Protein AF-0000000082321326 (afdb_homodimer)

Sequence (936 aa):
MSAFPKVSGKRVCIVFDSRVGGDGRGYEELRQTVYAQCGQLLTLSLLHSSGDGAALFTTVHIVTHTRVVSYATSFHAQAADKSSESGAVDVVAGLRPLQVAQPDHSVGACGAAAFRNRMETVMPRIQQTLADSQNRHQLILFCSSYVSHTEATQSLSGLLLDASPHQWLRCILVDWEAVSVTVGDLMSNVRVYRCSRSARQLQAAIQDILCPFLMPGVRPSRRLGLKLGGQAVPVIATLWHYGVCLNEGDAIGSVARAGCAPPAAVFEVSGVMCQCLTEASRRQTSVTAAAVAERGDRDDWSVLHLRAILEADKVDESLLYGDTWVLALDTSVATTSTSTSSSAPSRPYAASAVALWHAFCDAFFGDALVFIGEETGMEVCRLALQRHHHFVAYFMPDKTMRVREIVPPELRLVPLPAPPTREGLREQRAYGAEMQRLRQQLLSCCASASFSLDALLSSGWRGAASALMSAFPKVSGKRVCIVFDSRVGGDGRGYEELRQTVYAQCGQLLTLSLLHSSGDGAALFTTVHIVTHTRVVSYATSFHAQAADKSSESGAVDVVAGLRPLQVAQPDHSVGACGAAAFRNRMETVMPRIQQTLADSQNRHQLILFCSSYVSHTEATQSLSGLLLDASPHQWLRCILVDWEAVSVTVGDLMSNVRVYRCSRSARQLQAAIQDILCPFLMPGVRPSRRLGLKLGGQAVPVIATLWHYGVCLNEGDAIGSVARAGCAPPAAVFEVSGVMCQCLTEASRRQTSVTAAAVAERGDRDDWSVLHLRAILEADKVDESLLYGDTWVLALDTSVATTSTSTSSSAPSRPYAASAVALWHAFCDAFFGDALVFIGEETGMEVCRLALQRHHHFVAYFMPDKTMRVREIVPPELRLVPLPAPPTREGLREQRAYGAEMQRLRQQLLSCCASASFSLDALLSSGWRGAASAL

Foldseek 3Di:
DPPPPLPFAEEEEEEEEQEDDDPCLLVVLLLVLCLVLQLVLQLLLLLLCLVVQHKYKYKYWYDEPPAIDIAIAIDTSHHPPDPSLVRSVSSNVRSVCSVPPHRHHCCVVVPPNVPDLPCVRVLVVVLVVLVVALSYQYEYEYEDQHGDPVSVLVSCLPDPNVPSVRYAYEYEYEDQPDPAWDKDDSDPRYIYIYHYSDSVRSSVRSCVRSCCSSPNCQWPKFWEWEDDPPDIFIKIKTFDDNCSSNPPPDDPVVLPPDDDDDPDDFDPDDDDDDDDDDDDDDDCPCPVPPPPPDDDDPPDGWYKYWDDKDQPVPDDCVQWDDGKMKMDGDLVVQPVQPRDPDPDPSNVVSVVSVVVLVVVCVVQANIKIKIKTAPRSQDPCNVQPDRIWIKIWHADPVSMIIITTGHDPVPDDDDDPDDPDPVVVVCVVVVVVVVVVVVVVVVVVCPDPPDDPVVVVPDPDVVSVVVD/DPPPPLPFAEEEEEEEEQEDDPPCLLVVLLLVLCLVLQLVLQLLLLLLCLVVQHKYKYKYWYDEPPAIDIQTAIDTSHHPPDDSLVSSVSSNVRCVCSVPPHHHHCCVVVVPNVPDLPCVRVLVVVLVVLVVALSYQYEYEYEDQHGDPVSVLVSCLPDPNPPRVRYAYEYEYEDQPDPAWDWDDSDPRYIYIYAHSDSVRSSVRSCVRSCCSSPNCLWPKFWAWEDDPPDIFIKIKTFDDNVSSNPPPDDVVVVPPPDDDDDDDPPDDDDDDDDPPDDDDDPPPCPPPDDPPPPDPPPDGWYKYWDDKDQPVPDDPVQWDDGKMKMDGDLVVQPVQPPDPDPDPSNVSSVVSVVVLVVVCVVQANIKIKIKTAPRSQDPCNVQVDRIWIKIWHADPVSMIIITTGHDPVPDDDDDPDPPDPVCVVCVVVCVVVVVVVVVVVVVVCPDPPDDPVVVVPDPPVVSVVVD

pLDDT: mean 71.93, std 23.32, range [16.42, 97.06]

Nearest PDB structures (foldseek):
  5y58-assembly3_E  TM=5.032E-01  e=1.373E-10  Saccharomyces cerevisiae S288C
  5y58-assembly2_D  TM=2.973E-01  e=2.894E-11  Saccharomyces cerevisiae S288C
  8jtl-assembly1_B  TM=5.566E-01  e=9.368E-05  Arabidopsis thaliana
  8byq-assembly1_5  TM=4.196E-01  e=3.973E-03  Homo sapiens
  5y58-assembly3_E  TM=4.989E-01  e=3.422E-10  Saccharomyces cerevisiae S288C

Secondary structure (DSSP, 8-state):
--------SEEEEEEEE-B--TT-HHHHHHHHHHHHHHHHHHHHHHHHGGGTT-EEEEEEEEE-SS-EEEEEEEEE---TTS-HHHHHHHHHHHHHHHHTPPPB-HHHHSGGGGGS-TTTTTHHHHHHHHHHTTTSEEEEEEEESSS-HHHHHHHHHT------TTEEEEEEEE-TT-SS-EEEEEETTEEEEEE-S-HHHHHHHHHHHHHHHHSTT-S-EEEEEEEETTEEEEEEEEESBSGGGG-SSSHHHHS-------------------------------------S-S-SS---EEEEEEEEE-GGG--GGGEEEEEEEEEE-HHHHHHGGGS-SSS---HHHHHHHHHHHHHHHHHTT-EEEEEESS-S--S-TTSS-SSEEEEEEE-TTS-EEEEEEPPGGGB--PPPPP--SHHHHHHHHHHHHHHHHHHHHHHHHHSTT--HHHHH--HHHHHHHT-/--------SEEEEEEEE-B--TT-HHHHHHHHHHHHHHHHHHHHHHHHGGGTT-EEEEEEEEE-SS-EEEEEEEEE---TTS-HHHHHHHHHHHHHHHHTPPPBTHHHHSGGGGGS-TTTTTHHHHHHHHHHTTTSEEEEEEEESSS-HHHHHHHHHT------TTEEEEEEEE-TT-SS-EEEEEETTEEEEEE-S-HHHHHHHHHHHHHHHHSTT-S-EEEEEEEETTEEEEEEEEESBSGGGG-SSSTTTTS--------------------------S--------SSSSS-S----EEEEEEEEE-GGG--GGGEEEEEEEEEE-HHHHHHGGGS-SSS-SHHHHHHHHHHHHHHHHHHTT-EEEEEESS-S--S-TTSS-SSEEEEEEE-TTS-EEEEEEPPGGGB--PPPPP--HHHHHHHHHHHHHHHHHHHHHHHHHHSTT--HHHHH--HHHHHHHT-

Structure (mmCIF, N/CA/C/O backbone):
data_AF-0000000082321326-model_v1
#
loop_
_entity.id
_entity.type
_entity.pdbx_description
1 polymer 'Uncharacterized protein'
#
loop_
_atom_site.group_PDB
_atom_site.id
_atom_site.type_symbol
_atom_site.label_atom_id
_atom_site.label_alt_id
_atom_site.label_comp_id
_atom_site.label_asym_id
_atom_site.label_entity_id
_atom_site.label_seq_id
_atom_site.pdbx_PDB_ins_code
_atom_site.Cartn_x
_atom_site.Cartn_y
_atom_site.Cartn_z
_atom_site.occupancy
_atom_site.B_iso_or_equiv
_atom_site.auth_seq_id
_atom_site.auth_comp_id
_atom_site.auth_asym_id
_atom_site.auth_atom_id
_atom_site.pdbx_PDB_model_num
ATOM 1 N N . MET A 1 1 ? -1.137 22.016 50.531 1 22.47 1 MET A N 1
ATOM 2 C CA . MET A 1 1 ? -0.656 21.344 49.312 1 22.47 1 MET A CA 1
ATOM 3 C C . MET A 1 1 ? -1.812 21.016 48.375 1 22.47 1 MET A C 1
ATOM 5 O O . MET A 1 1 ? -2.555 20.062 48.625 1 22.47 1 MET A O 1
ATOM 9 N N . SER A 1 2 ? -2.617 21.969 48 1 25.97 2 SER A N 1
ATOM 10 C CA . SER A 1 2 ? -3.906 21.875 47.344 1 25.97 2 SER A CA 1
ATOM 11 C C . SER A 1 2 ? -3.77 21.203 45.969 1 25.97 2 SER A C 1
ATOM 13 O O . SER A 1 2 ? -3.006 21.656 45.125 1 25.97 2 SER A O 1
ATOM 15 N N . ALA A 1 3 ? -3.77 19.875 46 1 32.41 3 ALA A N 1
ATOM 16 C CA . ALA A 1 3 ? -3.695 18.875 44.969 1 32.41 3 ALA A CA 1
ATOM 17 C C . ALA A 1 3 ? -4.641 19.203 43.812 1 32.41 3 ALA A C 1
ATOM 19 O O . ALA A 1 3 ? -5.863 19.109 43.969 1 32.41 3 ALA A O 1
ATOM 20 N N . PHE A 1 4 ? -4.422 20.344 43.156 1 34.25 4 PHE A N 1
ATOM 21 C CA . PHE A 1 4 ? -5.312 20.641 42.062 1 34.25 4 PHE A CA 1
ATOM 22 C C . PHE A 1 4 ? -5.547 19.391 41.188 1 34.25 4 PHE A C 1
ATOM 24 O O . PHE A 1 4 ? -4.598 18.703 40.844 1 34.25 4 PHE A O 1
ATOM 31 N N . PRO A 1 5 ? -6.637 18.844 41.312 1 36.94 5 PRO A N 1
ATOM 32 C CA . PRO A 1 5 ? -6.965 17.609 40.562 1 36.94 5 PRO A CA 1
ATOM 33 C C . PRO A 1 5 ? -6.613 17.703 39.094 1 36.94 5 PRO A C 1
ATOM 35 O O . PRO A 1 5 ? -6.82 18.75 38.469 1 36.94 5 PRO A O 1
ATOM 38 N N . LYS A 1 6 ? -5.531 17.078 38.531 1 44.22 6 LYS A N 1
ATOM 39 C CA . LYS A 1 6 ? -5.18 16.906 37.125 1 44.22 6 LYS A CA 1
ATOM 40 C C . LYS A 1 6 ? -6.422 16.672 36.281 1 44.22 6 LYS A C 1
ATOM 42 O O . LYS A 1 6 ? -7.16 15.703 36.5 1 44.22 6 LYS A O 1
ATOM 47 N N . VAL A 1 7 ? -7.219 17.656 36.031 1 48.66 7 VAL A N 1
ATOM 48 C CA . VAL A 1 7 ? -8.344 17.438 35.125 1 48.66 7 VAL A CA 1
ATOM 49 C C . VAL A 1 7 ? -7.879 16.656 33.906 1 48.66 7 VAL A C 1
ATOM 51 O O . VAL A 1 7 ? -6.918 17.047 33.25 1 48.66 7 VAL A O 1
ATOM 54 N N . SER A 1 8 ? -8.211 15.453 33.75 1 62.38 8 SER A N 1
ATOM 55 C CA . SER A 1 8 ? -7.953 14.461 32.719 1 62.38 8 SER A CA 1
ATOM 56 C C . SER A 1 8 ? -8.492 14.914 31.359 1 62.38 8 SER A C 1
ATOM 58 O O . SER A 1 8 ? -9.609 15.422 31.281 1 62.38 8 SER A O 1
ATOM 60 N N . GLY A 1 9 ? -7.676 15.508 30.375 1 77 9 GLY A N 1
ATOM 61 C CA . GLY A 1 9 ? -8.102 15.789 29.016 1 77 9 GLY A CA 1
ATOM 62 C C . GLY A 1 9 ? -7.207 16.797 28.312 1 77 9 GLY A C 1
ATOM 63 O O . GLY A 1 9 ? -6.441 17.516 28.953 1 77 9 GLY A O 1
ATOM 64 N N . LYS A 1 10 ? -7.238 16.875 27.062 1 85.69 10 LYS A N 1
ATOM 65 C CA . LYS A 1 10 ? -6.508 17.797 26.203 1 85.69 10 LYS A CA 1
ATOM 66 C C . LYS A 1 10 ? -7.367 19.016 25.859 1 85.69 10 LYS A C 1
ATOM 68 O O . LYS A 1 10 ? -8.578 18.891 25.672 1 85.69 10 LYS A O 1
ATOM 73 N N . ARG A 1 11 ? -6.68 20.188 25.938 1 89.69 11 ARG A N 1
ATOM 74 C CA . ARG A 1 11 ? -7.379 21.422 25.562 1 89.69 11 ARG A CA 1
ATOM 75 C C . ARG A 1 11 ? -6.672 22.125 24.422 1 89.69 11 ARG A C 1
ATOM 77 O O . ARG A 1 11 ? -5.453 22.297 24.438 1 89.69 11 ARG A O 1
ATOM 84 N N . VAL A 1 12 ? -7.453 22.406 23.391 1 93.31 12 VAL A N 1
ATOM 85 C CA . VAL A 1 12 ? -6.945 23.203 22.266 1 93.31 12 VAL A CA 1
ATOM 86 C C . VAL A 1 12 ? -7.652 24.547 22.234 1 93.31 12 VAL A C 1
ATOM 88 O O . VAL A 1 12 ? -8.875 24.609 22.109 1 93.31 12 VAL A O 1
ATOM 91 N N . CYS A 1 13 ? -6.828 25.641 22.406 1 93.69 13 CYS A N 1
ATOM 92 C CA . CYS A 1 13 ? -7.344 27 22.328 1 93.69 13 CYS A CA 1
ATOM 93 C C . CYS A 1 13 ? -6.93 27.656 21.016 1 93.69 13 CYS A C 1
ATOM 95 O O . CYS A 1 13 ? -5.75 27.953 20.812 1 93.69 13 CYS A O 1
ATOM 97 N N . ILE A 1 14 ? -7.902 27.938 20.156 1 96 14 ILE A N 1
ATOM 98 C CA . ILE A 1 14 ? -7.625 28.578 18.875 1 96 14 ILE A CA 1
ATOM 99 C C . ILE A 1 14 ? -7.922 30.078 18.969 1 96 14 ILE A C 1
ATOM 101 O O . ILE A 1 14 ? -9.062 30.469 19.234 1 96 14 ILE A O 1
ATOM 105 N N . VAL A 1 15 ? -6.898 30.891 18.859 1 95.81 15 VAL A N 1
ATOM 106 C CA . VAL A 1 15 ? -7.043 32.344 18.812 1 95.81 15 VAL A CA 1
ATOM 107 C C . VAL A 1 15 ? -6.863 32.844 17.375 1 95.81 15 VAL A C 1
ATOM 109 O O . VAL A 1 15 ? -5.738 32.906 16.875 1 95.81 15 VAL A O 1
ATOM 112 N N . PHE A 1 16 ? -7.93 33.219 16.719 1 96.88 16 PHE A N 1
ATOM 113 C CA . PHE A 1 16 ? -7.902 33.625 15.312 1 96.88 16 PHE A CA 1
ATOM 114 C C . PHE A 1 16 ? -8.062 35.125 15.164 1 96.88 16 PHE A C 1
ATOM 116 O O . PHE A 1 16 ? -9.062 35.688 15.609 1 96.88 16 PHE A O 1
ATOM 123 N N . ASP A 1 17 ? -7.098 35.719 14.523 1 95.12 17 ASP A N 1
ATOM 124 C CA . ASP A 1 17 ? -7.086 37.188 14.305 1 95.12 17 ASP A CA 1
ATOM 125 C C . ASP A 1 17 ? -7.906 37.562 13.078 1 95.12 17 ASP A C 1
ATOM 127 O O . ASP A 1 17 ? -7.492 37.312 11.945 1 95.12 17 ASP A O 1
ATOM 131 N N . SER A 1 18 ? -8.984 38.25 13.273 1 94 18 SER A N 1
ATOM 132 C CA . SER A 1 18 ? -9.859 38.625 12.164 1 94 18 SER A CA 1
ATOM 133 C C . SER A 1 18 ? -9.484 39.969 11.594 1 94 18 SER A C 1
ATOM 135 O O . SER A 1 18 ? -10.07 40.438 10.617 1 94 18 SER A O 1
ATOM 137 N N . ARG A 1 19 ? -8.547 40.656 12.133 1 90.81 19 ARG A N 1
ATOM 138 C CA . ARG A 1 19 ? -8.133 41.969 11.641 1 90.81 19 ARG A CA 1
ATOM 139 C C . ARG A 1 19 ? -7.41 41.844 10.305 1 90.81 19 ARG A C 1
ATOM 141 O O . ARG A 1 19 ? -6.617 40.906 10.102 1 90.81 19 ARG A O 1
ATOM 148 N N . VAL A 1 20 ? -7.773 42.594 9.516 1 89 20 VAL A N 1
ATOM 149 C CA . VAL A 1 20 ? -7.188 42.531 8.18 1 89 20 VAL A CA 1
ATOM 150 C C . VAL A 1 20 ? -6.656 43.938 7.805 1 89 20 VAL A C 1
ATOM 152 O O . VAL A 1 20 ? -7.34 44.938 8 1 89 20 VAL A O 1
ATOM 155 N N . GLY A 1 21 ? -5.32 43.75 7.41 1 75.38 21 GLY A N 1
ATOM 156 C CA . GLY A 1 21 ? -4.793 44.938 6.781 1 75.38 21 GLY A CA 1
ATOM 157 C C . GLY A 1 21 ? -4.895 44.906 5.27 1 75.38 21 GLY A C 1
ATOM 158 O O . GLY A 1 21 ? -4.609 43.906 4.637 1 75.38 21 GLY A O 1
ATOM 159 N N . GLY A 1 22 ? -5.398 45.906 4.609 1 68.81 22 GLY A N 1
ATOM 160 C CA . GLY A 1 22 ? -5.41 46.031 3.162 1 68.81 22 GLY A CA 1
ATOM 161 C C . GLY A 1 22 ? -6.426 45.125 2.494 1 68.81 22 GLY A C 1
ATOM 162 O O . GLY A 1 22 ? -7.605 45.125 2.844 1 68.81 22 GLY A O 1
ATOM 163 N N . ASP A 1 23 ? -5.91 44.25 1.434 1 62.56 23 ASP A N 1
ATOM 164 C CA . ASP A 1 23 ? -6.809 43.594 0.5 1 62.56 23 ASP A CA 1
ATOM 165 C C . ASP A 1 23 ? -7.344 42.281 1.096 1 62.56 23 ASP A C 1
ATOM 167 O O . ASP A 1 23 ? -8.211 41.656 0.504 1 62.56 23 ASP A O 1
ATOM 171 N N . GLY A 1 24 ? -7.059 41.875 2.279 1 70.88 24 GLY A N 1
ATOM 172 C CA . GLY A 1 24 ? -7.676 40.812 3.031 1 70.88 24 GLY A CA 1
ATOM 173 C C . GLY A 1 24 ? -7.438 39.438 2.414 1 70.88 24 GLY A C 1
ATOM 174 O O . GLY A 1 24 ? -7.98 38.438 2.885 1 70.88 24 GLY A O 1
ATOM 175 N N . ARG A 1 25 ? -6.766 39.25 1.25 1 74.69 25 ARG A N 1
ATOM 176 C CA . ARG A 1 25 ? -6.621 37.969 0.559 1 74.69 25 ARG A CA 1
ATOM 177 C C . ARG A 1 25 ? -5.961 36.938 1.459 1 74.69 25 ARG A C 1
ATOM 179 O O . ARG A 1 25 ? -6.375 35.781 1.482 1 74.69 25 ARG A O 1
ATOM 186 N N . GLY A 1 26 ? -5.055 37.375 2.152 1 84.19 26 GLY A N 1
ATOM 187 C CA . GLY A 1 26 ? -4.383 36.438 3.051 1 84.19 26 GLY A CA 1
ATOM 188 C C . GLY A 1 26 ? -5.266 35.969 4.188 1 84.19 26 GLY A C 1
ATOM 189 O O . GLY A 1 26 ? -5.113 34.844 4.668 1 84.19 26 GLY A O 1
ATOM 190 N N . TYR A 1 27 ? -6.328 36.75 4.441 1 90.62 27 TYR A N 1
ATOM 191 C CA . TYR A 1 27 ? -7.207 36.438 5.559 1 90.62 27 TYR A CA 1
ATOM 192 C C . TYR A 1 27 ? -8.102 35.25 5.227 1 90.62 27 TYR A C 1
ATOM 194 O O . TYR A 1 27 ? -8.211 34.312 6.016 1 90.62 27 TYR A O 1
ATOM 202 N N . GLU A 1 28 ? -8.734 35.281 4.082 1 89.75 28 GLU A N 1
ATOM 203 C CA . GLU A 1 28 ? -9.695 34.219 3.73 1 89.75 28 GLU A CA 1
ATOM 204 C C . GLU A 1 28 ? -9.008 32.875 3.582 1 89.75 28 GLU A C 1
ATOM 206 O O . GLU A 1 28 ? -9.531 31.859 4.039 1 89.75 28 GLU A O 1
ATOM 211 N N . GLU A 1 29 ? -7.863 32.875 2.951 1 89.5 29 GLU A N 1
ATOM 212 C CA . GLU A 1 29 ? -7.113 31.625 2.809 1 89.5 29 GLU A CA 1
ATOM 213 C C . GLU A 1 29 ? -6.715 31.062 4.172 1 89.5 29 GLU A C 1
ATOM 215 O O . GLU A 1 29 ? -6.809 29.859 4.398 1 89.5 29 GLU A O 1
ATOM 220 N N . LEU A 1 30 ? -6.305 31.953 4.945 1 94.25 30 LEU A N 1
ATOM 221 C CA . LEU A 1 30 ? -5.922 31.547 6.293 1 94.25 30 LEU A CA 1
ATOM 222 C C . LEU A 1 30 ? -7.121 30.969 7.051 1 94.25 30 LEU A C 1
ATOM 224 O O . LEU A 1 30 ? -7.035 29.891 7.629 1 94.25 30 LEU A O 1
ATOM 228 N N . ARG A 1 31 ? -8.172 31.703 7.07 1 94.81 31 ARG A N 1
ATOM 229 C CA . ARG A 1 31 ? -9.367 31.297 7.801 1 94.81 31 ARG A CA 1
ATOM 230 C C . ARG A 1 31 ? -9.867 29.938 7.332 1 94.81 31 ARG A C 1
ATOM 232 O O . ARG A 1 31 ? -10.125 29.047 8.148 1 94.81 31 ARG A O 1
ATOM 239 N N . GLN A 1 32 ? -9.977 29.766 6.055 1 91.44 32 GLN A N 1
ATOM 240 C CA . GLN A 1 32 ? -10.492 28.531 5.488 1 91.44 32 GLN A CA 1
ATOM 241 C C . GLN A 1 32 ? -9.578 27.359 5.82 1 91.44 32 GLN A C 1
ATOM 243 O O . GLN A 1 32 ? -10.047 26.266 6.164 1 91.44 32 GLN A O 1
ATOM 248 N N . THR A 1 33 ? -8.32 27.531 5.664 1 91.69 33 THR A N 1
ATOM 249 C CA . THR A 1 33 ? -7.363 26.469 5.906 1 91.69 33 THR A CA 1
ATOM 250 C C . THR A 1 33 ? -7.359 26.062 7.379 1 91.69 33 THR A C 1
ATOM 252 O O . THR A 1 33 ? -7.359 24.875 7.707 1 91.69 33 THR A O 1
ATOM 255 N N . VAL A 1 34 ? -7.375 27.078 8.227 1 94.81 34 VAL A N 1
ATOM 256 C CA . VAL A 1 34 ? -7.379 26.797 9.664 1 94.81 34 VAL A CA 1
ATOM 257 C C . VAL A 1 34 ? -8.656 26.047 10.039 1 94.81 34 VAL A C 1
ATOM 259 O O . VAL A 1 34 ? -8.609 25.047 10.766 1 94.81 34 VAL A O 1
ATOM 262 N N . TYR A 1 35 ? -9.734 26.562 9.586 1 92.88 35 TYR A N 1
ATOM 263 C CA . TYR A 1 35 ? -11.008 25.922 9.867 1 92.88 35 TYR A CA 1
ATOM 264 C C . TYR A 1 35 ? -11 24.469 9.406 1 92.88 35 TYR A C 1
ATOM 266 O O . TYR A 1 35 ? -11.336 23.562 10.172 1 92.88 35 TYR A O 1
ATOM 274 N N . ALA A 1 36 ? -10.648 24.25 8.156 1 89.31 36 ALA A N 1
ATOM 275 C CA . ALA A 1 36 ? -10.68 22.922 7.555 1 89.31 36 ALA A CA 1
ATOM 276 C C . ALA A 1 36 ? -9.719 21.969 8.266 1 89.31 36 ALA A C 1
ATOM 278 O O . ALA A 1 36 ? -10.094 20.844 8.625 1 89.31 36 ALA A O 1
ATOM 279 N N . GLN A 1 37 ? -8.531 22.391 8.508 1 91.44 37 GLN A N 1
ATOM 280 C CA . GLN A 1 37 ? -7.5 21.516 9.062 1 91.44 37 GLN A CA 1
ATOM 281 C C . GLN A 1 37 ? -7.746 21.266 10.547 1 91.44 37 GLN A C 1
ATOM 283 O O . GLN A 1 37 ? -7.531 20.141 11.031 1 91.44 37 GLN A O 1
ATOM 288 N N . CYS A 1 38 ? -8.094 22.25 11.25 1 92.88 38 CYS A N 1
ATOM 289 C CA . CYS A 1 38 ? -8.445 22.016 12.648 1 92.88 38 CYS A CA 1
ATOM 290 C C . CYS A 1 38 ? -9.633 21.078 12.766 1 92.88 38 CYS A C 1
ATOM 292 O O . CYS A 1 38 ? -9.617 20.172 13.594 1 92.88 38 CYS A O 1
ATOM 294 N N . GLY A 1 39 ? -10.594 21.344 11.961 1 88.69 39 GLY A N 1
ATOM 295 C CA . GLY A 1 39 ? -11.75 20.453 11.961 1 88.69 39 GLY A CA 1
ATOM 296 C C . GLY A 1 39 ? -11.383 19.016 11.688 1 88.69 39 GLY A C 1
ATOM 297 O O . GLY A 1 39 ? -11.836 18.109 12.391 1 88.69 39 GLY A O 1
ATOM 298 N N . GLN A 1 40 ? -10.602 18.844 10.758 1 85.88 40 GLN A N 1
ATOM 299 C CA . GLN A 1 40 ? -10.18 17.5 10.359 1 85.88 40 GLN A CA 1
ATOM 300 C C . GLN A 1 40 ? -9.383 16.828 11.477 1 85.88 40 GLN A C 1
ATOM 302 O O . GLN A 1 40 ? -9.688 15.695 11.852 1 85.88 40 GLN A O 1
ATOM 307 N N . LEU A 1 41 ? -8.422 17.469 11.938 1 89.12 41 LEU A N 1
ATOM 308 C CA . LEU A 1 41 ? -7.516 16.859 12.914 1 89.12 41 LEU A CA 1
ATOM 309 C C . LEU A 1 41 ? -8.227 16.625 14.242 1 89.12 41 LEU A C 1
ATOM 311 O O . LEU A 1 41 ? -7.961 15.633 14.922 1 89.12 41 LEU A O 1
ATOM 315 N N . LEU A 1 42 ? -9.047 17.5 14.578 1 88 42 LEU A N 1
ATOM 316 C CA . LEU A 1 42 ? -9.836 17.297 15.789 1 88 42 LEU A CA 1
ATOM 317 C C . LEU A 1 42 ? -10.781 16.109 15.633 1 88 42 LEU A C 1
ATOM 319 O O . LEU A 1 42 ? -10.938 15.32 16.562 1 88 42 LEU A O 1
ATOM 323 N N . THR A 1 43 ? -11.391 16.031 14.508 1 83.31 43 THR A N 1
ATOM 324 C CA . THR A 1 43 ? -12.266 14.898 14.242 1 83.31 43 THR A CA 1
ATOM 325 C C . THR A 1 43 ? -11.484 13.594 14.281 1 83.31 43 THR A C 1
ATOM 327 O O . THR A 1 43 ? -11.922 12.617 14.898 1 83.31 43 THR A O 1
ATOM 330 N N . LEU A 1 44 ? -10.352 13.594 13.609 1 82.25 44 LEU A N 1
ATOM 331 C CA . LEU A 1 44 ? -9.516 12.398 13.602 1 82.25 44 LEU A CA 1
ATOM 332 C C . LEU A 1 44 ? -9.094 12.031 15.023 1 82.25 44 LEU A C 1
ATOM 334 O O . LEU A 1 44 ? -9.062 10.844 15.375 1 82.25 44 LEU A O 1
ATOM 338 N N . SER A 1 45 ? -8.719 13.023 15.727 1 83.88 45 SER A N 1
ATOM 339 C CA . SER A 1 45 ? -8.32 12.797 17.109 1 83.88 45 SER A CA 1
ATOM 340 C C . SER A 1 45 ? -9.453 12.156 17.906 1 83.88 45 SER A C 1
ATOM 342 O O . SER A 1 45 ? -9.219 11.258 18.719 1 83.88 45 SER A O 1
ATOM 344 N N . LEU A 1 46 ? -10.586 12.578 17.688 1 77.88 46 LEU A N 1
ATOM 345 C CA . LEU A 1 46 ? -11.758 12.031 18.375 1 77.88 46 LEU A CA 1
ATOM 346 C C . LEU A 1 46 ? -11.969 10.57 17.984 1 77.88 46 LEU A C 1
ATOM 348 O O . LEU A 1 46 ? -12.305 9.742 18.844 1 77.88 46 LEU A O 1
ATOM 352 N N . LEU A 1 47 ? -11.773 10.336 16.781 1 74.44 47 LEU A N 1
ATOM 353 C CA . LEU A 1 47 ? -11.961 8.977 16.297 1 74.44 47 LEU A CA 1
ATOM 354 C C . LEU A 1 47 ? -10.859 8.055 16.812 1 74.44 47 LEU A C 1
ATOM 356 O O . LEU A 1 47 ? -11.102 6.875 17.062 1 74.44 47 LEU A O 1
ATOM 360 N N . HIS A 1 48 ? -9.742 8.602 16.875 1 73.06 48 HIS A N 1
ATOM 361 C CA . HIS A 1 48 ? -8.594 7.832 17.344 1 73.06 48 HIS A CA 1
ATOM 362 C C . HIS A 1 48 ? -8.68 7.582 18.844 1 73.06 48 HIS A C 1
ATOM 364 O O . HIS A 1 48 ? -8.312 6.504 19.328 1 73.06 48 HIS A O 1
ATOM 370 N N . SER A 1 49 ? -8.992 8.578 19.594 1 65.81 49 SER A N 1
ATOM 371 C CA . SER A 1 49 ? -9.016 8.523 21.062 1 65.81 49 SER A CA 1
ATOM 372 C C . SER A 1 49 ? -10.258 7.805 21.562 1 65.81 49 SER A C 1
ATOM 374 O O . SER A 1 49 ? -10.453 7.672 22.781 1 65.81 49 SER A O 1
ATOM 376 N N . SER A 1 50 ? -11.18 7.492 20.766 1 58.06 50 SER A N 1
ATOM 377 C CA . SER A 1 50 ? -12.469 6.953 21.172 1 58.06 50 SER A CA 1
ATOM 378 C C . SER A 1 50 ? -12.297 5.785 22.141 1 58.06 50 SER A C 1
ATOM 380 O O . SER A 1 50 ? -13.172 5.523 22.969 1 58.06 50 SER A O 1
ATOM 382 N N . GLY A 1 51 ? -11.07 5.219 22.203 1 53.19 51 GLY A N 1
ATOM 383 C CA . GLY A 1 51 ? -11 4.113 23.156 1 53.19 51 GLY A CA 1
ATOM 384 C C . GLY A 1 51 ? -10.695 4.562 24.562 1 53.19 51 GLY A C 1
ATOM 385 O O . GLY A 1 51 ? -11.031 3.867 25.531 1 53.19 51 GLY A O 1
ATOM 386 N N . ASP A 1 52 ? -10.062 5.703 24.812 1 55.06 52 ASP A N 1
ATOM 387 C CA . ASP A 1 52 ? -9.555 5.969 26.156 1 55.06 52 ASP A CA 1
ATOM 388 C C . ASP A 1 52 ? -10.477 6.93 26.906 1 55.06 52 ASP A C 1
ATOM 390 O O . ASP A 1 52 ? -10.258 7.211 28.094 1 55.06 52 ASP A O 1
ATOM 394 N N . GLY A 1 53 ? -11.617 7.301 26.25 1 59.41 53 GLY A N 1
ATOM 395 C CA . GLY A 1 53 ? -12.555 8.172 26.938 1 59.41 53 GLY A CA 1
ATOM 396 C C . GLY A 1 53 ? -11.969 9.531 27.281 1 59.41 53 GLY A C 1
ATOM 397 O O . GLY A 1 53 ? -12.43 10.203 28.203 1 59.41 53 GLY A O 1
ATOM 398 N N . ALA A 1 54 ? -10.945 9.938 26.672 1 65.56 54 ALA A N 1
ATOM 399 C CA . ALA A 1 54 ? -10.305 11.203 27.031 1 65.56 54 ALA A CA 1
ATOM 400 C C . ALA A 1 54 ? -11.078 12.383 26.453 1 65.56 54 ALA A C 1
ATOM 402 O O . ALA A 1 54 ? -11.547 12.344 25.312 1 65.56 54 ALA A O 1
ATOM 403 N N . ALA A 1 55 ? -11.398 13.336 27.375 1 76.5 55 ALA A N 1
ATOM 404 C CA . ALA A 1 55 ? -12.133 14.539 26.984 1 76.5 55 ALA A CA 1
ATOM 405 C C . ALA A 1 55 ? -11.234 15.5 26.203 1 76.5 55 ALA A C 1
ATOM 407 O O . ALA A 1 55 ? -10.047 15.648 26.516 1 76.5 55 ALA A O 1
ATOM 408 N N . LEU A 1 56 ? -11.719 15.961 25.062 1 85 56 LEU A N 1
ATOM 409 C CA . LEU A 1 56 ? -11.078 17.016 24.281 1 85 56 LEU A CA 1
ATOM 410 C C . LEU A 1 56 ? -11.875 18.312 24.344 1 85 56 LEU A C 1
ATOM 412 O O . LEU A 1 56 ? -13.078 18.312 24.094 1 85 56 LEU A O 1
ATOM 416 N N . PHE A 1 57 ? -11.18 19.344 24.906 1 86.38 57 PHE A N 1
ATOM 417 C CA . PHE A 1 57 ? -11.797 20.672 24.984 1 86.38 57 PHE A CA 1
ATOM 418 C C . PHE A 1 57 ? -11.203 21.609 23.953 1 86.38 57 PHE A C 1
ATOM 420 O O . PHE A 1 57 ? -9.992 21.641 23.75 1 86.38 57 PHE A O 1
ATOM 427 N N . THR A 1 58 ? -12.141 22.219 23.234 1 90.81 58 THR A N 1
ATOM 428 C CA . THR A 1 58 ? -11.672 23.203 22.25 1 90.81 58 THR A CA 1
ATOM 429 C C . THR A 1 58 ? -12.352 24.547 22.469 1 90.81 58 THR A C 1
ATOM 431 O O . THR A 1 58 ? -13.562 24.609 22.719 1 90.81 58 THR A O 1
ATOM 434 N N . THR A 1 59 ? -11.57 25.609 22.531 1 91.44 59 THR A N 1
ATOM 435 C CA . THR A 1 59 ? -12.094 26.969 22.594 1 91.44 59 THR A CA 1
ATOM 436 C C . THR A 1 59 ? -11.633 27.781 21.375 1 91.44 59 THR A C 1
ATOM 438 O O . THR A 1 59 ? -10.492 27.625 20.922 1 91.44 59 THR A O 1
ATOM 441 N N . VAL A 1 60 ? -12.547 28.531 20.859 1 94.38 60 VAL A N 1
ATOM 442 C CA . VAL A 1 60 ? -12.227 29.406 19.734 1 94.38 60 VAL A CA 1
ATOM 443 C C . VAL A 1 60 ? -12.383 30.859 20.156 1 94.38 60 VAL A C 1
ATOM 445 O O . VAL A 1 60 ? -13.414 31.25 20.719 1 94.38 60 VAL A O 1
ATOM 448 N N . HIS A 1 61 ? -11.344 31.641 20.016 1 94.06 61 HIS A N 1
ATOM 449 C CA . HIS A 1 61 ? -11.352 33.062 20.266 1 94.06 61 HIS A CA 1
ATOM 450 C C . HIS A 1 61 ? -11.195 33.875 18.969 1 94.06 61 HIS A C 1
ATOM 452 O O . HIS A 1 61 ? -10.242 33.656 18.219 1 94.06 61 HIS A O 1
ATOM 458 N N . ILE A 1 62 ? -12.094 34.781 18.75 1 95.38 62 ILE A N 1
ATOM 459 C CA . ILE A 1 62 ? -12.008 35.656 17.578 1 95.38 62 ILE A CA 1
ATOM 460 C C . ILE A 1 62 ? -11.539 37.031 18 1 95.38 62 ILE A C 1
ATOM 462 O O . ILE A 1 62 ? -12.141 37.656 18.875 1 95.38 62 ILE A O 1
ATOM 466 N N . VAL A 1 63 ? -10.469 37.438 17.344 1 93.75 63 VAL A N 1
ATOM 467 C CA . VAL A 1 63 ? -9.875 38.75 17.672 1 93.75 63 VAL A CA 1
ATOM 468 C C . VAL A 1 63 ? -10.359 39.812 16.688 1 93.75 63 VAL A C 1
ATOM 470 O O . VAL A 1 63 ? -10.219 39.625 15.477 1 93.75 63 VAL A O 1
ATOM 473 N N . THR A 1 64 ? -10.906 40.812 17.172 1 90.88 64 THR A N 1
ATOM 474 C CA . THR A 1 64 ? -11.266 42 16.391 1 90.88 64 THR A CA 1
ATOM 475 C C . THR A 1 64 ? -10.484 43.219 16.875 1 90.88 64 THR A C 1
ATOM 477 O O . THR A 1 64 ? -9.672 43.125 17.797 1 90.88 64 THR A O 1
ATOM 480 N N . HIS A 1 65 ? -10.719 44.312 16.188 1 85.31 65 HIS A N 1
ATOM 481 C CA . HIS A 1 65 ? -9.984 45.531 16.516 1 85.31 65 HIS A CA 1
ATOM 482 C C . HIS A 1 65 ? -10.266 45.969 17.953 1 85.31 65 HIS A C 1
ATOM 484 O O . HIS A 1 65 ? -9.383 46.531 18.609 1 85.31 65 HIS A O 1
ATOM 490 N N . THR A 1 66 ? -11.461 45.688 18.469 1 80.81 66 THR A N 1
ATOM 491 C CA . THR A 1 66 ? -11.875 46.281 19.734 1 80.81 66 THR A CA 1
ATOM 492 C C . THR A 1 66 ? -11.93 45.219 20.828 1 80.81 66 THR A C 1
ATOM 494 O O . THR A 1 66 ? -11.875 45.562 22.016 1 80.81 66 THR A O 1
ATOM 497 N N . ARG A 1 67 ? -12.086 44 20.484 1 87.19 67 ARG A N 1
ATOM 498 C CA . ARG A 1 67 ? -12.305 43.031 21.547 1 87.19 67 ARG A CA 1
ATOM 499 C C . ARG A 1 67 ? -11.961 41.625 21.062 1 87.19 67 ARG A C 1
ATOM 501 O O . ARG A 1 67 ? -11.734 41.406 19.859 1 87.19 67 ARG A O 1
ATOM 508 N N . VAL A 1 68 ? -11.82 40.75 21.984 1 92.19 68 VAL A N 1
ATOM 509 C CA . VAL A 1 68 ? -11.68 39.312 21.766 1 92.19 68 VAL A CA 1
ATOM 510 C C . VAL A 1 68 ? -12.922 38.594 22.266 1 92.19 68 VAL A C 1
ATOM 512 O O . VAL A 1 68 ? -13.32 38.75 23.422 1 92.19 68 VAL A O 1
ATOM 515 N N . VAL A 1 69 ? -13.625 37.844 21.391 1 92.31 69 VAL A N 1
ATOM 516 C CA . VAL A 1 69 ? -14.82 37.094 21.734 1 92.31 69 VAL A CA 1
ATOM 517 C C . VAL A 1 69 ? -14.477 35.625 21.859 1 92.31 69 VAL A C 1
ATOM 519 O O . VAL A 1 69 ? -13.812 35.031 20.984 1 92.31 69 VAL A O 1
ATOM 522 N N . SER A 1 70 ? -14.93 35.062 22.922 1 91.81 70 SER A N 1
ATOM 523 C CA . SER A 1 70 ? -14.609 33.656 23.203 1 91.81 70 SER A CA 1
ATOM 524 C C . SER A 1 70 ? -15.82 32.75 22.984 1 91.81 70 SER A C 1
ATOM 526 O O . SER A 1 70 ? -16.938 33.094 23.375 1 91.81 70 SER A O 1
ATOM 528 N N . TYR A 1 71 ? -15.477 31.625 22.281 1 89.81 71 TYR A N 1
ATOM 529 C CA . TYR A 1 71 ? -16.453 30.562 22.062 1 89.81 71 TYR A CA 1
ATOM 530 C C . TYR A 1 71 ? -15.914 29.219 22.547 1 89.81 71 TYR A C 1
ATOM 532 O O . TYR A 1 71 ? -14.805 28.828 22.188 1 89.81 71 TYR A O 1
ATOM 540 N N . ALA A 1 72 ? -16.562 28.516 23.469 1 83.12 72 ALA A N 1
ATOM 541 C CA . ALA A 1 72 ? -16.062 27.25 24.031 1 83.12 72 ALA A CA 1
ATOM 542 C C . ALA A 1 72 ? -16.938 26.078 23.594 1 83.12 72 ALA A C 1
ATOM 544 O O . ALA A 1 72 ? -18.172 26.219 23.484 1 83.12 72 ALA A O 1
ATOM 545 N N . THR A 1 73 ? -16.141 25.016 23.219 1 79.88 73 THR A N 1
ATOM 546 C CA . THR A 1 73 ? -16.797 23.75 22.922 1 79.88 73 THR A CA 1
ATOM 547 C C . THR A 1 73 ? -16.062 22.594 23.578 1 79.88 73 THR A C 1
ATOM 549 O O . THR A 1 73 ? -14.844 22.672 23.781 1 79.88 73 THR A O 1
ATOM 552 N N . SER A 1 74 ? -16.75 21.625 24.094 1 77.56 74 SER A N 1
ATOM 553 C CA . SER A 1 74 ? -16.156 20.406 24.641 1 77.56 74 SER A CA 1
ATOM 554 C C . SER A 1 74 ? -16.703 19.156 23.953 1 77.56 74 SER A C 1
ATOM 556 O O . SER A 1 74 ? -17.891 19.109 23.594 1 77.56 74 SER A O 1
ATOM 558 N N . PHE A 1 75 ? -15.641 18.406 23.578 1 73.25 75 PHE A N 1
ATOM 559 C CA . PHE A 1 75 ? -15.992 17.141 22.953 1 73.25 75 PHE A CA 1
ATOM 560 C C . PHE A 1 75 ? -15.617 15.969 23.844 1 73.25 75 PHE A C 1
ATOM 562 O O . PHE A 1 75 ? -14.602 16.016 24.547 1 73.25 75 PHE A O 1
ATOM 569 N N . HIS A 1 76 ? -16.547 14.977 24.016 1 63.22 76 HIS A N 1
ATOM 570 C CA . HIS A 1 76 ? -16.219 13.727 24.688 1 63.22 76 HIS A CA 1
ATOM 571 C C . HIS A 1 76 ? -16.109 12.578 23.703 1 63.22 76 HIS A C 1
ATOM 573 O O . HIS A 1 76 ? -16.922 12.461 22.781 1 63.22 76 HIS A O 1
ATOM 579 N N . ALA A 1 77 ? -14.867 12.07 23.688 1 58.31 77 ALA A N 1
ATOM 580 C CA . ALA A 1 77 ? -14.719 10.859 22.891 1 58.31 77 ALA A CA 1
ATOM 581 C C . ALA A 1 77 ? -15.641 9.75 23.375 1 58.31 77 ALA A C 1
ATOM 583 O O . ALA A 1 77 ? -15.594 9.375 24.547 1 58.31 77 ALA A O 1
ATOM 584 N N . GLN A 1 78 ? -16.844 9.781 23.25 1 50.28 78 GLN A N 1
ATOM 585 C CA . GLN A 1 78 ? -17.703 8.711 23.766 1 50.28 78 GLN A CA 1
ATOM 586 C C . GLN A 1 78 ? -17.297 7.367 23.172 1 50.28 78 GLN A C 1
ATOM 588 O O . GLN A 1 78 ? -16.828 7.305 22.031 1 50.28 78 GLN A O 1
ATOM 593 N N . ALA A 1 79 ? -17.375 6.266 23.984 1 45.31 79 ALA A N 1
ATOM 594 C CA . ALA A 1 79 ? -17.234 4.852 23.641 1 45.31 79 ALA A CA 1
ATOM 595 C C . ALA A 1 79 ? -17.859 4.547 22.297 1 45.31 79 ALA A C 1
ATOM 597 O O . ALA A 1 79 ? -18.734 5.273 21.828 1 45.31 79 ALA A O 1
ATOM 598 N N . ALA A 1 80 ? -17.344 3.451 21.672 1 47.66 80 ALA A N 1
ATOM 599 C CA . ALA A 1 80 ? -17.609 2.766 20.406 1 47.66 80 ALA A CA 1
ATOM 600 C C . ALA A 1 80 ? -19.078 2.885 20.016 1 47.66 80 ALA A C 1
ATOM 602 O O . ALA A 1 80 ? -19.438 2.607 18.859 1 47.66 80 ALA A O 1
ATOM 603 N N . ASP A 1 81 ? -19.953 3.094 20.922 1 45.66 81 ASP A N 1
ATOM 604 C CA . ASP A 1 81 ? -21.344 2.967 20.5 1 45.66 81 ASP A CA 1
ATOM 605 C C . ASP A 1 81 ? -21.781 4.18 19.688 1 45.66 81 ASP A C 1
ATOM 607 O O . ASP A 1 81 ? -22.875 4.184 19.109 1 45.66 81 ASP A O 1
ATOM 611 N N . LYS A 1 82 ? -21.109 5.188 19.859 1 49.72 82 LYS A N 1
ATOM 612 C CA . LYS A 1 82 ? -21.656 6.316 19.109 1 49.72 82 LYS A CA 1
ATOM 613 C C . LYS A 1 82 ? -21 6.453 17.75 1 49.72 82 LYS A C 1
ATOM 615 O O . LYS A 1 82 ? -19.781 6.316 17.625 1 49.72 82 LYS A O 1
ATOM 620 N N . SER A 1 83 ? -21.734 6.484 16.656 1 53.16 83 SER A N 1
ATOM 621 C CA . SER A 1 83 ? -21.406 6.562 15.234 1 53.16 83 SER A CA 1
ATOM 622 C C . SER A 1 83 ? -20.359 7.645 14.969 1 53.16 83 SER A C 1
ATOM 624 O O . SER A 1 83 ? -20.406 8.711 15.586 1 53.16 83 SER A O 1
ATOM 626 N N . SER A 1 84 ? -19.219 7.387 14.477 1 55.81 84 SER A N 1
ATOM 627 C CA . SER A 1 84 ? -18.172 8.258 13.977 1 55.81 84 SER A CA 1
ATOM 628 C C . SER A 1 84 ? -18.734 9.594 13.492 1 55.81 84 SER A C 1
ATOM 630 O O . SER A 1 84 ? -18.094 10.633 13.633 1 55.81 84 SER A O 1
ATOM 632 N N . GLU A 1 85 ? -19.984 9.641 13.219 1 59.97 85 GLU A N 1
ATOM 633 C CA . GLU A 1 85 ? -20.625 10.82 12.641 1 59.97 85 GLU A CA 1
ATOM 634 C C . GLU A 1 85 ? -20.938 11.859 13.703 1 59.97 85 GLU A C 1
ATOM 636 O O . GLU A 1 85 ? -20.781 13.062 13.477 1 59.97 85 GLU A O 1
ATOM 641 N N . SER A 1 86 ? -21.156 11.422 14.844 1 61.88 86 SER A N 1
ATOM 642 C CA . SER A 1 86 ? -21.547 12.359 15.891 1 61.88 86 SER A CA 1
ATOM 643 C C . SER A 1 86 ? -20.344 13.172 16.375 1 61.88 86 SER A C 1
ATOM 645 O O . SER A 1 86 ? -20.453 14.383 16.609 1 61.88 86 SER A O 1
ATOM 647 N N . GLY A 1 87 ? -19.25 12.547 16.359 1 68.88 87 GLY A N 1
ATOM 648 C CA . GLY A 1 87 ? -18.062 13.258 16.797 1 68.88 87 GLY A CA 1
ATOM 649 C C . GLY A 1 87 ? -17.641 14.344 15.828 1 68.88 87 GLY A C 1
ATOM 650 O O . GLY A 1 87 ? -17.297 15.453 16.25 1 68.88 87 GLY A O 1
ATOM 651 N N . ALA A 1 88 ? -17.828 14.062 14.664 1 71.75 88 ALA A N 1
ATOM 652 C CA . ALA A 1 88 ? -17.469 15.031 13.641 1 71.75 88 ALA A CA 1
ATOM 653 C C . ALA A 1 88 ? -18.422 16.234 13.656 1 71.75 88 ALA A C 1
ATOM 655 O O . ALA A 1 88 ? -18 17.375 13.484 1 71.75 88 ALA A O 1
ATOM 656 N N . VAL A 1 89 ? -19.625 15.945 13.938 1 73.06 89 VAL A N 1
ATOM 657 C CA . VAL A 1 89 ? -20.641 17 13.961 1 73.06 89 VAL A CA 1
ATOM 658 C C . VAL A 1 89 ? -20.359 17.953 15.117 1 73.06 89 VAL A C 1
ATOM 660 O O . VAL A 1 89 ? -20.484 19.172 14.969 1 73.06 89 VAL A O 1
ATOM 663 N N . ASP A 1 90 ? -19.969 17.469 16.219 1 76.06 90 ASP A N 1
ATOM 664 C CA . ASP A 1 90 ? -19.656 18.312 17.375 1 76.06 90 ASP A CA 1
ATOM 665 C C . ASP A 1 90 ? -18.438 19.203 17.094 1 76.06 90 ASP A C 1
ATOM 667 O O . ASP A 1 90 ? -18.422 20.359 17.5 1 76.06 90 ASP A O 1
ATOM 671 N N . VAL A 1 91 ? -17.547 18.609 16.422 1 81.94 91 VAL A N 1
ATOM 672 C CA . VAL A 1 91 ? -16.359 19.375 16.094 1 81.94 91 VAL A CA 1
ATOM 673 C C . VAL A 1 91 ? -16.719 20.531 15.148 1 81.94 91 VAL A C 1
ATOM 675 O O . VAL A 1 91 ? -16.312 21.672 15.367 1 81.94 91 VAL A O 1
ATOM 678 N N . VAL A 1 92 ? -17.547 20.219 14.227 1 80.38 92 VAL A N 1
ATOM 679 C CA . VAL A 1 92 ? -17.969 21.234 13.258 1 80.38 92 VAL A CA 1
ATOM 680 C C . VAL A 1 92 ? -18.75 22.328 13.961 1 80.38 92 VAL A C 1
ATOM 682 O O . VAL A 1 92 ? -18.516 23.516 13.719 1 80.38 92 VAL A O 1
ATOM 685 N N . ALA A 1 93 ? -19.562 21.922 14.82 1 82.44 93 ALA A N 1
ATOM 686 C CA . ALA A 1 93 ? -20.359 22.891 15.562 1 82.44 93 ALA A CA 1
ATOM 687 C C . ALA A 1 93 ? -19.469 23.766 16.438 1 82.44 93 ALA A C 1
ATOM 689 O O . ALA A 1 93 ? -19.703 24.984 16.562 1 82.44 93 ALA A O 1
ATOM 690 N N . GLY A 1 94 ? -18.531 23.203 16.953 1 86.31 94 GLY A N 1
ATOM 691 C CA . GLY A 1 94 ? -17.625 23.938 17.828 1 86.31 94 GLY A CA 1
ATOM 692 C C . GLY A 1 94 ? -16.75 24.922 17.094 1 86.31 94 GLY A C 1
ATOM 693 O O . GLY A 1 94 ? -16.344 25.938 17.641 1 86.31 94 GLY A O 1
ATOM 694 N N . LEU A 1 95 ? -16.5 24.594 15.852 1 91.25 95 LEU A N 1
ATOM 695 C CA . LEU A 1 95 ? -15.594 25.438 15.078 1 91.25 95 LEU A CA 1
ATOM 696 C C . LEU A 1 95 ? -16.375 26.406 14.195 1 91.25 95 LEU A C 1
ATOM 698 O O . LEU A 1 95 ? -15.781 27.172 13.43 1 91.25 95 LEU A O 1
ATOM 702 N N . ARG A 1 96 ? -17.641 26.469 14.336 1 90.5 96 ARG A N 1
ATOM 703 C CA . ARG A 1 96 ? -18.5 27.312 13.516 1 90.5 96 ARG A CA 1
ATOM 704 C C . ARG A 1 96 ? -18.094 28.766 13.617 1 90.5 96 ARG A C 1
ATOM 706 O O . ARG A 1 96 ? -18.078 29.484 12.609 1 90.5 96 ARG A O 1
ATOM 713 N N . PRO A 1 97 ? -17.797 29.281 14.812 1 92.38 97 PRO A N 1
ATOM 714 C CA . PRO A 1 97 ? -17.375 30.688 14.898 1 92.38 97 PRO A CA 1
ATOM 715 C C . PRO A 1 97 ? -16.203 31.016 13.969 1 92.38 97 PRO A C 1
ATOM 717 O O . PRO A 1 97 ? -16.125 32.125 13.438 1 92.38 97 PRO A O 1
ATOM 720 N N . LEU A 1 98 ? -15.336 30.062 13.852 1 93.44 98 LEU A N 1
ATOM 721 C CA . LEU A 1 98 ? -14.203 30.25 12.953 1 93.44 98 LEU A CA 1
ATOM 722 C C . LEU A 1 98 ? -14.648 30.219 11.5 1 93.44 98 LEU A C 1
ATOM 724 O O . LEU A 1 98 ? -14.141 30.984 10.672 1 93.44 98 LEU A O 1
ATOM 728 N N . GLN A 1 99 ? -15.539 29.422 11.203 1 91.5 99 GLN A N 1
ATOM 729 C CA . GLN A 1 99 ? -16.047 29.266 9.844 1 91.5 99 GLN A CA 1
ATOM 730 C C . GLN A 1 99 ? -16.688 30.562 9.359 1 91.5 99 GLN A C 1
ATOM 732 O O . GLN A 1 99 ? -16.547 30.938 8.188 1 91.5 99 GLN A O 1
ATOM 737 N N . VAL A 1 100 ? -17.359 31.266 10.234 1 92.44 100 VAL A N 1
ATOM 738 C CA . VAL A 1 100 ? -18.156 32.406 9.805 1 92.44 100 VAL A CA 1
ATOM 739 C C . VAL A 1 100 ? -17.469 33.688 10.219 1 92.44 100 VAL A C 1
ATOM 741 O O . VAL A 1 100 ? -18.047 34.781 10.109 1 92.44 100 VAL A O 1
ATOM 744 N N . ALA A 1 101 ? -16.281 33.625 10.797 1 93.06 101 ALA A N 1
ATOM 745 C CA . ALA A 1 101 ? -15.578 34.812 11.25 1 93.06 101 ALA A CA 1
ATOM 746 C C . ALA A 1 101 ? -15.383 35.812 10.102 1 93.06 101 ALA A C 1
ATOM 748 O O . ALA A 1 101 ? -14.789 35.469 9.078 1 93.06 101 ALA A O 1
ATOM 749 N N . GLN A 1 102 ? -15.859 37.062 10.273 1 90.38 102 GLN A N 1
ATOM 750 C CA . GLN A 1 102 ? -15.734 38.094 9.258 1 90.38 102 GLN A CA 1
ATOM 751 C C . GLN A 1 102 ? -14.453 38.906 9.445 1 90.38 102 GLN A C 1
ATOM 753 O O . GLN A 1 102 ? -14.039 39.156 10.578 1 90.38 102 GLN A O 1
ATOM 758 N N . PRO A 1 103 ? -13.891 39.25 8.25 1 91.94 103 PRO A N 1
ATOM 759 C CA . PRO A 1 103 ? -12.719 40.094 8.375 1 91.94 103 PRO A CA 1
ATOM 760 C C . PRO A 1 103 ? -13.055 41.469 8.992 1 91.94 103 PRO A C 1
ATOM 762 O O . PRO A 1 103 ? -14.109 42.031 8.711 1 91.94 103 PRO A O 1
ATOM 765 N N . ASP A 1 104 ? -12.25 41.906 9.867 1 89.88 104 ASP A N 1
ATOM 766 C CA . ASP A 1 104 ? -12.398 43.219 10.5 1 89.88 104 ASP A CA 1
ATOM 767 C C . ASP A 1 104 ? -11.477 44.25 9.844 1 89.88 104 ASP A C 1
ATOM 769 O O . ASP A 1 104 ? -10.273 44.281 10.109 1 89.88 104 ASP A O 1
ATOM 773 N N . HIS A 1 105 ? -12.016 45.125 9.039 1 85.94 105 HIS A N 1
ATOM 774 C CA . HIS A 1 105 ? -11.25 46.156 8.32 1 85.94 105 HIS A CA 1
ATOM 775 C C . HIS A 1 105 ? -11.164 47.438 9.109 1 85.94 105 HIS A C 1
ATOM 777 O O . HIS A 1 105 ? -10.711 48.469 8.586 1 85.94 105 HIS A O 1
ATOM 783 N N . SER A 1 106 ? -11.695 47.406 10.211 1 75.12 106 SER A N 1
ATOM 784 C CA . SER A 1 106 ? -11.781 48.656 10.984 1 75.12 106 SER A CA 1
ATOM 785 C C . SER A 1 106 ? -10.398 49.125 11.414 1 75.12 106 SER A C 1
ATOM 787 O O . SER A 1 106 ? -10.25 50.219 11.953 1 75.12 106 SER A O 1
ATOM 789 N N . VAL A 1 107 ? -9.352 48.375 11.227 1 65.44 107 VAL A N 1
ATOM 790 C CA . VAL A 1 107 ? -8.008 48.719 11.664 1 65.44 107 VAL A CA 1
ATOM 791 C C . VAL A 1 107 ? -7.512 49.938 10.867 1 65.44 107 VAL A C 1
ATOM 793 O O . VAL A 1 107 ? -6.777 50.781 11.391 1 65.44 107 VAL A O 1
ATOM 796 N N . GLY A 1 108 ? -7.684 50.094 9.547 1 58 108 GLY A N 1
ATOM 797 C CA . GLY A 1 108 ? -7.289 51.219 8.727 1 58 108 GLY A CA 1
ATOM 798 C C . GLY A 1 108 ? -7.949 52.531 9.156 1 58 108 GLY A C 1
ATOM 799 O O . GLY A 1 108 ? -7.371 53.594 9 1 58 108 GLY A O 1
ATOM 800 N N . ALA A 1 109 ? -9.148 52.406 9.375 1 50.28 109 ALA A N 1
ATOM 801 C CA . ALA A 1 109 ? -9.883 53.656 9.648 1 50.28 109 ALA A CA 1
ATOM 802 C C . ALA A 1 109 ? -9.336 54.344 10.883 1 50.28 109 ALA A C 1
ATOM 804 O O . ALA A 1 109 ? -9.578 55.531 11.086 1 50.28 109 ALA A O 1
ATOM 805 N N . CYS A 1 110 ? -8.953 53.562 11.883 1 45.31 110 CYS A N 1
ATOM 806 C CA . CYS A 1 110 ? -8.453 54.312 13.039 1 45.31 110 CYS A CA 1
ATOM 807 C C . CYS A 1 110 ? -6.988 54.688 12.852 1 45.31 110 CYS A C 1
ATOM 809 O O . CYS A 1 110 ? -6.137 53.812 12.625 1 45.31 110 CYS A O 1
ATOM 811 N N . GLY A 1 111 ? -6.684 55.625 12.094 1 43.56 111 GLY A N 1
ATOM 812 C CA . GLY A 1 111 ? -5.438 56.312 11.828 1 43.56 111 GLY A CA 1
ATOM 813 C C . GLY A 1 111 ? -4.285 55.812 12.68 1 43.56 111 GLY A C 1
ATOM 814 O O . GLY A 1 111 ? -3.123 55.906 12.281 1 43.56 111 GLY A O 1
ATOM 815 N N . ALA A 1 112 ? -4.305 56.062 13.969 1 42.38 112 ALA A N 1
ATOM 816 C CA . ALA A 1 112 ? -3.359 56.031 15.078 1 42.38 112 ALA A CA 1
ATOM 817 C C . ALA A 1 112 ? -2.857 54.625 15.344 1 42.38 112 ALA A C 1
ATOM 819 O O . ALA A 1 112 ? -1.991 54.406 16.188 1 42.38 112 ALA A O 1
ATOM 820 N N . ALA A 1 113 ? -3.479 53.594 14.938 1 46 113 ALA A N 1
ATOM 821 C CA . ALA A 1 113 ? -3.225 52.219 15.328 1 46 113 ALA A CA 1
ATOM 822 C C . ALA A 1 113 ? -2.021 51.625 14.578 1 46 113 ALA A C 1
ATOM 824 O O . ALA A 1 113 ? -1.668 50.469 14.758 1 46 113 ALA A O 1
ATOM 825 N N . ALA A 1 114 ? -1.579 52.406 13.656 1 47.25 114 ALA A N 1
ATOM 826 C CA . ALA A 1 114 ? -0.406 52.094 12.844 1 47.25 114 ALA A CA 1
ATOM 827 C C . ALA A 1 114 ? 0.816 51.844 13.719 1 47.25 114 ALA A C 1
ATOM 829 O O . ALA A 1 114 ? 1.722 51.094 13.328 1 47.25 114 ALA A O 1
ATOM 830 N N . PHE A 1 115 ? 0.914 52.562 14.867 1 53.56 115 PHE A N 1
ATOM 831 C CA . PHE A 1 115 ? 2.188 52.5 15.57 1 53.56 115 PHE A CA 1
ATOM 832 C C . PHE A 1 115 ? 2.098 51.531 16.75 1 53.56 115 PHE A C 1
ATOM 834 O O . PHE A 1 115 ? 3.051 51.406 17.531 1 53.56 115 PHE A O 1
ATOM 841 N N . ARG A 1 116 ? 0.872 50.969 16.922 1 65.44 116 ARG A N 1
ATOM 842 C CA . ARG A 1 116 ? 0.801 50.156 18.109 1 65.44 116 ARG A CA 1
ATOM 843 C C . ARG A 1 116 ? 1.062 48.688 17.766 1 65.44 116 ARG A C 1
ATOM 845 O O . ARG A 1 116 ? 0.809 48.25 16.641 1 65.44 116 ARG A O 1
ATOM 852 N N . ASN A 1 117 ? 1.793 48.094 18.734 1 81.69 117 ASN A N 1
ATOM 853 C CA . ASN A 1 117 ? 2.021 46.656 18.609 1 81.69 117 ASN A CA 1
ATOM 854 C C . ASN A 1 117 ? 0.71 45.906 18.453 1 81.69 117 ASN A C 1
ATOM 856 O O . ASN A 1 117 ? -0.151 45.969 19.328 1 81.69 117 ASN A O 1
ATOM 860 N N . ARG A 1 118 ? 0.495 45.375 17.344 1 86.69 118 ARG A N 1
ATOM 861 C CA . ARG A 1 118 ? -0.749 44.719 16.953 1 86.69 118 ARG A CA 1
ATOM 862 C C . ARG A 1 118 ? -1.059 43.531 17.875 1 86.69 118 ARG A C 1
ATOM 864 O O . ARG A 1 118 ? -2.186 43.031 17.891 1 86.69 118 ARG A O 1
ATOM 871 N N . MET A 1 119 ? -0.069 43.125 18.609 1 90.81 119 MET A N 1
ATOM 872 C CA . MET A 1 119 ? -0.263 42 19.547 1 90.81 119 MET A CA 1
ATOM 873 C C . MET A 1 119 ? -0.913 42.5 20.844 1 90.81 119 MET A C 1
ATOM 875 O O . MET A 1 119 ? -1.368 41.688 21.656 1 90.81 119 MET A O 1
ATOM 879 N N . GLU A 1 120 ? -1.055 43.719 21.094 1 86.12 120 GLU A N 1
ATOM 880 C CA . GLU A 1 120 ? -1.514 44.281 22.359 1 86.12 120 GLU A CA 1
ATOM 881 C C . GLU A 1 120 ? -2.92 43.812 22.703 1 86.12 120 GLU A C 1
ATOM 883 O O . GLU A 1 120 ? -3.238 43.594 23.875 1 86.12 120 GLU A O 1
ATOM 888 N N . THR A 1 121 ? -3.709 43.688 21.75 1 85.38 121 THR A N 1
ATOM 889 C CA . THR A 1 121 ? -5.09 43.281 21.953 1 85.38 121 THR A CA 1
ATOM 890 C C . THR A 1 121 ? -5.168 41.812 22.281 1 85.38 121 THR A C 1
ATOM 892 O O . THR A 1 121 ? -6.074 41.344 22.984 1 85.38 121 THR A O 1
ATOM 895 N N . VAL A 1 122 ? -4.242 41.094 21.797 1 90.75 122 VAL A N 1
ATOM 896 C CA . VAL A 1 122 ? -4.324 39.625 21.844 1 90.75 122 VAL A CA 1
ATOM 897 C C . VAL A 1 122 ? -3.6 39.094 23.078 1 90.75 122 VAL A C 1
ATOM 899 O O . VAL A 1 122 ? -4.016 38.125 23.688 1 90.75 122 VAL A O 1
ATOM 902 N N . MET A 1 123 ? -2.605 39.719 23.594 1 91.12 123 MET A N 1
ATOM 903 C CA . MET A 1 123 ? -1.691 39.219 24.625 1 91.12 123 MET A CA 1
ATOM 904 C C . MET A 1 123 ? -2.424 39 25.938 1 91.12 123 MET A C 1
ATOM 906 O O . MET A 1 123 ? -2.209 37.969 26.609 1 91.12 123 MET A O 1
ATOM 910 N N . PRO A 1 124 ? -3.295 39.875 26.391 1 88.19 124 PRO A N 1
ATOM 911 C CA . PRO A 1 124 ? -4.012 39.625 27.641 1 88.19 124 PRO A CA 1
ATOM 912 C C . PRO A 1 124 ? -4.82 38.344 27.609 1 88.19 124 PRO A C 1
ATOM 914 O O . PRO A 1 124 ? -4.891 37.625 28.609 1 88.19 124 PRO A O 1
ATOM 917 N N . ARG A 1 125 ? -5.383 38.094 26.531 1 88.81 125 ARG A N 1
ATOM 918 C CA . ARG A 1 125 ? -6.168 36.875 26.406 1 88.81 125 ARG A CA 1
ATOM 919 C C . ARG A 1 125 ? -5.273 35.625 26.453 1 88.81 125 ARG A C 1
ATOM 921 O O . ARG A 1 125 ? -5.625 34.625 27.094 1 88.81 125 ARG A O 1
ATOM 928 N N . ILE A 1 126 ? -4.203 35.656 25.719 1 89.44 126 ILE A N 1
ATOM 929 C CA . ILE A 1 126 ? -3.25 34.562 25.75 1 89.44 126 ILE A CA 1
ATOM 930 C C . ILE A 1 126 ? -2.777 34.312 27.188 1 89.44 126 ILE A C 1
ATOM 932 O O . ILE A 1 126 ? -2.758 33.188 27.656 1 89.44 126 ILE A O 1
ATOM 936 N N . GLN A 1 127 ? -2.523 35.344 27.891 1 87.5 127 GLN A N 1
ATOM 937 C CA . GLN A 1 127 ? -2.053 35.25 29.266 1 87.5 127 GLN A CA 1
ATOM 938 C C . GLN A 1 127 ? -3.135 34.688 30.188 1 87.5 127 GLN A C 1
ATOM 940 O O . GLN A 1 127 ? -2.85 33.844 31.047 1 87.5 127 GLN A O 1
ATOM 945 N N . GLN A 1 128 ? -4.312 35.125 30 1 87.12 128 GLN A N 1
ATOM 946 C CA . GLN A 1 128 ? -5.438 34.625 30.781 1 87.12 128 GLN A CA 1
ATOM 947 C C . GLN A 1 128 ? -5.641 33.125 30.547 1 87.12 128 GLN A C 1
ATOM 949 O O . GLN A 1 128 ? -5.887 32.375 31.5 1 87.12 128 GLN A O 1
ATOM 954 N N . THR A 1 129 ? -5.613 32.812 29.25 1 85.81 129 THR A N 1
ATOM 955 C CA . THR A 1 129 ? -5.793 31.406 28.891 1 85.81 129 THR A CA 1
ATOM 956 C C . THR A 1 129 ? -4.711 30.547 29.531 1 85.81 129 THR A C 1
ATOM 958 O O . THR A 1 129 ? -4.98 29.422 29.969 1 85.81 129 THR A O 1
ATOM 961 N N . LEU A 1 130 ? -3.545 30.938 29.547 1 84.31 130 LEU A N 1
ATOM 962 C CA . LEU A 1 130 ? -2.43 30.219 30.156 1 84.31 130 LEU A CA 1
ATOM 963 C C . LEU A 1 130 ? -2.625 30.094 31.656 1 84.31 130 LEU A C 1
ATOM 965 O O . LEU A 1 130 ? -2.363 29.047 32.25 1 84.31 130 LEU A O 1
ATOM 969 N N . ALA A 1 131 ? -3.129 31.078 32.219 1 80.5 131 ALA A N 1
ATOM 970 C CA . ALA A 1 131 ? -3.332 31.109 33.688 1 80.5 131 ALA A CA 1
ATOM 971 C C . ALA A 1 131 ? -4.469 30.172 34.094 1 80.5 131 ALA A C 1
ATOM 973 O O . ALA A 1 131 ? -4.398 29.531 35.125 1 80.5 131 ALA A O 1
ATOM 974 N N . ASP A 1 132 ? -5.453 30.062 33.312 1 76.69 132 ASP A N 1
ATOM 975 C CA . ASP A 1 132 ? -6.645 29.281 33.625 1 76.69 132 ASP A CA 1
ATOM 976 C C . ASP A 1 132 ? -6.359 27.781 33.531 1 76.69 132 ASP A C 1
ATOM 978 O O . ASP A 1 132 ? -7.109 26.969 34.062 1 76.69 132 ASP A O 1
ATOM 982 N N . SER A 1 133 ? -5.277 27.453 32.875 1 76.38 133 SER A N 1
ATOM 983 C CA . SER A 1 133 ? -5.098 26.047 32.531 1 76.38 133 SER A CA 1
ATOM 984 C C . SER A 1 133 ? -3.723 25.547 32.969 1 76.38 133 SER A C 1
ATOM 986 O O . SER A 1 133 ? -3.098 24.75 32.281 1 76.38 133 SER A O 1
ATOM 988 N N . GLN A 1 134 ? -3.291 25.906 34.094 1 71.62 134 GLN A N 1
ATOM 989 C CA . GLN A 1 134 ? -1.944 25.562 34.531 1 71.62 134 GLN A CA 1
ATOM 990 C C . GLN A 1 134 ? -1.801 24.062 34.781 1 71.62 134 GLN A C 1
ATOM 992 O O . GLN A 1 134 ? -0.714 23.516 34.594 1 71.62 134 GLN A O 1
ATOM 997 N N . ASN A 1 135 ? -2.891 23.391 34.938 1 71.69 135 ASN A N 1
ATOM 998 C CA . ASN A 1 135 ? -2.789 21.969 35.25 1 71.69 135 ASN A CA 1
ATOM 999 C C . ASN A 1 135 ? -3.33 21.094 34.125 1 71.69 135 ASN A C 1
ATOM 1001 O O . ASN A 1 135 ? -3.574 19.906 34.344 1 71.69 135 ASN A O 1
ATOM 1005 N N . ARG A 1 136 ? -3.455 21.734 33 1 77.25 136 ARG A N 1
ATOM 1006 C CA . ARG A 1 136 ? -4.016 20.969 31.891 1 77.25 136 ARG A CA 1
ATOM 1007 C C . ARG A 1 136 ? -3.053 20.922 30.719 1 77.25 136 ARG A C 1
ATOM 1009 O O . ARG A 1 136 ? -2.209 21.812 30.562 1 77.25 136 ARG A O 1
ATOM 1016 N N . HIS A 1 137 ? -3.119 19.781 30.016 1 87.56 137 HIS A N 1
ATOM 1017 C CA . HIS A 1 137 ? -2.457 19.734 28.703 1 87.56 137 HIS A CA 1
ATOM 1018 C C . HIS A 1 137 ? -3.15 20.656 27.703 1 87.56 137 HIS A C 1
ATOM 1020 O O . HIS A 1 137 ? -4.27 20.375 27.281 1 87.56 137 HIS A O 1
ATOM 1026 N N . GLN A 1 138 ? -2.414 21.781 27.453 1 90.88 138 GLN A N 1
ATOM 1027 C CA . GLN A 1 138 ? -3.09 22.781 26.641 1 90.88 138 GLN A CA 1
ATOM 1028 C C . GLN A 1 138 ? -2.193 23.266 25.5 1 90.88 138 GLN A C 1
ATOM 1030 O O . GLN A 1 138 ? -0.989 23.453 25.703 1 90.88 138 GLN A O 1
ATOM 1035 N N . LEU A 1 139 ? -2.855 23.375 24.328 1 94.19 139 LEU A N 1
ATOM 1036 C CA . LEU A 1 139 ? -2.225 24 23.172 1 94.19 139 LEU A CA 1
ATOM 1037 C C . LEU A 1 139 ? -2.963 25.266 22.766 1 94.19 139 LEU A C 1
ATOM 1039 O O . LEU A 1 139 ? -4.172 25.234 22.531 1 94.19 139 LEU A O 1
ATOM 1043 N N . ILE A 1 140 ? -2.234 26.375 22.781 1 94.19 140 ILE A N 1
ATOM 1044 C CA . ILE A 1 140 ? -2.785 27.625 22.281 1 94.19 140 ILE A CA 1
ATOM 1045 C C . ILE A 1 140 ? -2.277 27.875 20.859 1 94.19 140 ILE A C 1
ATOM 1047 O O . ILE A 1 140 ? -1.068 27.938 20.625 1 94.19 140 ILE A O 1
ATOM 1051 N N . LEU A 1 141 ? -3.154 27.969 19.906 1 97.06 141 LEU A N 1
ATOM 1052 C CA . LEU A 1 141 ? -2.844 28.234 18.516 1 97.06 141 LEU A CA 1
ATOM 1053 C C . LEU A 1 141 ? -3.303 29.641 18.125 1 97.06 141 LEU A C 1
ATOM 1055 O O . LEU A 1 141 ? -4.504 29.922 18.078 1 97.06 141 LEU A O 1
ATOM 1059 N N . PHE A 1 142 ? -2.322 30.547 17.938 1 97.06 142 PHE A N 1
ATOM 1060 C CA . PHE A 1 142 ? -2.627 31.891 17.469 1 97.06 142 PHE A CA 1
ATOM 1061 C C . PHE A 1 142 ? -2.369 32 15.969 1 97.06 142 PHE A C 1
ATOM 1063 O O . PHE A 1 142 ? -1.271 31.719 15.492 1 97.06 142 PHE A O 1
ATOM 1070 N N . CYS A 1 143 ? -3.365 32.406 15.18 1 96.75 143 CYS A N 1
ATOM 1071 C CA . CYS A 1 143 ? -3.26 32.562 13.734 1 96.75 143 CYS A CA 1
ATOM 1072 C C . CYS A 1 143 ? -3.588 34 13.312 1 96.75 143 CYS A C 1
ATOM 1074 O O . CYS A 1 143 ? -4.652 34.5 13.648 1 96.75 143 CYS A O 1
ATOM 1076 N N . SER A 1 144 ? -2.662 34.625 12.508 1 94.44 144 SER A N 1
ATOM 1077 C CA . SER A 1 144 ? -2.93 36 12.094 1 94.44 144 SER A CA 1
ATOM 1078 C C . SER A 1 144 ? -2.305 36.281 10.734 1 94.44 144 SER A C 1
ATOM 1080 O O . SER A 1 144 ? -1.196 35.844 10.445 1 94.44 144 SER A O 1
ATOM 1082 N N . SER A 1 145 ? -3.041 37 9.883 1 92.88 145 SER A N 1
ATOM 1083 C CA . SER A 1 145 ? -2.492 37.594 8.656 1 92.88 145 SER A CA 1
ATOM 1084 C C . SER A 1 145 ? -2.223 39.062 8.828 1 92.88 145 SER A C 1
ATOM 1086 O O . SER A 1 145 ? -1.869 39.75 7.867 1 92.88 145 SER A O 1
ATOM 1088 N N . TYR A 1 146 ? -2.432 39.562 10.016 1 91.19 146 TYR A N 1
ATOM 1089 C CA . TYR A 1 146 ? -2.354 41 10.305 1 91.19 146 TYR A CA 1
ATOM 1090 C C . TYR A 1 146 ? -1.09 41.312 11.094 1 91.19 146 TYR A C 1
ATOM 1092 O O . TYR A 1 146 ? -0.423 42.312 10.812 1 91.19 146 TYR A O 1
ATOM 1100 N N . VAL A 1 147 ? -0.746 40.531 12.062 1 90.62 147 VAL A N 1
ATOM 1101 C CA . VAL A 1 147 ? 0.408 40.75 12.93 1 90.62 147 VAL A CA 1
ATOM 1102 C C . VAL A 1 147 ? 1.69 40.406 12.18 1 90.62 147 VAL A C 1
ATOM 1104 O O . VAL A 1 147 ? 1.746 39.375 11.484 1 90.62 147 VAL A O 1
ATOM 1107 N N . SER A 1 148 ? 2.65 41.219 12.25 1 89.19 148 SER A N 1
ATOM 1108 C CA . SER A 1 148 ? 3.936 40.938 11.617 1 89.19 148 SER A CA 1
ATOM 1109 C C . SER A 1 148 ? 4.77 39.969 12.453 1 89.19 148 SER A C 1
ATOM 1111 O O . SER A 1 148 ? 4.527 39.812 13.656 1 89.19 148 SER A O 1
ATOM 1113 N N . HIS A 1 149 ? 5.719 39.375 11.828 1 90.12 149 HIS A N 1
ATOM 1114 C CA . HIS A 1 149 ? 6.609 38.438 12.508 1 90.12 149 HIS A CA 1
ATOM 1115 C C . HIS A 1 149 ? 7.383 39.125 13.625 1 90.12 149 HIS A C 1
ATOM 1117 O O . HIS A 1 149 ? 7.551 38.562 14.711 1 90.12 149 HIS A O 1
ATOM 1123 N N . THR A 1 150 ? 7.832 40.312 13.359 1 87.06 150 THR A N 1
ATOM 1124 C CA . THR A 1 150 ? 8.617 41.031 14.336 1 87.06 150 THR A CA 1
ATOM 1125 C C . THR A 1 150 ? 7.785 41.375 15.57 1 87.06 150 THR A C 1
ATOM 1127 O O . THR A 1 150 ? 8.25 41.188 16.703 1 87.06 150 THR A O 1
ATOM 1130 N N . GLU A 1 151 ? 6.625 41.812 15.391 1 90.69 151 GLU A N 1
ATOM 1131 C CA . GLU A 1 151 ? 5.734 42.156 16.484 1 90.69 151 GLU A CA 1
ATOM 1132 C C . GLU A 1 151 ? 5.395 40.938 17.344 1 90.69 151 GLU A C 1
ATOM 1134 O O . GLU A 1 151 ? 5.391 41 18.562 1 90.69 151 GLU A O 1
ATOM 1139 N N . ALA A 1 152 ? 5.102 39.875 16.641 1 92.31 152 ALA A N 1
ATOM 1140 C CA . ALA A 1 152 ? 4.766 38.656 17.359 1 92.31 152 ALA A CA 1
ATOM 1141 C C . ALA A 1 152 ? 5.949 38.156 18.188 1 92.31 152 ALA A C 1
ATOM 1143 O O . ALA A 1 152 ? 5.789 37.812 19.359 1 92.31 152 ALA A O 1
ATOM 1144 N N . THR A 1 153 ? 7.094 38.062 17.609 1 90 153 THR A N 1
ATOM 1145 C CA . THR A 1 153 ? 8.281 37.562 18.297 1 90 153 THR A CA 1
ATOM 1146 C C . THR A 1 153 ? 8.609 38.406 19.5 1 90 153 THR A C 1
ATOM 1148 O O . THR A 1 153 ? 8.93 37.906 20.578 1 90 153 THR A O 1
ATOM 1151 N N . GLN A 1 154 ? 8.492 39.688 19.375 1 87.94 154 GLN A N 1
ATOM 1152 C CA . GLN A 1 154 ? 8.781 40.625 20.469 1 87.94 154 GLN A CA 1
ATOM 1153 C C . GLN A 1 154 ? 7.781 40.469 21.609 1 87.94 154 GLN A C 1
ATOM 1155 O O . GLN A 1 154 ? 8.172 40.438 22.781 1 87.94 154 GLN A O 1
ATOM 1160 N N . SER A 1 155 ? 6.578 40.375 21.297 1 90.69 155 SER A N 1
ATOM 1161 C CA . SER A 1 155 ? 5.523 40.281 22.297 1 90.69 155 SER A CA 1
ATOM 1162 C C . SER A 1 155 ? 5.547 38.938 23 1 90.69 155 SER A C 1
ATOM 1164 O O . SER A 1 155 ? 5.34 38.875 24.219 1 90.69 155 SER A O 1
ATOM 1166 N N . LEU A 1 156 ? 5.801 37.906 22.266 1 89.62 156 LEU A N 1
ATOM 1167 C CA . LEU A 1 156 ? 5.742 36.562 22.812 1 89.62 156 LEU A CA 1
ATOM 1168 C C . LEU A 1 156 ? 7 36.25 23.625 1 89.62 156 LEU A C 1
ATOM 1170 O O . LEU A 1 156 ? 6.984 35.375 24.5 1 89.62 156 LEU A O 1
ATOM 1174 N N . SER A 1 157 ? 8.078 36.812 23.203 1 83.94 157 SER A N 1
ATOM 1175 C CA . SER A 1 157 ? 9.305 36.625 23.969 1 83.94 157 SER A CA 1
ATOM 1176 C C . SER A 1 157 ? 9.141 37.094 25.406 1 83.94 157 SER A C 1
ATOM 1178 O O . SER A 1 157 ? 9.844 36.594 26.297 1 83.94 157 SER A O 1
ATOM 1180 N N . GLY A 1 158 ? 8.211 38 25.703 1 74.19 158 GLY A N 1
ATOM 1181 C CA . GLY A 1 158 ? 7.949 38.531 27.047 1 74.19 158 GLY A CA 1
ATOM 1182 C C . GLY A 1 158 ? 6.965 37.656 27.828 1 74.19 158 GLY A C 1
ATOM 1183 O O . GLY A 1 158 ? 6.676 37.969 28.984 1 74.19 158 GLY A O 1
ATOM 1184 N N . LEU A 1 159 ? 6.461 36.625 27.125 1 75.75 159 LEU A N 1
ATOM 1185 C CA . LEU A 1 159 ? 5.469 35.781 27.766 1 75.75 159 LEU A CA 1
ATOM 1186 C C . LEU A 1 159 ? 6.125 34.875 28.812 1 75.75 159 LEU A C 1
ATOM 1188 O O . LEU A 1 159 ? 7.176 34.281 28.562 1 75.75 159 LEU A O 1
ATOM 1192 N N . LEU A 1 160 ? 5.938 35.156 30.156 1 60.88 160 LEU A N 1
ATOM 1193 C CA . LEU A 1 160 ? 6.359 34.25 31.219 1 60.88 160 LEU A CA 1
ATOM 1194 C C . LEU A 1 160 ? 5.574 32.938 31.156 1 60.88 160 LEU A C 1
ATOM 1196 O O . LEU A 1 160 ? 4.449 32.875 31.656 1 60.88 160 LEU A O 1
ATOM 1200 N N . LEU A 1 161 ? 5.668 32.188 30.125 1 58.66 161 LEU A N 1
ATOM 1201 C CA . LEU A 1 161 ? 4.996 30.891 30.188 1 58.66 161 LEU A CA 1
ATOM 1202 C C . LEU A 1 161 ? 5.457 30.109 31.422 1 58.66 161 LEU A C 1
ATOM 1204 O O . LEU A 1 161 ? 6.66 29.906 31.609 1 58.66 161 LEU A O 1
ATOM 1208 N N . ASP A 1 162 ? 4.848 30.328 32.5 1 52.78 162 ASP A N 1
ATOM 1209 C CA . ASP A 1 162 ? 5.207 29.375 33.562 1 52.78 162 ASP A CA 1
ATOM 1210 C C . ASP A 1 162 ? 5.535 28 32.969 1 52.78 162 ASP A C 1
ATOM 1212 O O . ASP A 1 162 ? 4.871 27.547 32.031 1 52.78 162 ASP A O 1
ATOM 1216 N N . ALA A 1 163 ? 6.789 27.656 33 1 52.06 163 ALA A N 1
ATOM 1217 C CA . ALA A 1 163 ? 7.41 26.406 32.562 1 52.06 163 ALA A CA 1
ATOM 1218 C C . ALA A 1 163 ? 6.449 25.234 32.688 1 52.06 163 ALA A C 1
ATOM 1220 O O . ALA A 1 163 ? 6.676 24.328 33.5 1 52.06 163 ALA A O 1
ATOM 1221 N N . SER A 1 164 ? 5.133 25.5 32.656 1 62.78 164 SER A N 1
ATOM 1222 C CA . SER A 1 164 ? 4.414 24.234 32.812 1 62.78 164 SER A CA 1
ATOM 1223 C C . SER A 1 164 ? 4.664 23.312 31.609 1 62.78 164 SER A C 1
ATOM 1225 O O . SER A 1 164 ? 4.465 23.719 30.453 1 62.78 164 SER A O 1
ATOM 1227 N N . PRO A 1 165 ? 5.258 22.219 31.891 1 70.56 165 PRO A N 1
ATOM 1228 C CA . PRO A 1 165 ? 5.641 21.234 30.859 1 70.56 165 PRO A CA 1
ATOM 1229 C C . PRO A 1 165 ? 4.449 20.75 30.047 1 70.56 165 PRO A C 1
ATOM 1231 O O . PRO A 1 165 ? 4.633 20.062 29.031 1 70.56 165 PRO A O 1
ATOM 1234 N N . HIS A 1 166 ? 3.266 21.406 30.344 1 81.62 166 HIS A N 1
ATOM 1235 C CA . HIS A 1 166 ? 2.117 20.812 29.672 1 81.62 166 HIS A CA 1
ATOM 1236 C C . HIS A 1 166 ? 1.402 21.828 28.797 1 81.62 166 HIS A C 1
ATOM 1238 O O . HIS A 1 166 ? 0.342 21.547 28.234 1 81.62 166 HIS A O 1
ATOM 1244 N N . GLN A 1 167 ? 1.98 23.062 28.656 1 87.81 167 GLN A N 1
ATOM 1245 C CA . GLN A 1 167 ? 1.333 24.094 27.844 1 87.81 167 GLN A CA 1
ATOM 1246 C C . GLN A 1 167 ? 2.209 24.469 26.656 1 87.81 167 GLN A C 1
ATOM 1248 O O . GLN A 1 167 ? 3.424 24.625 26.797 1 87.81 167 GLN A O 1
ATOM 1253 N N . TRP A 1 168 ? 1.563 24.594 25.5 1 91 168 TRP A N 1
ATOM 1254 C CA . TRP A 1 168 ? 2.266 24.969 24.266 1 91 168 TRP A CA 1
ATOM 1255 C C . TRP A 1 168 ? 1.578 26.141 23.578 1 91 168 TRP A C 1
ATOM 1257 O O . TRP A 1 168 ? 0.348 26.219 23.562 1 91 168 TRP A O 1
ATOM 1267 N N . LEU A 1 169 ? 2.426 27.016 23.141 1 93.19 169 LEU A N 1
ATOM 1268 C CA . LEU A 1 169 ? 1.929 28.125 22.328 1 93.19 169 LEU A CA 1
ATOM 1269 C C . LEU A 1 169 ? 2.529 28.078 20.922 1 93.19 169 LEU A C 1
ATOM 1271 O O . LEU A 1 169 ? 3.748 27.984 20.766 1 93.19 169 LEU A O 1
ATOM 1275 N N . ARG A 1 170 ? 1.664 28.031 19.938 1 95.5 170 ARG A N 1
ATOM 1276 C CA . ARG A 1 170 ? 2.066 28.047 18.531 1 95.5 170 ARG A CA 1
ATOM 1277 C C . ARG A 1 170 ? 1.43 29.219 17.797 1 95.5 170 ARG A C 1
ATOM 1279 O O . ARG A 1 170 ? 0.235 29.484 17.953 1 95.5 170 ARG A O 1
ATOM 1286 N N . CYS A 1 171 ? 2.293 29.891 17.062 1 95.75 171 CYS A N 1
ATOM 1287 C CA . CYS A 1 171 ? 1.838 31.078 16.328 1 95.75 171 CYS A CA 1
ATOM 1288 C C . CYS A 1 171 ? 2.055 30.906 14.836 1 95.75 171 CYS A C 1
ATOM 1290 O O . CYS A 1 171 ? 3.172 30.641 14.391 1 95.75 171 CYS A O 1
ATOM 1292 N N . ILE A 1 172 ? 0.979 31.016 14.055 1 95.88 172 ILE A N 1
ATOM 1293 C CA . ILE A 1 172 ? 1.067 31 12.602 1 95.88 172 ILE A CA 1
ATOM 1294 C C . ILE A 1 172 ? 0.833 32.406 12.055 1 95.88 172 ILE A C 1
ATOM 1296 O O . ILE A 1 172 ? -0.236 33 12.25 1 95.88 172 ILE A O 1
ATOM 1300 N N . LEU A 1 173 ? 1.822 32.906 11.383 1 93.94 173 LEU A N 1
ATOM 1301 C CA . LEU A 1 173 ? 1.75 34.25 10.781 1 93.94 173 LEU A CA 1
ATOM 1302 C C . LEU A 1 173 ? 1.833 34.156 9.266 1 93.94 173 LEU A C 1
ATOM 1304 O O . LEU A 1 173 ? 2.785 33.594 8.719 1 93.94 173 LEU A O 1
ATOM 1308 N N . VAL A 1 174 ? 0.854 34.75 8.609 1 92.94 174 VAL A N 1
ATOM 1309 C CA . VAL A 1 174 ? 0.853 34.781 7.148 1 92.94 174 VAL A CA 1
ATOM 1310 C C . VAL A 1 174 ? 1.61 36 6.656 1 92.94 174 VAL A C 1
ATOM 1312 O O . VAL A 1 174 ? 1.302 37.125 7.055 1 92.94 174 VAL A O 1
ATOM 1315 N N . ASP A 1 175 ? 2.633 35.688 5.926 1 85.69 175 ASP A N 1
ATOM 1316 C CA . ASP A 1 175 ? 3.471 36.719 5.34 1 85.69 175 ASP A CA 1
ATOM 1317 C C . ASP A 1 175 ? 3.533 36.594 3.82 1 85.69 175 ASP A C 1
ATOM 1319 O O . ASP A 1 175 ? 3.984 35.562 3.303 1 85.69 175 ASP A O 1
ATOM 1323 N N . TRP A 1 176 ? 3.18 37.594 3.131 1 79.19 176 TRP A N 1
ATOM 1324 C CA . TRP A 1 176 ? 3.139 37.562 1.673 1 79.19 176 TRP A CA 1
ATOM 1325 C C . TRP A 1 176 ? 4.543 37.469 1.09 1 79.19 176 TRP A C 1
ATOM 1327 O O . TRP A 1 176 ? 4.715 37 -0.046 1 79.19 176 TRP A O 1
ATOM 1337 N N . GLU A 1 177 ? 5.512 37.844 1.856 1 78.12 177 GLU A N 1
ATOM 1338 C CA . GLU A 1 177 ? 6.887 37.812 1.37 1 78.12 177 GLU A CA 1
ATOM 1339 C C . GLU A 1 177 ? 7.523 36.438 1.618 1 78.12 177 GLU A C 1
ATOM 1341 O O . GLU A 1 177 ? 8.609 36.156 1.106 1 78.12 177 GLU A O 1
ATOM 1346 N N . ALA A 1 178 ? 6.793 35.688 2.348 1 79.69 178 ALA A N 1
ATOM 1347 C CA . ALA A 1 178 ? 7.363 34.375 2.672 1 79.69 178 ALA A CA 1
ATOM 1348 C C . ALA A 1 178 ? 7.281 33.438 1.479 1 79.69 178 ALA A C 1
ATOM 1350 O O . ALA A 1 178 ? 6.227 33.312 0.849 1 79.69 178 ALA A O 1
ATOM 1351 N N . VAL A 1 179 ? 8.32 32.812 1.078 1 71.38 179 VAL A N 1
ATOM 1352 C CA . VAL A 1 179 ? 8.367 31.859 -0.029 1 71.38 179 VAL A CA 1
ATOM 1353 C C . VAL A 1 179 ? 8.219 30.438 0.505 1 71.38 179 VAL A C 1
ATOM 1355 O O . VAL A 1 179 ? 7.66 29.562 -0.17 1 71.38 179 VAL A O 1
ATOM 1358 N N . SER A 1 180 ? 8.672 30.312 1.68 1 76.38 180 SER A N 1
ATOM 1359 C CA . SER A 1 180 ? 8.578 29.016 2.34 1 76.38 180 SER A CA 1
ATOM 1360 C C . SER A 1 180 ? 8.188 29.172 3.807 1 76.38 180 SER A C 1
ATOM 1362 O O . SER A 1 180 ? 8.211 30.281 4.348 1 76.38 180 SER A O 1
ATOM 1364 N N . VAL A 1 181 ? 7.723 28.062 4.324 1 83 181 VAL A N 1
ATOM 1365 C CA . VAL A 1 181 ? 7.383 28.078 5.742 1 83 181 VAL A CA 1
ATOM 1366 C C . VAL A 1 181 ? 8.656 28.109 6.578 1 83 181 VAL A C 1
ATOM 1368 O O . VAL A 1 181 ? 9.578 27.328 6.359 1 83 181 VAL A O 1
ATOM 1371 N N . THR A 1 182 ? 8.781 29.078 7.438 1 82.38 182 THR A N 1
ATOM 1372 C CA . THR A 1 182 ? 9.867 29.141 8.414 1 82.38 182 THR A CA 1
ATOM 1373 C C . THR A 1 182 ? 9.328 28.969 9.828 1 82.38 182 THR A C 1
ATOM 1375 O O . THR A 1 182 ? 8.281 29.516 10.18 1 82.38 182 THR A O 1
ATOM 1378 N N . VAL A 1 183 ? 10.078 28.125 10.523 1 85.94 183 VAL A N 1
ATOM 1379 C CA . VAL A 1 183 ? 9.68 27.859 11.898 1 85.94 183 VAL A CA 1
ATOM 1380 C C . VAL A 1 183 ? 10.758 28.359 12.859 1 85.94 183 VAL A C 1
ATOM 1382 O O . VAL A 1 183 ? 11.945 28.094 12.664 1 85.94 183 VAL A O 1
ATOM 1385 N N . GLY A 1 184 ? 10.312 29.219 13.891 1 82.62 184 GLY A N 1
ATOM 1386 C CA . GLY A 1 184 ? 11.211 29.703 14.922 1 82.62 184 GLY A CA 1
ATOM 1387 C C . GLY A 1 184 ? 10.781 29.312 16.328 1 82.62 184 GLY A C 1
ATOM 1388 O O . GLY A 1 184 ? 9.609 29.453 16.672 1 82.62 184 GLY A O 1
ATOM 1389 N N . ASP A 1 185 ? 11.812 28.812 17.062 1 84.06 185 ASP A N 1
ATOM 1390 C CA . ASP A 1 185 ? 11.57 28.516 18.469 1 84.06 185 ASP A CA 1
ATOM 1391 C C . ASP A 1 185 ? 11.969 29.688 19.359 1 84.06 185 ASP A C 1
ATOM 1393 O O . ASP A 1 185 ? 13.133 30.078 19.391 1 84.06 185 ASP A O 1
ATOM 1397 N N . LEU A 1 186 ? 10.977 30.266 19.984 1 82.75 186 LEU A N 1
ATOM 1398 C CA . LEU A 1 186 ? 11.258 31.359 20.922 1 82.75 186 LEU A CA 1
ATOM 1399 C C . LEU A 1 186 ? 11.602 30.812 22.297 1 82.75 186 LEU A C 1
ATOM 1401 O O . LEU A 1 186 ? 12.516 31.297 22.969 1 82.75 186 LEU A O 1
ATOM 1405 N N . MET A 1 187 ? 10.805 29.828 22.734 1 82.06 187 MET A N 1
ATOM 1406 C CA . MET A 1 187 ? 11.008 29.062 23.953 1 82.06 187 MET A CA 1
ATOM 1407 C C . MET A 1 187 ? 10.719 27.578 23.719 1 82.06 187 MET A C 1
ATOM 1409 O O . MET A 1 187 ? 10.352 27.188 22.609 1 82.06 187 MET A O 1
ATOM 1413 N N . SER A 1 188 ? 11.031 26.734 24.75 1 77.75 188 SER A N 1
ATOM 1414 C CA . SER A 1 188 ? 10.82 25.297 24.609 1 77.75 188 SER A CA 1
ATOM 1415 C C . SER A 1 188 ? 9.367 24.984 24.25 1 77.75 188 SER A C 1
ATOM 1417 O O . SER A 1 188 ? 9.094 23.984 23.578 1 77.75 188 SER A O 1
ATOM 1419 N N . ASN A 1 189 ? 8.5 25.844 24.594 1 86.5 189 ASN A N 1
ATOM 1420 C CA . ASN A 1 189 ? 7.086 25.531 24.391 1 86.5 189 ASN A CA 1
ATOM 1421 C C . ASN A 1 189 ? 6.406 26.594 23.531 1 86.5 189 ASN A C 1
ATOM 1423 O O . ASN A 1 189 ? 5.18 26.625 23.438 1 86.5 189 ASN A O 1
ATOM 1427 N N . VAL A 1 190 ? 7.207 27.516 22.938 1 89.38 190 VAL A N 1
ATOM 1428 C CA . VAL A 1 190 ? 6.648 28.562 22.094 1 89.38 190 VAL A CA 1
ATOM 1429 C C . VAL A 1 190 ? 7.324 28.516 20.719 1 89.38 190 VAL A C 1
ATOM 1431 O O . VAL A 1 190 ? 8.547 28.625 20.625 1 89.38 190 VAL A O 1
ATOM 1434 N N . ARG A 1 191 ? 6.52 28.391 19.688 1 89.81 191 ARG A N 1
ATOM 1435 C CA . ARG A 1 191 ? 7.027 28.359 18.312 1 89.81 191 ARG A CA 1
ATOM 1436 C C . ARG A 1 191 ? 6.242 29.297 17.406 1 89.81 191 ARG A C 1
ATOM 1438 O O . ARG A 1 191 ? 5.027 29.453 17.562 1 89.81 191 ARG A O 1
ATOM 1445 N N . VAL A 1 192 ? 6.98 29.875 16.531 1 91.94 192 VAL A N 1
ATOM 1446 C CA . VAL A 1 192 ? 6.363 30.781 15.578 1 91.94 192 VAL A CA 1
ATOM 1447 C C . VAL A 1 192 ? 6.59 30.281 14.156 1 91.94 192 VAL A C 1
ATOM 1449 O O . VAL A 1 192 ? 7.711 29.938 13.781 1 91.94 192 VAL A O 1
ATOM 1452 N N . TYR A 1 193 ? 5.461 30.172 13.414 1 92.44 193 TYR A N 1
ATOM 1453 C 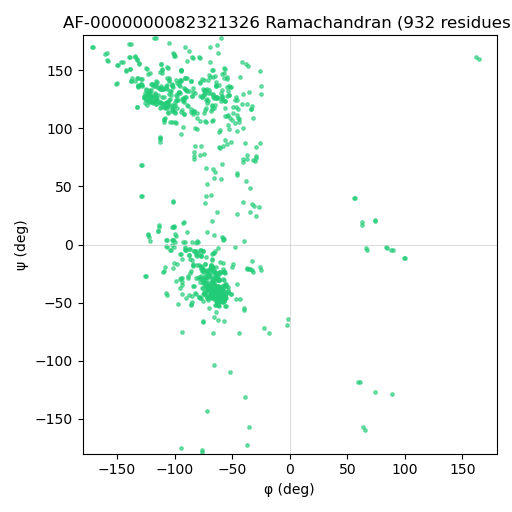CA . TYR A 1 193 ? 5.48 29.766 12.016 1 92.44 193 TYR A CA 1
ATOM 1454 C C . TYR A 1 193 ? 5.23 30.953 11.094 1 92.44 193 TYR A C 1
ATOM 1456 O O . TYR A 1 193 ? 4.246 31.672 11.25 1 92.44 193 TYR A O 1
ATOM 1464 N N . ARG A 1 194 ? 6.141 31.203 10.227 1 91.06 194 ARG A N 1
ATOM 1465 C CA . ARG A 1 194 ? 5.953 32.188 9.156 1 91.06 194 ARG A CA 1
ATOM 1466 C C . ARG A 1 194 ? 5.621 31.484 7.84 1 91.06 194 ARG A C 1
ATOM 1468 O O . ARG A 1 194 ? 6.434 30.734 7.305 1 91.06 194 ARG A O 1
ATOM 1475 N N . CYS A 1 195 ? 4.395 31.75 7.398 1 90.25 195 CYS A N 1
ATOM 1476 C CA . CYS A 1 195 ? 3.889 31.016 6.234 1 90.25 195 CYS A CA 1
ATOM 1477 C C . CYS A 1 195 ? 3.457 31.984 5.137 1 90.25 195 CYS A C 1
ATOM 1479 O O . CYS A 1 195 ? 3.094 33.125 5.422 1 90.25 195 CYS A O 1
ATOM 1481 N N . SER A 1 196 ? 3.57 31.5 3.863 1 87.25 196 SER A N 1
ATOM 1482 C CA . SER A 1 196 ? 2.943 32.25 2.773 1 87.25 196 SER A CA 1
ATOM 1483 C C . SER A 1 196 ? 1.433 32.031 2.764 1 87.25 196 SER A C 1
ATOM 1485 O O . SER A 1 196 ? 0.889 31.344 3.627 1 87.25 196 SER A O 1
ATOM 1487 N N . ARG A 1 197 ? 0.777 32.594 1.812 1 86.31 197 ARG A N 1
ATOM 1488 C CA . ARG A 1 197 ? -0.672 32.5 1.679 1 86.31 197 ARG A CA 1
ATOM 1489 C C . ARG A 1 197 ? -1.073 31.141 1.096 1 86.31 197 ARG A C 1
ATOM 1491 O O . ARG A 1 197 ? -2.262 30.812 1.016 1 86.31 197 ARG A O 1
ATOM 1498 N N . SER A 1 198 ? -0.112 30.391 0.741 1 84.75 198 SER A N 1
ATOM 1499 C CA . SER A 1 198 ? -0.399 29.094 0.135 1 84.75 198 SER A CA 1
ATOM 1500 C C . SER A 1 198 ? -1.108 28.172 1.119 1 84.75 198 SER A C 1
ATOM 1502 O O . SER A 1 198 ? -0.625 27.953 2.232 1 84.75 198 SER A O 1
ATOM 1504 N N . ALA A 1 199 ? -2.252 27.641 0.664 1 85.88 199 ALA A N 1
ATOM 1505 C CA . ALA A 1 199 ? -3.021 26.719 1.494 1 85.88 199 ALA A CA 1
ATOM 1506 C C . ALA A 1 199 ? -2.174 25.531 1.912 1 85.88 199 ALA A C 1
ATOM 1508 O O . ALA A 1 199 ? -2.293 25.031 3.039 1 85.88 199 ALA A O 1
ATOM 1509 N N . ARG A 1 200 ? -1.325 25.094 1.055 1 83.31 200 ARG A N 1
ATOM 1510 C CA . ARG A 1 200 ? -0.49 23.938 1.328 1 83.31 200 ARG A CA 1
ATOM 1511 C C . ARG A 1 200 ? 0.484 24.219 2.467 1 83.31 200 ARG A C 1
ATOM 1513 O O . ARG A 1 200 ? 0.691 23.359 3.336 1 83.31 200 ARG A O 1
ATOM 1520 N N . GLN A 1 201 ? 1.04 25.375 2.441 1 84.94 201 GLN A N 1
ATOM 1521 C CA . GLN A 1 201 ? 1.979 25.734 3.496 1 84.94 201 GLN A CA 1
ATOM 1522 C C . GLN A 1 201 ? 1.268 25.891 4.84 1 84.94 201 GLN A C 1
ATOM 1524 O O . GLN A 1 201 ? 1.778 25.438 5.871 1 84.94 201 GLN A O 1
ATOM 1529 N N . LEU A 1 202 ? 0.178 26.516 4.754 1 91.56 202 LEU A N 1
ATOM 1530 C CA . LEU A 1 202 ? -0.612 26.672 5.973 1 91.56 202 LEU A CA 1
ATOM 1531 C C . LEU A 1 202 ? -1.025 25.312 6.531 1 91.56 202 LEU A C 1
ATOM 1533 O O . LEU A 1 202 ? -0.958 25.094 7.742 1 91.56 202 LEU A O 1
ATOM 1537 N N . GLN A 1 203 ? -1.398 24.453 5.625 1 91.38 203 GLN A N 1
ATOM 1538 C CA . GLN A 1 203 ? -1.762 23.109 6.023 1 91.38 203 GLN A CA 1
ATOM 1539 C C . GLN A 1 203 ? -0.593 22.406 6.703 1 91.38 203 GLN A C 1
ATOM 1541 O O . GLN A 1 203 ? -0.765 21.766 7.75 1 91.38 203 GLN A O 1
ATOM 1546 N N . ALA A 1 204 ? 0.474 22.5 6.078 1 88.25 204 ALA A N 1
ATOM 1547 C CA . ALA A 1 204 ? 1.672 21.875 6.637 1 88.25 204 ALA A CA 1
ATOM 1548 C C . ALA A 1 204 ? 1.943 22.375 8.047 1 88.25 204 ALA A C 1
ATOM 1550 O O . ALA A 1 204 ? 2.232 21.594 8.953 1 88.25 204 ALA A O 1
ATOM 1551 N N . ALA A 1 205 ? 1.858 23.625 8.242 1 91.38 205 ALA A N 1
ATOM 1552 C CA . ALA A 1 205 ? 2.102 24.234 9.547 1 91.38 205 ALA A CA 1
ATOM 1553 C C . ALA A 1 205 ? 1.091 23.75 10.578 1 91.38 205 ALA A C 1
ATOM 1555 O O . ALA A 1 205 ? 1.466 23.359 11.688 1 91.38 205 ALA A O 1
ATOM 1556 N N . ILE A 1 206 ? -0.129 23.734 10.219 1 94.81 206 ILE A N 1
ATOM 1557 C CA . ILE A 1 206 ? -1.188 23.344 11.141 1 94.81 206 ILE A CA 1
ATOM 1558 C C . ILE A 1 206 ? -1.025 21.875 11.523 1 94.81 206 ILE A C 1
ATOM 1560 O O . ILE A 1 206 ? -1.168 21.516 12.695 1 94.81 206 ILE A O 1
ATOM 1564 N N . GLN A 1 207 ? -0.771 21.094 10.586 1 91.25 207 GLN A N 1
ATOM 1565 C CA . GLN A 1 207 ? -0.583 19.672 10.859 1 91.25 207 GLN A CA 1
ATOM 1566 C C . GLN A 1 207 ? 0.63 19.438 11.758 1 91.25 207 GLN A C 1
ATOM 1568 O O . GLN A 1 207 ? 0.593 18.594 12.656 1 91.25 207 GLN A O 1
ATOM 1573 N N . ASP A 1 208 ? 1.662 20.172 11.531 1 87.94 208 ASP A N 1
ATOM 1574 C CA . ASP A 1 208 ? 2.867 20.062 12.344 1 87.94 208 ASP A CA 1
ATOM 1575 C C . ASP A 1 208 ? 2.588 20.453 13.797 1 87.94 208 ASP A C 1
ATOM 1577 O O . ASP A 1 208 ? 3.238 19.953 14.711 1 87.94 208 ASP A O 1
ATOM 1581 N N . ILE A 1 209 ? 1.659 21.297 13.984 1 92.25 209 ILE A N 1
ATOM 1582 C CA . ILE A 1 209 ? 1.325 21.812 15.312 1 92.25 209 ILE A CA 1
ATOM 1583 C C . ILE A 1 209 ? 0.355 20.859 16 1 92.25 209 ILE A C 1
ATOM 1585 O O . ILE A 1 209 ? 0.62 20.406 17.125 1 92.25 209 ILE A O 1
ATOM 1589 N N . LEU A 1 210 ? -0.693 20.531 15.312 1 93.5 210 LEU A N 1
ATOM 1590 C CA . LEU A 1 210 ? -1.824 19.875 15.977 1 93.5 210 LEU A CA 1
ATOM 1591 C C . LEU A 1 210 ? -1.605 18.375 16.078 1 93.5 210 LEU A C 1
ATOM 1593 O O . LEU A 1 210 ? -1.999 17.75 17.078 1 93.5 210 LEU A O 1
ATOM 1597 N N . CYS A 1 211 ? -1.029 17.844 15.141 1 88.38 211 CYS A N 1
ATOM 1598 C CA . CYS A 1 211 ? -0.947 16.375 15.078 1 88.38 211 CYS A CA 1
ATOM 1599 C C . CYS A 1 211 ? -0.183 15.828 16.281 1 88.38 211 CYS A C 1
ATOM 1601 O O . CYS A 1 211 ? -0.682 14.953 16.984 1 88.38 211 CYS A O 1
ATOM 1603 N N . PRO A 1 212 ? 0.96 16.297 16.531 1 84.81 212 PRO A N 1
ATOM 1604 C CA . PRO A 1 212 ? 1.677 15.742 17.688 1 84.81 212 PRO A CA 1
ATOM 1605 C C . PRO A 1 212 ? 0.939 15.969 19 1 84.81 212 PRO A C 1
ATOM 1607 O O . PRO A 1 212 ? 1.089 15.188 19.938 1 84.81 212 PRO A O 1
ATOM 1610 N N . PHE A 1 213 ? 0.195 17 19.141 1 89.19 213 PHE A N 1
ATOM 1611 C CA . PHE A 1 213 ? -0.534 17.297 20.375 1 89.19 213 PHE A CA 1
ATOM 1612 C C . PHE A 1 213 ? -1.779 16.438 20.484 1 89.19 213 PHE A C 1
ATOM 1614 O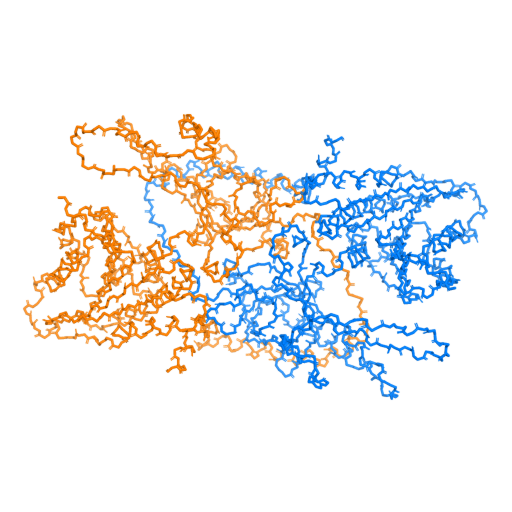 O . PHE A 1 213 ? -2.053 15.875 21.547 1 89.19 213 PHE A O 1
ATOM 1621 N N . LEU A 1 214 ? -2.512 16.359 19.375 1 88.56 214 LEU A N 1
ATOM 1622 C CA . LEU A 1 214 ? -3.807 15.68 19.406 1 88.56 214 LEU A CA 1
ATOM 1623 C C . LEU A 1 214 ? -3.633 14.164 19.281 1 88.56 214 LEU A C 1
ATOM 1625 O O . LEU A 1 214 ? -4.367 13.406 19.922 1 88.56 214 LEU A O 1
ATOM 1629 N N . MET A 1 215 ? -2.797 13.789 18.453 1 83.94 215 MET A N 1
ATOM 1630 C CA . MET A 1 215 ? -2.625 12.367 18.141 1 83.94 215 MET A CA 1
ATOM 1631 C C . MET A 1 215 ? -1.158 11.969 18.234 1 83.94 215 MET A C 1
ATOM 1633 O O . MET A 1 215 ? -0.563 11.523 17.25 1 83.94 215 MET A O 1
ATOM 1637 N N . PRO A 1 216 ? -0.764 12.016 19.469 1 77.88 216 PRO A N 1
ATOM 1638 C CA . PRO A 1 216 ? 0.635 11.617 19.625 1 77.88 216 PRO A CA 1
ATOM 1639 C C . PRO A 1 216 ? 0.877 10.156 19.25 1 77.88 216 PRO A C 1
ATOM 1641 O O . PRO A 1 216 ? 0.095 9.281 19.625 1 77.88 216 PRO A O 1
ATOM 1644 N N . GLY A 1 217 ? 1.784 9.898 18.391 1 69.12 217 GLY A N 1
ATOM 1645 C CA . GLY A 1 217 ? 2.178 8.539 18.062 1 69.12 217 GLY A CA 1
ATOM 1646 C C . GLY A 1 217 ? 1.366 7.945 16.922 1 69.12 217 GLY A C 1
ATOM 1647 O O . GLY A 1 217 ? 1.507 6.762 16.609 1 69.12 217 GLY A O 1
ATOM 1648 N N . VAL A 1 218 ? 0.383 8.656 16.453 1 72.69 218 VAL A N 1
ATOM 1649 C CA . VAL A 1 218 ? -0.5 8.133 15.406 1 72.69 218 VAL A CA 1
ATOM 1650 C C . VAL A 1 218 ? 0.317 7.773 14.172 1 72.69 218 VAL A C 1
ATOM 1652 O O . VAL A 1 218 ? 0.004 6.805 13.477 1 72.69 218 VAL A O 1
ATOM 1655 N N . ARG A 1 219 ? 1.231 8.547 13.828 1 74.31 219 ARG A N 1
ATOM 1656 C CA . ARG A 1 219 ? 2.086 8.219 12.695 1 74.31 219 ARG A CA 1
ATOM 1657 C C . ARG A 1 219 ? 3.338 7.473 13.148 1 74.31 219 ARG A C 1
ATOM 1659 O O . ARG A 1 219 ? 4.254 8.078 13.711 1 74.31 219 ARG A O 1
ATOM 1666 N N . PRO A 1 220 ? 3.199 6.137 12.922 1 71.19 220 PRO A N 1
ATOM 1667 C CA . PRO A 1 220 ? 4.387 5.383 13.336 1 71.19 220 PRO A CA 1
ATOM 1668 C C . PRO A 1 220 ? 5.672 5.91 12.703 1 71.19 220 PRO A C 1
ATOM 1670 O O . PRO A 1 220 ? 5.66 6.336 11.539 1 71.19 220 PRO A O 1
ATOM 1673 N N . SER A 1 221 ? 6.523 6.129 13.555 1 81.25 221 SER A N 1
ATOM 1674 C CA . SER A 1 221 ? 7.852 6.523 13.094 1 81.25 221 SER A CA 1
ATOM 1675 C C . SER A 1 221 ? 8.914 5.531 13.555 1 81.25 221 SER A C 1
ATOM 1677 O O . SER A 1 221 ? 8.789 4.941 14.633 1 81.25 221 SER A O 1
ATOM 1679 N N . ARG A 1 222 ? 9.773 5.277 12.609 1 85.94 222 ARG A N 1
ATOM 1680 C CA . ARG A 1 222 ? 10.898 4.391 12.898 1 85.94 222 ARG A CA 1
ATOM 1681 C C . ARG A 1 222 ? 12.227 5.078 12.609 1 85.94 222 ARG A C 1
ATOM 1683 O O . ARG A 1 222 ? 12.414 5.66 11.539 1 85.94 222 ARG A O 1
ATOM 1690 N N . ARG A 1 223 ? 13.008 5.039 13.672 1 87.12 223 ARG A N 1
ATOM 1691 C CA . ARG A 1 223 ? 14.367 5.527 13.438 1 87.12 223 ARG A CA 1
ATOM 1692 C C . ARG A 1 223 ? 15.258 4.422 12.875 1 87.12 223 ARG A C 1
ATOM 1694 O O . ARG A 1 223 ? 15.281 3.311 13.406 1 87.12 223 ARG A O 1
ATOM 1701 N N . LEU A 1 224 ? 15.875 4.812 11.766 1 92.62 224 LEU A N 1
ATOM 1702 C CA . LEU A 1 224 ? 16.703 3.842 11.07 1 92.62 224 LEU A CA 1
ATOM 1703 C C . LEU A 1 224 ? 18.047 4.457 10.664 1 92.62 224 LEU A C 1
ATOM 1705 O O . LEU A 1 224 ? 18.219 5.676 10.75 1 92.62 224 LEU A O 1
ATOM 1709 N N . GLY A 1 225 ? 18.938 3.57 10.391 1 90.75 225 GLY A N 1
ATOM 1710 C CA . GLY A 1 225 ? 20.156 3.967 9.703 1 90.75 225 GLY A CA 1
ATOM 1711 C C . GLY A 1 225 ? 20.203 3.51 8.258 1 90.75 225 GLY A C 1
ATOM 1712 O O . GLY A 1 225 ? 19.75 2.41 7.934 1 90.75 225 GLY A O 1
ATOM 1713 N N . LEU A 1 226 ? 20.641 4.414 7.418 1 93.12 226 LEU A N 1
ATOM 1714 C CA . LEU A 1 226 ? 20.906 4.051 6.031 1 93.12 226 LEU A CA 1
ATOM 1715 C C . LEU A 1 226 ? 22.391 3.852 5.789 1 93.12 226 LEU A C 1
ATOM 1717 O O . LEU A 1 226 ? 23.188 4.773 5.988 1 93.12 226 LEU A O 1
ATOM 1721 N N . LYS A 1 227 ? 22.688 2.66 5.453 1 91.06 227 LYS A N 1
ATOM 1722 C CA . LYS A 1 227 ? 24.078 2.359 5.156 1 91.06 227 LYS A CA 1
ATOM 1723 C C . LYS A 1 227 ? 24.375 2.521 3.666 1 91.06 227 LYS A C 1
ATOM 1725 O O . LYS A 1 227 ? 23.844 1.782 2.84 1 91.06 227 LYS A O 1
ATOM 1730 N N . LEU A 1 228 ? 25.172 3.508 3.402 1 90.19 228 LEU A N 1
ATOM 1731 C CA . LEU A 1 228 ? 25.578 3.838 2.045 1 90.19 228 LEU A CA 1
ATOM 1732 C C . LEU A 1 228 ? 27.078 3.564 1.852 1 90.19 228 LEU A C 1
ATOM 1734 O O . LEU A 1 228 ? 27.906 4.438 2.104 1 90.19 228 LEU A O 1
ATOM 1738 N N . GLY A 1 229 ? 27.328 2.334 1.373 1 80.94 229 GLY A N 1
ATOM 1739 C CA . GLY A 1 229 ? 28.734 1.979 1.338 1 80.94 229 GLY A CA 1
ATOM 1740 C C . GLY A 1 229 ? 29.406 2.014 2.703 1 80.94 229 GLY A C 1
ATOM 1741 O O . GLY A 1 229 ? 28.984 1.296 3.617 1 80.94 229 GLY A O 1
ATOM 1742 N N . GLY A 1 230 ? 30.359 2.859 2.801 1 79.88 230 GLY A N 1
ATOM 1743 C CA . GLY A 1 230 ? 31.062 2.992 4.066 1 79.88 230 GLY A CA 1
ATOM 1744 C C . GLY A 1 230 ? 30.453 4.031 4.984 1 79.88 230 GLY A C 1
ATOM 1745 O O . GLY A 1 230 ? 30.844 4.148 6.148 1 79.88 230 GLY A O 1
ATOM 1746 N N . GLN A 1 231 ? 29.469 4.734 4.543 1 83.19 231 GLN A N 1
ATOM 1747 C CA . GLN A 1 231 ? 28.859 5.809 5.32 1 83.19 231 GLN A CA 1
ATOM 1748 C C . GLN A 1 231 ? 27.5 5.395 5.859 1 83.19 231 GLN A C 1
ATOM 1750 O O . GLN A 1 231 ? 26.859 4.5 5.309 1 83.19 231 GLN A O 1
ATOM 1755 N N . ALA A 1 232 ? 27.188 6.004 6.965 1 85.75 232 ALA A N 1
ATOM 1756 C CA . ALA A 1 232 ? 25.859 5.789 7.555 1 85.75 232 ALA A CA 1
ATOM 1757 C C . ALA A 1 232 ? 25.172 7.113 7.852 1 85.75 232 ALA A C 1
ATOM 1759 O O . ALA A 1 232 ? 25.812 8.07 8.297 1 85.75 232 ALA A O 1
ATOM 1760 N N . VAL A 1 233 ? 23.922 7.172 7.531 1 88.25 233 VAL A N 1
ATOM 1761 C CA . VAL A 1 233 ? 23.141 8.375 7.773 1 88.25 233 VAL A CA 1
ATOM 1762 C C . VAL A 1 233 ? 21.891 8.031 8.586 1 88.25 233 VAL A C 1
ATOM 1764 O O . VAL A 1 233 ? 21.156 7.102 8.25 1 88.25 233 VAL A O 1
ATOM 1767 N N . PRO A 1 234 ? 21.703 8.742 9.664 1 88.62 234 PRO A N 1
ATOM 1768 C CA . PRO A 1 234 ? 20.484 8.523 10.43 1 88.62 234 PRO A CA 1
ATOM 1769 C C . PRO A 1 234 ? 19.234 9.047 9.719 1 88.62 234 PRO A C 1
ATOM 1771 O O . PRO A 1 234 ? 19.234 10.172 9.211 1 88.62 234 PRO A O 1
ATOM 1774 N N . VAL A 1 235 ? 18.25 8.172 9.672 1 91.06 235 VAL A N 1
ATOM 1775 C CA . VAL A 1 235 ? 17.016 8.578 9 1 91.06 235 VAL A CA 1
ATOM 1776 C C . VAL A 1 235 ? 15.812 8.219 9.875 1 91.06 235 VAL A C 1
ATOM 1778 O O . VAL A 1 235 ? 15.93 7.422 10.805 1 91.06 235 VAL A O 1
ATOM 1781 N N . ILE A 1 236 ? 14.688 8.891 9.609 1 87.88 236 ILE A N 1
ATOM 1782 C CA . ILE A 1 236 ? 13.414 8.602 10.25 1 87.88 236 ILE A CA 1
ATOM 1783 C C . ILE A 1 236 ? 12.383 8.211 9.188 1 87.88 236 ILE A C 1
ATOM 1785 O O . ILE A 1 236 ? 12.25 8.891 8.164 1 87.88 236 ILE A O 1
ATOM 1789 N N . ALA A 1 237 ? 11.805 7.004 9.391 1 91.69 237 ALA A N 1
ATOM 1790 C CA . ALA A 1 237 ? 10.734 6.531 8.523 1 91.69 237 ALA A CA 1
ATOM 1791 C C . ALA A 1 237 ? 9.367 6.832 9.125 1 91.69 237 ALA A C 1
ATOM 1793 O O . ALA A 1 237 ? 9.117 6.539 10.297 1 91.69 237 ALA A O 1
ATOM 1794 N N . THR A 1 238 ? 8.453 7.418 8.336 1 86.56 238 THR A N 1
ATOM 1795 C CA . THR A 1 238 ? 7.105 7.742 8.797 1 86.56 238 THR A CA 1
ATOM 1796 C C . THR A 1 238 ? 6.07 7.395 7.734 1 86.56 238 THR A C 1
ATOM 1798 O O . THR A 1 238 ? 6.309 7.582 6.539 1 86.56 238 THR A O 1
ATOM 1801 N N . LEU A 1 239 ? 4.953 6.879 8.203 1 86.38 239 LEU A N 1
ATOM 1802 C CA . LEU A 1 239 ? 3.844 6.695 7.273 1 86.38 239 LEU A CA 1
ATOM 1803 C C . LEU A 1 239 ? 3.312 8.039 6.789 1 86.38 239 LEU A C 1
ATOM 1805 O O . LEU A 1 239 ? 3.184 8.984 7.574 1 86.38 239 LEU A O 1
ATOM 1809 N N . TRP A 1 240 ? 2.91 8.055 5.527 1 78.75 240 TRP A N 1
ATOM 1810 C CA . TRP A 1 240 ? 2.652 9.336 4.887 1 78.75 240 TRP A CA 1
ATOM 1811 C C . TRP A 1 240 ? 1.156 9.625 4.828 1 78.75 240 TRP A C 1
ATOM 1813 O O . TRP A 1 240 ? 0.645 10.062 3.793 1 78.75 240 TRP A O 1
ATOM 1823 N N . HIS A 1 241 ? 0.435 9.328 5.719 1 83.75 241 HIS A N 1
ATOM 1824 C CA . HIS A 1 241 ? -0.983 9.664 5.816 1 83.75 241 HIS A CA 1
ATOM 1825 C C . HIS A 1 241 ? -1.539 9.305 7.191 1 83.75 241 HIS A C 1
ATOM 1827 O O . HIS A 1 241 ? -0.867 8.648 7.984 1 83.75 241 HIS A O 1
ATOM 1833 N N . TYR A 1 242 ? -2.758 9.719 7.52 1 81.94 242 TYR A N 1
ATOM 1834 C CA . TYR A 1 242 ? -3.379 9.516 8.82 1 81.94 242 TYR A CA 1
ATOM 1835 C C . TYR A 1 242 ? -4.387 8.375 8.773 1 81.94 242 TYR A C 1
ATOM 1837 O O . TYR A 1 242 ? -5.227 8.242 9.672 1 81.94 242 TYR A O 1
ATOM 1845 N N . GLY A 1 243 ? -4.309 7.617 7.742 1 76.56 243 GLY A N 1
ATOM 1846 C CA . GLY A 1 243 ? -5.281 6.551 7.582 1 76.56 243 GLY A CA 1
ATOM 1847 C C . GLY A 1 243 ? -5.215 5.512 8.688 1 76.56 243 GLY A C 1
ATOM 1848 O O . GLY A 1 243 ? -6.219 4.875 9.008 1 76.56 243 GLY A O 1
ATOM 1849 N N . VAL A 1 244 ? -4.145 5.34 9.25 1 72.06 244 VAL A N 1
ATOM 1850 C CA . VAL A 1 244 ? -3.947 4.348 10.297 1 72.06 244 VAL A CA 1
ATOM 1851 C C . VAL A 1 244 ? -4.859 4.66 11.484 1 72.06 244 VAL A C 1
ATOM 1853 O O . VAL A 1 244 ? -5.277 3.752 12.203 1 72.06 244 VAL A O 1
ATOM 1856 N N . CYS A 1 245 ? -5.215 5.914 11.602 1 72.94 245 CYS A N 1
ATOM 1857 C CA . CYS A 1 245 ? -6.078 6.34 12.695 1 72.94 245 CYS A CA 1
ATOM 1858 C C . CYS A 1 245 ? -7.492 5.793 12.523 1 72.94 245 CYS A C 1
ATOM 1860 O O . CYS A 1 245 ? -8.258 5.723 13.492 1 72.94 245 CYS A O 1
ATOM 1862 N N . LEU A 1 246 ? -7.758 5.473 11.391 1 71.12 246 LEU A N 1
ATOM 1863 C CA . LEU A 1 246 ? -9.133 5.09 11.094 1 71.12 246 LEU A CA 1
ATOM 1864 C C . LEU A 1 246 ? -9.273 3.572 11.031 1 71.12 246 LEU A C 1
ATOM 1866 O O . LEU A 1 246 ? -10.383 3.051 10.914 1 71.12 246 LEU A O 1
ATOM 1870 N N . ASN A 1 247 ? -8.219 2.863 10.922 1 60.78 247 ASN A N 1
ATOM 1871 C CA . ASN A 1 247 ? -8.297 1.409 10.82 1 60.78 247 ASN A CA 1
ATOM 1872 C C . ASN A 1 247 ? -8.562 0.762 12.18 1 60.78 247 ASN A C 1
ATOM 1874 O O . ASN A 1 247 ? -7.922 1.108 13.172 1 60.78 247 ASN A O 1
ATOM 1878 N N . GLU A 1 248 ? -9.805 0.643 12.633 1 56.09 248 GLU A N 1
ATOM 1879 C CA . GLU A 1 248 ? -10.234 0.144 13.938 1 56.09 248 GLU A CA 1
ATOM 1880 C C . GLU A 1 248 ? -9.172 -0.751 14.57 1 56.09 248 GLU A C 1
ATOM 1882 O O . GLU A 1 248 ? -8.961 -0.711 15.781 1 56.09 248 GLU A O 1
ATOM 1887 N N . GLY A 1 249 ? -8.922 -2.105 14.016 1 42.06 249 GLY A N 1
ATOM 1888 C CA . GLY A 1 249 ? -8.273 -3.223 14.688 1 42.06 249 GLY A CA 1
ATOM 1889 C C . GLY A 1 249 ? -6.77 -3.074 14.781 1 42.06 249 GLY A C 1
ATOM 1890 O O . GLY A 1 249 ? -6.164 -3.467 15.781 1 42.06 249 GLY A O 1
ATOM 1891 N N . ASP A 1 250 ? -5.977 -3.076 13.664 1 36.69 250 ASP A N 1
ATOM 1892 C CA . ASP A 1 250 ? -4.633 -3.646 13.57 1 36.69 250 ASP A CA 1
ATOM 1893 C C . ASP A 1 250 ? -3.568 -2.586 13.836 1 36.69 250 ASP A C 1
ATOM 1895 O O . ASP A 1 250 ? -2.371 -2.887 13.836 1 36.69 250 ASP A O 1
ATOM 1899 N N . ALA A 1 251 ? -3.77 -1.438 13.461 1 33.16 251 ALA A N 1
ATOM 1900 C CA . ALA A 1 251 ? -2.475 -0.801 13.234 1 33.16 251 ALA A CA 1
ATOM 1901 C C . ALA A 1 251 ? -1.691 -0.682 14.539 1 33.16 251 ALA A C 1
ATOM 1903 O O . ALA A 1 251 ? -0.458 -0.686 14.531 1 33.16 251 ALA A O 1
ATOM 1904 N N . ILE A 1 252 ? -2.26 -0.024 15.516 1 30.97 252 ILE A N 1
ATOM 1905 C CA . ILE A 1 252 ? -1.431 0.344 16.656 1 30.97 252 ILE A CA 1
ATOM 1906 C C . ILE A 1 252 ? -0.939 -0.917 17.375 1 30.97 252 ILE A C 1
ATOM 1908 O O . ILE A 1 252 ? 0.113 -0.906 18.016 1 30.97 252 ILE A O 1
ATOM 1912 N N . GLY A 1 253 ? -1.717 -1.975 17.578 1 30.05 253 GLY A N 1
ATOM 1913 C CA . GLY A 1 253 ? -1.192 -3.084 18.359 1 30.05 253 GLY A CA 1
ATOM 1914 C C . GLY A 1 253 ? 0.071 -3.684 17.766 1 30.05 253 GLY A C 1
ATOM 1915 O O . GLY A 1 253 ? 0.83 -4.355 18.469 1 30.05 253 GLY A O 1
ATOM 1916 N N . SER A 1 254 ? 0.148 -3.852 16.422 1 29.44 254 SER A N 1
ATOM 1917 C CA . SER A 1 254 ? 1.345 -4.504 15.898 1 29.44 254 SER A CA 1
ATOM 1918 C C . SER A 1 254 ? 2.533 -3.549 15.883 1 29.44 254 SER A C 1
ATOM 1920 O O . SER A 1 254 ? 3.662 -3.961 15.609 1 29.44 254 SER A O 1
ATOM 1922 N N . VAL A 1 255 ? 2.398 -2.26 15.734 1 27.75 255 VAL A N 1
ATOM 1923 C CA . VAL A 1 255 ? 3.586 -1.477 16.062 1 27.75 255 VAL A CA 1
ATOM 1924 C C . VAL A 1 255 ? 3.787 -1.452 17.578 1 27.75 255 VAL A C 1
ATOM 1926 O O . VAL A 1 255 ? 2.988 -0.859 18.312 1 27.75 255 VAL A O 1
ATOM 1929 N N . ALA A 1 256 ? 4.059 -2.459 18.281 1 25.75 256 ALA A N 1
ATOM 1930 C CA . ALA A 1 256 ? 4.551 -2.426 19.656 1 25.75 256 ALA A CA 1
ATOM 1931 C C . ALA A 1 256 ? 5.27 -1.112 19.953 1 25.75 256 ALA A C 1
ATOM 1933 O O . ALA A 1 256 ? 5.957 -0.566 19.094 1 25.75 256 ALA A O 1
ATOM 1934 N N . ARG A 1 257 ? 5.012 -0.502 21.141 1 25.86 257 ARG A N 1
ATOM 1935 C CA . ARG A 1 257 ? 5.605 0.488 22.031 1 25.86 257 ARG A CA 1
ATOM 1936 C C . ARG A 1 257 ? 7.129 0.449 21.953 1 25.86 257 ARG A C 1
ATOM 1938 O O . ARG A 1 257 ? 7.773 -0.258 22.734 1 25.86 257 ARG A O 1
ATOM 1945 N N . ALA A 1 258 ? 7.754 0.206 21.031 1 23.12 258 ALA A N 1
ATOM 1946 C CA . ALA A 1 258 ? 9.18 0.442 21.234 1 23.12 258 ALA A CA 1
ATOM 1947 C C . ALA A 1 258 ? 9.422 1.796 21.906 1 23.12 258 ALA A C 1
ATOM 1949 O O . ALA A 1 258 ? 8.727 2.77 21.609 1 23.12 258 ALA A O 1
ATOM 1950 N N . GLY A 1 259 ? 10.117 1.826 23.031 1 23.56 259 GLY A N 1
ATOM 1951 C CA . GLY A 1 259 ? 10.664 2.775 23.984 1 23.56 259 GLY A CA 1
ATOM 1952 C C . GLY A 1 259 ? 11.227 4.023 23.328 1 23.56 259 GLY A C 1
ATOM 1953 O O . GLY A 1 259 ? 12.172 3.951 22.547 1 23.56 259 GLY A O 1
ATOM 1954 N N . CYS A 1 260 ? 10.453 4.914 23.125 1 22.11 260 CYS A N 1
ATOM 1955 C CA . CYS A 1 260 ? 11.008 6.25 22.938 1 22.11 260 CYS A CA 1
ATOM 1956 C C . CYS A 1 260 ? 12.055 6.562 24 1 22.11 260 CYS A C 1
ATOM 1958 O O . CYS A 1 260 ? 11.781 6.457 25.203 1 22.11 260 CYS A O 1
ATOM 1960 N N . ALA A 1 261 ? 13.281 6.418 23.75 1 20.59 261 ALA A N 1
ATOM 1961 C CA . ALA A 1 261 ? 14.281 7.047 24.609 1 20.59 261 ALA A CA 1
ATOM 1962 C C . ALA A 1 261 ? 13.859 8.461 25 1 20.59 261 ALA A C 1
ATOM 1964 O O . ALA A 1 261 ? 13.234 9.172 24.203 1 20.59 261 ALA A O 1
ATOM 1965 N N . PRO A 1 262 ? 13.734 8.727 26.266 1 21.8 262 PRO A N 1
ATOM 1966 C CA . PRO A 1 262 ? 13.555 10.062 26.844 1 21.8 262 PRO A CA 1
ATOM 1967 C C . PRO A 1 262 ? 14.43 11.117 26.156 1 21.8 262 PRO A C 1
ATOM 1969 O O . PRO A 1 262 ? 15.484 10.789 25.609 1 21.8 262 PRO A O 1
ATOM 1972 N N . PRO A 1 263 ? 13.82 12.148 25.797 1 20.28 263 PRO A N 1
ATOM 1973 C CA . PRO A 1 263 ? 14.695 13.273 25.453 1 20.28 263 PRO A CA 1
ATOM 1974 C C . PRO A 1 263 ? 15.742 13.555 26.516 1 20.28 263 PRO A C 1
ATOM 1976 O O . PRO A 1 263 ? 15.484 13.352 27.703 1 20.28 263 PRO A O 1
ATOM 1979 N N . ALA A 1 264 ? 16.891 13.391 26.312 1 19.47 264 ALA A N 1
ATOM 1980 C CA . ALA A 1 264 ? 17.922 14 27.141 1 19.47 264 ALA A CA 1
ATOM 1981 C C . ALA A 1 264 ? 17.516 15.383 27.625 1 19.47 264 ALA A C 1
ATOM 1983 O O . ALA A 1 264 ? 16.734 16.062 26.953 1 19.47 264 ALA A O 1
ATOM 1984 N N . ALA A 1 265 ? 17.703 15.602 29.031 1 20.09 265 ALA A N 1
ATOM 1985 C CA . ALA A 1 265 ? 18.031 16.656 29.984 1 20.09 265 ALA A CA 1
ATOM 1986 C C . ALA A 1 265 ? 18.938 17.703 29.359 1 20.09 265 ALA A C 1
ATOM 1988 O O . ALA A 1 265 ? 20.094 17.438 29.047 1 20.09 265 ALA A O 1
ATOM 1989 N N . VAL A 1 266 ? 18.547 18.531 28.5 1 21 266 VAL A N 1
ATOM 1990 C CA . VAL A 1 266 ? 19.5 19.625 28.469 1 21 266 VAL A CA 1
ATOM 1991 C C . VAL A 1 266 ? 19.719 20.156 29.891 1 21 266 VAL A C 1
ATOM 1993 O O . VAL A 1 266 ? 20.859 20.234 30.359 1 21 266 VAL A O 1
ATOM 1996 N N . PHE A 1 267 ? 19.219 21.375 30.188 1 18.02 267 PHE A N 1
ATOM 1997 C CA . PHE A 1 267 ? 19.828 22.391 31.062 1 18.02 267 PHE A CA 1
ATOM 1998 C C . PHE A 1 267 ? 19.547 22.078 32.531 1 18.02 267 PHE A C 1
ATOM 2000 O O . PHE A 1 267 ? 18.406 21.797 32.906 1 18.02 267 PHE A O 1
ATOM 2007 N N . GLU A 1 268 ? 20.469 21.656 33.344 1 19.73 268 GLU A N 1
ATOM 2008 C CA . GLU A 1 268 ? 20.953 21.844 34.688 1 19.73 268 GLU A CA 1
ATOM 2009 C C . GLU A 1 268 ? 20.625 23.25 35.219 1 19.73 268 GLU A C 1
ATOM 2011 O O . GLU A 1 268 ? 21.406 24.172 35.031 1 19.73 268 GLU A O 1
ATOM 2016 N N . VAL A 1 269 ? 19.484 24.094 34.938 1 18.77 269 VAL A N 1
ATOM 2017 C CA . VAL A 1 269 ? 19.672 25.156 35.906 1 18.77 269 VAL A CA 1
ATOM 2018 C C . VAL A 1 269 ? 19.578 24.578 37.312 1 18.77 269 VAL A C 1
ATOM 2020 O O . VAL A 1 269 ? 18.984 23.531 37.531 1 18.77 269 VAL A O 1
ATOM 2023 N N . SER A 1 270 ? 19.859 25.219 38.562 1 18.97 270 SER A N 1
ATOM 2024 C CA . SER A 1 270 ? 20.188 25.047 39.969 1 18.97 270 SER A CA 1
ATOM 2025 C C . SER A 1 270 ? 19.031 24.375 40.719 1 18.97 270 SER A C 1
ATOM 2027 O O . SER A 1 270 ? 19.219 23.312 41.312 1 18.97 270 SER A O 1
ATOM 2029 N N . GLY A 1 271 ? 18.125 25.031 41.562 1 18.31 271 GLY A N 1
ATOM 2030 C CA . GLY A 1 271 ? 17.953 24.859 43 1 18.31 271 GLY A CA 1
ATOM 2031 C C . GLY A 1 271 ? 16.875 23.859 43.375 1 18.31 271 GLY A C 1
ATOM 2032 O O . GLY A 1 271 ? 17.094 22.938 44.156 1 18.31 271 GLY A O 1
ATOM 2033 N N . VAL A 1 272 ? 15.461 24.156 43.281 1 17.73 272 VAL A N 1
ATOM 2034 C CA . VAL A 1 272 ? 14.547 23.938 44.406 1 17.73 272 VAL A CA 1
ATOM 2035 C C . VAL A 1 272 ? 13.984 22.516 44.344 1 17.73 272 VAL A C 1
ATOM 2037 O O . VAL A 1 272 ? 13.875 21.938 43.25 1 17.73 272 VAL A O 1
ATOM 2040 N N . MET A 1 273 ? 13.383 21.656 45.469 1 18.33 273 MET A N 1
ATOM 2041 C CA . MET A 1 273 ? 13.25 20.453 46.312 1 18.33 273 MET A CA 1
ATOM 2042 C C . MET A 1 273 ? 12.062 19.625 45.844 1 18.33 273 MET A C 1
ATOM 2044 O O . MET A 1 273 ? 11.898 18.484 46.281 1 18.33 273 MET A O 1
ATOM 2048 N N . CYS A 1 274 ? 10.969 20.047 45.062 1 17.31 274 CYS A N 1
ATOM 2049 C CA . CYS A 1 274 ? 9.719 19.562 45.656 1 17.31 274 CYS A CA 1
ATOM 2050 C C . CYS A 1 274 ? 9.609 18.047 45.531 1 17.31 274 CYS A C 1
ATOM 2052 O O . CYS A 1 274 ? 10.172 17.453 44.594 1 17.31 274 CYS A O 1
ATOM 2054 N N . GLN A 1 275 ? 8.57 17.281 46.219 1 16.88 275 GLN A N 1
ATOM 2055 C CA . GLN A 1 275 ? 8.273 16.109 47.031 1 16.88 275 GLN A CA 1
ATOM 2056 C C . GLN A 1 275 ? 7.906 14.914 46.156 1 16.88 275 GLN A C 1
ATOM 2058 O O . GLN A 1 275 ? 7.066 15.031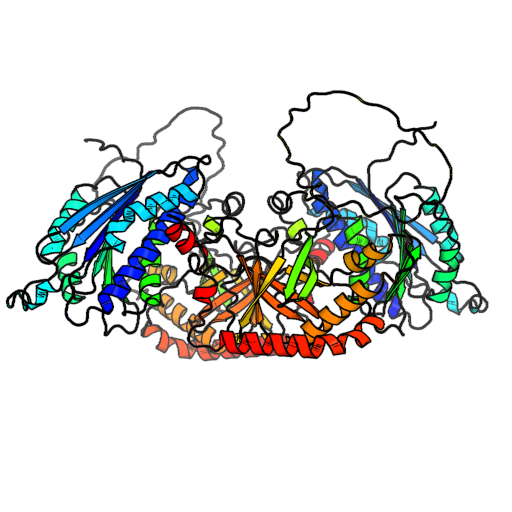 45.281 1 16.88 275 GLN A O 1
ATOM 2063 N N . CYS A 1 276 ? 8.578 13.688 46.25 1 18.12 276 CYS A N 1
ATOM 2064 C CA . CYS A 1 276 ? 9.016 12.414 45.719 1 18.12 276 CYS A CA 1
ATOM 2065 C C . CYS A 1 276 ? 7.918 11.359 45.812 1 18.12 276 CYS A C 1
ATOM 2067 O O . CYS A 1 276 ? 8.039 10.266 45.281 1 18.12 276 CYS A O 1
ATOM 2069 N N . LEU A 1 277 ? 6.688 11.602 46.5 1 16.67 277 LEU A N 1
ATOM 2070 C CA . LEU A 1 277 ? 6.473 10.469 47.406 1 16.67 277 LEU A CA 1
ATOM 2071 C C . LEU A 1 277 ? 6.105 9.219 46.594 1 16.67 277 LEU A C 1
ATOM 2073 O O . LEU A 1 277 ? 5.711 9.312 45.438 1 16.67 277 LEU A O 1
ATOM 2077 N N . THR A 1 278 ? 5.102 8.227 47.125 1 17.48 278 THR A N 1
ATOM 2078 C CA . THR A 1 278 ? 5.168 6.898 47.75 1 17.48 278 THR A CA 1
ATOM 2079 C C . THR A 1 278 ? 4.754 5.824 46.75 1 17.48 278 THR A C 1
ATOM 2081 O O . THR A 1 278 ? 4.023 6.105 45.781 1 17.48 278 THR A O 1
ATOM 2084 N N . GLU A 1 279 ? 4.852 4.246 47.062 1 17.06 279 GLU A N 1
ATOM 2085 C CA . GLU A 1 279 ? 5.316 2.887 46.812 1 17.06 279 GLU A CA 1
ATOM 2086 C C . GLU A 1 279 ? 4.191 2.008 46.281 1 17.06 279 GLU A C 1
ATOM 2088 O O . GLU A 1 279 ? 4.422 0.866 45.875 1 17.06 279 GLU A O 1
ATOM 2093 N N . ALA A 1 280 ? 2.869 2.059 46.281 1 17.77 280 ALA A N 1
ATOM 2094 C CA . ALA A 1 280 ? 2.215 0.847 46.781 1 17.77 280 ALA A CA 1
ATOM 2095 C C . ALA A 1 280 ? 2.408 -0.313 45.781 1 17.77 280 ALA A C 1
ATOM 2097 O O . ALA A 1 280 ? 2.602 -0.1 44.594 1 17.77 280 ALA A O 1
ATOM 2098 N N . SER A 1 281 ? 2.334 -1.914 46.094 1 17.7 281 SER A N 1
ATOM 2099 C CA . SER A 1 281 ? 2.889 -3.262 46.062 1 17.7 281 SER A CA 1
ATOM 2100 C C . SER A 1 281 ? 2.4 -4.02 44.812 1 17.7 281 SER A C 1
ATOM 2102 O O . SER A 1 281 ? 2.814 -5.156 44.594 1 17.7 281 SER A O 1
ATOM 2104 N N . ARG A 1 282 ? 1.16 -3.998 44.344 1 19.06 282 ARG A N 1
ATOM 2105 C CA . ARG A 1 282 ? 0.523 -5.262 43.969 1 19.06 282 ARG A CA 1
ATOM 2106 C C . ARG A 1 282 ? 1.272 -5.941 42.844 1 19.06 282 ARG A C 1
ATOM 2108 O O . ARG A 1 282 ? 1.894 -5.277 42 1 19.06 282 ARG A O 1
ATOM 2115 N N . ARG A 1 283 ? 1.064 -7.32 42.5 1 18.45 283 ARG A N 1
ATOM 2116 C CA . ARG A 1 283 ? 1.642 -8.609 42.156 1 18.45 283 ARG A CA 1
ATOM 2117 C C . ARG A 1 283 ? 2.084 -8.609 40.688 1 18.45 283 ARG A C 1
ATOM 2119 O O . ARG A 1 283 ? 1.265 -8.422 39.781 1 18.45 283 ARG A O 1
ATOM 2126 N N . GLN A 1 284 ? 3.432 -8.539 40.375 1 19.03 284 GLN A N 1
ATOM 2127 C CA . GLN A 1 284 ? 4.566 -8.141 39.531 1 19.03 284 GLN A CA 1
ATOM 2128 C C . GLN A 1 284 ? 4.879 -9.203 38.5 1 19.03 284 GLN A C 1
ATOM 2130 O O . GLN A 1 284 ? 5.926 -9.852 38.531 1 19.03 284 GLN A O 1
ATOM 2135 N N . THR A 1 285 ? 3.924 -10.25 38.344 1 18.61 285 THR A N 1
ATOM 2136 C CA . THR A 1 285 ? 4.648 -11.352 37.719 1 18.61 285 THR A CA 1
ATOM 2137 C C . THR A 1 285 ? 5.48 -10.859 36.531 1 18.61 285 THR A C 1
ATOM 2139 O O . THR A 1 285 ? 5.016 -10.031 35.75 1 18.61 285 THR A O 1
ATOM 2142 N N . SER A 1 286 ? 6.84 -11.188 36.531 1 18.92 286 SER A N 1
ATOM 2143 C CA . SER A 1 286 ? 8.148 -10.859 36 1 18.92 286 SER A CA 1
ATOM 2144 C C . SER A 1 286 ? 8.203 -11.117 34.5 1 18.92 286 SER A C 1
ATOM 2146 O O . SER A 1 286 ? 8.773 -12.117 34.031 1 18.92 286 SER A O 1
ATOM 2148 N N . VAL A 1 287 ? 7.09 -11.422 33.875 1 19.38 287 VAL A N 1
ATOM 2149 C CA . VAL A 1 287 ? 7.473 -11.867 32.531 1 19.38 287 VAL A CA 1
ATOM 2150 C C . VAL A 1 287 ? 8.594 -10.984 32 1 19.38 287 VAL A C 1
ATOM 2152 O O . VAL A 1 287 ? 8.492 -9.758 32.031 1 19.38 287 VAL A O 1
ATOM 2155 N N . THR A 1 288 ? 9.914 -11.523 32.094 1 18.95 288 THR A N 1
ATOM 2156 C CA . THR A 1 288 ? 11.242 -11.008 31.766 1 18.95 288 THR A CA 1
ATOM 2157 C C . THR A 1 288 ? 11.188 -10.172 30.484 1 18.95 288 THR A C 1
ATOM 2159 O O . THR A 1 288 ? 10.961 -10.695 29.406 1 18.95 288 THR A O 1
ATOM 2162 N N . ALA A 1 289 ? 10.406 -9.289 30.484 1 19.59 289 ALA A N 1
ATOM 2163 C CA . ALA A 1 289 ? 10.398 -8.117 29.609 1 19.59 289 ALA A CA 1
ATOM 2164 C C . ALA A 1 289 ? 11.82 -7.66 29.281 1 19.59 289 ALA A C 1
ATOM 2166 O O . ALA A 1 289 ? 12.453 -6.98 30.094 1 19.59 289 ALA A O 1
ATOM 2167 N N . ALA A 1 290 ? 12.742 -8.781 28.828 1 18.94 290 ALA A N 1
ATOM 2168 C CA . ALA A 1 290 ? 14.141 -8.422 28.609 1 18.94 290 ALA A CA 1
ATOM 2169 C C . ALA A 1 290 ? 14.266 -6.988 28.109 1 18.94 290 ALA A C 1
ATOM 2171 O O . ALA A 1 290 ? 13.422 -6.516 27.328 1 18.94 290 ALA A O 1
ATOM 2172 N N . ALA A 1 291 ? 14.938 -6.156 28.859 1 20.81 291 ALA A N 1
ATOM 2173 C CA . ALA A 1 291 ? 15.547 -4.832 28.984 1 20.81 291 ALA A CA 1
ATOM 2174 C C . ALA A 1 291 ? 16.234 -4.426 27.688 1 20.81 291 ALA A C 1
ATOM 2176 O O . ALA A 1 291 ? 17.391 -4.797 27.453 1 20.81 291 ALA A O 1
ATOM 2177 N N . VAL A 1 292 ? 15.75 -4.723 26.641 1 22.97 292 VAL A N 1
ATOM 2178 C CA . VAL A 1 292 ? 16.453 -4.414 25.406 1 22.97 292 VAL A CA 1
ATOM 2179 C C . VAL A 1 292 ? 16.938 -2.963 25.438 1 22.97 292 VAL A C 1
ATOM 2181 O O . VAL A 1 292 ? 17.406 -2.439 24.422 1 22.97 292 VAL A O 1
ATOM 2184 N N . ALA A 1 293 ? 16.688 -2.096 26.484 1 23.22 293 ALA A N 1
ATOM 2185 C CA . ALA A 1 293 ? 17.156 -0.731 26.719 1 23.22 293 ALA A CA 1
ATOM 2186 C C . ALA A 1 293 ? 18.672 -0.687 26.844 1 23.22 293 ALA A C 1
ATOM 2188 O O . ALA A 1 293 ? 19.312 0.253 26.359 1 23.22 293 ALA A O 1
ATOM 2189 N N . GLU A 1 294 ? 19.328 -1.316 27.906 1 24.92 294 GLU A N 1
ATOM 2190 C CA . GLU A 1 294 ? 20.594 -0.963 28.547 1 24.92 294 GLU A CA 1
ATOM 2191 C C . GLU A 1 294 ? 21.766 -1.283 27.625 1 24.92 294 GLU A C 1
ATOM 2193 O O . GLU A 1 294 ? 22.922 -1.238 28.062 1 24.92 294 GLU A O 1
ATOM 2198 N N . ARG A 1 295 ? 21.797 -2.18 26.719 1 27.73 295 ARG A N 1
ATOM 2199 C CA . ARG A 1 295 ? 23.188 -2.369 26.312 1 27.73 295 ARG A CA 1
ATOM 2200 C C . ARG A 1 295 ? 23.781 -1.071 25.781 1 27.73 295 ARG A C 1
ATOM 2202 O O . ARG A 1 295 ? 23.094 -0.293 25.109 1 27.73 295 ARG A O 1
ATOM 2209 N N . GLY A 1 296 ? 25.016 -0.384 26.031 1 28.75 296 GLY A N 1
ATOM 2210 C CA . GLY A 1 296 ? 25.703 0.889 25.922 1 28.75 296 GLY A CA 1
ATOM 2211 C C . GLY A 1 296 ? 25.359 1.653 24.656 1 28.75 296 GLY A C 1
ATOM 2212 O O . GLY A 1 296 ? 24.641 1.147 23.797 1 28.75 296 GLY A O 1
ATOM 2213 N N . ASP A 1 297 ? 26.156 2.984 24.297 1 33.47 297 ASP A N 1
ATOM 2214 C CA . ASP A 1 297 ? 26.125 4.16 23.438 1 33.47 297 ASP A CA 1
ATOM 2215 C C . ASP A 1 297 ? 25.797 3.779 22 1 33.47 297 ASP A C 1
ATOM 2217 O O . ASP A 1 297 ? 25.906 4.605 21.094 1 33.47 297 ASP A O 1
ATOM 2221 N N . ARG A 1 298 ? 26.234 2.645 21.547 1 36.94 298 ARG A N 1
ATOM 2222 C CA . ARG A 1 298 ? 26.188 2.281 20.125 1 36.94 298 ARG A CA 1
ATOM 2223 C C . ARG A 1 298 ? 24.734 2.131 19.656 1 36.94 298 ARG A C 1
ATOM 2225 O O . ARG A 1 298 ? 24.109 1.103 19.891 1 36.94 298 ARG A O 1
ATOM 2232 N N . ASP A 1 299 ? 23.656 3.029 19.672 1 45.75 299 ASP A N 1
ATOM 2233 C CA . ASP A 1 299 ? 22.234 3.16 19.328 1 45.75 299 ASP A CA 1
ATOM 2234 C C . ASP A 1 299 ? 21.891 2.312 18.109 1 45.75 299 ASP A C 1
ATOM 2236 O O . ASP A 1 299 ? 22.25 2.658 16.984 1 45.75 299 ASP A O 1
ATOM 2240 N N . ASP A 1 300 ? 21.828 1.06 18.188 1 59.81 300 ASP A N 1
ATOM 2241 C CA . ASP A 1 300 ? 21.703 -0.022 17.203 1 59.81 300 ASP A CA 1
ATOM 2242 C C . ASP A 1 300 ? 20.422 0.129 16.375 1 59.81 300 ASP A C 1
ATOM 2244 O O . ASP A 1 300 ? 19.391 -0.446 16.719 1 59.81 300 ASP A O 1
ATOM 2248 N N . TRP A 1 301 ? 20.188 1.117 15.766 1 74.44 301 TRP A N 1
ATOM 2249 C CA . TRP A 1 301 ? 19.094 1.254 14.805 1 74.44 301 TRP A CA 1
ATOM 2250 C C . TRP A 1 301 ? 19.172 0.168 13.734 1 74.44 301 TRP A C 1
ATOM 2252 O O . TRP A 1 301 ? 20.266 -0.288 13.383 1 74.44 301 TRP A O 1
ATOM 2262 N N . SER A 1 302 ? 17.938 -0.353 13.523 1 88.19 302 SER A N 1
ATOM 2263 C CA . SER A 1 302 ? 17.891 -1.18 12.32 1 88.19 302 SER A CA 1
ATOM 2264 C C . SER A 1 302 ? 18.438 -0.427 11.117 1 88.19 302 SER A C 1
ATOM 2266 O O . SER A 1 302 ? 18.297 0.793 11.023 1 88.19 302 SER A O 1
ATOM 2268 N N . VAL A 1 303 ? 19.188 -1.1 10.438 1 91.62 303 VAL A N 1
ATOM 2269 C CA . VAL A 1 303 ? 19.891 -0.444 9.344 1 91.62 303 VAL A CA 1
ATOM 2270 C C . VAL A 1 303 ? 19.375 -0.969 8.008 1 91.62 303 VAL A C 1
ATOM 2272 O O . VAL A 1 303 ? 19.156 -2.174 7.848 1 91.62 303 VAL A O 1
ATOM 2275 N N . LEU A 1 304 ? 19.125 -0.075 7.121 1 94.75 304 LEU A N 1
ATOM 2276 C CA . LEU A 1 304 ? 18.891 -0.402 5.715 1 94.75 304 LEU A CA 1
ATOM 2277 C C . LEU A 1 304 ? 20.188 -0.33 4.922 1 94.75 304 LEU A C 1
ATOM 2279 O O . LEU A 1 304 ? 20.891 0.686 4.953 1 94.75 304 LEU A O 1
ATOM 2283 N N . HIS A 1 305 ? 20.516 -1.402 4.254 1 92.5 305 HIS A N 1
ATOM 2284 C CA . HIS A 1 305 ? 21.719 -1.469 3.447 1 92.5 305 HIS A CA 1
ATOM 2285 C C . HIS A 1 305 ? 21.406 -1.306 1.964 1 92.5 305 HIS A C 1
ATOM 2287 O O . HIS A 1 305 ? 20.641 -2.078 1.4 1 92.5 305 HIS A O 1
ATOM 2293 N N . LEU A 1 306 ? 22 -0.274 1.412 1 93.88 306 LEU A N 1
ATOM 2294 C CA . LEU A 1 306 ? 21.844 -0.1 -0.029 1 93.88 306 LEU A CA 1
ATOM 2295 C C . LEU A 1 306 ? 22.547 -1.226 -0.787 1 93.88 306 LEU A C 1
ATOM 2297 O O . LEU A 1 306 ? 23.734 -1.477 -0.581 1 93.88 306 LEU A O 1
ATOM 2301 N N . ARG A 1 307 ? 21.75 -1.915 -1.736 1 89.19 307 ARG A N 1
ATOM 2302 C CA . ARG A 1 307 ? 22.312 -3.119 -2.354 1 89.19 307 ARG A CA 1
ATOM 2303 C C . ARG A 1 307 ? 22.281 -3.014 -3.875 1 89.19 307 ARG A C 1
ATOM 2305 O O . ARG A 1 307 ? 23.078 -3.648 -4.559 1 89.19 307 ARG A O 1
ATOM 2312 N N . ALA A 1 308 ? 21.312 -2.221 -4.363 1 90.69 308 ALA A N 1
ATOM 2313 C CA . ALA A 1 308 ? 21.172 -2.223 -5.82 1 90.69 308 ALA A CA 1
ATOM 2314 C C . ALA A 1 308 ? 20.469 -0.962 -6.309 1 90.69 308 ALA A C 1
ATOM 2316 O O . ALA A 1 308 ? 19.828 -0.255 -5.523 1 90.69 308 ALA A O 1
ATOM 2317 N N . ILE A 1 309 ? 20.703 -0.676 -7.555 1 90.88 309 ILE A N 1
ATOM 2318 C CA . ILE A 1 309 ? 20 0.388 -8.273 1 90.88 309 ILE A CA 1
ATOM 2319 C C . ILE A 1 309 ? 19.203 -0.209 -9.422 1 90.88 309 ILE A C 1
ATOM 2321 O O . ILE A 1 309 ? 19.688 -1.072 -10.156 1 90.88 309 ILE A O 1
ATOM 2325 N N . LEU A 1 310 ? 17.938 0.127 -9.438 1 86 310 LEU A N 1
ATOM 2326 C CA . LEU A 1 310 ? 17.062 -0.314 -10.516 1 86 310 LEU A CA 1
ATOM 2327 C C . LEU A 1 310 ? 16.625 0.865 -11.383 1 86 310 LEU A C 1
ATOM 2329 O O . LEU A 1 310 ? 16.641 2.012 -10.93 1 86 310 LEU A O 1
ATOM 2333 N N . GLU A 1 311 ? 16.297 0.479 -12.609 1 77.06 311 GLU A N 1
ATOM 2334 C CA . GLU A 1 311 ? 15.625 1.481 -13.43 1 77.06 311 GLU A CA 1
ATOM 2335 C C . GLU A 1 311 ? 14.188 1.686 -12.984 1 77.06 311 GLU A C 1
ATOM 2337 O O . GLU A 1 311 ? 13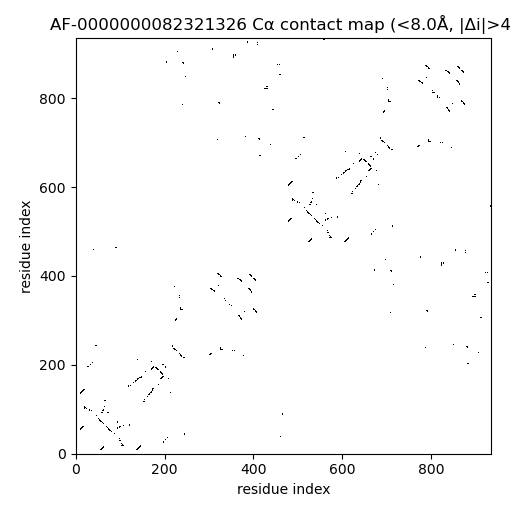.453 0.717 -12.758 1 77.06 311 GLU A O 1
ATOM 2342 N N . ALA A 1 312 ? 13.789 2.924 -12.852 1 71.06 312 ALA A N 1
ATOM 2343 C CA . ALA A 1 312 ? 12.492 3.275 -12.281 1 71.06 312 ALA A CA 1
ATOM 2344 C C . ALA A 1 312 ? 11.359 2.643 -13.086 1 71.06 312 ALA A C 1
ATOM 2346 O O . ALA A 1 312 ? 10.367 2.188 -12.508 1 71.06 312 ALA A O 1
ATOM 2347 N N . ASP A 1 313 ? 11.492 2.545 -14.367 1 67.25 313 ASP A N 1
ATOM 2348 C CA . ASP A 1 313 ? 10.438 2.057 -15.25 1 67.25 313 ASP A CA 1
ATOM 2349 C C . ASP A 1 313 ? 10.297 0.54 -15.156 1 67.25 313 ASP A C 1
ATOM 2351 O O . ASP A 1 313 ? 9.305 -0.029 -15.617 1 67.25 313 ASP A O 1
ATOM 2355 N N . LYS A 1 314 ? 11.172 -0.041 -14.422 1 68.31 314 LYS A N 1
ATOM 2356 C CA . LYS A 1 314 ? 11.148 -1.499 -14.336 1 68.31 314 LYS A CA 1
ATOM 2357 C C . LYS A 1 314 ? 10.547 -1.967 -13.016 1 68.31 314 LYS A C 1
ATOM 2359 O O . LYS A 1 314 ? 10.391 -3.168 -12.789 1 68.31 314 LYS A O 1
ATOM 2364 N N . VAL A 1 315 ? 10.289 -1.033 -12.266 1 76.25 315 VAL A N 1
ATOM 2365 C CA . VAL A 1 315 ? 9.703 -1.419 -10.984 1 76.25 315 VAL A CA 1
ATOM 2366 C C . VAL A 1 315 ? 8.195 -1.613 -11.148 1 76.25 315 VAL A C 1
ATOM 2368 O O . VAL A 1 315 ? 7.477 -0.674 -11.492 1 76.25 315 VAL A O 1
ATOM 2371 N N . ASP A 1 316 ? 7.77 -2.875 -10.953 1 76.94 316 ASP A N 1
ATOM 2372 C CA . ASP A 1 316 ? 6.348 -3.203 -10.977 1 76.94 316 ASP A CA 1
ATOM 2373 C C . ASP A 1 316 ? 5.711 -2.986 -9.609 1 76.94 316 ASP A C 1
ATOM 2375 O O . ASP A 1 316 ? 5.965 -3.748 -8.672 1 76.94 316 ASP A O 1
ATOM 2379 N N . GLU A 1 317 ? 4.859 -2.086 -9.508 1 80 317 GLU A N 1
ATOM 2380 C CA . GLU A 1 317 ? 4.246 -1.695 -8.242 1 80 317 GLU A CA 1
ATOM 2381 C C . GLU A 1 317 ? 3.412 -2.83 -7.66 1 80 317 GLU A C 1
ATOM 2383 O O . GLU A 1 317 ? 3.16 -2.867 -6.453 1 80 317 GLU A O 1
ATOM 2388 N N . SER A 1 318 ? 2.969 -3.689 -8.523 1 79.75 318 SER A N 1
ATOM 2389 C CA . SER A 1 318 ? 2.145 -4.793 -8.039 1 79.75 318 SER A CA 1
ATOM 2390 C C . SER A 1 318 ? 2.955 -5.754 -7.176 1 79.75 318 SER A C 1
ATOM 2392 O O . SER A 1 318 ? 2.391 -6.59 -6.465 1 79.75 318 SER A O 1
ATOM 2394 N N . LEU A 1 319 ? 4.215 -5.582 -7.223 1 84.31 319 LEU A N 1
ATOM 2395 C CA . LEU A 1 319 ? 5.094 -6.461 -6.457 1 84.31 319 LEU A CA 1
ATOM 2396 C C . LEU A 1 319 ? 5.551 -5.785 -5.168 1 84.31 319 LEU A C 1
ATOM 2398 O O . LEU A 1 319 ? 6.566 -6.172 -4.586 1 84.31 319 LEU A O 1
ATOM 2402 N N . LEU A 1 320 ? 4.906 -4.773 -4.82 1 88.69 320 LEU A N 1
ATOM 2403 C CA . LEU A 1 320 ? 5.27 -4.09 -3.582 1 88.69 320 LEU A CA 1
ATOM 2404 C C . LEU A 1 320 ? 4.184 -4.27 -2.525 1 88.69 320 LEU A C 1
ATOM 2406 O O . LEU A 1 320 ? 3.002 -4.383 -2.857 1 88.69 320 LEU A O 1
ATOM 2410 N N . TYR A 1 321 ? 4.699 -4.305 -1.217 1 87.75 321 TYR A N 1
ATOM 2411 C CA . TYR A 1 321 ? 3.803 -4.5 -0.082 1 87.75 321 TYR A CA 1
ATOM 2412 C C . TYR A 1 321 ? 3.385 -3.164 0.521 1 87.75 321 TYR A C 1
ATOM 2414 O O . TYR A 1 321 ? 4.195 -2.242 0.621 1 87.75 321 TYR A O 1
ATOM 2422 N N . GLY A 1 322 ? 2.098 -3.078 0.922 1 85.44 322 GLY A N 1
ATOM 2423 C CA . GLY A 1 322 ? 1.617 -2.143 1.928 1 85.44 322 GLY A CA 1
ATOM 2424 C C . GLY A 1 322 ? 1.733 -0.692 1.498 1 85.44 322 GLY A C 1
ATOM 2425 O O . GLY A 1 322 ? 1.832 -0.399 0.305 1 85.44 322 GLY A O 1
ATOM 2426 N N . ASP A 1 323 ? 1.707 0.172 2.527 1 87.06 323 ASP A N 1
ATOM 2427 C CA . ASP A 1 323 ? 1.718 1.622 2.355 1 87.06 323 ASP A CA 1
ATOM 2428 C C . ASP A 1 323 ? 3.143 2.145 2.182 1 87.06 323 ASP A C 1
ATOM 2430 O O . ASP A 1 323 ? 4.105 1.463 2.539 1 87.06 323 ASP A O 1
ATOM 2434 N N . THR A 1 324 ? 3.164 3.291 1.657 1 89.81 324 THR A N 1
ATOM 2435 C CA . THR A 1 324 ? 4.453 3.922 1.411 1 89.81 324 THR A CA 1
ATOM 2436 C C . THR A 1 324 ? 4.973 4.602 2.676 1 89.81 324 THR A C 1
ATOM 2438 O O . THR A 1 324 ? 4.238 5.336 3.338 1 89.81 324 THR A O 1
ATOM 2441 N N . TRP A 1 325 ? 6.188 4.324 2.984 1 91.19 325 TRP A N 1
ATOM 2442 C CA . TRP A 1 325 ? 6.906 5.035 4.035 1 91.19 325 TRP A CA 1
ATOM 2443 C C . TRP A 1 325 ? 7.723 6.188 3.455 1 91.19 325 TRP A C 1
ATOM 2445 O O . TRP A 1 325 ? 8.188 6.113 2.316 1 91.19 325 TRP A O 1
ATOM 2455 N N . VAL A 1 326 ? 7.879 7.176 4.262 1 89.12 326 VAL A N 1
ATOM 2456 C CA . VAL A 1 326 ? 8.727 8.297 3.881 1 89.12 326 VAL A CA 1
ATOM 2457 C C . VAL A 1 326 ? 9.969 8.344 4.773 1 89.12 326 VAL A C 1
ATOM 2459 O O . VAL A 1 326 ? 9.852 8.367 6 1 89.12 326 VAL A O 1
ATOM 2462 N N . LEU A 1 327 ? 11.078 8.281 4.09 1 91.88 327 LEU A N 1
ATOM 2463 C CA . LEU A 1 327 ? 12.336 8.414 4.805 1 91.88 327 LEU A CA 1
ATOM 2464 C C . LEU A 1 327 ? 12.867 9.844 4.707 1 91.88 327 LEU A C 1
ATOM 2466 O O . LEU A 1 327 ? 12.93 10.414 3.617 1 91.88 327 LEU A O 1
ATOM 2470 N N . ALA A 1 328 ? 13.18 10.43 5.816 1 87 328 ALA A N 1
ATOM 2471 C CA . ALA A 1 328 ? 13.797 11.75 5.898 1 87 328 ALA A CA 1
ATOM 2472 C C . ALA A 1 328 ? 15.008 11.727 6.824 1 87 328 ALA A C 1
ATOM 2474 O O . ALA A 1 328 ? 15.156 10.82 7.648 1 87 328 ALA A O 1
ATOM 2475 N N . LEU A 1 329 ? 15.875 12.695 6.539 1 85.88 329 LEU A N 1
ATOM 2476 C CA . LEU A 1 329 ? 17.016 12.836 7.434 1 85.88 329 LEU A CA 1
ATOM 2477 C C . LEU A 1 329 ? 16.562 13.094 8.867 1 85.88 329 LEU A C 1
ATOM 2479 O O . LEU A 1 329 ? 15.68 13.914 9.102 1 85.88 329 LEU A O 1
ATOM 2483 N N . ASP A 1 330 ? 17.078 12.242 9.797 1 81.38 330 ASP A N 1
ATOM 2484 C CA . ASP A 1 330 ? 16.797 12.461 11.211 1 81.38 330 ASP A CA 1
ATOM 2485 C C . ASP A 1 330 ? 17.703 13.539 11.797 1 81.38 330 ASP A C 1
ATOM 2487 O O . ASP A 1 330 ? 18.844 13.258 12.164 1 81.38 330 ASP A O 1
ATOM 2491 N N . THR A 1 331 ? 17.25 14.664 11.914 1 68.38 331 THR A N 1
ATOM 2492 C CA . THR A 1 331 ? 18.078 15.766 12.398 1 68.38 331 THR A CA 1
ATOM 2493 C C . THR A 1 331 ? 18.109 15.789 13.922 1 68.38 331 THR A C 1
ATOM 2495 O O . THR A 1 331 ? 18.906 16.516 14.523 1 68.38 331 THR A O 1
ATOM 2498 N N . SER A 1 332 ? 17.172 15.094 14.547 1 62.12 332 SER A N 1
ATOM 2499 C CA . SER A 1 332 ? 17.172 15.078 16 1 62.12 332 SER A CA 1
ATOM 2500 C C . SER A 1 332 ? 18.422 14.422 16.562 1 62.12 332 SER A C 1
ATOM 2502 O O . SER A 1 332 ? 18.922 14.805 17.625 1 62.12 332 SER A O 1
ATOM 2504 N N . VAL A 1 333 ? 18.828 13.344 15.906 1 54.16 333 VAL A N 1
ATOM 2505 C CA . VAL A 1 333 ? 20.031 12.68 16.359 1 54.16 333 VAL A CA 1
ATOM 2506 C C . VAL A 1 333 ? 21.25 13.586 16.141 1 54.16 333 VAL A C 1
ATOM 2508 O O . VAL A 1 333 ? 22.203 13.562 16.906 1 54.16 333 VAL A O 1
ATOM 2511 N N . ALA A 1 334 ? 21.141 14.375 15.18 1 48.72 334 ALA A N 1
ATOM 2512 C CA . ALA A 1 334 ? 22.266 15.266 14.867 1 48.72 334 ALA A CA 1
ATOM 2513 C C . ALA A 1 334 ? 22.438 16.328 15.945 1 48.72 334 ALA A C 1
ATOM 2515 O O . ALA A 1 334 ? 23.547 16.797 16.203 1 48.72 334 ALA A O 1
ATOM 2516 N N . THR A 1 335 ? 21.359 16.703 16.641 1 45.72 335 THR A N 1
ATOM 2517 C CA . THR A 1 335 ? 21.453 17.75 17.656 1 45.72 335 THR A CA 1
ATOM 2518 C C . THR A 1 335 ? 21.828 17.172 19 1 45.72 335 THR A C 1
ATOM 2520 O O . THR A 1 335 ? 22.328 17.875 19.875 1 45.72 335 THR A O 1
ATOM 2523 N N . THR A 1 336 ? 21.484 15.945 19.297 1 39.72 336 THR A N 1
ATOM 2524 C CA . THR A 1 336 ? 21.719 15.469 20.656 1 39.72 336 THR A CA 1
ATOM 2525 C C . THR A 1 336 ? 23.219 15.305 20.922 1 39.72 336 THR A C 1
ATOM 2527 O O . THR A 1 336 ? 23.625 15.125 22.062 1 39.72 336 THR A O 1
ATOM 2530 N N . SER A 1 337 ? 24 15.109 19.922 1 36.44 337 SER A N 1
ATOM 2531 C CA . SER A 1 337 ? 25.391 14.969 20.359 1 36.44 337 SER A CA 1
ATOM 2532 C C . SER A 1 337 ? 25.906 16.266 20.969 1 36.44 337 SER A C 1
ATOM 2534 O O . SER A 1 337 ? 27.047 16.328 21.422 1 36.44 337 SER A O 1
ATOM 2536 N N . THR A 1 338 ? 25.047 17.297 20.875 1 33.56 338 THR A N 1
ATOM 2537 C CA . THR A 1 338 ? 25.688 18.516 21.406 1 33.56 338 THR A CA 1
ATOM 2538 C C . THR A 1 338 ? 25.609 18.531 22.922 1 33.56 338 THR A C 1
ATOM 2540 O O . THR A 1 338 ? 26.156 19.453 23.562 1 33.56 338 THR A O 1
ATOM 2543 N N . SER A 1 339 ? 24.75 17.766 23.594 1 32.19 339 SER A N 1
ATOM 2544 C CA . SER A 1 339 ? 24.688 18.234 24.969 1 32.19 339 SER A CA 1
ATOM 2545 C C . SER A 1 339 ? 25.922 17.797 25.75 1 32.19 339 SER A C 1
ATOM 2547 O O . SER A 1 339 ? 25.969 17.969 26.984 1 32.19 339 SER A O 1
ATOM 2549 N N . THR A 1 340 ? 26.672 16.781 25.422 1 30.94 340 THR A N 1
ATOM 2550 C CA . THR A 1 340 ? 27.781 16.734 26.359 1 30.94 340 THR A CA 1
ATOM 2551 C C . THR A 1 340 ? 28.625 18 26.266 1 30.94 340 THR A C 1
ATOM 2553 O O . THR A 1 340 ? 28.797 18.562 25.188 1 30.94 340 THR A O 1
ATOM 2556 N N . SER A 1 341 ? 29.094 18.656 27.469 1 30.78 341 SER A N 1
ATOM 2557 C CA . SER A 1 341 ? 29.859 19.844 27.859 1 30.78 341 SER A CA 1
ATOM 2558 C C . SER A 1 341 ? 31.031 20.078 26.922 1 30.78 341 SER A C 1
ATOM 2560 O O . SER A 1 341 ? 31.75 21.062 27.062 1 30.78 341 SER A O 1
ATOM 2562 N N . SER A 1 342 ? 31.938 18.984 26.797 1 32.66 342 SER A N 1
ATOM 2563 C CA . SER A 1 342 ? 33.219 19.516 26.375 1 32.66 342 SER A CA 1
ATOM 2564 C C . SER A 1 342 ? 33.094 20.344 25.109 1 32.66 342 SER A C 1
ATOM 2566 O O . SER A 1 342 ? 32.156 20.172 24.328 1 32.66 342 SER A O 1
ATOM 2568 N N . SER A 1 343 ? 33.875 21.453 24.938 1 34.09 343 SER A N 1
ATOM 2569 C CA . SER A 1 343 ? 34.156 22.531 24 1 34.09 343 SER A CA 1
ATOM 2570 C C . SER A 1 343 ? 34.094 22.047 22.547 1 34.09 343 SER A C 1
ATOM 2572 O O . SER A 1 343 ? 34.469 22.766 21.625 1 34.09 343 SER A O 1
ATOM 2574 N N . ALA A 1 344 ? 34.25 20.703 22.391 1 34.44 344 ALA A N 1
ATOM 2575 C CA . ALA A 1 344 ? 34.5 20.375 21 1 34.44 344 ALA A CA 1
ATOM 2576 C C . ALA A 1 344 ? 33.25 20.516 20.172 1 34.44 344 ALA A C 1
ATOM 2578 O O . ALA A 1 344 ? 32.156 20.078 20.594 1 34.44 344 ALA A O 1
ATOM 2579 N N . PRO A 1 345 ? 33.125 21.438 19.109 1 36.19 345 PRO A N 1
ATOM 2580 C CA . PRO A 1 345 ? 32.031 21.859 18.25 1 36.19 345 PRO A CA 1
ATOM 2581 C C . PRO A 1 345 ? 31.141 20.688 17.797 1 36.19 345 PRO A C 1
ATOM 2583 O O . PRO A 1 345 ? 31.625 19.75 17.141 1 36.19 345 PRO A O 1
ATOM 2586 N N . SER A 1 346 ? 30.375 20.062 18.516 1 40.03 346 SER A N 1
ATOM 2587 C CA . SER A 1 346 ? 29.359 19 18.375 1 40.03 346 SER A CA 1
ATOM 2588 C C . SER A 1 346 ? 28.578 19.156 17.094 1 40.03 346 SER A C 1
ATOM 2590 O O . SER A 1 346 ? 27.641 18.391 16.828 1 40.03 346 SER A O 1
ATOM 2592 N N . ARG A 1 347 ? 28.5 20.297 16.406 1 45.34 347 ARG A N 1
ATOM 2593 C CA . ARG A 1 347 ? 27.859 20.75 15.18 1 45.34 347 ARG A CA 1
ATOM 2594 C C . ARG A 1 347 ? 28.297 19.906 13.984 1 45.34 347 ARG A C 1
ATOM 2596 O O . ARG A 1 347 ? 27.781 20.078 12.875 1 45.34 347 ARG A O 1
ATOM 2603 N N . PRO A 1 348 ? 29.453 19.25 14.047 1 48.94 348 PRO A N 1
ATOM 2604 C CA . PRO A 1 348 ? 30.047 18.688 12.836 1 48.94 348 PRO A CA 1
ATOM 2605 C C . PRO A 1 348 ? 29.312 17.453 12.336 1 48.94 348 PRO A C 1
ATOM 2607 O O . PRO A 1 348 ? 29.188 17.25 11.133 1 48.94 348 PRO A O 1
ATOM 2610 N N . TYR A 1 349 ? 28.703 16.672 13.266 1 52.66 349 TYR A N 1
ATOM 2611 C CA . TYR A 1 349 ? 28.094 15.414 12.82 1 52.66 349 TYR A CA 1
ATOM 2612 C C . TYR A 1 349 ? 26.781 15.672 12.102 1 52.66 349 TYR A C 1
ATOM 2614 O O . TYR A 1 349 ? 26.5 15.062 11.07 1 52.66 349 TYR A O 1
ATOM 2622 N N . ALA A 1 350 ? 26.078 16.688 12.664 1 58.09 350 ALA A N 1
ATOM 2623 C CA . ALA A 1 350 ? 24.797 17 12.023 1 58.09 350 ALA A CA 1
ATOM 2624 C C . ALA A 1 350 ? 25.016 17.594 10.633 1 58.09 350 ALA A C 1
ATOM 2626 O O . ALA A 1 350 ? 24.328 17.219 9.68 1 58.09 350 ALA A O 1
ATOM 2627 N N . ALA A 1 351 ? 26.062 18.469 10.609 1 62.19 351 ALA A N 1
ATOM 2628 C CA . ALA A 1 351 ? 26.359 19.094 9.32 1 62.19 351 ALA A CA 1
ATOM 2629 C C . ALA A 1 351 ? 26.844 18.047 8.312 1 62.19 351 ALA A C 1
ATOM 2631 O O . ALA A 1 351 ? 26.453 18.078 7.141 1 62.19 351 ALA A O 1
ATOM 2632 N N . SER A 1 352 ? 27.531 17.109 8.875 1 73.44 352 SER A N 1
ATOM 2633 C CA . SER A 1 352 ? 28.047 16.062 8 1 73.44 352 SER A CA 1
ATOM 2634 C C . SER A 1 352 ? 26.938 15.133 7.52 1 73.44 352 SER A C 1
ATOM 2636 O O . SER A 1 352 ? 26.891 14.758 6.348 1 73.44 352 SER A O 1
ATOM 2638 N N . ALA A 1 353 ? 26.016 14.953 8.438 1 78 353 ALA A N 1
ATOM 2639 C CA . ALA A 1 353 ? 24.906 14.094 8.062 1 78 353 ALA A CA 1
ATOM 2640 C C . ALA A 1 353 ? 24.016 14.773 7.027 1 78 353 ALA A C 1
ATOM 2642 O O . ALA A 1 353 ? 23.531 14.133 6.09 1 78 353 ALA A O 1
ATOM 2643 N N . VAL A 1 354 ? 23.859 16.062 7.199 1 80.06 354 VAL A N 1
ATOM 2644 C CA . VAL A 1 354 ? 23.062 16.828 6.258 1 80.06 354 VAL A CA 1
ATOM 2645 C C . VAL A 1 354 ? 23.75 16.859 4.895 1 80.06 354 VAL A C 1
ATOM 2647 O O . VAL A 1 354 ? 23.109 16.641 3.861 1 80.06 354 VAL A O 1
ATOM 2650 N N . ALA A 1 355 ? 25.016 17.125 4.988 1 82 355 ALA A N 1
ATOM 2651 C CA . ALA A 1 355 ? 25.797 17.172 3.75 1 82 355 ALA A CA 1
ATOM 2652 C C . ALA A 1 355 ? 25.766 15.82 3.035 1 82 355 ALA A C 1
ATOM 2654 O O . ALA A 1 355 ? 25.594 15.758 1.815 1 82 355 ALA A O 1
ATOM 2655 N N . LEU A 1 356 ? 25.906 14.82 3.779 1 84.62 356 LEU A N 1
ATOM 2656 C CA . LEU A 1 356 ? 25.875 13.469 3.219 1 84.62 356 LEU A CA 1
ATOM 2657 C C . LEU A 1 356 ? 24.516 13.164 2.615 1 84.62 356 LEU A C 1
ATOM 2659 O O . LEU A 1 356 ? 24.422 12.609 1.519 1 84.62 356 LEU A O 1
ATOM 2663 N N . TRP A 1 357 ? 23.469 13.531 3.252 1 87.44 357 TRP A N 1
ATOM 2664 C CA . TRP A 1 357 ? 22.109 13.305 2.775 1 87.44 357 TRP A CA 1
ATOM 2665 C C . TRP A 1 357 ? 21.859 14.039 1.459 1 87.44 357 TRP A C 1
ATOM 2667 O O . TRP A 1 357 ? 21.312 13.461 0.516 1 87.44 357 TRP A O 1
ATOM 2677 N N . HIS A 1 358 ? 22.281 15.188 1.365 1 84.81 358 HIS A N 1
ATOM 2678 C CA . HIS A 1 358 ? 22.094 15.961 0.144 1 84.81 358 HIS A CA 1
ATOM 2679 C C . HIS A 1 358 ? 22.922 15.398 -1.005 1 84.81 358 HIS A C 1
ATOM 2681 O O . HIS A 1 358 ? 22.453 15.336 -2.145 1 84.81 358 HIS A O 1
ATOM 2687 N N . ALA A 1 359 ? 24.109 15.055 -0.667 1 86 359 ALA A N 1
ATOM 2688 C CA . ALA A 1 359 ? 24.953 14.43 -1.689 1 86 359 ALA A CA 1
ATOM 2689 C C . ALA A 1 359 ? 24.328 13.133 -2.199 1 86 359 ALA A C 1
ATOM 2691 O O . ALA A 1 359 ? 24.359 12.852 -3.398 1 86 359 ALA A O 1
ATOM 2692 N N . PHE A 1 360 ? 23.844 12.414 -1.261 1 90.62 360 PHE A N 1
ATOM 2693 C CA . PHE A 1 360 ? 23.141 11.18 -1.595 1 90.62 360 PHE A CA 1
ATOM 2694 C C . PHE A 1 360 ? 21.938 11.461 -2.5 1 90.62 360 PHE A C 1
ATOM 2696 O O . PHE A 1 360 ? 21.781 10.812 -3.537 1 90.62 360 PHE A O 1
ATOM 2703 N N . CYS A 1 361 ? 21.141 12.359 -2.152 1 89.44 361 CYS A N 1
ATOM 2704 C CA . CYS A 1 361 ? 19.969 12.75 -2.932 1 89.44 361 CYS A CA 1
ATOM 2705 C C . CYS A 1 361 ? 20.375 13.172 -4.34 1 89.44 361 CYS A C 1
ATOM 2707 O O . CYS A 1 361 ? 19.797 12.703 -5.32 1 89.44 361 CYS A O 1
ATOM 2709 N N . ASP A 1 362 ? 21.359 13.953 -4.43 1 86.38 362 ASP A N 1
ATOM 2710 C CA . ASP A 1 362 ? 21.781 14.477 -5.727 1 86.38 362 ASP A CA 1
ATOM 2711 C C . ASP A 1 362 ? 22.312 13.367 -6.621 1 86.38 362 ASP A C 1
ATOM 2713 O O . ASP A 1 362 ? 22.016 13.32 -7.816 1 86.38 362 ASP A O 1
ATOM 2717 N N . ALA A 1 363 ? 23.031 12.5 -6.059 1 90.19 363 ALA A N 1
ATOM 2718 C CA . ALA A 1 363 ? 23.703 11.461 -6.832 1 90.19 363 ALA A CA 1
ATOM 2719 C C . ALA A 1 363 ? 22.688 10.422 -7.328 1 90.19 363 ALA A C 1
ATOM 2721 O O . ALA A 1 363 ? 22.875 9.836 -8.398 1 90.19 363 ALA A O 1
ATOM 2722 N N . PHE A 1 364 ? 21.672 10.195 -6.551 1 93 364 PHE A N 1
ATOM 2723 C CA . PHE A 1 364 ? 20.812 9.055 -6.844 1 93 364 PHE A CA 1
ATOM 2724 C C . PHE A 1 364 ? 19.422 9.523 -7.246 1 93 364 PHE A C 1
ATOM 2726 O O . PHE A 1 364 ? 18.5 8.711 -7.348 1 93 364 PHE A O 1
ATOM 2733 N N . PHE A 1 365 ? 19.234 10.82 -7.508 1 91.5 365 PHE A N 1
ATOM 2734 C CA . PHE A 1 365 ? 17.938 11.328 -7.922 1 91.5 365 PHE A CA 1
ATOM 2735 C C . PHE A 1 365 ? 17.516 10.719 -9.25 1 91.5 365 PHE A C 1
ATOM 2737 O O . PHE A 1 365 ? 18.297 10.688 -10.203 1 91.5 365 PHE A O 1
ATOM 2744 N N . GLY A 1 366 ? 16.328 10.133 -9.312 1 84.69 366 GLY A N 1
ATOM 2745 C CA . GLY A 1 366 ? 15.82 9.516 -10.523 1 84.69 366 GLY A CA 1
ATOM 2746 C C . GLY A 1 366 ? 15.984 8.008 -10.547 1 84.69 366 GLY A C 1
ATOM 2747 O O . GLY A 1 366 ? 15.406 7.328 -11.391 1 84.69 366 GLY A O 1
ATOM 2748 N N . ASP A 1 367 ? 16.75 7.492 -9.633 1 88 367 ASP A N 1
ATOM 2749 C CA . ASP A 1 367 ? 16.969 6.051 -9.562 1 88 367 ASP A CA 1
ATOM 2750 C C . ASP A 1 367 ? 16 5.395 -8.578 1 88 367 ASP A C 1
ATOM 2752 O O . ASP A 1 367 ? 15.492 6.051 -7.672 1 88 367 ASP A O 1
ATOM 2756 N N . ALA A 1 368 ? 15.68 4.152 -8.875 1 91.38 368 ALA A N 1
ATOM 2757 C CA . ALA A 1 368 ? 15.07 3.281 -7.867 1 91.38 368 ALA A CA 1
ATOM 2758 C C . ALA A 1 368 ? 16.141 2.482 -7.121 1 91.38 368 ALA A C 1
ATOM 2760 O O . ALA A 1 368 ? 16.969 1.822 -7.738 1 91.38 368 ALA A O 1
ATOM 2761 N N . LEU A 1 369 ? 16.156 2.617 -5.863 1 93.69 369 LEU A N 1
ATOM 2762 C CA . LEU A 1 369 ? 17.172 1.994 -5.027 1 93.69 369 LEU A CA 1
ATOM 2763 C C . LEU A 1 369 ? 16.609 0.788 -4.289 1 93.69 369 LEU A C 1
ATOM 2765 O O . LEU A 1 369 ? 15.453 0.808 -3.85 1 93.69 369 LEU A O 1
ATOM 2769 N N . VAL A 1 370 ? 17.406 -0.282 -4.156 1 92.5 370 VAL A N 1
ATOM 2770 C CA . VAL A 1 370 ? 17 -1.465 -3.402 1 92.5 370 VAL A CA 1
ATOM 2771 C C . VAL A 1 370 ? 17.781 -1.536 -2.096 1 92.5 370 VAL A C 1
ATOM 2773 O O . VAL A 1 370 ? 19.016 -1.49 -2.102 1 92.5 370 VAL A O 1
ATOM 2776 N N . PHE A 1 371 ? 17.078 -1.547 -1.026 1 94.19 371 PHE A N 1
ATOM 2777 C CA . PHE A 1 371 ? 17.672 -1.681 0.299 1 94.19 371 PHE A CA 1
ATOM 2778 C C . PHE A 1 371 ? 17.312 -3.031 0.913 1 94.19 371 PHE A C 1
ATOM 2780 O O . PHE A 1 371 ? 16.281 -3.619 0.591 1 94.19 371 PHE A O 1
ATOM 2787 N N . ILE A 1 372 ? 18.203 -3.525 1.755 1 90.56 372 ILE A N 1
ATOM 2788 C CA . ILE A 1 372 ? 17.953 -4.715 2.562 1 90.56 372 ILE A CA 1
ATOM 2789 C C . ILE A 1 372 ? 17.984 -4.348 4.043 1 90.56 372 ILE A C 1
ATOM 2791 O O . ILE A 1 372 ? 18.828 -3.557 4.473 1 90.56 372 ILE A O 1
ATOM 2795 N N . GLY A 1 373 ? 17.016 -4.734 4.711 1 90.12 373 GLY A N 1
ATOM 2796 C CA . GLY A 1 373 ? 16.969 -4.492 6.145 1 90.12 373 GLY A CA 1
ATOM 2797 C C . GLY A 1 373 ? 16.312 -5.617 6.922 1 90.12 373 GLY A C 1
ATOM 2798 O O . GLY A 1 373 ? 15.617 -6.453 6.34 1 90.12 373 GLY A O 1
ATOM 2799 N N . GLU A 1 374 ? 16.688 -5.645 8.172 1 85.44 374 GLU A N 1
ATOM 2800 C CA . GLU A 1 374 ? 16.094 -6.598 9.102 1 85.44 374 GLU A CA 1
ATOM 2801 C C . GLU A 1 374 ? 15.516 -5.883 10.32 1 85.44 374 GLU A C 1
ATOM 2803 O O . GLU A 1 374 ? 16.141 -4.977 10.875 1 85.44 374 GLU A O 1
ATOM 2808 N N . GLU A 1 375 ? 14.273 -6.273 10.68 1 83.94 375 GLU A N 1
ATOM 2809 C CA . GLU A 1 375 ? 13.602 -5.77 11.875 1 83.94 375 GLU A CA 1
ATOM 2810 C C . GLU A 1 375 ? 13.523 -4.246 11.859 1 83.94 375 GLU A C 1
ATOM 2812 O O . GLU A 1 375 ? 13.852 -3.598 12.859 1 83.94 375 GLU A O 1
ATOM 2817 N N . THR A 1 376 ? 13.266 -3.693 10.758 1 88.06 376 THR A N 1
ATOM 2818 C CA . THR A 1 376 ? 13.195 -2.242 10.625 1 88.06 376 THR A CA 1
ATOM 2819 C C . THR A 1 376 ? 11.883 -1.713 11.188 1 88.06 376 THR A C 1
ATOM 2821 O O . THR A 1 376 ? 11.766 -0.522 11.484 1 88.06 376 THR A O 1
ATOM 2824 N N . GLY A 1 377 ? 10.914 -2.607 11.32 1 85.38 377 GLY A N 1
ATOM 2825 C CA . GLY A 1 377 ? 9.594 -2.184 11.75 1 85.38 377 GLY A CA 1
ATOM 2826 C C . GLY A 1 377 ? 8.727 -1.683 10.602 1 85.38 377 GLY A C 1
ATOM 2827 O O . GLY A 1 377 ? 7.559 -1.351 10.805 1 85.38 377 GLY A O 1
ATOM 2828 N N . MET A 1 378 ? 9.281 -1.624 9.391 1 87.75 378 MET A N 1
ATOM 2829 C CA . MET A 1 378 ? 8.531 -1.192 8.219 1 87.75 378 MET A CA 1
ATOM 2830 C C . MET A 1 378 ? 7.945 -2.391 7.477 1 87.75 378 MET A C 1
ATOM 2832 O O . MET A 1 378 ? 7.152 -2.225 6.547 1 87.75 378 MET A O 1
ATOM 2836 N N . GLU A 1 379 ? 8.383 -3.553 7.941 1 84 379 GLU A N 1
ATOM 2837 C CA . GLU A 1 379 ? 7.953 -4.773 7.262 1 84 379 GLU A CA 1
ATOM 2838 C C . GLU A 1 379 ? 6.453 -4.996 7.426 1 84 379 GLU A C 1
ATOM 2840 O O . GLU A 1 379 ? 5.918 -4.887 8.531 1 84 379 GLU A O 1
ATOM 2845 N N . VAL A 1 380 ? 5.867 -5.223 6.301 1 76.56 380 VAL A N 1
ATOM 2846 C CA . VAL A 1 380 ? 4.441 -5.543 6.332 1 76.56 380 VAL A CA 1
ATOM 2847 C C . VAL A 1 380 ? 4.25 -7 6.738 1 76.56 380 VAL A C 1
ATOM 2849 O O . VAL A 1 380 ? 3.346 -7.324 7.512 1 76.56 380 VAL A O 1
ATOM 2852 N N . CYS A 1 381 ? 5.082 -7.867 6.102 1 70.88 381 CYS A N 1
ATOM 2853 C CA . CYS A 1 381 ? 4.988 -9.289 6.426 1 70.88 381 CYS A CA 1
ATOM 2854 C C . CYS A 1 381 ? 6.246 -9.773 7.133 1 70.88 381 CYS A C 1
ATOM 2856 O O . CYS A 1 381 ? 7.219 -10.164 6.484 1 70.88 381 CYS A O 1
ATOM 2858 N N . ARG A 1 382 ? 6.215 -9.695 8.391 1 66.44 382 ARG A N 1
ATOM 2859 C CA . ARG A 1 382 ? 7.383 -10.086 9.172 1 66.44 382 ARG A CA 1
ATOM 2860 C C . ARG A 1 382 ? 7.699 -11.562 8.984 1 66.44 382 ARG A C 1
ATOM 2862 O O . ARG A 1 382 ? 8.859 -11.977 9.07 1 66.44 382 ARG A O 1
ATOM 2869 N N . LEU A 1 383 ? 6.605 -12.344 8.727 1 63.66 383 LEU A N 1
ATOM 2870 C CA . LEU A 1 383 ? 6.777 -13.789 8.633 1 63.66 383 LEU A CA 1
ATOM 2871 C C . LEU A 1 383 ? 7.047 -14.211 7.195 1 63.66 383 LEU A C 1
ATOM 2873 O O . LEU A 1 383 ? 6.938 -15.398 6.859 1 63.66 383 LEU A O 1
ATOM 2877 N N . ALA A 1 384 ? 7.461 -13.117 6.559 1 64.06 384 ALA A N 1
ATOM 2878 C CA . ALA A 1 384 ? 7.777 -13.5 5.184 1 64.06 384 ALA A CA 1
ATOM 2879 C C . ALA A 1 384 ? 8.852 -14.594 5.152 1 64.06 384 ALA A C 1
ATOM 2881 O O . ALA A 1 384 ? 9.609 -14.75 6.109 1 64.06 384 ALA A O 1
ATOM 2882 N N . LEU A 1 385 ? 8.828 -15.461 4.246 1 64.56 385 LEU A N 1
ATOM 2883 C CA . LEU A 1 385 ? 9.727 -16.609 4.113 1 64.56 385 LEU A CA 1
ATOM 2884 C C . LEU A 1 385 ? 11.18 -16.141 4.047 1 64.56 385 LEU A C 1
ATOM 2886 O O . LEU A 1 385 ? 12.086 -16.969 3.928 1 64.56 385 LEU A O 1
ATOM 2890 N N . GLN A 1 386 ? 11.328 -14.836 4.223 1 68.38 386 GLN A N 1
ATOM 2891 C CA . GLN A 1 386 ? 12.672 -14.281 4.141 1 68.38 386 GLN A CA 1
ATOM 2892 C C . GLN A 1 386 ? 13.102 -13.68 5.477 1 68.38 386 GLN A C 1
ATOM 2894 O O . GLN A 1 386 ? 12.273 -13.148 6.219 1 68.38 386 GLN A O 1
ATOM 2899 N N . ARG A 1 387 ? 14.383 -13.914 5.793 1 70.44 387 ARG A N 1
ATOM 2900 C CA . ARG A 1 387 ? 14.945 -13.281 6.984 1 70.44 387 ARG A CA 1
ATOM 2901 C C . ARG A 1 387 ? 15.086 -11.781 6.785 1 70.44 387 ARG A C 1
ATOM 2903 O O . ARG A 1 387 ? 14.797 -11 7.691 1 70.44 387 ARG A O 1
ATOM 2910 N N . HIS A 1 388 ? 15.609 -11.555 5.551 1 81.62 388 HIS A N 1
ATOM 2911 C CA . HIS A 1 388 ? 15.82 -10.148 5.223 1 81.62 388 HIS A CA 1
ATOM 2912 C C . HIS A 1 388 ? 14.727 -9.625 4.301 1 81.62 388 HIS A C 1
ATOM 2914 O O . HIS A 1 388 ? 14.273 -10.344 3.402 1 81.62 388 HIS A O 1
ATOM 2920 N N . HIS A 1 389 ? 14.359 -8.516 4.664 1 89.38 389 HIS A N 1
ATOM 2921 C CA . HIS A 1 389 ? 13.359 -7.84 3.85 1 89.38 389 HIS A CA 1
ATOM 2922 C C . HIS A 1 389 ? 14 -6.84 2.896 1 89.38 389 HIS A C 1
ATOM 2924 O O . HIS A 1 389 ? 15.008 -6.211 3.238 1 89.38 389 HIS A O 1
ATOM 2930 N N . HIS A 1 390 ? 13.477 -6.855 1.738 1 91.19 390 HIS A N 1
ATOM 2931 C CA . HIS A 1 390 ? 13.969 -5.926 0.73 1 91.19 390 HIS A CA 1
ATOM 2932 C C . HIS A 1 390 ? 12.992 -4.781 0.503 1 91.19 390 HIS A C 1
ATOM 2934 O O . HIS A 1 390 ? 11.773 -4.98 0.552 1 91.19 390 HIS A O 1
ATOM 2940 N N . PHE A 1 391 ? 13.539 -3.621 0.271 1 93 391 PHE A N 1
ATOM 2941 C CA . PHE A 1 391 ? 12.75 -2.412 0.063 1 93 391 PHE A CA 1
ATOM 2942 C C . PHE A 1 391 ? 13.18 -1.696 -1.212 1 93 391 PHE A C 1
ATOM 2944 O O . PHE A 1 391 ? 14.352 -1.738 -1.586 1 93 391 PHE A O 1
ATOM 2951 N N . VAL A 1 392 ? 12.25 -1.179 -1.848 1 93.75 392 VAL A N 1
ATOM 2952 C CA . VAL A 1 392 ? 12.547 -0.254 -2.936 1 93.75 392 VAL A CA 1
ATOM 2953 C C . VAL A 1 392 ? 12.32 1.182 -2.471 1 93.75 392 VAL A C 1
ATOM 2955 O O . VAL A 1 392 ? 11.359 1.462 -1.748 1 93.75 392 VAL A O 1
ATOM 2958 N N . ALA A 1 393 ? 13.234 2.064 -2.84 1 93.81 393 ALA A N 1
ATOM 2959 C CA . ALA A 1 393 ? 13.148 3.465 -2.436 1 93.81 393 ALA A CA 1
ATOM 2960 C C . ALA A 1 393 ? 13.531 4.391 -3.586 1 93.81 393 ALA A C 1
ATOM 2962 O O . ALA A 1 393 ? 14.289 4.004 -4.48 1 93.81 393 ALA A O 1
ATOM 2963 N N . TYR A 1 394 ? 12.984 5.551 -3.609 1 91.62 394 TYR A N 1
ATOM 2964 C CA . TYR A 1 394 ? 13.359 6.574 -4.578 1 91.62 394 TYR A CA 1
ATOM 2965 C C . TYR A 1 394 ? 13.18 7.969 -3.988 1 91.62 394 TYR A C 1
ATOM 2967 O O . TYR A 1 394 ? 12.344 8.18 -3.107 1 91.62 394 TYR A O 1
ATOM 2975 N N . PHE A 1 395 ? 13.938 8.953 -4.504 1 90 395 PHE A N 1
ATOM 2976 C CA . PHE A 1 395 ? 13.914 10.32 -4.008 1 90 395 PHE A CA 1
ATOM 2977 C C . PHE A 1 395 ? 12.797 11.117 -4.676 1 90 395 PHE A C 1
ATOM 2979 O O . PHE A 1 395 ? 12.547 10.961 -5.875 1 90 395 PHE A O 1
ATOM 2986 N N . MET A 1 396 ? 12.188 11.922 -3.883 1 85.88 396 MET A N 1
ATOM 2987 C CA . MET A 1 396 ? 11.25 12.93 -4.371 1 85.88 396 MET A CA 1
ATOM 2988 C C . MET A 1 396 ? 11.898 14.305 -4.422 1 85.88 396 MET A C 1
ATOM 2990 O O . MET A 1 396 ? 12.953 14.523 -3.818 1 85.88 396 MET A O 1
ATOM 2994 N N . PRO A 1 397 ? 11.266 15.242 -5.137 1 78.94 397 PRO A N 1
ATOM 2995 C CA . PRO A 1 397 ? 11.852 16.578 -5.246 1 78.94 397 PRO A CA 1
ATOM 2996 C C . PRO A 1 397 ? 11.992 17.281 -3.896 1 78.94 397 PRO A C 1
ATOM 2998 O O . PRO A 1 397 ? 12.82 18.172 -3.74 1 78.94 397 PRO A O 1
ATOM 3001 N N . ASP A 1 398 ? 11.242 16.938 -2.939 1 74.81 398 ASP A N 1
ATOM 3002 C CA . ASP A 1 398 ? 11.328 17.531 -1.611 1 74.81 398 ASP A CA 1
ATOM 3003 C C . ASP A 1 398 ? 12.477 16.922 -0.81 1 74.81 398 ASP A C 1
ATOM 3005 O O . ASP A 1 398 ? 12.594 17.156 0.396 1 74.81 398 ASP A O 1
ATOM 3009 N N . LYS A 1 399 ? 13.266 15.984 -1.42 1 81.19 399 LYS A N 1
ATOM 3010 C CA . LYS A 1 399 ? 14.477 15.359 -0.898 1 81.19 399 LYS A CA 1
ATOM 3011 C C . LYS A 1 399 ? 14.148 14.336 0.183 1 81.19 399 LYS A C 1
ATOM 3013 O O . LYS A 1 399 ? 14.969 14.07 1.068 1 81.19 399 LYS A O 1
ATOM 3018 N N . THR A 1 400 ? 12.977 13.922 0.142 1 86.81 400 THR A N 1
ATOM 3019 C CA . THR A 1 400 ? 12.633 12.75 0.936 1 86.81 400 THR A CA 1
ATOM 3020 C C . THR A 1 400 ? 12.586 11.5 0.064 1 86.81 400 THR A C 1
ATOM 3022 O O . THR A 1 400 ? 12.555 11.594 -1.165 1 86.81 400 THR A O 1
ATOM 3025 N N . MET A 1 401 ? 12.656 10.414 0.754 1 91.88 401 MET A N 1
ATOM 3026 C CA . MET A 1 401 ? 12.609 9.148 0.029 1 91.88 401 MET A CA 1
ATOM 3027 C C . MET A 1 401 ? 11.297 8.422 0.294 1 91.88 401 MET A C 1
ATOM 3029 O O . MET A 1 401 ? 10.812 8.383 1.43 1 91.88 401 MET A O 1
ATOM 3033 N N . ARG A 1 402 ? 10.695 7.93 -0.807 1 91.81 402 ARG A N 1
ATOM 3034 C CA . ARG A 1 402 ? 9.578 7 -0.673 1 91.81 402 ARG A CA 1
ATOM 3035 C C . ARG A 1 402 ? 10.07 5.559 -0.645 1 91.81 402 ARG A C 1
ATOM 3037 O O . ARG A 1 402 ? 10.938 5.176 -1.428 1 91.81 402 ARG A O 1
ATOM 3044 N N . VAL A 1 403 ? 9.547 4.809 0.322 1 93.31 403 VAL A N 1
ATOM 3045 C CA . VAL A 1 403 ? 10.047 3.453 0.527 1 93.31 403 VAL A CA 1
ATOM 3046 C C . VAL A 1 403 ? 8.875 2.482 0.646 1 93.31 403 VAL A C 1
ATOM 3048 O O . VAL A 1 403 ? 7.891 2.768 1.338 1 93.31 403 VAL A O 1
ATOM 3051 N N . ARG A 1 404 ? 8.984 1.326 -0.012 1 92.75 404 ARG A N 1
ATOM 3052 C CA . ARG A 1 404 ? 8.023 0.234 0.134 1 92.75 404 ARG A CA 1
ATOM 3053 C C . ARG A 1 404 ? 8.734 -1.118 0.113 1 92.75 404 ARG A C 1
ATOM 3055 O O . ARG A 1 404 ? 9.781 -1.266 -0.515 1 92.75 404 ARG A O 1
ATOM 3062 N N . GLU A 1 405 ? 8.148 -1.997 0.789 1 91.69 405 GLU A N 1
ATOM 3063 C CA . GLU A 1 405 ? 8.703 -3.348 0.843 1 91.69 405 GLU A CA 1
ATOM 3064 C C . GLU A 1 405 ? 8.422 -4.109 -0.449 1 91.69 405 GLU A C 1
ATOM 3066 O O . GLU A 1 405 ? 7.344 -3.975 -1.035 1 91.69 405 GLU A O 1
ATOM 3071 N N . ILE A 1 406 ? 9.391 -4.906 -0.879 1 89.81 406 ILE A N 1
ATOM 3072 C CA . ILE A 1 406 ? 9.242 -5.723 -2.08 1 89.81 406 ILE A CA 1
ATOM 3073 C C . ILE A 1 406 ? 8.688 -7.094 -1.706 1 89.81 406 ILE A C 1
ATOM 3075 O O . ILE A 1 406 ? 9.148 -7.719 -0.747 1 89.81 406 ILE A O 1
ATOM 3079 N N . VAL A 1 407 ? 7.695 -7.539 -2.467 1 86.56 407 VAL A N 1
ATOM 3080 C CA . VAL A 1 407 ? 7.195 -8.898 -2.299 1 86.56 407 VAL A CA 1
ATOM 3081 C C . VAL A 1 407 ? 8.266 -9.898 -2.723 1 86.56 407 VAL A C 1
ATOM 3083 O O . VAL A 1 407 ? 8.75 -9.859 -3.855 1 86.56 407 VAL A O 1
ATOM 3086 N N . PRO A 1 408 ? 8.648 -10.703 -1.819 1 83.56 408 PRO A N 1
ATOM 3087 C CA . PRO A 1 408 ? 9.633 -11.711 -2.221 1 83.56 408 PRO A CA 1
ATOM 3088 C C . PRO A 1 408 ? 9.148 -12.57 -3.387 1 83.56 408 PRO A C 1
ATOM 3090 O O . PRO A 1 408 ? 7.941 -12.766 -3.559 1 83.56 408 PRO A O 1
ATOM 3093 N N . PRO A 1 409 ? 10.125 -13.047 -4.152 1 78.38 409 PRO A N 1
ATOM 3094 C CA . PRO A 1 409 ? 9.75 -13.836 -5.324 1 78.38 409 PRO A CA 1
ATOM 3095 C C . PRO A 1 409 ? 8.914 -15.062 -4.969 1 78.38 409 PRO A C 1
ATOM 3097 O O . PRO A 1 409 ? 8.039 -15.461 -5.742 1 78.38 409 PRO A O 1
ATOM 3100 N N . GLU A 1 410 ? 9.117 -15.602 -3.809 1 77.19 410 GLU A N 1
ATOM 3101 C CA . GLU A 1 410 ? 8.43 -16.812 -3.381 1 77.19 410 GLU A CA 1
ATOM 3102 C C . GLU A 1 410 ? 6.938 -16.562 -3.182 1 77.19 410 GLU A C 1
ATOM 3104 O O . GLU A 1 410 ? 6.133 -17.5 -3.227 1 77.19 410 GLU A O 1
ATOM 3109 N N . LEU A 1 411 ? 6.617 -15.328 -3.041 1 82.81 411 LEU A N 1
ATOM 3110 C CA . LEU A 1 411 ? 5.227 -15.008 -2.725 1 82.81 411 LEU A CA 1
ATOM 3111 C C . LEU A 1 411 ? 4.523 -14.391 -3.93 1 82.81 411 LEU A C 1
ATOM 3113 O O . LEU A 1 411 ? 3.33 -14.086 -3.869 1 82.81 411 LEU A O 1
ATOM 3117 N N . ARG A 1 412 ? 5.234 -14.25 -4.938 1 82.62 412 ARG A N 1
ATOM 3118 C CA . ARG A 1 412 ? 4.668 -13.57 -6.098 1 82.62 412 ARG A CA 1
ATOM 3119 C C . ARG A 1 412 ? 3.752 -14.5 -6.883 1 82.62 412 ARG A C 1
ATOM 3121 O O . ARG A 1 412 ? 4.055 -15.688 -7.047 1 82.62 412 ARG A O 1
ATOM 3128 N N . LEU A 1 413 ? 2.691 -13.977 -7.312 1 83.38 413 LEU A N 1
ATOM 3129 C CA . LEU A 1 413 ? 1.78 -14.688 -8.203 1 83.38 413 LEU A CA 1
ATOM 3130 C C . LEU A 1 413 ? 2.188 -14.5 -9.664 1 83.38 413 LEU A C 1
ATOM 3132 O O . LEU A 1 413 ? 2.549 -13.398 -10.07 1 83.38 413 LEU A O 1
ATOM 3136 N N . VAL A 1 414 ? 2.211 -15.609 -10.328 1 76.56 414 VAL A N 1
ATOM 3137 C CA . VAL A 1 414 ? 2.408 -15.57 -11.773 1 76.56 414 VAL A CA 1
ATOM 3138 C C . VAL A 1 414 ? 1.111 -15.953 -12.484 1 76.56 414 VAL A C 1
ATOM 3140 O O . VAL A 1 414 ? 0.723 -17.125 -12.492 1 76.56 414 VAL A O 1
ATOM 3143 N N . PRO A 1 415 ? 0.486 -14.945 -13.023 1 72.69 415 PRO A N 1
ATOM 3144 C CA . PRO A 1 415 ? -0.808 -15.258 -13.633 1 72.69 415 PRO A CA 1
ATOM 3145 C C . PRO A 1 415 ? -0.674 -16.094 -14.906 1 72.69 415 PRO A C 1
ATOM 3147 O O . PRO A 1 415 ? 0.315 -15.961 -15.633 1 72.69 415 PRO A O 1
ATOM 3150 N N . LEU A 1 416 ? -1.718 -16.984 -15.07 1 73.12 416 LEU A N 1
ATOM 3151 C CA . LEU A 1 416 ? -1.817 -17.672 -16.344 1 73.12 416 LEU A CA 1
ATOM 3152 C C . LEU A 1 416 ? -2.242 -16.734 -17.453 1 73.12 416 LEU A C 1
ATOM 3154 O O . LEU A 1 416 ? -3.148 -15.914 -17.266 1 73.12 416 LEU A O 1
ATOM 3158 N N . PRO A 1 417 ? -1.427 -16.672 -18.484 1 62.53 417 PRO A N 1
ATOM 3159 C CA . PRO A 1 417 ? -1.871 -15.82 -19.594 1 62.53 417 PRO A CA 1
ATOM 3160 C C . PRO A 1 417 ? -3.273 -16.172 -20.078 1 62.53 417 PRO A C 1
ATOM 3162 O O . PRO A 1 417 ? -3.674 -17.344 -20.031 1 62.53 417 PRO A O 1
ATOM 3165 N N . ALA A 1 418 ? -4.168 -15.125 -20.25 1 58.03 418 ALA A N 1
ATOM 3166 C CA . ALA A 1 418 ? -5.512 -15.344 -20.781 1 58.03 418 ALA A CA 1
ATOM 3167 C C . ALA A 1 418 ? -5.457 -15.961 -22.172 1 58.03 418 ALA A C 1
ATOM 3169 O O . ALA A 1 418 ? -4.594 -15.609 -22.984 1 58.03 418 ALA A O 1
ATOM 3170 N N . PRO A 1 419 ? -6.246 -17.047 -22.344 1 52.97 419 PRO A N 1
ATOM 3171 C CA . PRO A 1 419 ? -6.246 -17.594 -23.703 1 52.97 419 PRO A CA 1
ATOM 3172 C C . PRO A 1 419 ? -6.734 -16.578 -24.734 1 52.97 419 PRO A C 1
ATOM 3174 O O . PRO A 1 419 ? -7.59 -15.742 -24.422 1 52.97 419 PRO A O 1
ATOM 3177 N N . PRO A 1 420 ? -5.914 -16.266 -25.781 1 50.69 420 PRO A N 1
ATOM 3178 C CA . PRO A 1 420 ? -6.391 -15.352 -26.812 1 50.69 420 PRO A CA 1
ATOM 3179 C C . PRO A 1 420 ? -7.727 -15.781 -27.406 1 50.69 420 PRO A C 1
ATOM 3181 O O . PRO A 1 420 ? -7.914 -16.953 -27.734 1 50.69 420 PRO A O 1
ATOM 3184 N N . THR A 1 421 ? -8.859 -15.141 -27.016 1 54.5 421 THR A N 1
ATOM 3185 C CA . THR A 1 421 ? -10.055 -15.617 -27.703 1 54.5 421 THR A CA 1
ATOM 3186 C C . THR A 1 421 ? -10.172 -14.977 -29.078 1 54.5 421 THR A C 1
ATOM 3188 O O . THR A 1 421 ? -9.961 -13.773 -29.234 1 54.5 421 THR A O 1
ATOM 3191 N N . ARG A 1 422 ? -10.062 -15.609 -30.172 1 53.41 422 ARG A N 1
ATOM 3192 C CA . ARG A 1 422 ? -10.211 -15.164 -31.547 1 53.41 422 ARG A CA 1
ATOM 3193 C C . ARG A 1 422 ? -11.477 -14.328 -31.719 1 53.41 422 ARG A C 1
ATOM 3195 O O . ARG A 1 422 ? -11.484 -13.344 -32.469 1 53.41 422 ARG A O 1
ATOM 3202 N N . GLU A 1 423 ? -12.578 -14.742 -31.234 1 53.66 423 GLU A N 1
ATOM 3203 C CA . GLU A 1 423 ? -13.867 -14.094 -31.484 1 53.66 423 GLU A CA 1
ATOM 3204 C C . GLU A 1 423 ? -13.883 -12.68 -30.922 1 53.66 423 GLU A C 1
ATOM 3206 O O . GLU A 1 423 ? -14.508 -11.781 -31.484 1 53.66 423 GLU A O 1
ATOM 3211 N N . GLY A 1 424 ? -13.18 -12.336 -29.938 1 53.97 424 GLY A N 1
ATOM 3212 C CA . GLY A 1 424 ? -13.188 -11.047 -29.281 1 53.97 424 GLY A CA 1
ATOM 3213 C C . GLY A 1 424 ? -12.664 -9.922 -30.141 1 53.97 424 GLY A C 1
ATOM 3214 O O . GLY A 1 424 ? -13.078 -8.766 -29.984 1 53.97 424 GLY A O 1
ATOM 3215 N N . LEU A 1 425 ? -11.898 -10.32 -31.188 1 57.22 425 LEU A N 1
ATOM 3216 C CA . LEU A 1 425 ? -11.266 -9.297 -32.031 1 57.22 425 LEU A CA 1
ATOM 3217 C C . LEU A 1 425 ? -12.289 -8.641 -32.938 1 57.22 425 LEU A C 1
ATOM 3219 O O . LEU A 1 425 ? -12.188 -7.445 -33.219 1 57.22 425 LEU A O 1
ATOM 3223 N N . ARG A 1 426 ? -13.234 -9.391 -33.531 1 59.84 426 ARG A N 1
ATOM 3224 C CA . ARG A 1 426 ? -14.188 -8.789 -34.438 1 59.84 426 ARG A CA 1
ATOM 3225 C C . ARG A 1 426 ? -15.016 -7.711 -33.719 1 59.84 426 ARG A C 1
ATOM 3227 O O . ARG A 1 426 ? -15.234 -6.633 -34.281 1 59.84 426 ARG A O 1
ATOM 3234 N N . GLU A 1 427 ? -15.57 -7.891 -32.625 1 65.75 427 GLU A N 1
ATOM 3235 C CA . GLU A 1 427 ? -16.406 -6.953 -31.891 1 65.75 427 GLU A CA 1
ATOM 3236 C C . GLU A 1 427 ? -15.57 -5.832 -31.281 1 65.75 427 GLU A C 1
ATOM 3238 O O . GLU A 1 427 ? -16.109 -4.777 -30.922 1 65.75 427 GLU A O 1
ATOM 3243 N N . GLN A 1 428 ? -14.328 -5.973 -31.312 1 71.56 428 GLN A N 1
ATOM 3244 C CA . GLN A 1 428 ? -13.422 -5.004 -30.719 1 71.56 428 GLN A CA 1
ATOM 3245 C C . GLN A 1 428 ? -13.453 -3.68 -31.469 1 71.56 428 GLN A C 1
ATOM 3247 O O . GLN A 1 428 ? -13.336 -2.609 -30.875 1 71.56 428 GLN A O 1
ATOM 3252 N N . ARG A 1 429 ? -13.672 -3.783 -32.719 1 73 429 ARG A N 1
ATOM 3253 C CA . ARG A 1 429 ? -13.641 -2.57 -33.531 1 73 429 ARG A CA 1
ATOM 3254 C C . ARG A 1 429 ? -14.781 -1.631 -33.156 1 73 429 ARG A C 1
ATOM 3256 O O . ARG A 1 429 ? -14.602 -0.412 -33.125 1 73 429 ARG A O 1
ATOM 3263 N N . ALA A 1 430 ? -15.969 -2.244 -32.938 1 77.38 430 ALA A N 1
ATOM 3264 C CA . ALA A 1 430 ? -17.109 -1.407 -32.562 1 77.38 430 ALA A CA 1
ATOM 3265 C C . ALA A 1 430 ? -16.859 -0.705 -31.25 1 77.38 430 ALA A C 1
ATOM 3267 O O . ALA A 1 430 ? -17.188 0.475 -31.094 1 77.38 430 ALA A O 1
ATOM 3268 N N . TYR A 1 431 ? -16.234 -1.333 -30.438 1 84.31 431 TYR A N 1
ATOM 3269 C CA . TYR A 1 431 ? -16.031 -0.771 -29.109 1 84.31 431 TYR A CA 1
ATOM 3270 C C . TYR A 1 431 ? -14.836 0.167 -29.094 1 84.31 431 TYR A C 1
ATOM 3272 O O . TYR A 1 431 ? -14.719 1.021 -28.219 1 84.31 431 TYR A O 1
ATOM 3280 N N . GLY A 1 432 ? -14.016 0.048 -30.062 1 85.31 432 GLY A N 1
ATOM 3281 C CA . GLY A 1 432 ? -12.836 0.893 -30.125 1 85.31 432 GLY A CA 1
ATOM 3282 C C . GLY A 1 432 ? -13.164 2.369 -30.266 1 85.31 432 GLY A C 1
ATOM 3283 O O . GLY A 1 432 ? -12.602 3.201 -29.547 1 85.31 432 GLY A O 1
ATOM 3284 N N . ALA A 1 433 ? -14.07 2.604 -31.156 1 85.69 433 ALA A N 1
ATOM 3285 C CA . ALA A 1 433 ? -14.461 3.996 -31.359 1 85.69 433 ALA A CA 1
ATOM 3286 C C . ALA A 1 433 ? -15.133 4.57 -30.125 1 85.69 433 ALA A C 1
ATOM 3288 O O . ALA A 1 433 ? -14.883 5.723 -29.75 1 85.69 433 ALA A O 1
ATOM 3289 N N . GLU A 1 434 ? -16 3.828 -29.578 1 87.06 434 GLU A N 1
ATOM 3290 C CA . GLU A 1 434 ? -16.703 4.273 -28.391 1 87.06 434 GLU A CA 1
ATOM 3291 C C . GLU A 1 434 ? -15.727 4.559 -27.25 1 87.06 434 GLU A C 1
ATOM 3293 O O . GLU A 1 434 ? -15.859 5.559 -26.531 1 87.06 434 GLU A O 1
ATOM 3298 N N . MET A 1 435 ? -14.75 3.723 -27.047 1 90.38 435 MET A N 1
ATOM 3299 C CA . MET A 1 435 ? -13.766 3.904 -25.984 1 90.38 435 MET A CA 1
ATOM 3300 C C . MET A 1 435 ? -12.883 5.117 -26.25 1 90.38 435 MET A C 1
ATOM 3302 O O . MET A 1 435 ? -12.531 5.852 -25.328 1 90.38 435 MET A O 1
ATOM 3306 N N . GLN A 1 436 ? -12.633 5.363 -27.5 1 90.25 436 GLN A N 1
ATOM 3307 C CA . GLN A 1 436 ? -11.836 6.535 -27.844 1 90.25 436 GLN A CA 1
ATOM 3308 C C . GLN A 1 436 ? -12.609 7.824 -27.578 1 90.25 436 GLN A C 1
ATOM 3310 O O . GLN A 1 436 ? -12.031 8.82 -27.125 1 90.25 436 GLN A O 1
ATOM 3315 N N . ARG A 1 437 ? -13.883 7.793 -27.859 1 89.25 437 ARG A N 1
ATOM 3316 C CA . ARG A 1 437 ? -14.719 8.945 -27.547 1 89.25 437 ARG A CA 1
ATOM 3317 C C . ARG A 1 437 ? -14.766 9.203 -26.047 1 89.25 437 ARG A C 1
ATOM 3319 O O . ARG A 1 437 ? -14.664 10.352 -25.609 1 89.25 437 ARG A O 1
ATOM 3326 N N . LEU A 1 438 ? -14.961 8.156 -25.328 1 89.94 438 LEU A N 1
ATOM 3327 C CA . LEU A 1 438 ? -14.969 8.281 -23.875 1 89.94 438 LEU A CA 1
ATOM 3328 C C . LEU A 1 438 ? -13.656 8.883 -23.375 1 89.94 438 LEU A C 1
ATOM 3330 O O . LEU A 1 438 ? -13.664 9.773 -22.516 1 89.94 438 LEU A O 1
ATOM 3334 N N . ARG A 1 439 ? -12.547 8.375 -23.844 1 91.81 439 ARG A N 1
ATOM 3335 C CA . ARG A 1 439 ? -11.234 8.883 -23.453 1 91.81 439 ARG A CA 1
ATOM 3336 C C . ARG A 1 439 ? -11.109 10.375 -23.734 1 91.81 439 ARG A C 1
ATOM 3338 O O . ARG A 1 439 ? -10.656 11.141 -22.891 1 91.81 439 ARG A O 1
ATOM 3345 N N . GLN A 1 440 ? -11.609 10.719 -24.922 1 88.62 440 GLN A N 1
ATOM 3346 C CA . GLN A 1 440 ? -11.523 12.125 -25.312 1 88.62 440 GLN A CA 1
ATOM 3347 C C . GLN A 1 440 ? -12.406 12.992 -24.406 1 88.62 440 GLN A C 1
ATOM 3349 O O . GLN A 1 440 ? -12.016 14.109 -24.047 1 88.62 440 GLN A O 1
ATOM 3354 N N . GLN A 1 441 ? -13.516 12.492 -24.094 1 87.5 441 GLN A N 1
ATOM 3355 C CA . GLN A 1 441 ? -14.406 13.211 -23.203 1 87.5 441 GLN A CA 1
ATOM 3356 C C . GLN A 1 441 ? -13.758 13.406 -21.828 1 87.5 441 GLN A C 1
ATOM 3358 O O . GLN A 1 441 ? -13.812 14.5 -21.266 1 87.5 441 GLN A O 1
ATOM 3363 N N . LEU A 1 442 ? -13.188 12.43 -21.297 1 89.38 442 LEU A N 1
ATOM 3364 C CA . LEU A 1 442 ? -12.555 12.492 -19.984 1 89.38 442 LEU A CA 1
ATOM 3365 C C . LEU A 1 442 ? -11.344 13.414 -20 1 89.38 442 LEU A C 1
ATOM 3367 O O . LEU A 1 442 ? -11.133 14.195 -19.062 1 89.38 442 LEU A O 1
ATOM 3371 N N . LEU A 1 443 ? -10.555 13.312 -21.047 1 87.5 443 LEU A N 1
ATOM 3372 C CA . LEU A 1 443 ? -9.398 14.188 -21.188 1 87.5 443 LEU A CA 1
ATOM 3373 C C . LEU A 1 443 ? -9.828 15.656 -21.219 1 87.5 443 LEU A C 1
ATOM 3375 O O . LEU A 1 443 ? -9.203 16.5 -20.578 1 87.5 443 LEU A O 1
ATOM 3379 N N . SER A 1 444 ? -10.906 15.891 -21.922 1 84.06 444 SER A N 1
ATOM 3380 C CA . SER A 1 444 ? -11.422 17.25 -22.016 1 84.06 444 SER A CA 1
ATOM 3381 C C . SER A 1 444 ? -11.93 17.734 -20.656 1 84.06 444 SER A C 1
ATOM 3383 O O . SER A 1 444 ? -11.703 18.875 -20.281 1 84.06 444 SER A O 1
ATOM 3385 N N . CYS A 1 445 ? -12.562 16.859 -19.984 1 84.75 445 CYS A N 1
ATOM 3386 C CA . CYS A 1 445 ? -13.07 17.203 -18.656 1 84.75 445 CYS A CA 1
ATOM 3387 C C . CYS A 1 445 ? -11.93 17.469 -17.688 1 84.75 445 CYS A C 1
ATOM 3389 O O . CYS A 1 445 ? -11.984 18.422 -16.906 1 84.75 445 CYS A O 1
ATOM 3391 N N . CYS A 1 446 ? -10.891 16.656 -17.719 1 84.75 446 CYS A N 1
ATOM 3392 C CA . CYS A 1 446 ? -9.781 16.766 -16.766 1 84.75 446 CYS A CA 1
ATOM 3393 C C . CYS A 1 446 ? -8.883 17.938 -17.125 1 84.75 446 CYS A C 1
ATOM 3395 O O . CYS A 1 446 ? -8.109 18.422 -16.281 1 84.75 446 CYS A O 1
ATOM 3397 N N . ALA A 1 447 ? -8.953 18.391 -18.359 1 78.19 447 ALA A N 1
ATOM 3398 C CA . ALA A 1 447 ? -8.156 19.531 -18.797 1 78.19 447 ALA A CA 1
ATOM 3399 C C . ALA A 1 447 ? -8.867 20.859 -18.5 1 78.19 447 ALA A C 1
ATOM 3401 O O . ALA A 1 447 ? -8.273 21.922 -18.594 1 78.19 447 ALA A O 1
ATOM 3402 N N . SER A 1 448 ? -10.07 20.766 -18.172 1 79.44 448 SER A N 1
ATOM 3403 C CA . SER A 1 448 ? -10.836 21.969 -17.891 1 79.44 448 SER A CA 1
ATOM 3404 C C . SER A 1 448 ? -10.336 22.656 -16.625 1 79.44 448 SER A C 1
ATOM 3406 O O . SER A 1 448 ? -9.797 21.984 -15.727 1 79.44 448 SER A O 1
ATOM 3408 N N . ALA A 1 449 ? -10.461 23.969 -16.547 1 73.88 449 ALA A N 1
ATOM 3409 C CA . ALA A 1 449 ? -10.008 24.766 -15.406 1 73.88 449 ALA A CA 1
ATOM 3410 C C . ALA A 1 449 ? -10.812 24.422 -14.148 1 73.88 449 ALA A C 1
ATOM 3412 O O . ALA A 1 449 ? -10.352 24.656 -13.031 1 73.88 449 ALA A O 1
ATOM 3413 N N . SER A 1 450 ? -11.953 23.922 -14.453 1 71.12 450 SER A N 1
ATOM 3414 C CA . SER A 1 450 ? -12.828 23.641 -13.32 1 71.12 450 SER A CA 1
ATOM 3415 C C . SER A 1 450 ? -12.516 22.297 -12.688 1 71.12 450 SER A C 1
ATOM 3417 O O . SER A 1 450 ? -13.023 21.969 -11.609 1 71.12 450 SER A O 1
ATOM 3419 N N . PHE A 1 451 ? -11.617 21.562 -13.297 1 79.25 451 PHE A N 1
ATOM 3420 C CA . PHE A 1 451 ? -11.328 20.234 -12.758 1 79.25 451 PHE A CA 1
ATOM 3421 C C . PHE A 1 451 ? -10.195 20.281 -11.742 1 79.25 451 PHE A C 1
ATOM 3423 O O . PHE A 1 451 ? -9.18 20.953 -11.977 1 79.25 451 PHE A O 1
ATOM 3430 N N . SER A 1 452 ? -10.477 19.719 -10.547 1 75.62 452 SER A N 1
ATOM 3431 C CA . SER A 1 452 ? -9.453 19.484 -9.523 1 75.62 452 SER A CA 1
ATOM 3432 C C . SER A 1 452 ? -9.539 18.078 -8.961 1 75.62 452 SER A C 1
ATOM 3434 O O . SER A 1 452 ? -10.602 17.656 -8.508 1 75.62 452 SER A O 1
ATOM 3436 N N . LEU A 1 453 ? -8.414 17.359 -9.18 1 79.69 453 LEU A N 1
ATOM 3437 C CA . LEU A 1 453 ? -8.391 16.016 -8.625 1 79.69 453 LEU A CA 1
ATOM 3438 C C . LEU A 1 453 ? -8.766 16.031 -7.148 1 79.69 453 LEU A C 1
ATOM 3440 O O . LEU A 1 453 ? -9.531 15.18 -6.688 1 79.69 453 LEU A O 1
ATOM 3444 N N . ASP A 1 454 ? -8.25 16.969 -6.445 1 74.69 454 ASP A N 1
ATOM 3445 C CA . ASP A 1 454 ? -8.531 17.062 -5.016 1 74.69 454 ASP A CA 1
ATOM 3446 C C . ASP A 1 454 ? -10.023 17.281 -4.766 1 74.69 454 ASP A C 1
ATOM 3448 O O . ASP A 1 454 ? -10.594 16.734 -3.818 1 74.69 454 ASP A O 1
ATOM 3452 N N . ALA A 1 455 ? -10.578 18.109 -5.602 1 75.5 455 ALA A N 1
ATOM 3453 C CA . ALA A 1 455 ? -12.023 18.312 -5.484 1 75.5 455 ALA A CA 1
ATOM 3454 C C . ALA A 1 455 ? -12.789 17.031 -5.746 1 75.5 455 ALA A C 1
ATOM 3456 O O . ALA A 1 455 ? -13.773 16.734 -5.062 1 75.5 455 ALA A O 1
ATOM 3457 N N . LEU A 1 456 ? -12.32 16.344 -6.773 1 79.31 456 LEU A N 1
ATOM 3458 C CA . LEU A 1 456 ? -12.953 15.07 -7.098 1 79.31 456 LEU A CA 1
ATOM 3459 C C . LEU A 1 456 ? -12.844 14.094 -5.926 1 79.31 456 LEU A C 1
ATOM 3461 O O . LEU A 1 456 ? -13.789 13.359 -5.641 1 79.31 456 LEU A O 1
ATOM 3465 N N . LEU A 1 457 ? -11.711 14.102 -5.316 1 81.06 457 LEU A N 1
ATOM 3466 C CA . LEU A 1 457 ? -11.422 13.156 -4.25 1 81.06 457 LEU A CA 1
ATOM 3467 C C . LEU A 1 457 ? -12.125 13.555 -2.957 1 81.06 457 LEU A C 1
ATOM 3469 O O . LEU A 1 457 ? -12.32 12.727 -2.066 1 81.06 457 LEU A O 1
ATOM 3473 N N . SER A 1 458 ? -12.344 14.781 -2.789 1 67.31 458 SER A N 1
ATOM 3474 C CA . SER A 1 458 ? -12.898 15.297 -1.542 1 67.31 458 SER A CA 1
ATOM 3475 C C . SER A 1 458 ? -14.414 15.148 -1.506 1 67.31 458 SER A C 1
ATOM 3477 O O . SER A 1 458 ? -15.102 15.484 -2.473 1 67.31 458 SER A O 1
ATOM 3479 N N . SER A 1 459 ? -14.891 13.891 -1.076 1 59.75 459 SER A N 1
ATOM 3480 C CA . SER A 1 459 ? -16.344 13.812 -0.898 1 59.75 459 SER A CA 1
ATOM 3481 C C . SER A 1 459 ? -16.719 13.969 0.569 1 59.75 459 SER A C 1
ATOM 3483 O O . SER A 1 459 ? -17.891 14.156 0.891 1 59.75 459 SER A O 1
ATOM 3485 N N . GLY A 1 460 ? -15.969 13.578 1.451 1 50.97 460 GLY A N 1
ATOM 3486 C CA . GLY A 1 460 ? -16.25 13.234 2.836 1 50.97 460 GLY A CA 1
ATOM 3487 C C . GLY A 1 460 ? -16.672 14.422 3.672 1 50.97 460 GLY A C 1
ATOM 3488 O O . GLY A 1 460 ? -17.75 14.422 4.266 1 50.97 460 GLY A O 1
ATOM 3489 N N . TRP A 1 461 ? -15.633 15.25 4.027 1 48.03 461 TRP A N 1
ATOM 3490 C CA . TRP A 1 461 ? -15.961 16.078 5.18 1 48.03 461 TRP A CA 1
ATOM 3491 C C . TRP A 1 461 ? -17.172 16.969 4.891 1 48.03 461 TRP A C 1
ATOM 3493 O O . TRP A 1 461 ? -18 17.203 5.773 1 48.03 461 TRP A O 1
ATOM 3503 N N . ARG A 1 462 ? -17.109 17.438 3.801 1 46.5 462 ARG A N 1
ATOM 3504 C CA . ARG A 1 462 ? -18.094 18.469 3.498 1 46.5 462 ARG A CA 1
ATOM 3505 C C . ARG A 1 462 ? -19.484 17.875 3.311 1 46.5 462 ARG A C 1
ATOM 3507 O O . ARG A 1 462 ? -20.484 18.5 3.654 1 46.5 462 ARG A O 1
ATOM 3514 N N . GLY A 1 463 ? -19.484 16.797 2.693 1 41.62 463 GLY A N 1
ATOM 3515 C CA . GLY A 1 463 ? -20.828 16.25 2.561 1 41.62 463 GLY A CA 1
ATOM 3516 C C . GLY A 1 463 ? -21.469 15.93 3.895 1 41.62 463 GLY A C 1
ATOM 3517 O O . GLY A 1 463 ? -22.703 15.922 4.012 1 41.62 463 GLY A O 1
ATOM 3518 N N . ALA A 1 464 ? -20.766 15.305 4.73 1 36.69 464 ALA A N 1
ATOM 3519 C CA . ALA A 1 464 ? -21.359 15.172 6.062 1 36.69 464 ALA A CA 1
ATOM 3520 C C . ALA A 1 464 ? -21.766 16.531 6.617 1 36.69 464 ALA A C 1
ATOM 3522 O O . ALA A 1 464 ? -22.766 16.625 7.344 1 36.69 464 ALA A O 1
ATOM 3523 N N . ALA A 1 465 ? -21.016 17.469 6.434 1 38.06 465 ALA A N 1
ATOM 3524 C CA . ALA A 1 465 ? -21.375 18.797 6.941 1 38.06 465 ALA A CA 1
ATOM 3525 C C . ALA A 1 465 ? -22.562 19.375 6.184 1 38.06 465 ALA A C 1
ATOM 3527 O O . ALA A 1 465 ? -23.375 20.109 6.762 1 38.06 465 ALA A O 1
ATOM 3528 N N . SER A 1 466 ? -22.578 19.297 4.977 1 35.78 466 SER A N 1
ATOM 3529 C CA . SER A 1 466 ? -23.688 19.922 4.254 1 35.78 466 SER A CA 1
ATOM 3530 C C . SER A 1 466 ? -24.984 19.156 4.453 1 35.78 466 SER A C 1
ATOM 3532 O O . SER A 1 466 ? -26.047 19.609 4.039 1 35.78 466 SER A O 1
ATOM 3534 N N . ALA A 1 467 ? -24.969 18.016 4.715 1 33.12 467 ALA A N 1
ATOM 3535 C CA . ALA A 1 467 ? -26.234 17.328 4.969 1 33.12 467 ALA A CA 1
ATOM 3536 C C . ALA A 1 467 ? -26.797 17.688 6.344 1 33.12 467 ALA A C 1
ATOM 3538 O O . ALA A 1 467 ? -27.859 17.219 6.727 1 33.12 467 ALA A O 1
ATOM 3539 N N . LEU A 1 468 ? -26.062 18.062 7.133 1 31.08 468 LEU A N 1
ATOM 3540 C CA . LEU A 1 468 ? -26.672 18.656 8.32 1 31.08 468 LEU A CA 1
ATOM 3541 C C . LEU A 1 468 ? -27.047 20.109 8.07 1 31.08 468 LEU A C 1
ATOM 3543 O O . LEU A 1 468 ? -26.266 20.875 7.527 1 31.08 468 LEU A O 1
ATOM 3547 N N . MET B 1 1 ? -24.969 -49.156 3.846 1 23.47 1 MET B N 1
ATOM 3548 C CA . MET B 1 1 ? -24.641 -47.75 3.537 1 23.47 1 MET B CA 1
ATOM 3549 C C . MET B 1 1 ? -23.359 -47.312 4.258 1 23.47 1 MET B C 1
ATOM 3551 O O . MET B 1 1 ? -23.391 -47.062 5.465 1 23.47 1 MET B O 1
ATOM 3555 N N . SER B 1 2 ? -22.266 -48 4.078 1 27.5 2 SER B N 1
ATOM 3556 C CA . SER B 1 2 ? -21.016 -47.969 4.828 1 27.5 2 SER B CA 1
ATOM 3557 C C . SER B 1 2 ? -20.375 -46.594 4.785 1 27.5 2 SER B C 1
ATOM 3559 O O . SER B 1 2 ? -20.109 -46.062 3.707 1 27.5 2 SER B O 1
ATOM 3561 N N . ALA B 1 3 ? -20.859 -45.75 5.688 1 33.06 3 ALA B N 1
ATOM 3562 C CA . ALA B 1 3 ? -20.5 -44.344 5.996 1 33.06 3 ALA B CA 1
ATOM 3563 C C . ALA B 1 3 ? -18.984 -44.188 6.07 1 33.06 3 ALA B C 1
ATOM 3565 O O . ALA B 1 3 ? -18.359 -44.625 7.027 1 33.06 3 ALA B O 1
ATOM 3566 N N . PHE B 1 4 ? -18.281 -44.5 4.969 1 34.75 4 PHE B N 1
ATOM 3567 C CA . PHE B 1 4 ? -16.844 -44.312 5.062 1 34.75 4 PHE B CA 1
ATOM 3568 C C . PHE B 1 4 ? -16.5 -42.969 5.727 1 34.75 4 PHE B C 1
ATOM 3570 O O . PHE B 1 4 ? -17.094 -41.938 5.391 1 34.75 4 PHE B O 1
ATOM 3577 N N . PRO B 1 5 ? -16.031 -43.031 6.875 1 37.34 5 PRO B N 1
ATOM 3578 C CA . PRO B 1 5 ? -15.695 -41.812 7.625 1 37.34 5 PRO B CA 1
ATOM 3579 C C . PRO B 1 5 ? -14.844 -40.844 6.82 1 37.34 5 PRO B C 1
ATOM 3581 O O . PRO B 1 5 ? -13.945 -41.25 6.082 1 37.34 5 PRO B O 1
ATOM 3584 N N . LYS B 1 6 ? -15.336 -39.688 6.312 1 45.75 6 LYS B N 1
ATOM 3585 C CA . LYS B 1 6 ? -14.617 -38.562 5.695 1 45.75 6 LYS B CA 1
ATOM 3586 C C . LYS B 1 6 ? -13.289 -38.312 6.406 1 45.75 6 LYS B C 1
ATOM 3588 O O . LYS B 1 6 ? -13.258 -38.062 7.609 1 45.75 6 LYS B O 1
ATOM 3593 N N . VAL B 1 7 ? -12.281 -39.094 6.18 1 49.19 7 VAL B N 1
ATOM 3594 C CA . VAL B 1 7 ? -10.984 -38.781 6.766 1 49.19 7 VAL B CA 1
ATOM 3595 C C . VAL B 1 7 ? -10.68 -37.281 6.551 1 49.19 7 VAL B C 1
ATOM 3597 O O . VAL B 1 7 ? -10.766 -36.781 5.43 1 49.19 7 VAL B O 1
ATOM 3600 N N . SER B 1 8 ? -10.664 -36.5 7.52 1 62.31 8 SER B N 1
ATOM 3601 C CA . SER B 1 8 ? -10.422 -35.062 7.645 1 62.31 8 SER B CA 1
ATOM 3602 C C . SER B 1 8 ? -9.016 -34.719 7.176 1 62.31 8 SER B C 1
ATOM 3604 O O . SER B 1 8 ? -8.047 -35.375 7.531 1 62.31 8 SER B O 1
ATOM 3606 N N . GLY B 1 9 ? -8.727 -34.25 5.863 1 77.31 9 GLY B N 1
ATOM 3607 C CA . GLY B 1 9 ? -7.449 -33.719 5.441 1 77.31 9 GLY B CA 1
ATOM 3608 C C . GLY B 1 9 ? -7.297 -33.656 3.932 1 77.31 9 GLY B C 1
ATOM 3609 O O . GLY B 1 9 ? -8.016 -34.344 3.203 1 77.31 9 GLY B O 1
ATOM 3610 N N . LYS B 1 10 ? -6.449 -32.906 3.441 1 85.31 10 LYS B N 1
ATOM 3611 C CA . LYS B 1 10 ? -6.102 -32.75 2.031 1 85.31 10 LYS B CA 1
ATOM 3612 C C . LYS B 1 10 ? -4.898 -33.594 1.66 1 85.31 10 LYS B C 1
ATOM 3614 O O . LYS B 1 10 ? -3.996 -33.812 2.475 1 85.31 10 LYS B O 1
ATOM 3619 N N . ARG B 1 11 ? -5.051 -34.219 0.467 1 89.44 11 ARG B N 1
ATOM 3620 C CA . ARG B 1 11 ? -3.939 -35.031 -0.027 1 89.44 11 ARG B CA 1
ATOM 3621 C C . ARG B 1 11 ? -3.467 -34.531 -1.39 1 89.44 11 ARG B C 1
ATOM 3623 O O . ARG B 1 11 ? -4.277 -34.312 -2.285 1 89.44 11 ARG B O 1
ATOM 3630 N N . VAL B 1 12 ? -2.186 -34.281 -1.442 1 93 12 VAL B N 1
ATOM 3631 C CA . VAL B 1 12 ? -1.571 -33.938 -2.719 1 93 12 VAL B CA 1
ATOM 3632 C C . VAL B 1 12 ? -0.636 -35.062 -3.17 1 93 12 VAL B C 1
ATOM 3634 O O . VAL B 1 12 ? 0.315 -35.406 -2.465 1 93 12 VAL B O 1
ATOM 3637 N N . CYS B 1 13 ? -0.984 -35.656 -4.344 1 93.38 13 CYS B N 1
ATOM 3638 C CA . CYS B 1 13 ? -0.151 -36.688 -4.941 1 93.38 13 CYS B CA 1
ATOM 3639 C C . CYS B 1 13 ? 0.608 -36.156 -6.148 1 93.38 13 CYS B C 1
ATOM 3641 O O . CYS B 1 13 ? 0.005 -35.844 -7.176 1 93.38 13 CYS B O 1
ATOM 3643 N N . ILE B 1 14 ? 1.91 -36.094 -6.027 1 95.62 14 ILE B N 1
ATOM 3644 C CA . ILE B 1 14 ? 2.744 -35.625 -7.121 1 95.62 14 ILE B CA 1
ATOM 3645 C C . ILE B 1 14 ? 3.35 -36.781 -7.871 1 95.62 14 ILE B C 1
ATOM 3647 O O . ILE B 1 14 ? 4.086 -37.594 -7.289 1 95.62 14 ILE B O 1
ATOM 3651 N N . VAL B 1 15 ? 2.955 -36.969 -9.117 1 95.5 15 VAL B N 1
ATOM 3652 C CA . VAL B 1 15 ? 3.535 -37.969 -10 1 95.5 15 VAL B CA 1
ATOM 3653 C C . VAL B 1 15 ? 4.492 -37.312 -10.984 1 95.5 15 VAL B C 1
ATOM 3655 O O . VAL B 1 15 ? 4.059 -36.656 -11.945 1 95.5 15 VAL B O 1
ATOM 3658 N N . PHE B 1 16 ? 5.77 -37.469 -10.781 1 96.56 16 PHE B N 1
ATOM 3659 C CA . PHE B 1 16 ? 6.781 -36.812 -11.586 1 96.56 16 PHE B CA 1
ATOM 3660 C C . PHE B 1 16 ? 7.457 -37.781 -12.531 1 96.56 16 PHE B C 1
ATOM 3662 O O . PHE B 1 16 ? 8.031 -38.781 -12.086 1 96.56 16 PHE B O 1
ATOM 3669 N N . ASP B 1 17 ? 7.395 -37.469 -13.812 1 95 17 ASP B N 1
ATOM 3670 C CA . ASP B 1 17 ? 7.973 -38.312 -14.859 1 95 17 ASP B CA 1
ATOM 3671 C C . ASP B 1 17 ? 9.461 -38.031 -15.047 1 95 17 ASP B C 1
ATOM 3673 O O . ASP B 1 17 ? 9.828 -36.969 -15.578 1 95 17 ASP B O 1
ATOM 3677 N N . SER B 1 18 ? 10.297 -38.938 -14.727 1 93.94 18 SER B N 1
ATOM 3678 C CA . SER B 1 18 ? 11.734 -38.75 -14.828 1 93.94 18 SER B CA 1
ATOM 3679 C C . SER B 1 18 ? 12.266 -39.188 -16.188 1 93.94 18 SER B C 1
ATOM 3681 O O . SER B 1 18 ? 13.453 -39.031 -16.469 1 93.94 18 SER B O 1
ATOM 3683 N N . ARG B 1 19 ? 11.461 -39.688 -17.031 1 90.88 19 ARG B N 1
ATOM 3684 C CA . ARG B 1 19 ? 11.898 -40.125 -18.344 1 90.88 19 ARG B CA 1
ATOM 3685 C C . ARG B 1 19 ? 12.227 -38.938 -19.234 1 90.88 19 ARG B C 1
ATOM 3687 O O . ARG B 1 19 ? 11.523 -37.938 -19.219 1 90.88 19 ARG B O 1
ATOM 3694 N N . VAL B 1 20 ? 13.242 -39.062 -19.812 1 88.94 20 VAL B N 1
ATOM 3695 C CA . VAL B 1 20 ? 13.688 -37.969 -20.672 1 88.94 20 VAL B CA 1
ATOM 3696 C C . VAL B 1 20 ? 13.992 -38.5 -22.078 1 88.94 20 VAL B C 1
ATOM 3698 O O . VAL B 1 20 ? 14.664 -39.531 -22.219 1 88.94 20 VAL B O 1
ATOM 3701 N N . GLY B 1 21 ? 13.219 -37.656 -22.969 1 75.56 21 GLY B N 1
ATOM 3702 C CA . GLY B 1 21 ? 13.617 -37.906 -24.344 1 75.56 21 GLY B CA 1
ATOM 3703 C C . GLY B 1 21 ? 14.609 -36.875 -24.859 1 75.56 21 GLY B C 1
ATOM 3704 O O . GLY B 1 21 ? 14.391 -35.656 -24.734 1 75.56 21 GLY B O 1
ATOM 3705 N N . GLY B 1 22 ? 15.859 -37.156 -25.25 1 70.31 22 GLY B N 1
ATOM 3706 C CA . GLY B 1 22 ? 16.797 -36.25 -25.875 1 70.31 22 GLY B CA 1
ATOM 3707 C C . GLY B 1 22 ? 17.641 -35.469 -24.875 1 70.31 22 GLY B C 1
ATOM 3708 O O . GLY B 1 22 ? 18.25 -36.094 -23.984 1 70.31 22 GLY B O 1
ATOM 3709 N N . ASP B 1 23 ? 17.688 -34.031 -25.047 1 63.78 23 ASP B N 1
ATOM 3710 C CA . ASP B 1 23 ? 18.719 -33.219 -24.391 1 63.78 23 ASP B CA 1
ATOM 3711 C C . ASP B 1 23 ? 18.344 -32.938 -22.938 1 63.78 23 ASP B C 1
ATOM 3713 O O . ASP B 1 23 ? 19.141 -32.375 -22.188 1 63.78 23 ASP B O 1
ATOM 3717 N N . GLY B 1 24 ? 17.297 -33.375 -22.359 1 75.75 24 GLY B N 1
ATOM 3718 C CA . GLY B 1 24 ? 16.953 -33.375 -20.953 1 75.75 24 GLY B CA 1
ATOM 3719 C C . GLY B 1 24 ? 16.734 -31.984 -20.391 1 75.75 24 GLY B C 1
ATOM 3720 O O . GLY B 1 24 ? 16.438 -31.828 -19.203 1 75.75 24 GLY B O 1
ATOM 3721 N N . ARG B 1 25 ? 16.969 -30.859 -21.172 1 78.94 25 ARG B N 1
ATOM 3722 C CA . ARG B 1 25 ? 16.859 -29.484 -20.656 1 78.94 25 ARG B CA 1
ATOM 3723 C C . ARG B 1 25 ? 15.469 -29.219 -20.109 1 78.94 25 ARG B C 1
ATOM 3725 O O . ARG B 1 25 ? 15.312 -28.594 -19.062 1 78.94 25 ARG B O 1
ATOM 3732 N N . GLY B 1 26 ? 14.57 -29.703 -20.812 1 85.06 26 GLY B N 1
ATOM 3733 C CA . GLY B 1 26 ? 13.203 -29.531 -20.359 1 85.06 26 GLY B CA 1
ATOM 3734 C C . GLY B 1 26 ? 12.906 -30.234 -19.047 1 85.06 26 GLY B C 1
ATOM 3735 O O . GLY B 1 26 ? 12.172 -29.719 -18.203 1 85.06 26 GLY B O 1
ATOM 3736 N N . TYR B 1 27 ? 13.672 -31.297 -18.859 1 91 27 TYR B N 1
ATOM 3737 C CA . TYR B 1 27 ? 13.469 -32.094 -17.641 1 91 27 TYR B CA 1
ATOM 3738 C C . TYR B 1 27 ? 13.961 -31.344 -16.422 1 91 27 TYR B C 1
ATOM 3740 O O . TYR B 1 27 ? 13.242 -31.25 -15.414 1 91 27 TYR B O 1
ATOM 3748 N N . GLU B 1 28 ? 15.125 -30.812 -16.484 1 90.44 28 GLU B N 1
ATOM 3749 C CA . GLU B 1 28 ? 15.719 -30.156 -15.312 1 90.44 28 GLU B CA 1
ATOM 3750 C C . GLU B 1 28 ? 14.922 -28.922 -14.922 1 90.44 28 GLU B C 1
ATOM 3752 O O . GLU B 1 28 ? 14.672 -28.688 -13.734 1 90.44 28 GLU B O 1
ATOM 3757 N N . GLU B 1 29 ? 14.523 -28.141 -15.906 1 89.62 29 GLU B N 1
ATOM 3758 C CA . GLU B 1 29 ? 13.719 -26.953 -15.625 1 89.62 29 GLU B CA 1
ATOM 3759 C C . GLU B 1 29 ? 12.391 -27.344 -14.977 1 89.62 29 GLU B C 1
ATOM 3761 O O . GLU B 1 29 ? 11.945 -26.703 -14.023 1 89.62 29 GLU B O 1
ATOM 3766 N N . LEU B 1 30 ? 11.867 -28.328 -15.508 1 94.19 30 LEU B N 1
ATOM 3767 C CA . LEU B 1 30 ? 10.609 -28.812 -14.961 1 94.19 30 LEU B CA 1
ATOM 3768 C C . LEU B 1 30 ? 10.789 -29.297 -13.523 1 94.19 30 LEU B C 1
ATOM 3770 O O . LEU B 1 30 ? 10.031 -28.891 -12.633 1 94.19 30 LEU B O 1
ATOM 3774 N N . ARG B 1 31 ? 11.727 -30.125 -13.32 1 95.06 31 ARG B N 1
ATOM 3775 C CA . ARG B 1 31 ? 11.969 -30.688 -12 1 95.06 31 ARG B CA 1
ATOM 3776 C C . ARG B 1 31 ? 12.203 -29.594 -10.961 1 95.06 31 ARG B C 1
ATOM 3778 O O . ARG B 1 31 ? 11.594 -29.609 -9.898 1 95.06 31 ARG B O 1
ATOM 3785 N N . GLN B 1 32 ? 13.055 -28.688 -11.289 1 91.88 32 GLN B N 1
ATOM 3786 C CA . GLN B 1 32 ? 13.398 -27.609 -10.359 1 91.88 32 GLN B CA 1
ATOM 3787 C C . GLN B 1 32 ? 12.188 -26.734 -10.047 1 91.88 32 GLN B C 1
ATOM 3789 O O . GLN B 1 32 ? 11.961 -26.375 -8.891 1 91.88 32 GLN B O 1
ATOM 3794 N N . THR B 1 33 ? 11.461 -26.391 -11.031 1 91.62 33 THR B N 1
ATOM 3795 C CA . THR B 1 33 ? 10.305 -25.516 -10.852 1 91.62 33 THR B CA 1
ATOM 3796 C C . THR B 1 33 ? 9.227 -26.219 -10.031 1 91.62 33 THR B C 1
ATOM 3798 O O . THR B 1 33 ? 8.648 -25.609 -9.125 1 91.62 33 THR B O 1
ATOM 3801 N N . VAL B 1 34 ? 9.016 -27.469 -10.344 1 94.56 34 VAL B N 1
ATOM 3802 C CA . VAL B 1 34 ? 8 -28.219 -9.609 1 94.56 34 VAL B CA 1
ATOM 3803 C C . VAL B 1 34 ? 8.414 -28.359 -8.148 1 94.56 34 VAL B C 1
ATOM 3805 O O . VAL B 1 34 ? 7.609 -28.141 -7.242 1 94.56 34 VAL B O 1
ATOM 3808 N N . TYR B 1 35 ? 9.609 -28.734 -7.969 1 92.69 35 TYR B N 1
ATOM 3809 C CA . TYR B 1 35 ? 10.117 -28.875 -6.609 1 92.69 35 TYR B CA 1
ATOM 3810 C C . TYR B 1 35 ? 9.969 -27.578 -5.836 1 92.69 35 TYR B C 1
ATOM 3812 O O . TYR B 1 35 ? 9.414 -27.562 -4.734 1 92.69 35 TYR B O 1
ATOM 3820 N N . ALA B 1 36 ? 10.469 -26.5 -6.41 1 89 36 ALA B N 1
ATOM 3821 C CA . ALA B 1 36 ? 10.469 -25.203 -5.742 1 89 36 ALA B CA 1
ATOM 3822 C C . ALA B 1 36 ? 9.047 -24.719 -5.469 1 89 36 ALA B C 1
ATOM 3824 O O . ALA B 1 36 ? 8.734 -24.297 -4.352 1 89 36 ALA B O 1
ATOM 3825 N N . GLN B 1 37 ? 8.203 -24.812 -6.422 1 91.12 37 GLN B N 1
ATOM 3826 C CA . GLN B 1 37 ? 6.852 -24.266 -6.305 1 91.12 37 GLN B CA 1
ATOM 3827 C C . GLN B 1 37 ? 5.98 -25.125 -5.402 1 91.12 37 GLN B C 1
ATOM 3829 O O . GLN B 1 37 ? 5.184 -24.609 -4.617 1 91.12 37 GLN B O 1
ATOM 3834 N N . CYS B 1 38 ? 6.074 -26.359 -5.555 1 92.44 38 CYS B N 1
ATOM 3835 C CA . CYS B 1 38 ? 5.344 -27.234 -4.645 1 92.44 38 CYS B CA 1
ATOM 3836 C C . CYS B 1 38 ? 5.797 -27.031 -3.205 1 92.44 38 CYS B C 1
ATOM 3838 O O . CYS B 1 38 ? 4.973 -26.938 -2.297 1 92.44 38 CYS B O 1
ATOM 3840 N N . GLY B 1 39 ? 7.082 -27 -3.072 1 88.31 39 GLY B N 1
ATOM 3841 C CA . GLY B 1 39 ? 7.609 -26.75 -1.741 1 88.31 39 GLY B CA 1
ATOM 3842 C C . GLY B 1 39 ? 7.094 -25.453 -1.131 1 88.31 39 GLY B C 1
ATOM 3843 O O . GLY B 1 39 ? 6.68 -25.438 0.031 1 88.31 39 GLY B O 1
ATOM 3844 N N . GLN B 1 40 ? 7.102 -24.5 -1.9 1 85.69 40 GLN B N 1
ATOM 3845 C CA . GLN B 1 40 ? 6.652 -23.188 -1.441 1 85.69 40 GLN B CA 1
ATOM 3846 C C . GLN B 1 40 ? 5.172 -23.203 -1.081 1 85.69 40 GLN B C 1
ATOM 3848 O O . GLN B 1 40 ? 4.785 -22.781 0.008 1 85.69 40 GLN B O 1
ATOM 3853 N N . LEU B 1 41 ? 4.379 -23.656 -1.942 1 88.88 41 LEU B N 1
ATOM 3854 C CA . LEU B 1 41 ? 2.936 -23.609 -1.754 1 88.88 41 LEU B CA 1
ATOM 3855 C C . LEU B 1 41 ? 2.498 -24.547 -0.63 1 88.88 41 LEU B C 1
ATOM 3857 O O . LEU B 1 41 ? 1.567 -24.219 0.116 1 88.88 41 LEU B O 1
ATOM 3861 N N . LEU B 1 42 ? 3.127 -25.609 -0.544 1 87.81 42 LEU B N 1
ATOM 3862 C CA . LEU B 1 42 ? 2.832 -26.516 0.562 1 87.81 42 LEU B CA 1
ATOM 3863 C C . LEU B 1 42 ? 3.223 -25.891 1.896 1 87.81 42 LEU B C 1
ATOM 3865 O O . LEU B 1 42 ? 2.488 -26 2.881 1 87.81 42 LEU B O 1
ATOM 3869 N N . THR B 1 43 ? 4.34 -25.266 1.893 1 82.88 43 THR B N 1
ATOM 3870 C CA . THR B 1 43 ? 4.777 -24.578 3.104 1 82.88 43 THR B CA 1
ATOM 3871 C C . THR B 1 43 ? 3.799 -23.469 3.477 1 82.88 43 THR B C 1
ATOM 3873 O O . THR B 1 43 ? 3.406 -23.344 4.641 1 82.88 43 THR B O 1
ATOM 3876 N N . LEU B 1 44 ? 3.449 -22.688 2.484 1 81.94 44 LEU B N 1
ATOM 3877 C CA . LEU B 1 44 ? 2.494 -21.609 2.727 1 81.94 44 LEU B CA 1
ATOM 3878 C C . LEU B 1 44 ? 1.17 -22.172 3.242 1 81.94 44 LEU B C 1
ATOM 3880 O O . LEU B 1 44 ? 0.554 -21.578 4.137 1 81.94 44 LEU B O 1
ATOM 3884 N N . SER B 1 45 ? 0.77 -23.203 2.623 1 83.81 45 SER B N 1
ATOM 3885 C CA . SER B 1 45 ? -0.47 -23.844 3.053 1 83.81 45 SER B CA 1
ATOM 3886 C C . SER B 1 45 ? -0.391 -24.281 4.512 1 83.81 45 SER B C 1
ATOM 3888 O O . SER B 1 45 ? -1.354 -24.109 5.266 1 83.81 45 SER B O 1
ATOM 3890 N N . LEU B 1 46 ? 0.664 -24.781 4.879 1 77.88 46 LEU B N 1
ATOM 3891 C CA . LEU B 1 46 ? 0.87 -25.203 6.258 1 77.88 46 LEU B CA 1
ATOM 3892 C C . LEU B 1 46 ? 0.819 -24.031 7.215 1 77.88 46 LEU B C 1
ATOM 3894 O O . LEU B 1 46 ? 0.243 -24.125 8.305 1 77.88 46 LEU B O 1
ATOM 3898 N N . LEU B 1 47 ? 1.383 -23.016 6.777 1 74.19 47 LEU B N 1
ATOM 3899 C CA . LEU B 1 47 ? 1.408 -21.812 7.617 1 74.19 47 LEU B CA 1
ATOM 3900 C C . LEU B 1 47 ? 0.022 -21.188 7.711 1 74.19 47 LEU B C 1
ATOM 3902 O O . LEU B 1 47 ? -0.343 -20.641 8.75 1 74.19 47 LEU B O 1
ATOM 3906 N N . HIS B 1 48 ? -0.641 -21.25 6.66 1 73 48 HIS B N 1
ATOM 3907 C CA . HIS B 1 48 ? -1.983 -20.672 6.609 1 73 48 HIS B CA 1
ATOM 3908 C C . HIS B 1 48 ? -2.971 -21.531 7.402 1 73 48 HIS B C 1
ATOM 3910 O O . HIS B 1 48 ? -3.873 -21 8.055 1 73 48 HIS B O 1
ATOM 3916 N N . SER B 1 49 ? -2.912 -22.812 7.254 1 66.25 49 SER B N 1
ATOM 3917 C CA . SER B 1 49 ? -3.859 -23.734 7.855 1 66.25 49 SER B CA 1
ATOM 3918 C C . SER B 1 49 ? -3.521 -24.016 9.32 1 66.25 49 SER B C 1
ATOM 3920 O O . SER B 1 49 ? -4.184 -24.812 9.977 1 66.25 49 SER B O 1
ATOM 3922 N N . SER B 1 50 ? -2.459 -23.547 9.797 1 58.53 50 SER B N 1
ATOM 3923 C CA . SER B 1 50 ? -1.978 -23.875 11.133 1 58.53 50 SER B CA 1
ATOM 3924 C C . SER B 1 50 ? -3.074 -23.703 12.18 1 58.53 50 SER B C 1
ATOM 3926 O O . SER B 1 50 ? -3.086 -24.391 13.203 1 58.53 50 SER B O 1
ATOM 3928 N N . GLY B 1 51 ? -4.141 -22.922 11.852 1 53.81 51 GLY B N 1
ATOM 3929 C CA . GLY B 1 51 ? -5.129 -22.797 12.906 1 53.81 51 GLY B CA 1
ATOM 3930 C C . GLY B 1 51 ? -6.145 -23.922 12.922 1 53.81 51 GLY B C 1
ATOM 3931 O O . GLY B 1 51 ? -6.777 -24.188 13.945 1 53.81 51 GLY B O 1
ATOM 3932 N N . ASP B 1 52 ? -6.387 -24.641 11.812 1 55.69 52 ASP B N 1
ATOM 3933 C CA . ASP B 1 52 ? -7.539 -25.531 11.781 1 55.69 52 ASP B CA 1
ATOM 3934 C C . ASP B 1 52 ? -7.121 -26.984 12.047 1 55.69 52 ASP B C 1
ATOM 3936 O O . ASP B 1 52 ? -7.969 -27.875 12.141 1 55.69 52 ASP B O 1
ATOM 3940 N N . GLY B 1 53 ? -5.777 -27.156 12.305 1 59.41 53 GLY B N 1
ATOM 3941 C CA . GLY B 1 53 ? -5.324 -28.5 12.602 1 59.41 53 GLY B CA 1
ATOM 3942 C C . GLY B 1 53 ? -5.523 -29.469 11.445 1 59.41 53 GLY B C 1
ATOM 3943 O O . GLY B 1 53 ? -5.594 -30.672 11.648 1 59.41 53 GLY B O 1
ATOM 3944 N N . ALA B 1 54 ? -5.734 -29 10.281 1 64.69 54 ALA B N 1
ATOM 3945 C CA . ALA B 1 54 ? -6.008 -29.891 9.156 1 64.69 54 ALA B CA 1
ATOM 3946 C C . ALA B 1 54 ? -4.73 -30.562 8.672 1 64.69 54 ALA B C 1
ATOM 3948 O O . ALA B 1 54 ? -3.676 -29.938 8.578 1 64.69 54 ALA B O 1
ATOM 3949 N N . ALA B 1 55 ? -4.797 -31.906 8.594 1 75.62 55 ALA B N 1
ATOM 3950 C CA . ALA B 1 55 ? -3.66 -32.719 8.125 1 75.62 55 ALA B CA 1
ATOM 3951 C C . ALA B 1 55 ? -3.496 -32.594 6.613 1 75.62 55 ALA B C 1
ATOM 3953 O O . ALA B 1 55 ? -4.484 -32.562 5.879 1 75.62 55 ALA B O 1
ATOM 3954 N N . LEU B 1 56 ? -2.289 -32.281 6.156 1 84.62 56 LEU B N 1
ATOM 3955 C CA . LEU B 1 56 ? -1.92 -32.312 4.746 1 84.62 56 LEU B CA 1
ATOM 3956 C C . LEU B 1 56 ? -0.997 -33.469 4.441 1 84.62 56 LEU B C 1
ATOM 3958 O O . LEU B 1 56 ? 0.022 -33.656 5.109 1 84.62 56 LEU B O 1
ATOM 3962 N N . PHE B 1 57 ? -1.532 -34.375 3.555 1 85.94 57 PHE B N 1
ATOM 3963 C CA . PHE B 1 57 ? -0.75 -35.531 3.127 1 85.94 57 PHE B CA 1
ATOM 3964 C C . PHE B 1 57 ? -0.203 -35.312 1.719 1 85.94 57 PHE B C 1
ATOM 3966 O O . PHE B 1 57 ? -0.918 -34.844 0.833 1 85.94 57 PHE B O 1
ATOM 3973 N N . THR B 1 58 ? 1.107 -35.531 1.649 1 90.38 58 THR B N 1
ATOM 3974 C CA . THR B 1 58 ? 1.718 -35.406 0.329 1 90.38 58 THR B CA 1
ATOM 3975 C C . THR B 1 58 ? 2.457 -36.688 -0.033 1 90.38 58 THR B C 1
ATOM 3977 O O . THR B 1 58 ? 3.131 -37.281 0.812 1 90.38 58 THR B O 1
ATOM 3980 N N . THR B 1 59 ? 2.199 -37.219 -1.219 1 91.19 59 THR B N 1
ATOM 3981 C CA . THR B 1 59 ? 2.941 -38.344 -1.762 1 91.19 59 THR B CA 1
ATOM 3982 C C . THR B 1 59 ? 3.65 -37.969 -3.057 1 91.19 59 THR B C 1
ATOM 3984 O O . THR B 1 59 ? 3.102 -37.219 -3.871 1 91.19 59 THR B O 1
ATOM 3987 N N . VAL B 1 60 ? 4.871 -38.406 -3.125 1 93.81 60 VAL B N 1
ATOM 3988 C CA . VAL B 1 60 ? 5.645 -38.188 -4.34 1 93.81 60 VAL B CA 1
ATOM 3989 C C . VAL B 1 60 ? 5.926 -39.5 -5.043 1 93.81 60 VAL B C 1
ATOM 3991 O O . VAL B 1 60 ? 6.43 -40.438 -4.426 1 93.81 60 VAL B O 1
ATOM 3994 N N . HIS B 1 61 ? 5.5 -39.625 -6.285 1 93.56 61 HIS B N 1
ATOM 3995 C CA . HIS B 1 61 ? 5.789 -40.781 -7.137 1 93.56 61 HIS B CA 1
ATOM 3996 C C . HIS B 1 61 ? 6.77 -40.406 -8.25 1 93.56 61 HIS B C 1
ATOM 3998 O O . HIS B 1 61 ? 6.535 -39.438 -9 1 93.56 61 HIS B O 1
ATOM 4004 N N . ILE B 1 62 ? 7.832 -41.156 -8.344 1 95 62 ILE B N 1
ATOM 4005 C CA . ILE B 1 62 ? 8.805 -40.938 -9.414 1 95 62 ILE B CA 1
ATOM 4006 C C . ILE B 1 62 ? 8.641 -42.031 -10.477 1 95 62 ILE B C 1
ATOM 4008 O O . ILE B 1 62 ? 8.672 -43.219 -10.172 1 95 62 ILE B O 1
ATOM 4012 N N . VAL B 1 63 ? 8.43 -41.562 -11.672 1 93.38 63 VAL B N 1
ATOM 4013 C CA . VAL B 1 63 ? 8.211 -42.469 -12.789 1 93.38 63 VAL B CA 1
ATOM 4014 C C . VAL B 1 63 ? 9.516 -42.688 -13.555 1 93.38 63 VAL B C 1
ATOM 4016 O O . VAL B 1 63 ? 10.156 -41.719 -13.977 1 93.38 63 VAL B O 1
ATOM 4019 N N . THR B 1 64 ? 9.906 -43.844 -13.703 1 90.62 64 THR B N 1
ATOM 4020 C CA . THR B 1 64 ? 11.023 -44.25 -14.547 1 90.62 64 THR B CA 1
ATOM 4021 C C . THR B 1 64 ? 10.555 -45.188 -15.672 1 90.62 64 THR B C 1
ATOM 4023 O O . THR B 1 64 ? 9.359 -45.469 -15.789 1 90.62 64 THR B O 1
ATOM 4026 N N . HIS B 1 65 ? 11.5 -45.562 -16.5 1 85.5 65 HIS B N 1
ATOM 4027 C CA . HIS B 1 65 ? 11.156 -46.375 -17.641 1 85.5 65 HIS B CA 1
ATOM 4028 C C . HIS B 1 65 ? 10.555 -47.719 -17.203 1 85.5 65 HIS B C 1
ATOM 4030 O O . HIS B 1 65 ? 9.68 -48.25 -17.891 1 85.5 65 HIS B O 1
ATOM 4036 N N . THR B 1 66 ? 10.984 -48.219 -16.047 1 80.25 66 THR B N 1
ATOM 4037 C CA . THR B 1 66 ? 10.633 -49.594 -15.68 1 80.25 66 THR B CA 1
ATOM 4038 C C . THR B 1 66 ? 9.633 -49.625 -14.531 1 80.25 66 THR B C 1
ATOM 4040 O O . THR B 1 66 ? 8.93 -50.594 -14.328 1 80.25 66 THR B O 1
ATOM 4043 N N . ARG B 1 67 ? 9.578 -48.594 -13.766 1 86.62 67 ARG B N 1
ATOM 4044 C CA . ARG B 1 67 ? 8.742 -48.688 -12.578 1 86.62 67 ARG B CA 1
ATOM 4045 C C . ARG B 1 67 ? 8.383 -47.312 -12.055 1 86.62 67 ARG B C 1
ATOM 4047 O O . ARG B 1 67 ? 8.938 -46.312 -12.5 1 86.62 67 ARG B O 1
ATOM 4054 N N . VAL B 1 68 ? 7.422 -47.281 -11.227 1 91.81 68 VAL B N 1
ATOM 4055 C CA . VAL B 1 68 ? 7.012 -46.125 -10.453 1 91.81 68 VAL B CA 1
ATOM 4056 C C . VAL B 1 68 ? 7.336 -46.344 -8.977 1 91.81 68 VAL B C 1
ATOM 4058 O O . VAL B 1 68 ? 6.918 -47.344 -8.383 1 91.81 68 VAL B O 1
ATOM 4061 N N . VAL B 1 69 ? 8.164 -45.469 -8.375 1 92.19 69 VAL B N 1
ATOM 4062 C CA . VAL B 1 69 ? 8.531 -45.562 -6.965 1 92.19 69 VAL B CA 1
ATOM 4063 C C . VAL B 1 69 ? 7.762 -44.5 -6.168 1 92.19 69 VAL B C 1
ATOM 4065 O O . VAL B 1 69 ? 7.695 -43.344 -6.562 1 92.19 69 VAL B O 1
ATOM 4068 N N . SER B 1 70 ? 7.215 -44.969 -5.121 1 91.12 70 SER B N 1
ATOM 4069 C CA . SER B 1 70 ? 6.383 -44.094 -4.305 1 91.12 70 SER B CA 1
ATOM 4070 C C . SER B 1 70 ? 7.082 -43.719 -3.002 1 91.12 70 SER B C 1
ATOM 4072 O O . SER B 1 70 ? 7.703 -44.562 -2.361 1 91.12 70 SER B O 1
ATOM 4074 N N . TYR B 1 71 ? 6.988 -42.406 -2.764 1 88.88 71 TYR B N 1
ATOM 4075 C CA . TYR B 1 71 ? 7.469 -41.844 -1.505 1 88.88 71 TYR B CA 1
ATOM 4076 C C . TYR B 1 71 ? 6.355 -41.062 -0.787 1 88.88 71 TYR B C 1
ATOM 4078 O O . TYR B 1 71 ? 5.715 -40.188 -1.372 1 88.88 71 TYR B O 1
ATOM 4086 N N . ALA B 1 72 ? 5.984 -41.438 0.417 1 81.81 72 ALA B N 1
ATOM 4087 C CA . ALA B 1 72 ? 4.891 -40.781 1.135 1 81.81 72 ALA B CA 1
ATOM 4088 C C . ALA B 1 72 ? 5.41 -40 2.336 1 81.81 72 ALA B C 1
ATOM 4090 O O . ALA B 1 72 ? 6.363 -40.438 2.996 1 81.81 72 ALA B O 1
ATOM 4091 N N . THR B 1 73 ? 4.805 -38.75 2.371 1 78.31 73 THR B N 1
ATOM 4092 C CA . THR B 1 73 ? 5.074 -37.938 3.537 1 78.31 73 THR B CA 1
ATOM 4093 C C . THR B 1 73 ? 3.795 -37.25 4.039 1 78.31 73 THR B C 1
ATOM 4095 O O . THR B 1 73 ? 2.854 -37.062 3.27 1 78.31 73 THR B O 1
ATOM 4098 N N . SER B 1 74 ? 3.635 -37.125 5.289 1 77.06 74 SER B N 1
ATOM 4099 C CA . SER B 1 74 ? 2.512 -36.438 5.902 1 77.06 74 SER B CA 1
ATOM 4100 C C . SER B 1 74 ? 2.994 -35.312 6.816 1 77.06 74 SER B C 1
ATOM 4102 O O . SER B 1 74 ? 4.035 -35.438 7.465 1 77.06 74 SER B O 1
ATOM 4104 N N . PHE B 1 75 ? 2.326 -34.219 6.5 1 73.62 75 PHE B N 1
ATOM 4105 C CA . PHE B 1 75 ? 2.619 -33.094 7.371 1 73.62 75 PHE B CA 1
ATOM 4106 C C . PHE B 1 75 ? 1.381 -32.688 8.156 1 73.62 75 PHE B C 1
ATOM 4108 O O . PHE B 1 75 ? 0.259 -32.781 7.656 1 73.62 75 PHE B O 1
ATOM 4115 N N . HIS B 1 76 ? 1.54 -32.438 9.469 1 63.53 76 HIS B N 1
ATOM 4116 C CA . HIS B 1 76 ? 0.462 -31.938 10.305 1 63.53 76 HIS B CA 1
ATOM 4117 C C . HIS B 1 76 ? 0.703 -30.469 10.68 1 63.53 76 HIS B C 1
ATOM 4119 O O . HIS B 1 76 ? 1.83 -30.094 10.992 1 63.53 76 HIS B O 1
ATOM 4125 N N . ALA B 1 77 ? -0.308 -29.703 10.219 1 59.03 77 ALA B N 1
ATOM 4126 C CA . ALA B 1 77 ? -0.24 -28.328 10.711 1 59.03 77 ALA B CA 1
ATOM 4127 C C . ALA B 1 77 ? -0.266 -28.297 12.242 1 59.03 77 ALA B C 1
ATOM 4129 O O . ALA B 1 77 ? -1.154 -28.875 12.867 1 59.03 77 ALA B O 1
ATOM 4130 N N . GLN B 1 78 ? 0.781 -28.438 12.906 1 51.47 78 GLN B N 1
ATOM 4131 C CA . GLN B 1 78 ? 0.731 -28.391 14.359 1 51.47 78 GLN B CA 1
ATOM 4132 C C . GLN B 1 78 ? 0.299 -27.016 14.852 1 51.47 78 GLN B C 1
ATOM 4134 O O . GLN B 1 78 ? 0.59 -26 14.203 1 51.47 78 GLN B O 1
ATOM 4139 N N . ALA B 1 79 ? -0.553 -26.969 15.906 1 46.75 79 ALA B N 1
ATOM 4140 C CA . ALA B 1 79 ? -0.955 -25.781 16.656 1 46.75 79 ALA B CA 1
ATOM 4141 C C . ALA B 1 79 ? 0.203 -24.797 16.797 1 46.75 79 ALA B C 1
ATOM 4143 O O . ALA B 1 79 ? 1.37 -25.188 16.703 1 46.75 79 ALA B O 1
ATOM 4144 N N . ALA B 1 80 ? -0.173 -23.516 16.953 1 48.25 80 ALA B N 1
ATOM 4145 C CA . ALA B 1 80 ? 0.54 -22.25 17.078 1 48.25 80 ALA B CA 1
ATOM 4146 C C . ALA B 1 80 ? 1.872 -22.438 17.797 1 48.25 80 ALA B C 1
ATOM 4148 O O . ALA B 1 80 ? 2.725 -21.547 17.781 1 48.25 80 ALA B O 1
ATOM 4149 N N . ASP B 1 81 ? 2.049 -23.484 18.562 1 46.22 81 ASP B N 1
ATOM 4150 C CA . ASP B 1 81 ? 3.244 -23.484 19.406 1 46.22 81 ASP B CA 1
ATOM 4151 C C . ASP B 1 81 ? 4.488 -23.828 18.578 1 46.22 81 ASP B C 1
ATOM 4153 O O . ASP B 1 81 ? 5.613 -23.719 19.078 1 46.22 81 ASP B O 1
ATOM 4157 N N . LYS B 1 82 ? 4.309 -24.406 17.547 1 50.28 82 LYS B N 1
ATOM 4158 C CA . LYS B 1 82 ? 5.559 -24.797 16.891 1 50.28 82 LYS B CA 1
ATOM 4159 C C . LYS B 1 82 ? 5.961 -23.781 15.828 1 50.28 82 LYS B C 1
ATOM 4161 O O . LYS B 1 82 ? 5.109 -23.281 15.094 1 50.28 82 LYS B O 1
ATOM 4166 N N . SER B 1 83 ? 7.203 -23.312 15.82 1 52.44 83 SER B N 1
ATOM 4167 C CA . SER B 1 83 ? 7.883 -22.312 15 1 52.44 83 SER B CA 1
ATOM 4168 C C . SER B 1 83 ? 7.645 -22.562 13.516 1 52.44 83 SER B C 1
ATOM 4170 O O . SER B 1 83 ? 7.605 -23.719 13.078 1 52.44 83 SER B O 1
ATOM 4172 N N . SER B 1 84 ? 7.062 -21.719 12.781 1 55.38 84 SER B N 1
ATOM 4173 C CA . SER B 1 84 ? 6.898 -21.656 11.328 1 55.38 84 SER B CA 1
ATOM 4174 C C . SER B 1 84 ? 8.016 -22.422 10.617 1 55.38 84 SER B C 1
ATOM 4176 O O . SER B 1 84 ? 7.793 -23.031 9.57 1 55.38 84 SER B O 1
ATOM 4178 N N . GLU B 1 85 ? 9.109 -22.625 11.234 1 59.44 85 GLU B N 1
ATOM 4179 C CA . GLU B 1 85 ? 10.289 -23.234 10.633 1 59.44 85 GLU B CA 1
ATOM 4180 C C . GLU B 1 85 ? 10.156 -24.75 10.555 1 59.44 85 GLU B C 1
ATOM 4182 O O . GLU B 1 85 ? 10.578 -25.359 9.57 1 59.44 85 GLU B O 1
ATOM 4187 N N . SER B 1 86 ? 9.438 -25.266 11.414 1 61.34 86 SER B N 1
ATOM 4188 C CA . SER B 1 86 ? 9.336 -26.719 11.453 1 61.34 86 SER B CA 1
ATOM 4189 C C . SER B 1 86 ? 8.445 -27.234 10.328 1 61.34 86 SER B C 1
ATOM 4191 O O . SER B 1 86 ? 8.75 -28.25 9.703 1 61.34 86 SER B O 1
ATOM 4193 N N . GLY B 1 87 ? 7.512 -26.453 10.008 1 67.88 87 GLY B N 1
ATOM 4194 C CA . GLY B 1 87 ? 6.617 -26.875 8.938 1 67.88 87 GLY B CA 1
ATOM 4195 C C . GLY B 1 87 ? 7.281 -26.859 7.57 1 67.88 87 GLY B C 1
ATOM 4196 O O . GLY B 1 87 ? 7.113 -27.797 6.785 1 67.88 87 GLY B O 1
ATOM 4197 N N . ALA B 1 88 ? 8.102 -25.969 7.434 1 71.12 88 ALA B N 1
ATOM 4198 C CA . ALA B 1 88 ? 8.812 -25.859 6.16 1 71.12 88 ALA B CA 1
ATOM 4199 C C . ALA B 1 88 ? 9.836 -26.984 6 1 71.12 88 ALA B C 1
ATOM 4201 O O . ALA B 1 88 ? 9.992 -27.531 4.906 1 71.12 88 ALA B O 1
ATOM 4202 N N . VAL B 1 89 ? 10.406 -27.344 7.082 1 72.38 89 VAL B N 1
ATOM 4203 C CA . VAL B 1 89 ? 11.422 -28.391 7.055 1 72.38 89 VAL B CA 1
ATOM 4204 C C . VAL B 1 89 ? 10.773 -29.719 6.691 1 72.38 89 VAL B C 1
ATOM 4206 O O . VAL B 1 89 ? 11.328 -30.5 5.918 1 72.38 89 VAL B O 1
ATOM 4209 N N . ASP B 1 90 ? 9.641 -29.984 7.18 1 75.56 90 ASP B N 1
ATOM 4210 C CA . ASP B 1 90 ? 8.922 -31.219 6.875 1 75.56 90 ASP B CA 1
ATOM 4211 C C . ASP B 1 90 ? 8.539 -31.281 5.398 1 75.56 90 ASP B C 1
ATOM 4213 O O . ASP B 1 90 ? 8.617 -32.344 4.773 1 75.56 90 ASP B O 1
ATOM 4217 N N . VAL B 1 91 ? 8.18 -30.172 4.957 1 81.31 91 VAL B N 1
ATOM 4218 C CA . VAL B 1 91 ? 7.797 -30.109 3.553 1 81.31 91 VAL B CA 1
ATOM 4219 C C . VAL B 1 91 ? 9.008 -30.406 2.67 1 81.31 91 VAL B C 1
ATOM 4221 O O . VAL B 1 91 ? 8.93 -31.203 1.738 1 81.31 91 VAL B O 1
ATOM 4224 N N . VAL B 1 92 ? 10.086 -29.828 3.033 1 79.12 92 VAL B N 1
ATOM 4225 C CA . VAL B 1 92 ? 11.312 -30.016 2.264 1 79.12 92 VAL B CA 1
ATOM 4226 C C . VAL B 1 92 ? 11.734 -31.484 2.314 1 79.12 92 VAL B C 1
ATOM 4228 O O . VAL B 1 92 ? 12.086 -32.062 1.287 1 79.12 92 VAL B O 1
ATOM 4231 N N . ALA B 1 93 ? 11.617 -32 3.445 1 81.94 93 ALA B N 1
ATOM 4232 C CA . ALA B 1 93 ? 11.992 -33.406 3.605 1 81.94 93 ALA B CA 1
ATOM 4233 C C . ALA B 1 93 ? 11.07 -34.312 2.801 1 81.94 93 ALA B C 1
ATOM 4235 O O . ALA B 1 93 ? 11.516 -35.312 2.207 1 81.94 93 ALA B O 1
ATOM 4236 N N . GLY B 1 94 ? 9.906 -33.969 2.766 1 85.56 94 GLY B N 1
ATOM 4237 C CA . GLY B 1 94 ? 8.93 -34.781 2.051 1 85.56 94 GLY B CA 1
ATOM 4238 C C . GLY B 1 94 ? 9.086 -34.719 0.543 1 85.56 94 GLY B C 1
ATOM 4239 O O . GLY B 1 94 ? 8.742 -35.656 -0.166 1 85.56 94 GLY B O 1
ATOM 4240 N N . LEU B 1 95 ? 9.625 -33.594 0.127 1 90.88 95 LEU B N 1
ATOM 4241 C CA . LEU B 1 95 ? 9.75 -33.406 -1.313 1 90.88 95 LEU B CA 1
ATOM 4242 C C . LEU B 1 95 ? 11.164 -33.719 -1.786 1 90.88 95 LEU B C 1
ATOM 4244 O O . LEU B 1 95 ? 11.484 -33.562 -2.965 1 90.88 95 LEU B O 1
ATOM 4248 N N . ARG B 1 96 ? 11.969 -34.25 -0.959 1 89.69 96 ARG B N 1
ATOM 4249 C CA . ARG B 1 96 ? 13.359 -34.562 -1.268 1 89.69 96 ARG B CA 1
ATOM 4250 C C . ARG B 1 96 ? 13.461 -35.5 -2.463 1 89.69 96 ARG B C 1
ATOM 4252 O O . ARG B 1 96 ? 14.328 -35.312 -3.324 1 89.69 96 ARG B O 1
ATOM 4259 N N . PRO B 1 97 ? 12.625 -36.531 -2.561 1 91.56 97 PRO B N 1
ATOM 4260 C CA . PRO B 1 97 ? 12.711 -37.438 -3.725 1 91.56 97 PRO B CA 1
ATOM 4261 C C . PRO B 1 97 ? 12.594 -36.688 -5.047 1 91.56 97 PRO B C 1
ATOM 4263 O O . PRO B 1 97 ? 13.227 -37.062 -6.039 1 91.56 97 PRO B O 1
ATOM 4266 N N . LEU B 1 98 ? 11.789 -35.688 -5.008 1 92.81 98 LEU B N 1
ATOM 4267 C CA . LEU B 1 98 ? 11.641 -34.875 -6.207 1 92.81 98 LEU B CA 1
ATOM 4268 C C . LEU B 1 98 ? 12.898 -34.031 -6.453 1 92.81 98 LEU B C 1
ATOM 4270 O O . LEU B 1 98 ? 13.32 -33.875 -7.602 1 92.81 98 LEU B O 1
ATOM 4274 N N . GLN B 1 99 ? 13.469 -33.562 -5.457 1 90.94 99 GLN B N 1
ATOM 4275 C CA . GLN B 1 99 ? 14.664 -32.719 -5.543 1 90.94 99 GLN B CA 1
ATOM 4276 C C . GLN B 1 99 ? 15.828 -33.5 -6.16 1 90.94 99 GLN B C 1
ATOM 4278 O O . GLN B 1 99 ? 16.594 -32.969 -6.957 1 90.94 99 GLN B O 1
ATOM 4283 N N . VAL B 1 100 ? 15.914 -34.781 -5.859 1 92 100 VAL B N 1
ATOM 4284 C CA . VAL B 1 100 ? 17.094 -35.531 -6.258 1 92 100 VAL B CA 1
ATOM 4285 C C . VAL B 1 100 ? 16.75 -36.469 -7.406 1 92 100 VAL B C 1
ATOM 4287 O O . VAL B 1 100 ? 17.547 -37.312 -7.789 1 92 100 VAL B O 1
ATOM 4290 N N . ALA B 1 101 ? 15.531 -36.406 -7.902 1 92.94 101 ALA B N 1
ATOM 4291 C CA . ALA B 1 101 ? 15.117 -37.312 -8.977 1 92.94 101 ALA B CA 1
ATOM 4292 C C . ALA B 1 101 ? 16.031 -37.156 -10.188 1 92.94 101 ALA B C 1
ATOM 4294 O O . ALA B 1 101 ? 16.188 -36.062 -10.742 1 92.94 101 ALA B O 1
ATOM 4295 N N . GLN B 1 102 ? 16.641 -38.281 -10.633 1 90.38 102 GLN B N 1
ATOM 4296 C CA . GLN B 1 102 ? 17.531 -38.281 -11.781 1 90.38 102 GLN B CA 1
ATOM 4297 C C . GLN B 1 102 ? 16.781 -38.562 -13.07 1 90.38 102 GLN B C 1
ATOM 4299 O O . GLN B 1 102 ? 15.836 -39.375 -13.086 1 90.38 102 GLN B O 1
ATOM 4304 N N . PRO B 1 103 ? 17.266 -37.844 -14.102 1 92 103 PRO B N 1
ATOM 4305 C CA . PRO B 1 103 ? 16.641 -38.156 -15.391 1 92 103 PRO B CA 1
ATOM 4306 C C . PRO B 1 103 ? 16.906 -39.594 -15.836 1 92 103 PRO B C 1
ATOM 4308 O O . PRO B 1 103 ? 17.984 -40.125 -15.625 1 92 103 PRO B O 1
ATOM 4311 N N . ASP B 1 104 ? 15.891 -40.188 -16.312 1 90.06 104 ASP B N 1
ATOM 4312 C CA . ASP B 1 104 ? 16 -41.562 -16.844 1 90.06 104 ASP B CA 1
ATOM 4313 C C . ASP B 1 104 ? 16.109 -41.531 -18.375 1 90.06 104 ASP B C 1
ATOM 4315 O O . ASP B 1 104 ? 15.117 -41.375 -19.078 1 90.06 104 ASP B O 1
ATOM 4319 N N . HIS B 1 105 ? 17.297 -41.781 -18.891 1 85.94 105 HIS B N 1
ATOM 4320 C CA . HIS B 1 105 ? 17.562 -41.75 -20.328 1 85.94 105 HIS B CA 1
ATOM 4321 C C . HIS B 1 105 ? 17.391 -43.125 -20.953 1 85.94 105 HIS B C 1
ATOM 4323 O O . HIS B 1 105 ? 17.734 -43.344 -22.125 1 85.94 105 HIS B O 1
ATOM 4329 N N . SER B 1 106 ? 17.031 -44 -20.156 1 75.12 106 SER B N 1
ATOM 4330 C CA . SER B 1 106 ? 16.969 -45.375 -20.625 1 75.12 106 SER B CA 1
ATOM 4331 C C . SER B 1 106 ? 15.875 -45.562 -21.672 1 75.12 106 SER B C 1
ATOM 4333 O O . SER B 1 106 ? 15.758 -46.625 -22.281 1 75.12 106 SER B O 1
ATOM 4335 N N . VAL B 1 107 ? 15.047 -44.562 -21.922 1 66 107 VAL B N 1
ATOM 4336 C CA . VAL B 1 107 ? 13.938 -44.688 -22.859 1 66 107 VAL B CA 1
ATOM 4337 C C . VAL B 1 107 ? 14.484 -44.844 -24.281 1 66 107 VAL B C 1
ATOM 4339 O O . VAL B 1 107 ? 13.875 -45.5 -25.109 1 66 107 VAL B O 1
ATOM 4342 N N . GLY B 1 108 ? 15.539 -44.125 -24.766 1 57.72 108 GLY B N 1
ATOM 4343 C CA . GLY B 1 108 ? 16.141 -44.25 -26.094 1 57.72 108 GLY B CA 1
ATOM 4344 C C . GLY B 1 108 ? 16.672 -45.656 -26.359 1 57.72 108 GLY B C 1
ATOM 4345 O O . GLY B 1 108 ? 16.688 -46.094 -27.516 1 57.72 108 GLY B O 1
ATOM 4346 N N . ALA B 1 109 ? 17.297 -46.125 -25.422 1 50.53 109 ALA B N 1
ATOM 4347 C CA . ALA B 1 109 ? 17.984 -47.375 -25.672 1 50.53 109 ALA B CA 1
ATOM 4348 C C . ALA B 1 109 ? 17 -48.5 -26.031 1 50.53 109 ALA B C 1
ATOM 4350 O O . ALA B 1 109 ? 17.391 -49.5 -26.594 1 50.53 109 ALA B O 1
ATOM 4351 N N . CYS B 1 110 ? 15.844 -48.469 -25.406 1 45.62 110 CYS B N 1
ATOM 4352 C CA . CYS B 1 110 ? 14.961 -49.562 -25.781 1 45.62 110 CYS B CA 1
ATOM 4353 C C . CYS B 1 110 ? 14.195 -49.25 -27.062 1 45.62 110 CYS B C 1
ATOM 4355 O O . CYS B 1 110 ? 13.469 -48.25 -27.109 1 45.62 110 CYS B O 1
ATOM 4357 N N . GLY B 1 111 ? 14.805 -49.281 -28.141 1 43.66 111 GLY B N 1
ATOM 4358 C CA . GLY B 1 111 ? 14.32 -49.188 -29.516 1 43.66 111 GLY B CA 1
ATOM 4359 C C . GLY B 1 111 ? 12.805 -49.062 -29.609 1 43.66 111 GLY B C 1
ATOM 4360 O O . GLY B 1 111 ? 12.273 -48.469 -30.547 1 43.66 111 GLY B O 1
ATOM 4361 N N . ALA B 1 112 ? 12.078 -50.062 -29.188 1 42.78 112 ALA B N 1
ATOM 4362 C CA . ALA B 1 112 ? 10.688 -50.469 -29.312 1 42.78 112 ALA B CA 1
ATOM 4363 C C . ALA B 1 112 ? 9.758 -49.531 -28.562 1 42.78 112 ALA B C 1
ATOM 4365 O O . ALA B 1 112 ? 8.531 -49.656 -28.641 1 42.78 112 ALA B O 1
ATOM 4366 N N . ALA B 1 113 ? 10.164 -48.75 -27.672 1 46.75 113 ALA B N 1
ATOM 4367 C CA . ALA B 1 113 ? 9.352 -47.938 -26.766 1 46.75 113 ALA B CA 1
ATOM 4368 C C . ALA B 1 113 ? 8.789 -46.688 -27.484 1 46.75 113 ALA B C 1
ATOM 4370 O O . ALA B 1 113 ? 8.039 -45.906 -26.891 1 46.75 113 ALA B O 1
ATOM 4371 N N . ALA B 1 114 ? 9.312 -46.5 -28.656 1 48.16 114 ALA B N 1
ATOM 4372 C CA . ALA B 1 114 ? 8.898 -45.438 -29.562 1 48.16 114 ALA B CA 1
ATOM 4373 C C . ALA B 1 114 ? 7.402 -45.5 -29.844 1 48.16 114 ALA B C 1
ATOM 4375 O O . ALA B 1 114 ? 6.766 -44.5 -30.109 1 48.16 114 ALA B O 1
ATOM 4376 N N . PHE B 1 115 ? 6.836 -46.75 -29.891 1 53.75 115 PHE B N 1
ATOM 4377 C CA . PHE B 1 115 ? 5.48 -46.812 -30.406 1 53.75 115 PHE B CA 1
ATOM 4378 C C . PHE B 1 115 ? 4.465 -46.969 -29.281 1 53.75 115 PHE B C 1
ATOM 4380 O O . PHE B 1 115 ? 3.268 -47.094 -29.531 1 53.75 115 PHE B O 1
ATOM 4387 N N . ARG B 1 116 ? 5.004 -47.031 -28.047 1 66.12 116 ARG B N 1
ATOM 4388 C CA . ARG B 1 116 ? 3.998 -47.281 -27.016 1 66.12 116 ARG B CA 1
ATOM 4389 C C . ARG B 1 116 ? 3.596 -45.969 -26.344 1 66.12 116 ARG B C 1
ATOM 4391 O O . ARG B 1 116 ? 4.375 -45 -26.328 1 66.12 116 ARG B O 1
ATOM 4398 N N . ASN B 1 117 ? 2.289 -45.969 -26.094 1 81.88 117 ASN B N 1
ATOM 4399 C CA . ASN B 1 117 ? 1.763 -44.844 -25.344 1 81.88 117 ASN B CA 1
ATOM 4400 C C . ASN B 1 117 ? 2.545 -44.594 -24.047 1 81.88 117 ASN B C 1
ATOM 4402 O O . ASN B 1 117 ? 2.592 -45.469 -23.188 1 81.88 117 ASN B O 1
ATOM 4406 N N . ARG B 1 118 ? 3.254 -43.594 -24 1 87.06 118 ARG B N 1
ATOM 4407 C CA . ARG B 1 118 ? 4.168 -43.25 -22.922 1 87.06 118 ARG B CA 1
ATOM 4408 C C . ARG B 1 118 ? 3.428 -43.156 -21.594 1 87.06 118 ARG B C 1
ATOM 4410 O O . ARG B 1 118 ? 4.047 -43.188 -20.516 1 87.06 118 ARG B O 1
ATOM 4417 N N . MET B 1 119 ? 2.137 -43.062 -21.656 1 90.94 119 MET B N 1
ATOM 4418 C CA . MET B 1 119 ? 1.327 -43 -20.453 1 90.94 119 MET B CA 1
ATOM 4419 C C . MET B 1 119 ? 1.095 -44.375 -19.859 1 90.94 119 MET B C 1
ATOM 4421 O O . MET B 1 119 ? 0.632 -44.5 -18.719 1 90.94 119 MET B O 1
ATOM 4425 N N . GLU B 1 120 ? 1.403 -45.406 -20.453 1 86.5 120 GLU B N 1
ATOM 4426 C CA . GLU B 1 120 ? 1.082 -46.781 -20.062 1 86.5 120 GLU B CA 1
ATOM 4427 C C . GLU B 1 120 ? 1.685 -47.125 -18.703 1 86.5 120 GLU B C 1
ATOM 4429 O O . GLU B 1 120 ? 1.076 -47.844 -17.906 1 86.5 120 GLU B O 1
ATOM 4434 N N . THR B 1 121 ? 2.83 -46.656 -18.5 1 85.62 121 THR B N 1
ATOM 4435 C CA . THR B 1 121 ? 3.521 -46.938 -17.25 1 85.62 121 THR B CA 1
ATOM 4436 C C . THR B 1 121 ? 2.902 -46.125 -16.094 1 85.62 121 THR B C 1
ATOM 4438 O O . THR B 1 121 ? 2.93 -46.594 -14.945 1 85.62 121 THR B O 1
ATOM 4441 N N . VAL B 1 122 ? 2.359 -45.062 -16.406 1 90.75 122 VAL B N 1
ATOM 4442 C CA . VAL B 1 122 ? 1.934 -44.094 -15.391 1 90.75 122 VAL B CA 1
ATOM 4443 C C . VAL B 1 122 ? 0.467 -44.344 -15.039 1 90.75 122 VAL B C 1
ATOM 4445 O O . VAL B 1 122 ? 0.065 -44.188 -13.883 1 90.75 122 VAL B O 1
ATOM 4448 N N . MET B 1 123 ? -0.37 -44.781 -15.891 1 90.94 123 MET B N 1
ATOM 4449 C CA . MET B 1 123 ? -1.823 -44.844 -15.766 1 90.94 123 MET B CA 1
ATOM 4450 C C . MET B 1 123 ? -2.238 -45.781 -14.633 1 90.94 123 MET B C 1
ATOM 4452 O O . MET B 1 123 ? -3.123 -45.438 -13.844 1 90.94 123 MET B O 1
ATOM 4456 N N . PRO B 1 124 ? -1.658 -46.938 -14.484 1 88.12 124 PRO B N 1
ATOM 4457 C CA . PRO B 1 124 ? -2.045 -47.812 -13.375 1 88.12 124 PRO B CA 1
ATOM 4458 C C . PRO B 1 124 ? -1.855 -47.156 -12.008 1 88.12 124 PRO B C 1
ATOM 4460 O O . PRO B 1 124 ? -2.676 -47.344 -11.109 1 88.12 124 PRO B O 1
ATOM 4463 N N . ARG B 1 125 ? -0.839 -46.469 -11.914 1 88.62 125 ARG B N 1
ATOM 4464 C CA . ARG B 1 125 ? -0.583 -45.781 -10.648 1 88.62 125 ARG B CA 1
ATOM 4465 C C . ARG B 1 125 ? -1.62 -44.688 -10.383 1 88.62 125 ARG B C 1
ATOM 4467 O O . ARG B 1 125 ? -2.084 -44.531 -9.25 1 88.62 125 ARG B O 1
ATOM 4474 N N . ILE B 1 126 ? -1.888 -43.906 -11.375 1 89.44 126 ILE B N 1
ATOM 4475 C CA . ILE B 1 126 ? -2.908 -42.875 -11.242 1 89.44 126 ILE B CA 1
ATOM 4476 C C . ILE B 1 126 ? -4.238 -43.5 -10.844 1 89.44 126 ILE B C 1
ATOM 4478 O O . ILE B 1 126 ? -4.906 -43.031 -9.922 1 89.44 126 ILE B O 1
ATOM 4482 N N . GLN B 1 127 ? -4.547 -44.625 -11.414 1 87.56 127 GLN B N 1
ATOM 4483 C CA . GLN B 1 127 ? -5.797 -45.312 -11.125 1 87.56 127 GLN B CA 1
ATOM 4484 C C . GLN B 1 127 ? -5.805 -45.844 -9.695 1 87.56 127 GLN B C 1
ATOM 4486 O O . GLN B 1 127 ? -6.816 -45.75 -9 1 87.56 127 GLN B O 1
ATOM 4491 N N . GLN B 1 128 ? -4.723 -46.375 -9.312 1 87.31 128 GLN B N 1
ATOM 4492 C CA . GLN B 1 128 ? -4.602 -46.906 -7.953 1 87.31 128 GLN B CA 1
ATOM 4493 C C . GLN B 1 128 ? -4.762 -45.781 -6.926 1 87.31 128 GLN B C 1
ATOM 4495 O O . GLN B 1 128 ? -5.438 -45.969 -5.91 1 87.31 128 GLN B O 1
ATOM 4500 N N . THR B 1 129 ? -4.035 -44.688 -7.219 1 85.81 129 THR B N 1
ATOM 4501 C CA . THR B 1 129 ? -4.109 -43.562 -6.316 1 85.81 129 THR B CA 1
ATOM 4502 C C . THR B 1 129 ? -5.543 -43.062 -6.195 1 85.81 129 THR B C 1
ATOM 4504 O O . THR B 1 129 ? -5.984 -42.688 -5.109 1 85.81 129 THR B O 1
ATOM 4507 N N . LEU B 1 130 ? -6.246 -43 -7.195 1 84.69 130 LEU B N 1
ATOM 4508 C CA . LEU B 1 130 ? -7.641 -42.562 -7.207 1 84.69 130 LEU B CA 1
ATOM 4509 C C . LEU B 1 130 ? -8.516 -43.531 -6.418 1 84.69 130 LEU B C 1
ATOM 4511 O O . LEU B 1 130 ? -9.398 -43.125 -5.668 1 84.69 130 LEU B O 1
ATOM 4515 N N . ALA B 1 131 ? -8.227 -44.75 -6.535 1 80.81 131 ALA B N 1
ATOM 4516 C CA . ALA B 1 131 ? -9.008 -45.781 -5.863 1 80.81 131 ALA B CA 1
ATOM 4517 C C . ALA B 1 131 ? -8.766 -45.75 -4.355 1 80.81 131 ALA B C 1
ATOM 4519 O O . ALA B 1 131 ? -9.688 -45.969 -3.57 1 80.81 131 ALA B O 1
ATOM 4520 N N . ASP B 1 132 ? -7.598 -45.469 -3.953 1 76.75 132 ASP B N 1
ATOM 4521 C CA . ASP B 1 132 ? -7.207 -45.5 -2.549 1 76.75 132 ASP B CA 1
ATOM 4522 C C . ASP B 1 132 ? -7.801 -44.312 -1.787 1 76.75 132 ASP B C 1
ATOM 4524 O O . ASP B 1 132 ? -7.859 -44.344 -0.556 1 76.75 132 ASP B O 1
ATOM 4528 N N . SER B 1 133 ? -8.25 -43.312 -2.535 1 76.94 133 SER B N 1
ATOM 4529 C CA . SER B 1 133 ? -8.594 -42.062 -1.849 1 76.94 133 SER B CA 1
ATOM 4530 C C . SER B 1 133 ? -9.984 -41.594 -2.236 1 76.94 133 SER B C 1
ATOM 4532 O O . SER B 1 133 ? -10.211 -40.406 -2.395 1 76.94 133 SER B O 1
ATOM 4534 N N . GLN B 1 134 ? -10.906 -42.469 -2.318 1 72.06 134 GLN B N 1
ATOM 4535 C CA . GLN B 1 134 ? -12.234 -42.094 -2.791 1 72.06 134 GLN B CA 1
ATOM 4536 C C . GLN B 1 134 ? -12.945 -41.188 -1.799 1 72.06 134 GLN B C 1
ATOM 4538 O O . GLN B 1 134 ? -13.773 -40.375 -2.189 1 72.06 134 GLN B O 1
ATOM 4543 N N . ASN B 1 135 ? -12.492 -41.156 -0.579 1 72.06 135 ASN B N 1
ATOM 4544 C CA . ASN B 1 135 ? -13.203 -40.406 0.427 1 72.06 135 ASN B CA 1
ATOM 4545 C C . ASN B 1 135 ? -12.375 -39.219 0.913 1 72.06 135 ASN B C 1
ATOM 4547 O O . ASN B 1 135 ? -12.688 -38.594 1.938 1 72.06 135 ASN B O 1
ATOM 4551 N N . ARG B 1 136 ? -11.359 -38.938 0.111 1 77.5 136 ARG B N 1
ATOM 4552 C CA . ARG B 1 136 ? -10.5 -37.844 0.549 1 77.5 136 ARG B CA 1
ATOM 4553 C C . ARG B 1 136 ? -10.422 -36.75 -0.508 1 77.5 136 ARG B C 1
ATOM 4555 O O . ARG B 1 136 ? -10.656 -37 -1.692 1 77.5 136 ARG B O 1
ATOM 4562 N N . HIS B 1 137 ? -10.289 -35.5 0.011 1 87.75 137 HIS B N 1
ATOM 4563 C CA . HIS B 1 137 ? -9.93 -34.406 -0.895 1 87.75 137 HIS B CA 1
ATOM 4564 C C . HIS B 1 137 ? -8.516 -34.594 -1.437 1 87.75 137 HIS B C 1
ATOM 4566 O O . HIS B 1 137 ? -7.539 -34.469 -0.692 1 87.75 137 HIS B O 1
ATOM 4572 N N . GLN B 1 138 ? -8.508 -34.969 -2.748 1 91 138 GLN B N 1
ATOM 4573 C CA . GLN B 1 138 ? -7.199 -35.344 -3.285 1 91 138 GLN B CA 1
ATOM 4574 C C . GLN B 1 138 ? -6.941 -34.656 -4.621 1 91 138 GLN B C 1
ATOM 4576 O O . GLN B 1 138 ? -7.844 -34.531 -5.449 1 91 138 GLN B O 1
ATOM 4581 N N . LEU B 1 139 ? -5.703 -34.156 -4.695 1 94.12 139 LEU B N 1
ATOM 4582 C CA . LEU B 1 139 ? -5.199 -33.625 -5.957 1 94.12 139 LEU B CA 1
ATOM 4583 C C . LEU B 1 139 ? -4.027 -34.438 -6.473 1 94.12 139 LEU B C 1
ATOM 4585 O O . LEU B 1 139 ? -3.039 -34.625 -5.762 1 94.12 139 LEU B O 1
ATOM 4589 N N . ILE B 1 140 ? -4.207 -34.969 -7.664 1 93.94 140 ILE B N 1
ATOM 4590 C CA . ILE B 1 140 ? -3.111 -35.688 -8.328 1 93.94 140 ILE B CA 1
ATOM 4591 C C . ILE B 1 140 ? -2.469 -34.75 -9.367 1 93.94 140 ILE B C 1
ATOM 4593 O O . ILE B 1 140 ? -3.143 -34.281 -10.273 1 93.94 140 ILE B O 1
ATOM 4597 N N . LEU B 1 141 ? -1.228 -34.469 -9.195 1 96.88 141 LEU B N 1
ATOM 4598 C CA . LEU B 1 141 ? -0.451 -33.656 -10.109 1 96.88 141 LEU B CA 1
ATOM 4599 C C . LEU B 1 141 ? 0.553 -34.5 -10.891 1 96.88 141 LEU B C 1
ATOM 4601 O O . LEU B 1 141 ? 1.502 -35.031 -10.305 1 96.88 141 LEU B O 1
ATOM 4605 N N . PHE B 1 142 ? 0.289 -34.688 -12.188 1 96.88 142 PHE B N 1
ATOM 4606 C CA . PHE B 1 142 ? 1.219 -35.375 -13.062 1 96.88 142 PHE B CA 1
ATOM 4607 C C . PHE B 1 142 ? 2.049 -34.406 -13.883 1 96.88 142 PHE B C 1
ATOM 4609 O O . PHE B 1 142 ? 1.498 -33.531 -14.562 1 96.88 142 PHE B O 1
ATOM 4616 N N . CYS B 1 143 ? 3.346 -34.469 -13.797 1 96.69 143 CYS B N 1
ATOM 4617 C CA . CYS B 1 143 ? 4.258 -33.594 -14.516 1 96.69 143 CYS B CA 1
ATOM 4618 C C . CYS B 1 143 ? 5.199 -34.406 -15.406 1 96.69 143 CYS B C 1
ATOM 4620 O O . CYS B 1 143 ? 5.879 -35.312 -14.938 1 96.69 143 CYS B O 1
ATOM 4622 N N . SER B 1 144 ? 5.27 -34 -16.734 1 94.5 144 SER B N 1
ATOM 4623 C CA . SER B 1 144 ? 6.152 -34.75 -17.625 1 94.5 144 SER B CA 1
ATOM 4624 C C . SER B 1 144 ? 6.691 -33.875 -18.75 1 94.5 144 SER B C 1
ATOM 4626 O O . SER B 1 144 ? 5.965 -33.031 -19.281 1 94.5 144 SER B O 1
ATOM 4628 N N . SER B 1 145 ? 7.98 -34.031 -19.062 1 92.94 145 SER B N 1
ATOM 4629 C CA . SER B 1 145 ? 8.57 -33.469 -20.266 1 92.94 145 SER B CA 1
ATOM 4630 C C . SER B 1 145 ? 8.734 -34.5 -21.359 1 92.94 145 SER B C 1
ATOM 4632 O O . SER B 1 145 ? 9.32 -34.219 -22.406 1 92.94 145 SER B O 1
ATOM 4634 N N . TYR B 1 146 ? 8.25 -35.688 -21.078 1 91.38 146 TYR B N 1
ATOM 4635 C CA . TYR B 1 146 ? 8.445 -36.812 -21.969 1 91.38 146 TYR B CA 1
ATOM 4636 C C . TYR B 1 146 ? 7.152 -37.188 -22.688 1 91.38 146 TYR B C 1
ATOM 4638 O O . TYR B 1 146 ? 7.168 -37.469 -23.891 1 91.38 146 TYR B O 1
ATOM 4646 N N . VAL B 1 147 ? 6.051 -37.188 -22.031 1 91.06 147 VAL B N 1
ATOM 4647 C CA . VAL B 1 147 ? 4.75 -37.531 -22.578 1 91.06 147 VAL B CA 1
ATOM 4648 C C . VAL B 1 147 ? 4.23 -36.406 -23.453 1 91.06 147 VAL B C 1
ATOM 4650 O O . VAL B 1 147 ? 4.324 -35.219 -23.094 1 91.06 147 VAL B O 1
ATOM 4653 N N . SER B 1 148 ? 3.773 -36.719 -24.609 1 89.38 148 SER B N 1
ATOM 4654 C CA . SER B 1 148 ? 3.207 -35.719 -25.5 1 89.38 148 SER B CA 1
ATOM 4655 C C . SER B 1 148 ? 1.784 -35.344 -25.094 1 89.38 148 SER B C 1
ATOM 4657 O O . SER B 1 148 ? 1.125 -36.094 -24.375 1 89.38 148 SER B O 1
ATOM 4659 N N . HIS B 1 149 ? 1.339 -34.25 -25.531 1 90.19 149 HIS B N 1
ATOM 4660 C CA . HIS B 1 149 ? -0.009 -33.75 -25.234 1 90.19 149 HIS B CA 1
ATOM 4661 C C . HIS B 1 149 ? -1.062 -34.75 -25.766 1 90.19 149 HIS B C 1
ATOM 4663 O O . HIS B 1 149 ? -2.051 -35 -25.078 1 90.19 149 HIS B O 1
ATOM 4669 N N . THR B 1 150 ? -0.84 -35.25 -26.922 1 87.12 150 THR B N 1
ATOM 4670 C CA . THR B 1 150 ? -1.786 -36.156 -27.562 1 87.12 150 THR B CA 1
ATOM 4671 C C . THR B 1 150 ? -1.903 -37.438 -26.75 1 87.12 150 THR B C 1
ATOM 4673 O O . THR B 1 150 ? -3.01 -37.938 -26.5 1 87.12 150 THR B O 1
ATOM 4676 N N . GLU B 1 151 ? -0.84 -37.969 -26.359 1 90.69 151 GLU B N 1
ATOM 4677 C CA . GLU B 1 151 ? -0.824 -39.219 -25.594 1 90.69 151 GLU B CA 1
ATOM 4678 C C . GLU B 1 151 ? -1.515 -39.031 -24.25 1 90.69 151 GLU B C 1
ATOM 4680 O O . GLU B 1 151 ? -2.291 -39.906 -23.828 1 90.69 151 GLU B O 1
ATOM 4685 N N . ALA B 1 152 ? -1.186 -37.938 -23.609 1 92.38 152 ALA B N 1
ATOM 4686 C CA . ALA B 1 152 ? -1.794 -37.688 -22.312 1 92.38 152 ALA B CA 1
ATOM 4687 C C . ALA B 1 152 ? -3.307 -37.531 -22.438 1 92.38 152 ALA B C 1
ATOM 4689 O O . ALA B 1 152 ? -4.062 -38.125 -21.672 1 92.38 152 ALA B O 1
ATOM 4690 N N . THR B 1 153 ? -3.77 -36.719 -23.344 1 89.88 153 THR B N 1
ATOM 4691 C CA . THR B 1 153 ? -5.195 -36.469 -23.516 1 89.88 153 THR B CA 1
ATOM 4692 C C . THR B 1 153 ? -5.941 -37.75 -23.844 1 89.88 153 THR B C 1
ATOM 4694 O O . THR B 1 153 ? -7.012 -38.031 -23.297 1 89.88 153 THR B O 1
ATOM 4697 N N . GLN B 1 154 ? -5.383 -38.594 -24.641 1 87.94 154 GLN B N 1
ATOM 4698 C CA . GLN B 1 154 ? -6 -39.875 -25.031 1 87.94 154 GLN B CA 1
ATOM 4699 C C . GLN B 1 154 ? -6.102 -40.812 -23.828 1 87.94 154 GLN B C 1
ATOM 4701 O O . GLN B 1 154 ? -7.141 -41.438 -23.609 1 87.94 154 GLN B O 1
ATOM 4706 N N . SER B 1 155 ? -5.074 -40.875 -23.125 1 90.69 155 SER B N 1
ATOM 4707 C CA . SER B 1 155 ? -5.016 -41.812 -22 1 90.69 155 SER B CA 1
ATOM 4708 C C . SER B 1 155 ? -5.91 -41.344 -20.844 1 90.69 155 SER B C 1
ATOM 4710 O O . SER B 1 155 ? -6.578 -42.156 -20.203 1 90.69 155 SER B O 1
ATOM 4712 N N . LEU B 1 156 ? -5.918 -40.062 -20.625 1 89.75 156 LEU B N 1
ATOM 4713 C CA . LEU B 1 156 ? -6.652 -39.531 -19.484 1 89.75 156 LEU B CA 1
ATOM 4714 C C . LEU B 1 156 ? -8.148 -39.438 -19.797 1 89.75 156 LEU B C 1
ATOM 4716 O O . LEU B 1 156 ? -8.969 -39.438 -18.875 1 89.75 156 LEU B O 1
ATOM 4720 N N . SER B 1 157 ? -8.453 -39.25 -21.031 1 84.44 157 SER B N 1
ATOM 4721 C CA . SER B 1 157 ? -9.859 -39.25 -21.406 1 84.44 157 SER B CA 1
ATOM 4722 C C . SER B 1 157 ? -10.539 -40.562 -21.047 1 84.44 157 SER B C 1
ATOM 4724 O O . SER B 1 157 ? -11.758 -40.594 -20.844 1 84.44 157 SER B O 1
ATOM 4726 N N . GLY B 1 158 ? -9.789 -41.656 -20.922 1 74.25 158 GLY B N 1
ATOM 4727 C CA . GLY B 1 158 ? -10.32 -42.969 -20.578 1 74.25 158 GLY B CA 1
ATOM 4728 C C . GLY B 1 158 ? -10.406 -43.219 -19.094 1 74.25 158 GLY B C 1
ATOM 4729 O O . GLY B 1 158 ? -10.883 -44.25 -18.641 1 74.25 158 GLY B O 1
ATOM 4730 N N . LEU B 1 159 ? -9.898 -42.219 -18.344 1 75.69 159 LEU B N 1
ATOM 4731 C CA . LEU B 1 159 ? -9.891 -42.344 -16.891 1 75.69 159 LEU B CA 1
ATOM 4732 C C . LEU B 1 159 ? -11.297 -42.188 -16.328 1 75.69 159 LEU B C 1
ATOM 4734 O O . LEU B 1 159 ? -12.047 -41.312 -16.719 1 75.69 159 LEU B O 1
ATOM 4738 N N . LEU B 1 160 ? -11.961 -43.344 -15.883 1 61.03 160 LEU B N 1
ATOM 4739 C CA . LEU B 1 160 ? -13.227 -43.25 -15.148 1 61.03 160 LEU B CA 1
ATOM 4740 C C . LEU B 1 160 ? -13.031 -42.594 -13.797 1 61.03 160 LEU B C 1
ATOM 4742 O O . LEU B 1 160 ? -12.617 -43.219 -12.828 1 61.03 160 LEU B O 1
ATOM 4746 N N . LEU B 1 161 ? -12.656 -41.344 -13.734 1 59.44 161 LEU B N 1
ATOM 4747 C CA . LEU B 1 161 ? -12.656 -40.719 -12.414 1 59.44 161 LEU B CA 1
ATOM 4748 C C . LEU B 1 161 ? -14.031 -40.812 -11.766 1 59.44 161 LEU B C 1
ATOM 4750 O O . LEU B 1 161 ? -15.031 -40.438 -12.367 1 59.44 161 LEU B O 1
ATOM 4754 N N . ASP B 1 162 ? -14.242 -41.844 -11.062 1 53.69 162 ASP B N 1
ATOM 4755 C CA . ASP B 1 162 ? -15.5 -41.75 -10.328 1 53.69 162 ASP B CA 1
ATOM 4756 C C . ASP B 1 162 ? -15.797 -40.312 -9.906 1 53.69 162 ASP B C 1
ATOM 4758 O O . ASP B 1 162 ? -14.883 -39.562 -9.547 1 53.69 162 ASP B O 1
ATOM 4762 N N . ALA B 1 163 ? -16.859 -39.781 -10.422 1 53.12 163 ALA B N 1
ATOM 4763 C CA . ALA B 1 163 ? -17.391 -38.438 -10.18 1 53.12 163 ALA B CA 1
ATOM 4764 C C . ALA B 1 163 ? -17.141 -38 -8.742 1 53.12 163 ALA B C 1
ATOM 4766 O O . ALA B 1 163 ? -18.094 -37.812 -7.965 1 53.12 163 ALA B O 1
ATOM 4767 N N . SER B 1 164 ? -16.062 -38.531 -8.102 1 63.91 164 SER B N 1
ATOM 4768 C CA . SER B 1 164 ? -16.016 -38 -6.746 1 63.91 164 SER B CA 1
ATOM 4769 C C . SER B 1 164 ? -15.695 -36.5 -6.754 1 63.91 164 SER B C 1
ATOM 4771 O O . SER B 1 164 ? -14.695 -36.094 -7.336 1 63.91 164 SER B O 1
ATOM 4773 N N . PRO B 1 165 ? -16.625 -35.781 -6.281 1 71.38 165 PRO B N 1
ATOM 4774 C CA . PRO B 1 165 ? -16.516 -34.312 -6.266 1 71.38 165 PRO B CA 1
ATOM 4775 C C . PRO B 1 165 ? -15.305 -33.812 -5.48 1 71.38 165 PRO B C 1
ATOM 4777 O O . PRO B 1 165 ? -14.977 -32.625 -5.516 1 71.38 165 PRO B O 1
ATOM 4780 N N . HIS B 1 166 ? -14.469 -34.875 -5.062 1 82.06 166 HIS B N 1
ATOM 4781 C CA . HIS B 1 166 ? -13.422 -34.406 -4.176 1 82.06 166 HIS B CA 1
ATOM 4782 C C . HIS B 1 166 ? -12.039 -34.719 -4.73 1 82.06 166 HIS B C 1
ATOM 4784 O O . HIS B 1 166 ? -11.023 -34.469 -4.07 1 82.06 166 HIS B O 1
ATOM 4790 N N . GLN B 1 167 ? -11.969 -35.312 -5.957 1 87.75 167 GLN B N 1
ATOM 4791 C CA . GLN B 1 167 ? -10.672 -35.656 -6.527 1 87.75 167 GLN B CA 1
ATOM 4792 C C . GLN B 1 167 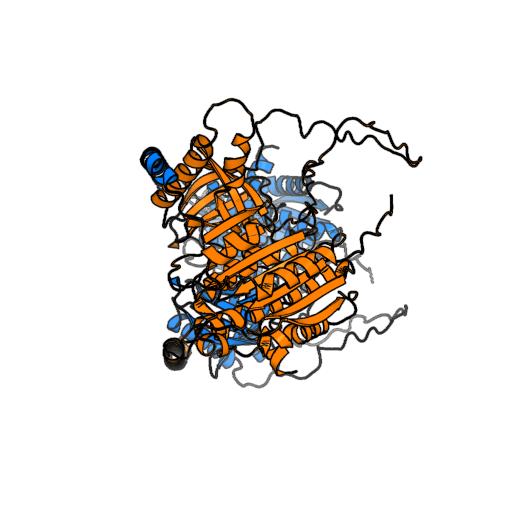? -10.398 -34.875 -7.805 1 87.75 167 GLN B C 1
ATOM 4794 O O . GLN B 1 167 ? -11.297 -34.688 -8.625 1 87.75 167 GLN B O 1
ATOM 4799 N N . TRP B 1 168 ? -9.156 -34.406 -7.926 1 91.12 168 TRP B N 1
ATOM 4800 C CA . TRP B 1 168 ? -8.742 -33.625 -9.094 1 91.12 168 TRP B CA 1
ATOM 4801 C C . TRP B 1 168 ? -7.457 -34.188 -9.688 1 91.12 168 TRP B C 1
ATOM 4803 O O . TRP B 1 168 ? -6.559 -34.594 -8.953 1 91.12 168 TRP B O 1
ATOM 4813 N N . LEU B 1 169 ? -7.48 -34.219 -10.961 1 93.12 169 LEU B N 1
ATOM 4814 C CA . LEU B 1 169 ? -6.266 -34.594 -11.68 1 93.12 169 LEU B CA 1
ATOM 4815 C C . LEU B 1 169 ? -5.793 -33.469 -12.578 1 93.12 169 LEU B C 1
ATOM 4817 O O . LEU B 1 169 ? -6.57 -32.906 -13.367 1 93.12 169 LEU B O 1
ATOM 4821 N N . ARG B 1 170 ? -4.57 -33.031 -12.359 1 95.38 170 ARG B N 1
ATOM 4822 C CA . ARG B 1 170 ? -3.936 -32 -13.164 1 95.38 170 ARG B CA 1
ATOM 4823 C C . ARG B 1 170 ? -2.652 -32.5 -13.812 1 95.38 170 ARG B C 1
ATOM 4825 O O . ARG B 1 170 ? -1.833 -33.156 -13.148 1 95.38 170 ARG B O 1
ATOM 4832 N N . CYS B 1 171 ? -2.576 -32.25 -15.086 1 95.62 171 CYS B N 1
ATOM 4833 C CA . CYS B 1 171 ? -1.423 -32.688 -15.852 1 95.62 171 CYS B CA 1
ATOM 4834 C C . CYS B 1 171 ? -0.654 -31.531 -16.453 1 95.62 171 CYS B C 1
ATOM 4836 O O . CYS B 1 171 ? -1.229 -30.703 -17.156 1 95.62 171 CYS B O 1
ATOM 4838 N N . ILE B 1 172 ? 0.629 -31.438 -16.125 1 95.94 172 ILE B N 1
ATOM 4839 C CA . ILE B 1 172 ? 1.506 -30.438 -16.734 1 95.94 172 ILE B CA 1
ATOM 4840 C C . ILE B 1 172 ? 2.461 -31.109 -17.719 1 95.94 172 ILE B C 1
ATOM 4842 O O . ILE B 1 172 ? 3.256 -31.969 -17.328 1 95.94 172 ILE B O 1
ATOM 4846 N N . LEU B 1 173 ? 2.363 -30.719 -18.938 1 94.06 173 LEU B N 1
ATOM 4847 C CA . LEU B 1 173 ? 3.211 -31.25 -20 1 94.06 173 LEU B CA 1
ATOM 4848 C C . LEU B 1 173 ? 4.109 -30.172 -20.578 1 94.06 173 LEU B C 1
ATOM 4850 O O . LEU B 1 173 ? 3.625 -29.109 -21.016 1 94.06 173 LEU B O 1
ATOM 4854 N N . VAL B 1 174 ? 5.402 -30.438 -20.578 1 93 174 VAL B N 1
ATOM 4855 C CA . VAL B 1 174 ? 6.359 -29.484 -21.156 1 93 174 VAL B CA 1
ATOM 4856 C C . VAL B 1 174 ? 6.535 -29.781 -22.641 1 93 174 VAL B C 1
ATOM 4858 O O . VAL B 1 174 ? 6.848 -30.906 -23.031 1 93 174 VAL B O 1
ATOM 4861 N N . ASP B 1 175 ? 6.191 -28.766 -23.406 1 86.25 175 ASP B N 1
ATOM 4862 C CA . ASP B 1 175 ? 6.309 -28.828 -24.859 1 86.25 175 ASP B CA 1
ATOM 4863 C C . ASP B 1 175 ? 7.199 -27.719 -25.391 1 86.25 175 ASP B C 1
ATOM 4865 O O . ASP B 1 175 ? 6.891 -26.531 -25.219 1 86.25 175 ASP B O 1
ATOM 4869 N N . TRP B 1 176 ? 8.203 -28.062 -26.078 1 78.88 176 TRP B N 1
ATOM 4870 C CA . TRP B 1 176 ? 9.164 -27.094 -26.609 1 78.88 176 TRP B CA 1
ATOM 4871 C C . TRP B 1 176 ? 8.516 -26.203 -27.656 1 78.88 176 TRP B C 1
ATOM 4873 O O . TRP B 1 176 ? 8.984 -25.094 -27.906 1 78.88 176 TRP B O 1
ATOM 4883 N N . GLU B 1 177 ? 7.453 -26.672 -28.234 1 77.81 177 GLU B N 1
ATOM 4884 C CA . GLU B 1 177 ? 6.789 -25.906 -29.281 1 77.81 177 GLU B CA 1
ATOM 4885 C C . GLU B 1 177 ? 5.766 -24.938 -28.688 1 77.81 177 GLU B C 1
ATOM 4887 O O . GLU B 1 177 ? 5.234 -24.078 -29.391 1 77.81 177 GLU B O 1
ATOM 4892 N N . ALA B 1 178 ? 5.582 -25.125 -27.438 1 78.94 178 ALA B N 1
ATOM 4893 C CA . ALA B 1 178 ? 4.57 -24.281 -26.828 1 78.94 178 ALA B CA 1
ATOM 4894 C C . ALA B 1 178 ? 5.098 -22.859 -26.609 1 78.94 178 ALA B C 1
ATOM 4896 O O . ALA B 1 178 ? 6.203 -22.672 -26.109 1 78.94 178 ALA B O 1
ATOM 4897 N N . VAL B 1 179 ? 4.445 -21.859 -27.047 1 70.62 179 VAL B N 1
ATOM 4898 C CA . VAL B 1 179 ? 4.82 -20.453 -26.891 1 70.62 179 VAL B CA 1
ATOM 4899 C C . VAL B 1 179 ? 4.141 -19.875 -25.656 1 70.62 179 VAL B C 1
ATOM 4901 O O . VAL B 1 179 ? 4.699 -19 -24.984 1 70.62 179 VAL B O 1
ATOM 4904 N N . SER B 1 180 ? 3.029 -20.438 -25.391 1 76 180 SER B N 1
ATOM 4905 C CA . SER B 1 180 ? 2.268 -20 -24.219 1 76 180 SER B CA 1
ATOM 4906 C C . SER B 1 180 ? 1.648 -21.188 -23.5 1 76 180 SER B C 1
ATOM 4908 O O . SER B 1 180 ? 1.627 -22.312 -24.031 1 76 180 SER B O 1
ATOM 4910 N N . VAL B 1 181 ? 1.305 -20.922 -22.266 1 82.31 181 VAL B N 1
ATOM 4911 C CA . VAL B 1 181 ? 0.631 -21.969 -21.516 1 82.31 181 VAL B CA 1
ATOM 4912 C C . VAL B 1 181 ? -0.792 -22.156 -22.031 1 82.31 181 VAL B C 1
ATOM 4914 O O . VAL B 1 181 ? -1.536 -21.188 -22.188 1 82.31 181 VAL B O 1
ATOM 4917 N N . THR B 1 182 ? -1.148 -23.344 -22.406 1 82.19 182 THR B N 1
ATOM 4918 C CA . THR B 1 182 ? -2.514 -23.688 -22.781 1 82.19 182 THR B CA 1
ATOM 4919 C C . THR B 1 182 ? -3.113 -24.672 -21.781 1 82.19 182 THR B C 1
ATOM 4921 O O . THR B 1 182 ? -2.436 -25.609 -21.328 1 82.19 182 THR B O 1
ATOM 4924 N N . VAL B 1 183 ? -4.344 -24.312 -21.438 1 85.75 183 VAL B N 1
ATOM 4925 C CA . VAL B 1 183 ? -5.039 -25.172 -20.484 1 85.75 183 VAL B CA 1
ATOM 4926 C C . VAL B 1 183 ? -6.246 -25.828 -21.156 1 85.75 183 VAL B C 1
ATOM 4928 O O . VAL B 1 183 ? -7.039 -25.141 -21.812 1 85.75 183 VAL B O 1
ATOM 4931 N N . GLY B 1 184 ? -6.336 -27.219 -21.016 1 82.25 184 GLY B N 1
ATOM 4932 C CA . GLY B 1 184 ? -7.473 -27.969 -21.531 1 82.25 184 GLY B CA 1
ATOM 4933 C C . GLY B 1 184 ? -8.203 -28.75 -20.453 1 82.25 184 GLY B C 1
ATOM 4934 O O . GLY B 1 184 ? -7.582 -29.422 -19.641 1 82.25 184 GLY B O 1
ATOM 4935 N N . ASP B 1 185 ? -9.555 -28.562 -20.531 1 83.69 185 ASP B N 1
ATOM 4936 C CA . ASP B 1 185 ? -10.391 -29.359 -19.641 1 83.69 185 ASP B CA 1
ATOM 4937 C C . ASP B 1 185 ? -10.875 -30.641 -20.328 1 83.69 185 ASP B C 1
ATOM 4939 O O . ASP B 1 185 ? -11.578 -30.562 -21.344 1 83.69 185 ASP B O 1
ATOM 4943 N N . LEU B 1 186 ? -10.438 -31.75 -19.797 1 82.62 186 LEU B N 1
ATOM 4944 C CA . LEU B 1 186 ? -10.898 -33.031 -20.344 1 82.62 186 LEU B CA 1
ATOM 4945 C C . LEU B 1 186 ? -12.195 -33.469 -19.672 1 82.62 186 LEU B C 1
ATOM 4947 O O . LEU B 1 186 ? -13.109 -33.938 -20.344 1 82.62 186 LEU B O 1
ATOM 4951 N N . MET B 1 187 ? -12.219 -33.312 -18.375 1 82 187 MET B N 1
ATOM 4952 C CA . MET B 1 187 ? -13.391 -33.531 -17.531 1 82 187 MET B CA 1
ATOM 4953 C C . MET B 1 187 ? -13.5 -32.469 -16.469 1 82 187 MET B C 1
ATOM 4955 O O . MET B 1 187 ? -12.648 -31.562 -16.375 1 82 187 MET B O 1
ATOM 4959 N N . SER B 1 188 ? -14.625 -32.469 -15.711 1 77.94 188 SER B N 1
ATOM 4960 C CA . SER B 1 188 ? -14.836 -31.453 -14.68 1 77.94 188 SER B CA 1
ATOM 4961 C C . SER B 1 188 ? -13.695 -31.453 -13.672 1 77.94 188 SER B C 1
ATOM 4963 O O . SER B 1 188 ? -13.391 -30.406 -13.086 1 77.94 188 SER B O 1
ATOM 4965 N N . ASN B 1 189 ? -13.039 -32.531 -13.562 1 86.62 189 ASN B N 1
ATOM 4966 C CA . ASN B 1 189 ? -12.016 -32.625 -12.531 1 86.62 189 ASN B CA 1
ATOM 4967 C C . ASN B 1 189 ? -10.656 -32.969 -13.117 1 86.62 189 ASN B C 1
ATOM 4969 O O . ASN B 1 189 ? -9.727 -33.312 -12.383 1 86.62 189 ASN B O 1
ATOM 4973 N N . VAL B 1 190 ? -10.562 -32.969 -14.461 1 89.25 190 VAL B N 1
ATOM 4974 C CA . VAL B 1 190 ? -9.297 -33.281 -15.109 1 89.25 190 VAL B CA 1
ATOM 4975 C C . VAL B 1 190 ? -8.891 -32.156 -16.047 1 89.25 190 VAL B C 1
ATOM 4977 O O . VAL B 1 190 ? -9.648 -31.781 -16.953 1 89.25 190 VAL B O 1
ATOM 4980 N N . ARG B 1 191 ? -7.695 -31.641 -15.844 1 90.12 191 ARG B N 1
ATOM 4981 C CA . ARG B 1 191 ? -7.176 -30.547 -16.656 1 90.12 191 ARG B CA 1
ATOM 4982 C C . ARG B 1 191 ? -5.754 -30.844 -17.125 1 90.12 191 ARG B C 1
ATOM 4984 O O . ARG B 1 191 ? -4.965 -31.438 -16.391 1 90.12 191 ARG B O 1
ATOM 4991 N N . VAL B 1 192 ? -5.52 -30.422 -18.297 1 91.81 192 VAL B N 1
ATOM 4992 C CA . VAL B 1 192 ? -4.188 -30.609 -18.875 1 91.81 192 VAL B CA 1
ATOM 4993 C C . VAL B 1 192 ? -3.58 -29.266 -19.234 1 91.81 192 VAL B C 1
ATOM 4995 O O . VAL B 1 192 ? -4.23 -28.422 -19.859 1 91.81 192 VAL B O 1
ATOM 4998 N N . TYR B 1 193 ? -2.344 -29.062 -18.719 1 92.25 193 TYR B N 1
ATOM 4999 C CA . TYR B 1 193 ? -1.58 -27.844 -18.984 1 92.25 193 TYR B CA 1
ATOM 5000 C C . TYR B 1 193 ? -0.444 -28.125 -19.969 1 92.25 193 TYR B C 1
ATOM 5002 O O . TYR B 1 193 ? 0.359 -29.031 -19.75 1 92.25 193 TYR B O 1
ATOM 5010 N N . ARG B 1 194 ? -0.426 -27.438 -21.047 1 91.06 194 ARG B N 1
ATOM 5011 C CA . ARG B 1 194 ? 0.698 -27.469 -21.969 1 91.06 194 ARG B CA 1
ATOM 5012 C C . ARG B 1 194 ? 1.566 -26.219 -21.812 1 91.06 194 ARG B C 1
ATOM 5014 O O . ARG B 1 194 ? 1.104 -25.094 -22.031 1 91.06 194 ARG B O 1
ATOM 5021 N N . CYS B 1 195 ? 2.785 -26.484 -21.375 1 90.19 195 CYS B N 1
ATOM 5022 C CA . CYS B 1 195 ? 3.666 -25.375 -21.031 1 90.19 195 CYS B CA 1
ATOM 5023 C C . CYS B 1 195 ? 4.977 -25.453 -21.797 1 90.19 195 CYS B C 1
ATOM 5025 O O . CYS B 1 195 ? 5.398 -26.531 -22.203 1 90.19 195 CYS B O 1
ATOM 5027 N N . SER B 1 196 ? 5.586 -24.234 -22.031 1 87.12 196 SER B N 1
ATOM 5028 C CA . SER B 1 196 ? 6.957 -24.219 -22.531 1 87.12 196 SER B CA 1
ATOM 5029 C C . SER B 1 196 ? 7.949 -24.531 -21.422 1 87.12 196 SER B C 1
ATOM 5031 O O . SER B 1 196 ? 7.555 -24.812 -20.281 1 87.12 196 SER B O 1
ATOM 5033 N N . ARG B 1 197 ? 9.195 -24.516 -21.734 1 86.31 197 ARG B N 1
ATOM 5034 C CA . ARG B 1 197 ? 10.258 -24.812 -20.766 1 86.31 197 ARG B CA 1
ATOM 5035 C C . ARG B 1 197 ? 10.492 -23.609 -19.844 1 86.31 197 ARG B C 1
ATOM 5037 O O . ARG B 1 197 ? 11.281 -23.703 -18.906 1 86.31 197 ARG B O 1
ATOM 5044 N N . SER B 1 198 ? 9.828 -22.562 -20.125 1 84.69 198 SER B N 1
ATOM 5045 C CA . SER B 1 198 ? 10.023 -21.375 -19.312 1 84.69 198 SER B CA 1
ATOM 5046 C C . SER B 1 198 ? 9.594 -21.594 -17.875 1 84.69 198 SER B C 1
ATOM 5048 O O . SER B 1 198 ? 8.477 -22.047 -17.609 1 84.69 198 SER B O 1
ATOM 5050 N N . ALA B 1 199 ? 10.523 -21.297 -16.969 1 85.81 199 ALA B N 1
ATOM 5051 C CA . ALA B 1 199 ? 10.242 -21.438 -15.547 1 85.81 199 ALA B CA 1
ATOM 5052 C C . ALA B 1 199 ? 9.008 -20.641 -15.141 1 85.81 199 ALA B C 1
ATOM 5054 O O . ALA B 1 199 ? 8.211 -21.078 -14.312 1 85.81 199 ALA B O 1
ATOM 5055 N N . ARG B 1 200 ? 8.828 -19.531 -15.742 1 83.19 200 ARG B N 1
ATOM 5056 C CA . ARG B 1 200 ? 7.711 -18.656 -15.406 1 83.19 200 ARG B CA 1
ATOM 5057 C C . ARG B 1 200 ? 6.383 -19.297 -15.789 1 83.19 200 ARG B C 1
ATOM 5059 O O . ARG B 1 200 ? 5.41 -19.219 -15.031 1 83.19 200 ARG B O 1
ATOM 5066 N N . GLN B 1 201 ? 6.371 -19.906 -16.906 1 84.62 201 GLN B N 1
ATOM 5067 C CA . GLN B 1 201 ? 5.148 -20.578 -17.359 1 84.62 201 GLN B CA 1
ATOM 5068 C C . GLN B 1 201 ? 4.82 -21.766 -16.469 1 84.62 201 GLN B C 1
ATOM 5070 O O . GLN B 1 201 ? 3.658 -21.984 -16.109 1 84.62 201 GLN B O 1
ATOM 5075 N N . LEU B 1 202 ? 5.824 -22.484 -16.219 1 91.56 202 LEU B N 1
ATOM 5076 C CA . LEU B 1 202 ? 5.637 -23.625 -15.336 1 91.56 202 LEU B CA 1
ATOM 5077 C C . LEU B 1 202 ? 5.145 -23.188 -13.961 1 91.56 202 LEU B C 1
ATOM 5079 O O . LEU B 1 202 ? 4.246 -23.812 -13.391 1 91.56 202 LEU B O 1
ATOM 5083 N N . GLN B 1 203 ? 5.727 -22.125 -13.508 1 91.25 203 GLN B N 1
ATOM 5084 C CA . GLN B 1 203 ? 5.305 -21.562 -12.227 1 91.25 203 GLN B CA 1
ATOM 5085 C C . GLN B 1 203 ? 3.83 -21.172 -12.266 1 91.25 203 GLN B C 1
ATOM 5087 O O . GLN B 1 203 ? 3.074 -21.484 -11.344 1 91.25 203 GLN B O 1
ATOM 5092 N N . ALA B 1 204 ? 3.529 -20.5 -13.273 1 87.94 204 ALA B N 1
ATOM 5093 C CA . ALA B 1 204 ? 2.141 -20.062 -13.43 1 87.94 204 ALA B CA 1
ATOM 5094 C C . ALA B 1 204 ? 1.192 -21.266 -13.391 1 87.94 204 ALA B C 1
ATOM 5096 O O . ALA B 1 204 ? 0.163 -21.219 -12.711 1 87.94 204 ALA B O 1
ATOM 5097 N N . ALA B 1 205 ? 1.517 -22.281 -14.078 1 91.31 205 ALA B N 1
ATOM 5098 C CA . ALA B 1 205 ? 0.687 -23.484 -14.133 1 91.31 205 ALA B CA 1
ATOM 5099 C C . ALA B 1 205 ? 0.571 -24.125 -12.758 1 91.31 205 ALA B C 1
ATOM 5101 O O . ALA B 1 205 ? -0.528 -24.469 -12.312 1 91.31 205 ALA B O 1
ATOM 5102 N N . ILE B 1 206 ? 1.654 -24.266 -12.102 1 94.75 206 ILE B N 1
ATOM 5103 C CA . ILE B 1 206 ? 1.675 -24.938 -10.805 1 94.75 206 ILE B 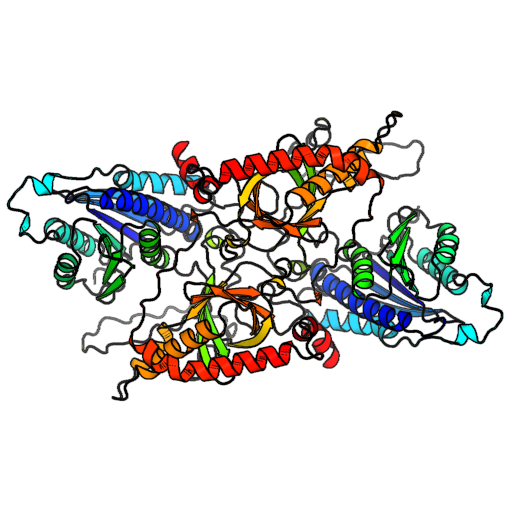CA 1
ATOM 5104 C C . ILE B 1 206 ? 0.86 -24.125 -9.797 1 94.75 206 ILE B C 1
ATOM 5106 O O . ILE B 1 206 ? 0.089 -24.688 -9.016 1 94.75 206 ILE B O 1
ATOM 5110 N N . GLN B 1 207 ? 1.053 -22.875 -9.812 1 91.12 207 GLN B N 1
ATOM 5111 C CA . GLN B 1 207 ? 0.307 -22.016 -8.898 1 91.12 207 GLN B CA 1
ATOM 5112 C C . GLN B 1 207 ? -1.19 -22.078 -9.188 1 91.12 207 GLN B C 1
ATOM 5114 O O . GLN B 1 207 ? -2.006 -22.094 -8.258 1 91.12 207 GLN B O 1
ATOM 5119 N N . ASP B 1 208 ? -1.536 -22.125 -10.422 1 88 208 ASP B N 1
ATOM 5120 C CA . ASP B 1 208 ? -2.939 -22.203 -10.812 1 88 208 ASP B CA 1
ATOM 5121 C C . ASP B 1 208 ? -3.562 -23.516 -10.336 1 88 208 ASP B C 1
ATOM 5123 O O . ASP B 1 208 ? -4.762 -23.578 -10.055 1 88 208 ASP B O 1
ATOM 5127 N N . ILE B 1 209 ? -2.775 -24.5 -10.219 1 92.25 209 ILE B N 1
ATOM 5128 C CA . ILE B 1 209 ? -3.242 -25.828 -9.836 1 92.25 209 ILE B CA 1
ATOM 5129 C C . ILE B 1 209 ? -3.309 -25.938 -8.32 1 92.25 209 ILE B C 1
ATOM 5131 O O . ILE B 1 209 ? -4.355 -26.281 -7.762 1 92.25 209 ILE B O 1
ATOM 5135 N N . LEU B 1 210 ? -2.229 -25.594 -7.688 1 93.38 210 LEU B N 1
ATOM 5136 C CA . LEU B 1 210 ? -2.064 -25.922 -6.281 1 93.38 210 LEU B CA 1
ATOM 5137 C C . LEU B 1 210 ? -2.754 -24.906 -5.387 1 93.38 210 LEU B C 1
ATOM 5139 O O . LEU B 1 210 ? -3.314 -25.25 -4.348 1 93.38 210 LEU B O 1
ATOM 5143 N N . CYS B 1 211 ? -2.729 -23.734 -5.773 1 88.31 211 CYS B N 1
ATOM 5144 C CA . CYS B 1 211 ? -3.193 -22.672 -4.887 1 88.31 211 CYS B CA 1
ATOM 5145 C C . CYS B 1 211 ? -4.668 -22.844 -4.551 1 88.31 211 CYS B C 1
ATOM 5147 O O . CYS B 1 211 ? -5.047 -22.875 -3.379 1 88.31 211 CYS B O 1
ATOM 5149 N N . PRO B 1 212 ? -5.477 -22.984 -5.488 1 84.5 212 PRO B N 1
ATOM 5150 C CA . PRO B 1 212 ? -6.891 -23.141 -5.141 1 84.5 212 PRO B CA 1
ATOM 5151 C C . PRO B 1 212 ? -7.156 -24.391 -4.305 1 84.5 212 PRO B C 1
ATOM 5153 O O . PRO B 1 212 ? -8.109 -24.422 -3.52 1 84.5 212 PRO B O 1
ATOM 5156 N N . PHE B 1 213 ? -6.41 -25.422 -4.469 1 89.19 213 PHE B N 1
ATOM 5157 C CA . PHE B 1 213 ? -6.602 -26.656 -3.729 1 89.19 213 PHE B CA 1
ATOM 5158 C C . PHE B 1 213 ? -6.074 -26.531 -2.305 1 89.19 213 PHE B C 1
ATOM 5160 O O . PHE B 1 213 ? -6.742 -26.922 -1.35 1 89.19 213 PHE B O 1
ATOM 5167 N N . LEU B 1 214 ? -4.863 -25.969 -2.201 1 88.56 214 LEU B N 1
ATOM 5168 C CA . LEU B 1 214 ? -4.184 -25.922 -0.912 1 88.56 214 LEU B CA 1
ATOM 5169 C C . LEU B 1 214 ? -4.695 -24.75 -0.07 1 88.56 214 LEU B C 1
ATOM 5171 O O . LEU B 1 214 ? -4.824 -24.875 1.15 1 88.56 214 LEU B O 1
ATOM 5175 N N . MET B 1 215 ? -4.855 -23.688 -0.701 1 84.5 215 MET B N 1
ATOM 5176 C CA . MET B 1 215 ? -5.207 -22.453 0.004 1 84.5 215 MET B CA 1
ATOM 5177 C C . MET B 1 215 ? -6.426 -21.797 -0.63 1 84.5 215 MET B C 1
ATOM 5179 O O . MET B 1 215 ? -6.344 -20.656 -1.106 1 84.5 215 MET B O 1
ATOM 5183 N N . PRO B 1 216 ? -7.48 -22.516 -0.431 1 77.69 216 PRO B N 1
ATOM 5184 C CA . PRO B 1 216 ? -8.695 -21.906 -0.996 1 77.69 216 PRO B CA 1
ATOM 5185 C C . PRO B 1 216 ? -9.055 -20.578 -0.335 1 77.69 216 PRO B C 1
ATOM 5187 O O . PRO B 1 216 ? -9 -20.469 0.892 1 77.69 216 PRO B O 1
ATOM 5190 N N . GLY B 1 217 ? -9.242 -19.562 -1.079 1 69.5 217 GLY B N 1
ATOM 5191 C CA . GLY B 1 217 ? -9.711 -18.281 -0.569 1 69.5 217 GLY B CA 1
ATOM 5192 C C . GLY B 1 217 ? -8.586 -17.375 -0.111 1 69.5 217 GLY B C 1
ATOM 5193 O O . GLY B 1 217 ? -8.836 -16.297 0.433 1 69.5 217 GLY B O 1
ATOM 5194 N N . VAL B 1 218 ? -7.352 -17.859 -0.125 1 73.38 218 VAL B N 1
ATOM 5195 C CA . VAL B 1 218 ? -6.219 -17.078 0.361 1 73.38 218 VAL B CA 1
ATOM 5196 C C . VAL B 1 218 ? -6.094 -15.797 -0.449 1 73.38 218 VAL B C 1
ATOM 5198 O O . VAL B 1 218 ? -5.676 -14.758 0.077 1 73.38 218 VAL B O 1
ATOM 5201 N N . ARG B 1 219 ? -6.301 -15.836 -1.675 1 74.75 219 ARG B N 1
ATOM 5202 C CA . ARG B 1 219 ? -6.285 -14.625 -2.488 1 74.75 219 ARG B CA 1
ATOM 5203 C C . ARG B 1 219 ? -7.691 -14.062 -2.664 1 74.75 219 ARG B C 1
ATOM 5205 O O . ARG B 1 219 ? -8.453 -14.539 -3.506 1 74.75 219 ARG B O 1
ATOM 5212 N N . PRO B 1 220 ? -7.93 -13.102 -1.741 1 71.19 220 PRO B N 1
ATOM 5213 C CA . PRO B 1 220 ? -9.266 -12.523 -1.864 1 71.19 220 PRO B CA 1
ATOM 5214 C C . PRO B 1 220 ? -9.57 -12.023 -3.277 1 71.19 220 PRO B C 1
ATOM 5216 O O . PRO B 1 220 ? -8.68 -11.516 -3.961 1 71.19 220 PRO B O 1
ATOM 5219 N N . SER B 1 221 ? -10.625 -12.469 -3.66 1 81.38 221 SER B N 1
ATOM 5220 C CA . SER B 1 221 ? -11.117 -11.992 -4.949 1 81.38 221 SER B CA 1
ATOM 5221 C C . SER B 1 221 ? -12.477 -11.312 -4.805 1 81.38 221 SER B C 1
ATOM 5223 O O . SER B 1 221 ? -13.273 -11.672 -3.939 1 81.38 221 SER B O 1
ATOM 5225 N N . ARG B 1 222 ? -12.539 -10.234 -5.535 1 86.44 222 ARG B N 1
ATOM 5226 C CA . ARG B 1 222 ? -13.781 -9.484 -5.566 1 86.44 222 ARG B CA 1
ATOM 5227 C C . ARG B 1 222 ? -14.305 -9.336 -6.992 1 86.44 222 ARG B C 1
ATOM 5229 O O . ARG B 1 222 ? -13.547 -8.961 -7.895 1 86.44 222 ARG B O 1
ATOM 5236 N N . ARG B 1 223 ? -15.547 -9.766 -7.086 1 87.44 223 ARG B N 1
ATOM 5237 C CA . ARG B 1 223 ? -16.188 -9.5 -8.375 1 87.44 223 ARG B CA 1
ATOM 5238 C C . ARG B 1 223 ? -16.797 -8.109 -8.406 1 87.44 223 ARG B C 1
ATOM 5240 O O . ARG B 1 223 ? -17.5 -7.707 -7.484 1 87.44 223 ARG B O 1
ATOM 5247 N N . LEU B 1 224 ? -16.391 -7.422 -9.461 1 92.75 224 LEU B N 1
ATOM 5248 C CA . LEU B 1 224 ? -16.828 -6.039 -9.594 1 92.75 224 LEU B CA 1
ATOM 5249 C C . LEU B 1 224 ? -17.297 -5.754 -11.016 1 92.75 224 LEU B C 1
ATOM 5251 O O . LEU B 1 224 ? -17.094 -6.57 -11.922 1 92.75 224 LEU B O 1
ATOM 5255 N N . GLY B 1 225 ? -18.031 -4.695 -11.102 1 90.88 225 GLY B N 1
ATOM 5256 C CA . GLY B 1 225 ? -18.312 -4.113 -12.406 1 90.88 225 GLY B CA 1
ATOM 5257 C C . GLY B 1 225 ? -17.562 -2.82 -12.656 1 90.88 225 GLY B C 1
ATOM 5258 O O . GLY B 1 225 ? -17.375 -2.018 -11.734 1 90.88 225 GLY B O 1
ATOM 5259 N N . LEU B 1 226 ? -17.047 -2.711 -13.859 1 93.31 226 LEU B N 1
ATOM 5260 C CA . LEU B 1 226 ? -16.453 -1.451 -14.281 1 93.31 226 LEU B CA 1
ATOM 5261 C C . LEU B 1 226 ? -17.391 -0.686 -15.203 1 93.31 226 LEU B C 1
ATOM 5263 O O . LEU B 1 226 ? -17.766 -1.184 -16.266 1 93.31 226 LEU B O 1
ATOM 5267 N N . LYS B 1 227 ? -17.781 0.427 -14.727 1 91.38 227 LYS B N 1
ATOM 5268 C CA . LYS B 1 227 ? -18.656 1.27 -15.531 1 91.38 227 LYS B CA 1
ATOM 5269 C C . LYS B 1 227 ? -17.844 2.254 -16.375 1 91.38 227 LYS B C 1
ATOM 5271 O O . LYS B 1 227 ? -17.172 3.135 -15.836 1 91.38 227 LYS B O 1
ATOM 5276 N N . LEU B 1 228 ? -17.906 2.033 -17.641 1 90.62 228 LEU B N 1
ATOM 5277 C CA . LEU B 1 228 ? -17.219 2.857 -18.625 1 90.62 228 LEU B CA 1
ATOM 5278 C C . LEU B 1 228 ? -18.219 3.635 -19.484 1 90.62 228 LEU B C 1
ATOM 5280 O O . LEU B 1 228 ? -18.672 3.141 -20.516 1 90.62 228 LEU B O 1
ATOM 5284 N N . GLY B 1 229 ? -18.484 4.844 -18.984 1 81.5 229 GLY B N 1
ATOM 5285 C CA . GLY B 1 229 ? -19.562 5.543 -19.672 1 81.5 229 GLY B CA 1
ATOM 5286 C C . GLY B 1 229 ? -20.891 4.809 -19.609 1 81.5 229 GLY B C 1
ATOM 5287 O O . GLY B 1 229 ? -21.406 4.551 -18.531 1 81.5 229 GLY B O 1
ATOM 5288 N N . GLY B 1 230 ? -21.359 4.457 -20.766 1 80.25 230 GLY B N 1
ATOM 5289 C CA . GLY B 1 230 ? -22.625 3.734 -20.844 1 80.25 230 GLY B CA 1
ATOM 5290 C C . GLY B 1 230 ? -22.453 2.227 -20.812 1 80.25 230 GLY B C 1
ATOM 5291 O O . GLY B 1 230 ? -23.438 1.487 -20.719 1 80.25 230 GLY B O 1
ATOM 5292 N N . GLN B 1 231 ? -21.266 1.761 -20.812 1 83.94 231 GLN B N 1
ATOM 5293 C CA . GLN B 1 231 ? -21 0.327 -20.859 1 83.94 231 GLN B CA 1
ATOM 5294 C C . GLN B 1 231 ? -20.516 -0.184 -19.5 1 83.94 231 GLN B C 1
ATOM 5296 O O . GLN B 1 231 ? -20 0.586 -18.688 1 83.94 231 GLN B O 1
ATOM 5301 N N . ALA B 1 232 ? -20.797 -1.427 -19.312 1 86.19 232 ALA B N 1
ATOM 5302 C CA . ALA B 1 232 ? -20.312 -2.092 -18.094 1 86.19 232 ALA B CA 1
ATOM 5303 C C . ALA B 1 232 ? -19.594 -3.393 -18.438 1 86.19 232 ALA B C 1
ATOM 5305 O O . ALA B 1 232 ? -20.031 -4.137 -19.328 1 86.19 232 ALA B O 1
ATOM 5306 N N . VAL B 1 233 ? -18.516 -3.615 -17.781 1 88.5 233 VAL B N 1
ATOM 5307 C CA . VAL B 1 233 ? -17.734 -4.832 -18 1 88.5 233 VAL B CA 1
ATOM 5308 C C . VAL B 1 233 ? -17.5 -5.543 -16.672 1 88.5 233 VAL B C 1
ATOM 5310 O O . VAL B 1 233 ? -17.078 -4.926 -15.695 1 88.5 233 VAL B O 1
ATOM 5313 N N . PRO B 1 234 ? -17.859 -6.789 -16.625 1 88.69 234 PRO B N 1
ATOM 5314 C CA . PRO B 1 234 ? -17.562 -7.551 -15.414 1 88.69 234 PRO B CA 1
ATOM 5315 C C . PRO B 1 234 ? -16.062 -7.812 -15.227 1 88.69 234 PRO B C 1
ATOM 5317 O O . PRO B 1 234 ? -15.383 -8.227 -16.172 1 88.69 234 PRO B O 1
ATOM 5320 N N . VAL B 1 235 ? -15.625 -7.508 -14.023 1 91.06 235 VAL B N 1
ATOM 5321 C CA . VAL B 1 235 ? -14.203 -7.715 -13.742 1 91.06 235 VAL B CA 1
ATOM 5322 C C . VAL B 1 235 ? -14.039 -8.445 -12.406 1 91.06 235 VAL B C 1
ATOM 5324 O O . VAL B 1 235 ? -14.977 -8.508 -11.609 1 91.06 235 VAL B O 1
ATOM 5327 N N . ILE B 1 236 ? -12.875 -9.07 -12.242 1 88 236 ILE B N 1
ATOM 5328 C CA . ILE B 1 236 ? -12.484 -9.711 -10.992 1 88 236 ILE B CA 1
ATOM 5329 C C . ILE B 1 236 ? -11.211 -9.062 -10.453 1 88 236 ILE B C 1
ATOM 5331 O O . ILE B 1 236 ? -10.25 -8.867 -11.195 1 88 236 ILE B O 1
ATOM 5335 N N . ALA B 1 237 ? -11.328 -8.578 -9.195 1 91.81 237 ALA B N 1
ATOM 5336 C CA . ALA B 1 237 ? -10.172 -8.016 -8.5 1 91.81 237 ALA B CA 1
ATOM 5337 C C . ALA B 1 237 ? -9.516 -9.055 -7.594 1 91.81 237 ALA B C 1
ATOM 5339 O O . ALA B 1 237 ? -10.203 -9.719 -6.816 1 91.81 237 ALA B O 1
ATOM 5340 N N . THR B 1 238 ? -8.195 -9.203 -7.676 1 86.81 238 THR B N 1
ATOM 5341 C CA . THR B 1 238 ? -7.453 -10.156 -6.852 1 86.81 238 THR B CA 1
ATOM 5342 C C . THR B 1 238 ? -6.16 -9.531 -6.34 1 86.81 238 THR B C 1
ATOM 5344 O O . THR B 1 238 ? -5.496 -8.781 -7.059 1 86.81 238 THR B O 1
ATOM 5347 N N . LEU B 1 239 ? -5.852 -9.844 -5.094 1 86.56 239 LEU B N 1
ATOM 5348 C CA . LEU B 1 239 ? -4.539 -9.445 -4.598 1 86.56 239 LEU B CA 1
ATOM 5349 C C . LEU B 1 239 ? -3.426 -10.172 -5.344 1 86.56 239 LEU B C 1
ATOM 5351 O O . LEU B 1 239 ? -3.537 -11.367 -5.613 1 86.56 239 LEU B O 1
ATOM 5355 N N . TRP B 1 240 ? -2.336 -9.445 -5.531 1 79.19 240 TRP B N 1
ATOM 5356 C CA . TRP B 1 240 ? -1.331 -9.938 -6.465 1 79.19 240 TRP B CA 1
ATOM 5357 C C . TRP B 1 240 ? -0.159 -10.57 -5.719 1 79.19 240 TRP B C 1
ATOM 5359 O O . TRP B 1 240 ? 1.002 -10.32 -6.051 1 79.19 240 TRP B O 1
ATOM 5369 N N . HIS B 1 241 ? -0.321 -11.203 -4.727 1 83.44 241 HIS B N 1
ATOM 5370 C CA . HIS B 1 241 ? 0.706 -11.945 -3.998 1 83.44 241 HIS B CA 1
ATOM 5371 C C . HIS B 1 241 ? 0.094 -12.789 -2.887 1 83.44 241 HIS B C 1
ATOM 5373 O O . HIS B 1 241 ? -1.095 -12.664 -2.586 1 83.44 241 HIS B O 1
ATOM 5379 N N . TYR B 1 242 ? 0.867 -13.672 -2.256 1 81.38 242 TYR B N 1
ATOM 5380 C CA . TYR B 1 242 ? 0.395 -14.594 -1.227 1 81.38 242 TYR B CA 1
ATOM 5381 C C . TYR B 1 242 ? 0.767 -14.094 0.164 1 81.38 242 TYR B C 1
ATOM 5383 O O . TYR B 1 242 ? 0.745 -14.859 1.132 1 81.38 242 TYR B O 1
ATOM 5391 N N . GLY B 1 243 ? 1.136 -12.875 0.22 1 76 243 GLY B N 1
ATOM 5392 C CA . GLY B 1 243 ? 1.589 -12.344 1.495 1 76 243 GLY B CA 1
ATOM 5393 C C . GLY B 1 243 ? 0.512 -12.352 2.564 1 76 243 GLY B C 1
ATOM 5394 O O . GLY B 1 243 ? 0.814 -12.445 3.756 1 76 243 GLY B O 1
ATOM 5395 N N . VAL B 1 244 ? -0.656 -12.289 2.227 1 71.69 244 VAL B N 1
ATOM 5396 C CA . VAL B 1 244 ? -1.774 -12.25 3.162 1 71.69 244 VAL B CA 1
ATOM 5397 C C . VAL B 1 244 ? -1.804 -13.539 3.984 1 71.69 244 VAL B C 1
ATOM 5399 O O . VAL B 1 244 ? -2.256 -13.539 5.133 1 71.69 244 VAL B O 1
ATOM 5402 N N . CYS B 1 245 ? -1.235 -14.578 3.43 1 72.75 245 CYS B N 1
ATOM 5403 C CA . CYS B 1 245 ? -1.207 -15.875 4.105 1 72.75 245 CYS B CA 1
ATOM 5404 C C . CYS B 1 245 ? -0.281 -15.836 5.316 1 72.75 245 CYS B C 1
ATOM 5406 O O . CYS B 1 245 ? -0.401 -16.656 6.223 1 72.75 245 CYS B O 1
ATOM 5408 N N . LEU B 1 246 ? 0.558 -14.969 5.266 1 70.81 246 LEU B N 1
ATOM 5409 C CA . LEU B 1 246 ? 1.591 -14.945 6.293 1 70.81 246 LEU B CA 1
ATOM 5410 C C . LEU B 1 246 ? 1.248 -13.938 7.387 1 70.81 246 LEU B C 1
ATOM 5412 O O . LEU B 1 246 ? 1.928 -13.875 8.414 1 70.81 246 LEU B O 1
ATOM 5416 N N . ASN B 1 247 ? 0.374 -13.055 7.191 1 59.81 247 ASN B N 1
ATOM 5417 C CA . ASN B 1 247 ? 0.035 -12.047 8.195 1 59.81 247 ASN B CA 1
ATOM 5418 C C . ASN B 1 247 ? -0.863 -12.617 9.281 1 59.81 247 ASN B C 1
ATOM 5420 O O . ASN B 1 247 ? -1.888 -13.234 8.992 1 59.81 247 ASN B O 1
ATOM 5424 N N . GLU B 1 248 ? -0.36 -13.406 10.281 1 55.19 248 GLU B N 1
ATOM 5425 C CA . GLU B 1 248 ? -1.052 -14.109 11.352 1 55.19 248 GLU B CA 1
ATOM 5426 C C . GLU B 1 248 ? -2.455 -13.547 11.57 1 55.19 248 GLU B C 1
ATOM 5428 O O . GLU B 1 248 ? -3.398 -14.305 11.812 1 55.19 248 GLU B O 1
ATOM 5433 N N . GLY B 1 249 ? -2.67 -12.219 12.289 1 40.94 249 GLY B N 1
ATOM 5434 C CA . GLY B 1 249 ? -3.854 -11.672 12.938 1 40.94 249 GLY B CA 1
ATOM 5435 C C . GLY B 1 249 ? -4.895 -11.18 11.953 1 40.94 249 GLY B C 1
ATOM 5436 O O . GLY B 1 249 ? -6.098 -11.273 12.211 1 40.94 249 GLY B O 1
ATOM 5437 N N . ASP B 1 250 ? -4.676 -10.094 11.141 1 35.53 250 ASP B N 1
ATOM 5438 C CA . ASP B 1 250 ? -5.668 -9.094 10.766 1 35.53 250 ASP B CA 1
ATOM 5439 C C . ASP B 1 250 ? -6.395 -9.484 9.484 1 35.53 250 ASP B C 1
ATOM 5441 O O . ASP B 1 250 ? -7.43 -8.906 9.148 1 35.53 250 ASP B O 1
ATOM 5445 N N . ALA B 1 251 ? -5.727 -9.891 8.5 1 32.53 251 ALA B N 1
ATOM 5446 C CA . ALA B 1 251 ? -6.359 -9.492 7.246 1 32.53 251 ALA B CA 1
ATOM 5447 C C . ALA B 1 251 ? -7.656 -10.266 7.02 1 32.53 251 ALA B C 1
ATOM 5449 O O . ALA B 1 251 ? -8.578 -9.766 6.371 1 32.53 251 ALA B O 1
ATOM 5450 N N . ILE B 1 252 ? -7.633 -11.609 7.047 1 30.7 252 ILE B N 1
ATOM 5451 C CA . ILE B 1 252 ? -8.836 -12.25 6.52 1 30.7 252 ILE B CA 1
ATOM 5452 C C . ILE B 1 252 ? -10.008 -12 7.461 1 30.7 252 ILE B C 1
ATOM 5454 O O . ILE B 1 252 ? -11.164 -12.234 7.098 1 30.7 252 ILE B O 1
ATOM 5458 N N . GLY B 1 253 ? -9.883 -11.875 8.773 1 30.11 253 GLY B N 1
ATOM 5459 C CA . GLY B 1 253 ? -11.094 -11.648 9.547 1 30.11 253 GLY B CA 1
ATOM 5460 C C . GLY B 1 253 ? -11.898 -10.469 9.062 1 30.11 253 GLY B C 1
ATOM 5461 O O . GLY B 1 253 ? -13.07 -10.312 9.43 1 30.11 253 GLY B O 1
ATOM 5462 N N . SER B 1 254 ? -11.25 -9.352 8.688 1 28.34 254 SER B N 1
ATOM 5463 C CA . SER B 1 254 ? -12.086 -8.258 8.203 1 28.34 254 SER B CA 1
ATOM 5464 C C . SER B 1 254 ? -12.656 -8.562 6.824 1 28.34 254 SER B C 1
ATOM 5466 O O . SER B 1 254 ? -13.383 -7.746 6.254 1 28.34 254 SER B O 1
ATOM 5468 N N . VAL B 1 255 ? -12.133 -9.414 6.035 1 27.12 255 VAL B N 1
ATOM 5469 C CA . VAL B 1 255 ? -13.008 -9.82 4.949 1 27.12 255 VAL B CA 1
ATOM 5470 C C . VAL B 1 255 ? -14.094 -10.758 5.484 1 27.12 255 VAL B C 1
ATOM 5472 O O . VAL B 1 255 ? -13.797 -11.859 5.949 1 27.12 255 VAL B O 1
ATOM 5475 N N . ALA B 1 256 ? -15.148 -10.359 6.133 1 25.2 256 ALA B N 1
ATOM 5476 C CA . ALA B 1 256 ? -16.359 -11.148 6.348 1 25.2 256 ALA B CA 1
ATOM 5477 C C . ALA B 1 256 ? -16.516 -12.211 5.266 1 25.2 256 ALA B C 1
ATOM 5479 O O . ALA B 1 256 ? -16.25 -11.953 4.09 1 25.2 256 ALA B O 1
ATOM 5480 N N . ARG B 1 257 ? -16.75 -13.461 5.688 1 25.38 257 ARG B N 1
ATOM 5481 C CA . ARG B 1 257 ? -17.406 -14.633 5.098 1 25.38 257 ARG B CA 1
ATOM 5482 C C . ARG B 1 257 ? -18.547 -14.219 4.188 1 25.38 257 ARG B C 1
ATOM 5484 O O . ARG B 1 257 ? -19.688 -14.102 4.641 1 25.38 257 ARG B O 1
ATOM 5491 N N . ALA B 1 258 ? -18.609 -13.312 3.52 1 22 258 ALA B N 1
ATOM 5492 C CA . ALA B 1 258 ? -19.766 -13.328 2.643 1 22 258 ALA B CA 1
ATOM 5493 C C . ALA B 1 258 ? -19.953 -14.703 1.999 1 22 258 ALA B C 1
ATOM 5495 O O . ALA B 1 258 ? -18.969 -15.344 1.607 1 22 258 ALA B O 1
ATOM 5496 N N . GLY B 1 259 ? -21.078 -15.383 2.285 1 23.27 259 GLY B N 1
ATOM 5497 C CA . GLY B 1 259 ? -21.766 -16.578 1.836 1 23.27 259 GLY B CA 1
ATOM 5498 C C . GLY B 1 259 ? -21.5 -16.906 0.378 1 23.27 259 GLY B C 1
ATOM 5499 O O . GLY B 1 259 ? -21.891 -16.156 -0.514 1 23.27 259 GLY B O 1
ATOM 5500 N N . CYS B 1 260 ? -20.562 -17.484 0.166 1 22.03 260 CYS B N 1
ATOM 5501 C CA . CYS B 1 260 ? -20.609 -18.188 -1.109 1 22.03 260 CYS B CA 1
ATOM 5502 C C . CYS B 1 260 ? -21.844 -19.078 -1.189 1 22.03 260 CYS B C 1
ATOM 5504 O O . CYS B 1 260 ? -22.125 -19.828 -0.256 1 22.03 260 CYS B O 1
ATOM 5506 N N . ALA B 1 261 ? -22.781 -18.812 -1.953 1 20.17 261 ALA B N 1
ATOM 5507 C CA . ALA B 1 261 ? -23.781 -19.734 -2.443 1 20.17 261 ALA B CA 1
ATOM 5508 C C . ALA B 1 261 ? -23.188 -21.109 -2.732 1 20.17 261 ALA B C 1
ATOM 5510 O O . ALA B 1 261 ? -22.016 -21.203 -3.135 1 20.17 261 ALA B O 1
ATOM 5511 N N . PRO B 1 262 ? -23.656 -22.156 -2.109 1 21.09 262 PRO B N 1
ATOM 5512 C CA . PRO B 1 262 ? -23.438 -23.578 -2.385 1 21.09 262 PRO B CA 1
ATOM 5513 C C . PRO B 1 262 ? -23.281 -23.875 -3.875 1 21.09 262 PRO B C 1
ATOM 5515 O O . PRO B 1 262 ? -23.953 -23.234 -4.703 1 21.09 262 PRO B O 1
ATOM 5518 N N . PRO B 1 263 ? -22.266 -24.297 -4.246 1 19.73 263 PRO B N 1
ATOM 5519 C CA . PRO B 1 263 ? -22.484 -24.906 -5.566 1 19.73 263 PRO B CA 1
ATOM 5520 C C . PRO B 1 263 ? -23.562 -25.984 -5.551 1 19.73 263 PRO B C 1
ATOM 5522 O O . PRO B 1 263 ? -23.688 -26.719 -4.574 1 19.73 263 PRO B O 1
ATOM 5525 N N . ALA B 1 264 ? -24.672 -25.844 -6.102 1 18.8 264 ALA B N 1
ATOM 5526 C CA . ALA B 1 264 ? -25.578 -26.922 -6.496 1 18.8 264 ALA B CA 1
ATOM 5527 C C . ALA B 1 264 ? -24.797 -28.203 -6.746 1 18.8 264 ALA B C 1
ATOM 5529 O O . ALA B 1 264 ? -23.594 -28.188 -7.012 1 18.8 264 ALA B O 1
ATOM 5530 N N . ALA B 1 265 ? -25.5 -29.422 -6.461 1 19.69 265 ALA B N 1
ATOM 5531 C CA . ALA B 1 265 ? -25.719 -30.844 -6.699 1 19.69 265 ALA B CA 1
ATOM 5532 C C . ALA B 1 265 ? -25.359 -31.219 -8.133 1 19.69 265 ALA B C 1
ATOM 5534 O O . ALA B 1 265 ? -26.047 -30.844 -9.078 1 19.69 265 ALA B O 1
ATOM 5535 N N . VAL B 1 266 ? -24.344 -31.328 -8.594 1 19.8 266 VAL B N 1
ATOM 5536 C CA . VAL B 1 266 ? -24.438 -32.281 -9.688 1 19.8 266 VAL B CA 1
ATOM 5537 C C . VAL B 1 266 ? -24.703 -33.688 -9.125 1 19.8 266 VAL B C 1
ATOM 5539 O O . VAL B 1 266 ? -23.766 -34.406 -8.734 1 19.8 266 VAL B O 1
ATOM 5542 N N . PHE B 1 267 ? -25.75 -33.844 -7.945 1 17.05 267 PHE B N 1
ATOM 5543 C CA . PHE B 1 267 ? -26.344 -35.156 -7.758 1 17.05 267 PHE B CA 1
ATOM 5544 C C . PHE B 1 267 ? -26.75 -35.781 -9.094 1 17.05 267 PHE B C 1
ATOM 5546 O O . PHE B 1 267 ? -27.031 -35.062 -10.055 1 17.05 267 PHE B O 1
ATOM 5553 N N . GLU B 1 268 ? -26.562 -37.156 -9.148 1 20.48 268 GLU B N 1
ATOM 5554 C CA . GLU B 1 268 ? -27.219 -38.062 -10.094 1 20.48 268 GLU B CA 1
ATOM 5555 C C . GLU B 1 268 ? -28.703 -37.719 -10.219 1 20.48 268 GLU B C 1
ATOM 5557 O O . GLU B 1 268 ? -29.219 -37.562 -11.328 1 20.48 268 GLU B O 1
ATOM 5562 N N . VAL B 1 269 ? -29.719 -38.156 -9.016 1 16.95 269 VAL B N 1
ATOM 5563 C CA . VAL B 1 269 ? -30.625 -39.281 -8.812 1 16.95 269 VAL B CA 1
ATOM 5564 C C . VAL B 1 269 ? -32.031 -38.938 -9.336 1 16.95 269 VAL B C 1
ATOM 5566 O O . VAL B 1 269 ? -32.344 -37.781 -9.492 1 16.95 269 VAL B O 1
ATOM 5569 N N . SER B 1 270 ? -33.094 -40.125 -9.43 1 18.47 270 SER B N 1
ATOM 5570 C CA . SER B 1 270 ? -34.531 -40.281 -9.305 1 18.47 270 SER B CA 1
ATOM 5571 C C . SER B 1 270 ? -35.062 -39.406 -8.18 1 18.47 270 SER B C 1
ATOM 5573 O O . SER B 1 270 ? -34.312 -38.844 -7.379 1 18.47 270 SER B O 1
ATOM 5575 N N . GLY B 1 271 ? -36.062 -39.938 -7.027 1 17.92 271 GLY B N 1
ATOM 5576 C CA . GLY B 1 271 ? -37.344 -39.562 -6.445 1 17.92 271 GLY B CA 1
ATOM 5577 C C . GLY B 1 271 ? -37.219 -38.75 -5.176 1 17.92 271 GLY B C 1
ATOM 5578 O O . GLY B 1 271 ? -38.125 -37.969 -4.828 1 17.92 271 GLY B O 1
ATOM 5579 N N . VAL B 1 272 ? -36.375 -39.156 -4 1 17.69 272 VAL B N 1
ATOM 5580 C CA . VAL B 1 272 ? -36.875 -39.281 -2.635 1 17.69 272 VAL B CA 1
ATOM 5581 C C . VAL B 1 272 ? -36.781 -37.938 -1.918 1 17.69 272 VAL B C 1
ATOM 5583 O O . VAL B 1 272 ? -35.938 -37.125 -2.254 1 17.69 272 VAL B O 1
ATOM 5586 N N . MET B 1 273 ? -37.469 -37.688 -0.66 1 16.42 273 MET B N 1
ATOM 5587 C CA . MET B 1 273 ? -38.188 -36.844 0.25 1 16.42 273 MET B CA 1
ATOM 5588 C C . MET B 1 273 ? -37.25 -36 1.101 1 16.42 273 MET B C 1
ATOM 5590 O O . MET B 1 273 ? -36.156 -36.469 1.468 1 16.42 273 MET B O 1
ATOM 5594 N N . CYS B 1 274 ? -37.5 -34.625 1.299 1 17.16 274 CYS B N 1
ATOM 5595 C CA . CYS B 1 274 ? -37.25 -33.25 1.727 1 17.16 274 CYS B CA 1
ATOM 5596 C C . CYS B 1 274 ? -37.094 -33.156 3.24 1 17.16 274 CYS B C 1
ATOM 5598 O O . CYS B 1 274 ? -37.344 -32.125 3.842 1 17.16 274 CYS B O 1
ATOM 5600 N N . GLN B 1 275 ? -36.594 -34.344 3.916 1 16.77 275 GLN B N 1
ATOM 5601 C CA . GLN B 1 275 ? -37.031 -34.25 5.301 1 16.77 275 GLN B CA 1
ATOM 5602 C C . GLN B 1 275 ? -36.281 -33.156 6.051 1 16.77 275 GLN B C 1
ATOM 5604 O O . GLN B 1 275 ? -35.125 -32.875 5.781 1 16.77 275 GLN B O 1
ATOM 5609 N N . CYS B 1 276 ? -37.156 -32.344 7.059 1 17.45 276 CYS B N 1
ATOM 5610 C CA . CYS B 1 276 ? -37.281 -31.125 7.863 1 17.45 276 CYS B CA 1
ATOM 5611 C C . CYS B 1 276 ? -36.344 -31.172 9.07 1 17.45 276 CYS B C 1
ATOM 5613 O O . CYS B 1 276 ? -36.812 -31.312 10.203 1 17.45 276 CYS B O 1
ATOM 5615 N N . LEU B 1 277 ? -35.188 -31.719 8.969 1 16.73 277 LEU B N 1
ATOM 5616 C CA . LEU B 1 277 ? -34.75 -32.156 10.305 1 16.73 277 LEU B CA 1
ATOM 5617 C C . LEU B 1 277 ? -34.75 -30.953 11.266 1 16.73 277 LEU B C 1
ATOM 5619 O O . LEU B 1 277 ? -34.25 -29.891 10.938 1 16.73 277 LEU B O 1
ATOM 5623 N N . THR B 1 278 ? -35.594 -30.828 12.492 1 18.97 278 THR B N 1
ATOM 5624 C CA . THR B 1 278 ? -36.188 -30.125 13.625 1 18.97 278 THR B CA 1
ATOM 5625 C C . THR B 1 278 ? -35.094 -29.625 14.562 1 18.97 278 THR B C 1
ATOM 5627 O O . THR B 1 278 ? -35.375 -28.953 15.562 1 18.97 278 THR B O 1
ATOM 5630 N N . GLU B 1 279 ? -33.781 -29.859 14.398 1 18.78 279 GLU B N 1
ATOM 5631 C CA . GLU B 1 279 ? -33.281 -30.125 15.75 1 18.78 279 GLU B CA 1
ATOM 5632 C C . GLU B 1 279 ? -33.531 -28.922 16.656 1 18.78 279 GLU B C 1
ATOM 5634 O O . GLU B 1 279 ? -33.656 -27.797 16.188 1 18.78 279 GLU B O 1
ATOM 5639 N N . ALA B 1 280 ? -33.25 -28.766 18.047 1 18.7 280 ALA B N 1
ATOM 5640 C CA . ALA B 1 280 ? -33.75 -28.484 19.391 1 18.7 280 ALA B CA 1
ATOM 5641 C C . ALA B 1 280 ? -33.594 -27.016 19.734 1 18.7 280 ALA B C 1
ATOM 5643 O O . ALA B 1 280 ? -32.812 -26.297 19.109 1 18.7 280 ALA B O 1
ATOM 5644 N N . SER B 1 281 ? -33.844 -26.297 20.953 1 17.56 281 SER B N 1
ATOM 5645 C CA . SER B 1 281 ? -34.719 -25.266 21.438 1 17.56 281 SER B CA 1
ATOM 5646 C C . SER B 1 281 ? -34.188 -23.875 21.141 1 17.56 281 SER B C 1
ATOM 5648 O O . SER B 1 281 ? -34.938 -22.906 21.047 1 17.56 281 SER B O 1
ATOM 5650 N N . ARG B 1 282 ? -32.781 -23.438 21.453 1 20.22 282 ARG B N 1
ATOM 5651 C CA . ARG B 1 282 ? -32.469 -22.344 22.359 1 20.22 282 ARG B CA 1
ATOM 5652 C C . ARG B 1 282 ? -32.406 -21.016 21.609 1 20.22 282 ARG B C 1
ATOM 5654 O O . ARG B 1 282 ? -31.781 -20.922 20.547 1 20.22 282 ARG B O 1
ATOM 5661 N N . ARG B 1 283 ? -32.781 -19.609 21.891 1 19.64 283 ARG B N 1
ATOM 5662 C CA . ARG B 1 283 ? -33.812 -18.797 21.234 1 19.64 283 ARG B CA 1
ATOM 5663 C C . ARG B 1 283 ? -33.438 -18.484 19.781 1 19.64 283 ARG B C 1
ATOM 5665 O O . ARG B 1 283 ? -32.312 -18.094 19.516 1 19.64 283 ARG B O 1
ATOM 5672 N N . GLN B 1 284 ? -34.156 -18.953 18.562 1 18.31 284 GLN B N 1
ATOM 5673 C CA . GLN B 1 284 ? -34.188 -19.203 17.125 1 18.31 284 GLN B CA 1
ATOM 5674 C C . GLN B 1 284 ? -34.25 -17.891 16.359 1 18.31 284 GLN B C 1
ATOM 5676 O O . GLN B 1 284 ? -35.188 -17.641 15.609 1 18.31 284 GLN B O 1
ATOM 5681 N N . THR B 1 285 ? -34.031 -16.734 17.094 1 18.03 285 THR B N 1
ATOM 5682 C CA . THR B 1 285 ? -34.656 -15.547 16.531 1 18.03 285 THR B CA 1
ATOM 5683 C C . THR B 1 285 ? -34.375 -15.445 15.023 1 18.03 285 THR B C 1
ATOM 5685 O O . THR B 1 285 ? -33.312 -15.797 14.562 1 18.03 285 THR B O 1
ATOM 5688 N N . SER B 1 286 ? -35.5 -15.344 14.156 1 18.3 286 SER B N 1
ATOM 5689 C CA . SER B 1 286 ? -35.938 -15.344 12.773 1 18.3 286 SER B CA 1
ATOM 5690 C C . SER B 1 286 ? -35.062 -14.461 11.891 1 18.3 286 SER B C 1
ATOM 5692 O O . SER B 1 286 ? -35.25 -13.242 11.859 1 18.3 286 SER B O 1
ATOM 5694 N N . VAL B 1 287 ? -33.906 -14.312 12.312 1 18.98 287 VAL B N 1
ATOM 5695 C CA . VAL B 1 287 ? -33.344 -13.297 11.438 1 18.98 287 VAL B CA 1
ATOM 5696 C C . VAL B 1 287 ? -33.562 -13.68 9.977 1 18.98 287 VAL B C 1
ATOM 5698 O O . VAL B 1 287 ? -33.188 -14.773 9.547 1 18.98 287 VAL B O 1
ATOM 5701 N N . THR B 1 288 ? -34.75 -13.258 9.391 1 18.11 288 THR B N 1
ATOM 5702 C CA . THR B 1 288 ? -35.25 -13.391 8.031 1 18.11 288 THR B CA 1
ATOM 5703 C C . THR B 1 288 ? -34.125 -13.43 7.023 1 18.11 288 THR B C 1
ATOM 5705 O O . THR B 1 288 ? -33.344 -12.461 6.898 1 18.11 288 THR B O 1
ATOM 5708 N N . ALA B 1 289 ? -33.531 -14.422 6.945 1 20.11 289 ALA B N 1
ATOM 5709 C CA . ALA B 1 289 ? -32.625 -15.117 6.02 1 20.11 289 ALA B CA 1
ATOM 5710 C C . ALA B 1 289 ? -33.094 -14.93 4.578 1 20.11 289 ALA B C 1
ATOM 5712 O O . ALA B 1 289 ? -32.906 -15.82 3.74 1 20.11 289 ALA B O 1
ATOM 5713 N N . ALA B 1 290 ? -34.281 -14.047 4.512 1 17.8 290 ALA B N 1
ATOM 5714 C CA . ALA B 1 290 ? -35.062 -14.055 3.264 1 17.8 290 ALA B CA 1
ATOM 5715 C C . ALA B 1 290 ? -34.125 -14.242 2.064 1 17.8 290 ALA B C 1
ATOM 5717 O O . ALA B 1 290 ? -32.906 -14.188 2.205 1 17.8 290 ALA B O 1
ATOM 5718 N N . ALA B 1 291 ? -34.719 -13.742 0.868 1 18.62 291 ALA B N 1
ATOM 5719 C CA . ALA B 1 291 ? -34.844 -13.719 -0.589 1 18.62 291 ALA B CA 1
ATOM 5720 C C . ALA B 1 291 ? -33.562 -13.148 -1.227 1 18.62 291 ALA B C 1
ATOM 5722 O O . ALA B 1 291 ? -33.531 -11.961 -1.559 1 18.62 291 ALA B O 1
ATOM 5723 N N . VAL B 1 292 ? -32.75 -13.141 -0.741 1 21.34 292 VAL B N 1
ATOM 5724 C CA . VAL B 1 292 ? -31.641 -12.367 -1.31 1 21.34 292 VAL B CA 1
ATOM 5725 C C . VAL B 1 292 ? -31.172 -13.008 -2.615 1 21.34 292 VAL B C 1
ATOM 5727 O O . VAL B 1 292 ? -30.391 -12.422 -3.361 1 21.34 292 VAL B O 1
ATOM 5730 N N . ALA B 1 293 ? -31.219 -14.305 -2.893 1 23.66 293 ALA B N 1
ATOM 5731 C CA . ALA B 1 293 ? -31.031 -15.211 -4.02 1 23.66 293 ALA B CA 1
ATOM 5732 C C . ALA B 1 293 ? -31.953 -14.852 -5.184 1 23.66 293 ALA B C 1
ATOM 5734 O O . ALA B 1 293 ? -31.547 -14.945 -6.348 1 23.66 293 ALA B O 1
ATOM 5735 N N . GLU B 1 294 ? -33.312 -14.984 -5.035 1 23.33 294 GLU B N 1
ATOM 5736 C CA . GLU B 1 294 ? -34.375 -14.828 -6.008 1 23.33 294 GLU B CA 1
ATOM 5737 C C . GLU B 1 294 ? -34.531 -13.367 -6.43 1 23.33 294 GLU B C 1
ATOM 5739 O O . GLU B 1 294 ? -35.531 -13 -7.039 1 23.33 294 GLU B O 1
ATOM 5744 N N . ARG B 1 295 ? -34.094 -12.453 -5.727 1 28.91 295 ARG B N 1
ATOM 5745 C CA . ARG B 1 295 ? -34.625 -11.195 -6.223 1 28.91 295 ARG B CA 1
ATOM 5746 C C . ARG B 1 295 ? -34.125 -10.883 -7.621 1 28.91 295 ARG B C 1
ATOM 5748 O O . ARG B 1 295 ? -32.938 -11.094 -7.91 1 28.91 295 ARG B O 1
ATOM 5755 N N . GLY B 1 296 ? -34.688 -10.68 -8.844 1 28.33 296 GLY B N 1
ATOM 5756 C CA . GLY B 1 296 ? -34.5 -10.859 -10.273 1 28.33 296 GLY B CA 1
ATOM 5757 C C . GLY B 1 296 ? -33.094 -10.562 -10.727 1 28.33 296 GLY B C 1
ATOM 5758 O O . GLY B 1 296 ? -32.312 -9.961 -9.992 1 28.33 296 GLY B O 1
ATOM 5759 N N . ASP B 1 297 ? -32.438 -11.125 -12.047 1 32.62 297 ASP B N 1
ATOM 5760 C CA . ASP B 1 297 ? -31.219 -11.281 -12.836 1 32.62 297 ASP B CA 1
ATOM 5761 C C . ASP B 1 297 ? -30.297 -10.086 -12.648 1 32.62 297 ASP B C 1
ATOM 5763 O O . ASP B 1 297 ? -29.422 -9.836 -13.484 1 32.62 297 ASP B O 1
ATOM 5767 N N . ARG B 1 298 ? -30.625 -9.008 -12.141 1 38.34 298 ARG B N 1
ATOM 5768 C CA . ARG B 1 298 ? -29.812 -7.801 -12.164 1 38.34 298 ARG B CA 1
ATOM 5769 C C . ARG B 1 298 ? -28.625 -7.926 -11.219 1 38.34 298 ARG B C 1
ATOM 5771 O O . ARG B 1 298 ? -28.75 -7.668 -10.016 1 38.34 298 ARG B O 1
ATOM 5778 N N . ASP B 1 299 ? -27.625 -8.93 -10.836 1 45.84 299 ASP B N 1
ATOM 5779 C CA . ASP B 1 299 ? -26.469 -9.273 -10.016 1 45.84 299 ASP B CA 1
ATOM 5780 C C . ASP B 1 299 ? -25.672 -8.023 -9.641 1 45.84 299 ASP B C 1
ATOM 5782 O O . ASP B 1 299 ? -25.031 -7.414 -10.492 1 45.84 299 ASP B O 1
ATOM 5786 N N . ASP B 1 300 ? -25.891 -7.289 -8.625 1 59.53 300 ASP B N 1
ATOM 5787 C CA . ASP B 1 300 ? -25.531 -5.961 -8.133 1 59.53 300 ASP B CA 1
ATOM 5788 C C . ASP B 1 300 ? -24.078 -5.906 -7.707 1 59.53 300 ASP B C 1
ATOM 5790 O O . ASP B 1 300 ? -23.766 -6.09 -6.531 1 59.53 300 ASP B O 1
ATOM 5794 N N . TRP B 1 301 ? -23.141 -6.238 -8.367 1 74.81 301 TRP B N 1
ATOM 5795 C CA . TRP B 1 301 ? -21.719 -6.02 -8.109 1 74.81 301 TRP B CA 1
ATOM 5796 C C . TRP B 1 301 ? -21.453 -4.551 -7.801 1 74.81 301 TRP B C 1
ATOM 5798 O O . TRP B 1 301 ? -22.125 -3.662 -8.328 1 74.81 301 TRP B O 1
ATOM 5808 N N . SER B 1 302 ? -20.594 -4.484 -6.695 1 88.5 302 SER B N 1
ATOM 5809 C CA . SER B 1 302 ? -20.062 -3.133 -6.551 1 88.5 302 SER B CA 1
ATOM 5810 C C . SER B 1 302 ? -19.438 -2.645 -7.852 1 88.5 302 SER B C 1
ATOM 5812 O O . SER B 1 302 ? -18.891 -3.438 -8.617 1 88.5 302 SER B O 1
ATOM 5814 N N . VAL B 1 303 ? -19.719 -1.525 -8.117 1 91.81 303 VAL B N 1
ATOM 5815 C CA . VAL B 1 303 ? -19.312 -0.99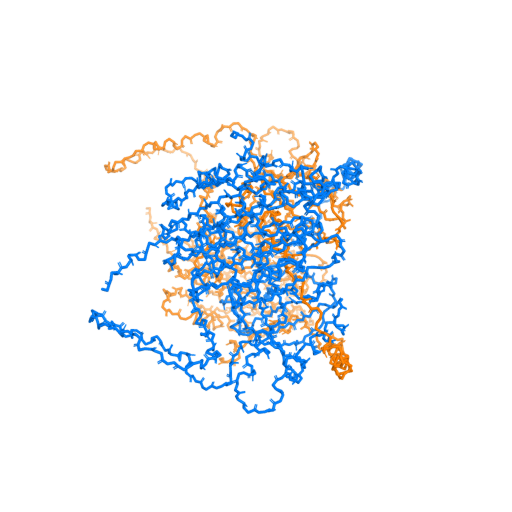9 -9.414 1 91.81 303 VAL B CA 1
ATOM 5816 C C . VAL B 1 303 ? -18.25 0.089 -9.211 1 91.81 303 VAL B C 1
ATOM 5818 O O . VAL B 1 303 ? -18.375 0.931 -8.32 1 91.81 303 VAL B O 1
ATOM 5821 N N . LEU B 1 304 ? -17.234 0.016 -9.977 1 95 304 LEU B N 1
ATOM 5822 C CA . LEU B 1 304 ? -16.266 1.104 -10.125 1 95 304 LEU B CA 1
ATOM 5823 C C . LEU B 1 304 ? -16.641 2.004 -11.297 1 95 304 LEU B C 1
ATOM 5825 O O . LEU B 1 304 ? -16.844 1.522 -12.414 1 95 304 LEU B O 1
ATOM 5829 N N . HIS B 1 305 ? -16.75 3.273 -11.016 1 92.69 305 HIS B N 1
ATOM 5830 C CA . HIS B 1 305 ? -17.109 4.246 -12.047 1 92.69 305 HIS B CA 1
ATOM 5831 C C . HIS B 1 305 ? -15.883 5.039 -12.492 1 92.69 305 HIS B C 1
ATOM 5833 O O . HIS B 1 305 ? -15.227 5.688 -11.68 1 92.69 305 HIS B O 1
ATOM 5839 N N . LEU B 1 306 ? -15.602 4.902 -13.781 1 94.19 306 LEU B N 1
ATOM 5840 C CA . LEU B 1 306 ? -14.516 5.711 -14.328 1 94.19 306 LEU B CA 1
ATOM 5841 C C . LEU B 1 306 ? -14.875 7.195 -14.297 1 94.19 306 LEU B C 1
ATOM 5843 O O . LEU B 1 306 ? -15.914 7.598 -14.82 1 94.19 306 LEU B O 1
ATOM 5847 N N . ARG B 1 307 ? -13.938 8.039 -13.656 1 89.88 307 ARG B N 1
ATOM 5848 C CA . ARG B 1 307 ? -14.305 9.438 -13.43 1 89.88 307 ARG B CA 1
ATOM 5849 C C . ARG B 1 307 ? -13.273 10.383 -14.023 1 89.88 307 ARG B C 1
ATOM 5851 O O . ARG B 1 307 ? -13.602 11.523 -14.375 1 89.88 307 ARG B O 1
ATOM 5858 N N . ALA B 1 308 ? -12.016 9.883 -14.117 1 91.19 308 ALA B N 1
ATOM 5859 C CA . ALA B 1 308 ? -10.992 10.828 -14.555 1 91.19 308 ALA B CA 1
ATOM 5860 C C . ALA B 1 308 ? -9.781 10.094 -15.125 1 91.19 308 ALA B C 1
ATOM 5862 O O . ALA B 1 308 ? -9.617 8.891 -14.906 1 91.19 308 ALA B O 1
ATOM 5863 N N . ILE B 1 309 ? -9.047 10.805 -15.906 1 91.38 309 ILE B N 1
ATOM 5864 C CA . ILE B 1 309 ? -7.766 10.359 -16.453 1 91.38 309 ILE B CA 1
ATOM 5865 C C . ILE B 1 309 ? -6.652 11.273 -15.945 1 91.38 309 ILE B C 1
ATOM 5867 O O . ILE B 1 309 ? -6.797 12.5 -15.938 1 91.38 309 ILE B O 1
ATOM 5871 N N . LEU B 1 310 ? -5.645 10.656 -15.359 1 86.56 310 LEU B N 1
ATOM 5872 C CA . LEU B 1 310 ? -4.477 11.406 -14.898 1 86.56 310 LEU B CA 1
ATOM 5873 C C . LEU B 1 310 ? -3.248 11.055 -15.727 1 86.56 310 LEU B C 1
ATOM 5875 O O . LEU B 1 310 ? -3.189 9.984 -16.344 1 86.56 310 LEU B O 1
ATOM 5879 N N . GLU B 1 311 ? -2.352 12.031 -15.711 1 78.06 311 GLU B N 1
ATOM 5880 C CA . GLU B 1 311 ? -1.037 11.688 -16.25 1 78.06 311 GLU B CA 1
ATOM 5881 C C . GLU B 1 311 ? -0.266 10.789 -15.281 1 78.06 311 GLU B C 1
ATOM 5883 O O . GLU B 1 311 ? -0.202 11.062 -14.086 1 78.06 311 GLU B O 1
ATOM 5888 N N . ALA B 1 312 ? 0.302 9.719 -15.828 1 72.31 312 ALA B N 1
ATOM 5889 C CA . ALA B 1 312 ? 0.94 8.688 -15.016 1 72.31 312 ALA B CA 1
ATOM 5890 C C . ALA B 1 312 ? 2.051 9.281 -14.156 1 72.31 312 ALA B C 1
ATOM 5892 O O . ALA B 1 312 ? 2.215 8.898 -12.992 1 72.31 312 ALA B O 1
ATOM 5893 N N . ASP B 1 313 ? 2.771 10.25 -14.633 1 67.38 313 ASP B N 1
ATOM 5894 C CA . ASP B 1 313 ? 3.928 10.828 -13.953 1 67.38 313 ASP B CA 1
ATOM 5895 C C . ASP B 1 313 ? 3.494 11.734 -12.812 1 67.38 313 ASP B C 1
ATOM 5897 O O . ASP B 1 313 ? 4.312 12.109 -11.969 1 67.38 313 ASP B O 1
ATOM 5901 N N . LYS B 1 314 ? 2.229 11.93 -12.719 1 69.88 314 LYS B N 1
ATOM 5902 C CA . LYS B 1 314 ? 1.741 12.852 -11.695 1 69.88 314 LYS B CA 1
ATOM 5903 C C . LYS B 1 314 ? 1.163 12.094 -10.5 1 69.88 314 LYS B C 1
ATOM 5905 O O . LYS B 1 314 ? 0.763 12.703 -9.508 1 69.88 314 LYS B O 1
ATOM 5910 N N . VAL B 1 315 ? 1.135 10.875 -10.664 1 77 315 VAL B N 1
ATOM 5911 C CA . VAL B 1 315 ? 0.596 10.094 -9.562 1 77 315 VAL B CA 1
ATOM 5912 C C . VAL B 1 315 ? 1.688 9.852 -8.523 1 77 315 VAL B C 1
ATOM 5914 O O . VAL B 1 315 ? 2.709 9.227 -8.82 1 77 315 VAL B O 1
ATOM 5917 N N . ASP B 1 316 ? 1.479 10.422 -7.332 1 77.94 316 ASP B N 1
ATOM 5918 C CA . ASP B 1 316 ? 2.387 10.211 -6.207 1 77.94 316 ASP B CA 1
ATOM 5919 C C . ASP B 1 316 ? 2.023 8.945 -5.434 1 77.94 316 ASP B C 1
ATOM 5921 O O . ASP B 1 316 ? 0.989 8.898 -4.766 1 77.94 316 ASP B O 1
ATOM 5925 N N . GLU B 1 317 ? 2.871 8.023 -5.422 1 80.44 317 GLU B N 1
ATOM 5926 C CA . GLU B 1 317 ? 2.617 6.727 -4.809 1 80.44 317 GLU B CA 1
ATOM 5927 C C . GLU B 1 317 ? 2.422 6.855 -3.303 1 80.44 317 GLU B C 1
ATOM 5929 O O . GLU B 1 317 ? 1.788 6.004 -2.676 1 80.44 317 GLU B O 1
ATOM 5934 N N . SER B 1 318 ? 2.996 7.871 -2.762 1 80.06 318 SER B N 1
ATOM 5935 C CA . SER B 1 318 ? 2.879 8.055 -1.318 1 80.06 318 SER B CA 1
ATOM 5936 C C . SER B 1 318 ? 1.442 8.375 -0.917 1 80.06 318 SER B C 1
ATOM 5938 O O . SER B 1 318 ? 1.091 8.297 0.262 1 80.06 318 SER B O 1
ATOM 5940 N N . LEU B 1 319 ? 0.663 8.68 -1.878 1 85.38 319 LEU B N 1
ATOM 5941 C CA . LEU B 1 319 ? -0.728 9.031 -1.609 1 85.38 319 LEU B CA 1
ATOM 5942 C C . LEU B 1 319 ? -1.651 7.855 -1.894 1 85.38 319 LEU B C 1
ATOM 5944 O O . LEU B 1 319 ? -2.854 8.039 -2.098 1 85.38 319 LEU B O 1
ATOM 5948 N N . LEU B 1 320 ? -1.104 6.727 -1.996 1 89.25 320 LEU B N 1
ATOM 5949 C CA . LEU B 1 320 ? -1.925 5.543 -2.236 1 89.25 320 LEU B CA 1
ATOM 5950 C C . LEU B 1 320 ? -1.896 4.609 -1.032 1 89.25 320 LEU B C 1
ATOM 5952 O O . LEU B 1 320 ? -0.89 4.531 -0.323 1 89.25 320 LEU B O 1
ATOM 5956 N N . TYR B 1 321 ? -3.102 3.906 -0.873 1 88.38 321 TYR B N 1
ATOM 5957 C CA . TYR B 1 321 ? -3.25 2.986 0.249 1 88.38 321 TYR B CA 1
ATOM 5958 C C . TYR B 1 321 ? -2.898 1.562 -0.163 1 88.38 321 TYR B C 1
ATOM 5960 O O . TYR B 1 321 ? -3.234 1.129 -1.268 1 88.38 321 TYR B O 1
ATOM 5968 N N . GLY B 1 322 ? -2.225 0.815 0.765 1 86.19 322 GLY B N 1
ATOM 5969 C CA . GLY B 1 322 ? -2.219 -0.638 0.825 1 86.19 322 GLY B CA 1
ATOM 5970 C C . GLY B 1 322 ? -1.587 -1.283 -0.394 1 86.19 322 GLY B C 1
ATOM 5971 O O . GLY B 1 322 ? -0.779 -0.659 -1.084 1 86.19 322 GLY B O 1
ATOM 5972 N N . ASP B 1 323 ? -1.989 -2.555 -0.592 1 87.25 323 ASP B N 1
ATOM 5973 C CA . ASP B 1 323 ? -1.443 -3.416 -1.638 1 87.25 323 ASP B CA 1
ATOM 5974 C C . ASP B 1 323 ? -2.17 -3.195 -2.963 1 87.25 323 ASP B C 1
ATOM 5976 O O . ASP B 1 323 ? -3.277 -2.658 -2.988 1 87.25 323 ASP B O 1
ATOM 5980 N N . THR B 1 324 ? -1.49 -3.629 -3.941 1 89.88 324 THR B N 1
ATOM 5981 C CA . THR B 1 324 ? -2.037 -3.475 -5.285 1 89.88 324 THR B CA 1
ATOM 5982 C C . THR B 1 324 ? -2.994 -4.613 -5.613 1 89.88 324 THR B C 1
ATOM 5984 O O . THR B 1 324 ? -2.68 -5.785 -5.383 1 89.88 324 THR B O 1
ATOM 5987 N N . TRP B 1 325 ? -4.121 -4.25 -6.102 1 91.25 325 TRP B N 1
ATOM 5988 C CA . TRP B 1 325 ? -5.074 -5.203 -6.66 1 91.25 325 TRP B CA 1
ATOM 5989 C C . TRP B 1 325 ? -4.902 -5.324 -8.172 1 91.25 325 TRP B C 1
ATOM 5991 O O . TRP B 1 325 ? -4.516 -4.359 -8.836 1 91.25 325 TRP B O 1
ATOM 6001 N N . VAL B 1 326 ? -5.219 -6.48 -8.641 1 89.38 326 VAL B N 1
ATOM 6002 C CA . VAL B 1 326 ? -5.211 -6.703 -10.078 1 89.38 326 VAL B CA 1
ATOM 6003 C C . VAL B 1 326 ? -6.633 -6.934 -10.578 1 89.38 326 VAL B C 1
ATOM 6005 O O . VAL B 1 326 ? -7.34 -7.809 -10.07 1 89.38 326 VAL B O 1
ATOM 6008 N N . LEU B 1 327 ? -6.988 -6.086 -11.508 1 91.94 327 LEU B N 1
ATOM 6009 C CA . LEU B 1 327 ? -8.289 -6.258 -12.148 1 91.94 327 LEU B CA 1
ATOM 6010 C C . LEU B 1 327 ? -8.141 -6.977 -13.484 1 91.94 327 LEU B C 1
ATOM 6012 O O . LEU B 1 327 ? -7.301 -6.609 -14.312 1 91.94 327 LEU B O 1
ATOM 6016 N N . ALA B 1 328 ? -8.883 -8 -13.672 1 87.06 328 ALA B N 1
ATOM 6017 C CA . ALA B 1 328 ? -8.953 -8.742 -14.93 1 87.06 328 ALA B CA 1
ATOM 6018 C C . ALA B 1 328 ? -10.398 -8.969 -15.359 1 87.06 328 ALA B C 1
ATOM 6020 O O . ALA B 1 328 ? -11.312 -8.875 -14.539 1 87.06 328 ALA B O 1
ATOM 6021 N N . LEU B 1 329 ? -10.516 -9.164 -16.672 1 86.06 329 LEU B N 1
ATOM 6022 C CA . LEU B 1 329 ? -11.836 -9.492 -17.188 1 86.06 329 LEU B CA 1
ATOM 6023 C C . LEU B 1 329 ? -12.367 -10.773 -16.531 1 86.06 329 LEU B C 1
ATOM 6025 O O . LEU B 1 329 ? -11.641 -11.766 -16.422 1 86.06 329 LEU B O 1
ATOM 6029 N N . ASP B 1 330 ? -13.602 -10.664 -15.984 1 81.31 330 ASP B N 1
ATOM 6030 C CA . ASP B 1 330 ? -14.25 -11.859 -15.438 1 81.31 330 ASP B CA 1
ATOM 6031 C C . ASP B 1 330 ? -14.93 -12.664 -16.547 1 81.31 330 ASP B C 1
ATOM 6033 O O . ASP B 1 330 ? -16.047 -12.344 -16.953 1 81.31 330 ASP B O 1
ATOM 6037 N N . THR B 1 331 ? -14.344 -13.633 -16.969 1 68.69 331 THR B N 1
ATOM 6038 C CA . THR B 1 331 ? -14.883 -14.422 -18.062 1 68.69 331 THR B CA 1
ATOM 6039 C C . THR B 1 331 ? -15.883 -15.453 -17.547 1 68.69 331 THR B C 1
ATOM 6041 O O . THR B 1 331 ? -16.594 -16.078 -18.344 1 68.69 331 THR B O 1
ATOM 6044 N N . SER B 1 332 ? -15.82 -15.703 -16.266 1 62.78 332 SER B N 1
ATOM 6045 C CA . SER B 1 332 ? -16.75 -16.688 -15.719 1 62.78 332 SER B CA 1
ATOM 6046 C C . SER B 1 332 ? -18.203 -16.203 -15.852 1 62.78 332 SER B C 1
ATOM 6048 O O . SER B 1 332 ? -19.109 -17.016 -16.016 1 62.78 332 SER B O 1
ATOM 6050 N N . VAL B 1 333 ? -18.375 -14.914 -15.617 1 55.03 333 VAL B N 1
ATOM 6051 C CA . VAL B 1 333 ? -19.734 -14.391 -15.75 1 55.03 333 VAL B CA 1
ATOM 6052 C C . VAL B 1 333 ? -20.188 -14.461 -17.203 1 55.03 333 VAL B C 1
ATOM 6054 O O . VAL B 1 333 ? -21.375 -14.664 -17.484 1 55.03 333 VAL B O 1
ATOM 6057 N N . ALA B 1 334 ? -19.266 -14.367 -18.062 1 49.91 334 ALA B N 1
ATOM 6058 C CA . ALA B 1 334 ? -19.594 -14.391 -19.469 1 49.91 334 ALA B CA 1
ATOM 6059 C C . ALA B 1 334 ? -20.078 -15.781 -19.906 1 49.91 334 ALA B C 1
ATOM 6061 O O . ALA B 1 334 ? -20.891 -15.906 -20.812 1 49.91 334 ALA B O 1
ATOM 6062 N N . THR B 1 335 ? -19.656 -16.812 -19.219 1 46.47 335 THR B N 1
ATOM 6063 C CA . THR B 1 335 ? -20.047 -18.156 -19.609 1 46.47 335 THR B CA 1
ATOM 6064 C C . THR B 1 335 ? -21.359 -18.562 -18.938 1 46.47 335 THR B C 1
ATOM 6066 O O . THR B 1 335 ? -22.047 -19.469 -19.422 1 46.47 335 THR B O 1
ATOM 6069 N N . THR B 1 336 ? -21.688 -18.031 -17.812 1 39.84 336 THR B N 1
ATOM 6070 C CA . THR B 1 336 ? -22.875 -18.547 -17.141 1 39.84 336 THR B CA 1
ATOM 6071 C C . THR B 1 336 ? -24.141 -18.125 -17.859 1 39.84 336 THR B C 1
ATOM 6073 O O . THR B 1 336 ? -25.219 -18.656 -17.594 1 39.84 336 THR B O 1
ATOM 6076 N N . SER B 1 337 ? -24.094 -17.062 -18.594 1 37.38 337 SER B N 1
ATOM 6077 C CA . SER B 1 337 ? -25.391 -16.781 -19.203 1 37.38 337 SER B CA 1
ATOM 6078 C C . SER B 1 337 ? -25.781 -17.875 -20.203 1 37.38 337 SER B C 1
ATOM 6080 O O . SER B 1 337 ? -26.859 -17.812 -20.797 1 37.38 337 SER B O 1
ATOM 6082 N N . THR B 1 338 ? -24.812 -18.766 -20.422 1 34.25 338 THR B N 1
ATOM 6083 C CA . THR B 1 338 ? -25.234 -19.703 -21.453 1 34.25 338 THR B CA 1
ATOM 6084 C C . THR B 1 338 ? -26.188 -20.75 -20.875 1 34.25 338 THR B C 1
ATOM 6086 O O . THR B 1 338 ? -26.703 -21.609 -21.594 1 34.25 338 THR B O 1
ATOM 6089 N N . SER B 1 339 ? -26.266 -20.953 -19.562 1 33.03 339 SER B N 1
ATOM 6090 C CA . SER B 1 339 ? -27 -22.188 -19.312 1 33.03 339 SER B CA 1
ATOM 6091 C C . SER B 1 339 ? -28.484 -22 -19.562 1 33.03 339 SER B C 1
ATOM 6093 O O . SER B 1 339 ? -29.297 -22.891 -19.281 1 33.03 339 SER B O 1
ATOM 6095 N N . THR B 1 340 ? -29.094 -20.828 -19.516 1 31.55 340 THR B N 1
ATOM 6096 C CA . THR B 1 340 ? -30.5 -21.047 -19.859 1 31.55 340 THR B CA 1
ATOM 6097 C C . THR B 1 340 ? -30.625 -21.547 -21.297 1 31.55 340 THR B C 1
ATOM 6099 O O . THR B 1 340 ? -29.844 -21.156 -22.172 1 31.55 340 THR B O 1
ATOM 6102 N N . SER B 1 341 ? -31.516 -22.625 -21.594 1 31.33 341 SER B N 1
ATOM 6103 C CA . SER B 1 341 ? -31.922 -23.453 -22.734 1 31.33 341 SER B CA 1
ATOM 6104 C C . SER B 1 341 ? -32.031 -22.625 -24 1 31.33 341 SER B C 1
ATOM 6106 O O . SER B 1 341 ? -32.375 -23.172 -25.062 1 31.33 341 SER B O 1
ATOM 6108 N N . SER B 1 342 ? -32.875 -21.484 -23.922 1 32.97 342 SER B N 1
ATOM 6109 C CA . SER B 1 342 ? -33.312 -21.172 -25.281 1 32.97 342 SER B CA 1
ATOM 6110 C C . SER B 1 342 ? -32.094 -21 -26.203 1 32.97 342 SER B C 1
ATOM 6112 O O . SER B 1 342 ? -31.016 -20.656 -25.766 1 32.97 342 SER B O 1
ATOM 6114 N N . SER B 1 343 ? -32.125 -21.438 -27.484 1 34.5 343 SER B N 1
ATOM 6115 C CA . SER B 1 343 ? -31.344 -21.5 -28.703 1 34.5 343 SER B CA 1
ATOM 6116 C C . SER B 1 343 ? -30.469 -20.25 -28.859 1 34.5 343 SER B C 1
ATOM 6118 O O . SER B 1 343 ? -29.891 -20.016 -29.938 1 34.5 343 SER B O 1
ATOM 6120 N N . ALA B 1 344 ? -30.875 -19.203 -28.156 1 35.41 344 ALA B N 1
ATOM 6121 C CA . ALA B 1 344 ? -30.203 -17.984 -28.609 1 35.41 344 ALA B CA 1
ATOM 6122 C C . ALA B 1 344 ? -28.75 -17.953 -28.156 1 35.41 344 ALA B C 1
ATOM 6124 O O . ALA B 1 344 ? -28.438 -18.281 -27.016 1 35.41 344 ALA B O 1
ATOM 6125 N N . PRO B 1 345 ? -27.672 -17.969 -29.062 1 36.62 345 PRO B N 1
ATOM 6126 C CA . PRO B 1 345 ? -26.219 -18.078 -28.922 1 36.62 345 PRO B CA 1
ATOM 6127 C C . PRO B 1 345 ? -25.672 -17.266 -27.75 1 36.62 345 PRO B C 1
ATOM 6129 O O . PRO B 1 345 ? -25.844 -16.047 -27.688 1 36.62 345 PRO B O 1
ATOM 6132 N N . SER B 1 346 ? -25.797 -17.562 -26.562 1 40.81 346 SER B N 1
ATOM 6133 C CA . SER B 1 346 ? -25.328 -17.125 -25.25 1 40.81 346 SER B CA 1
ATOM 6134 C C . SER B 1 346 ? -23.875 -16.641 -25.328 1 40.81 346 SER B C 1
ATOM 6136 O O . SER B 1 346 ? -23.328 -16.172 -24.312 1 40.81 346 SER B O 1
ATOM 6138 N N . ARG B 1 347 ? -23.047 -16.984 -26.297 1 45.5 347 ARG B N 1
ATOM 6139 C CA . ARG B 1 347 ? -21.672 -16.672 -26.656 1 45.5 347 ARG B CA 1
ATOM 6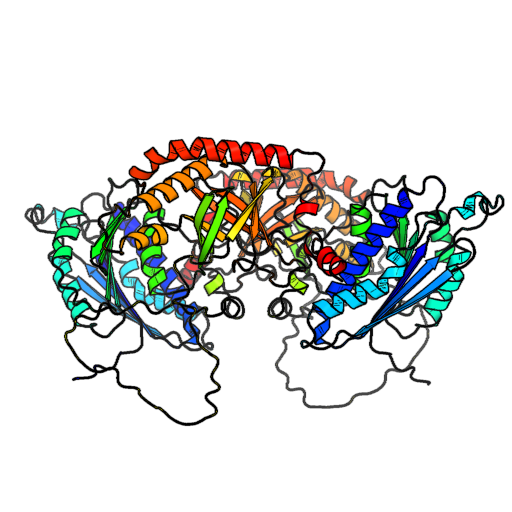140 C C . ARG B 1 347 ? -21.484 -15.164 -26.844 1 45.5 347 ARG B C 1
ATOM 6142 O O . ARG B 1 347 ? -20.359 -14.688 -27 1 45.5 347 ARG B O 1
ATOM 6149 N N . PRO B 1 348 ? -22.562 -14.414 -27.094 1 49.47 348 PRO B N 1
ATOM 6150 C CA . PRO B 1 348 ? -22.406 -13.031 -27.547 1 49.47 348 PRO B CA 1
ATOM 6151 C C . PRO B 1 348 ? -22 -12.086 -26.422 1 49.47 348 PRO B C 1
ATOM 6153 O O . PRO B 1 348 ? -21.203 -11.164 -26.641 1 49.47 348 PRO B O 1
ATOM 6156 N N . TYR B 1 349 ? -22.422 -12.375 -25.172 1 52.84 349 TYR B N 1
ATOM 6157 C CA . TYR B 1 349 ? -22.125 -11.43 -24.109 1 52.84 349 TYR B CA 1
ATOM 6158 C C . TYR B 1 349 ? -20.656 -11.516 -23.688 1 52.84 349 TYR B C 1
ATOM 6160 O O . TYR B 1 349 ? -20 -10.492 -23.484 1 52.84 349 TYR B O 1
ATOM 6168 N N . ALA B 1 350 ? -20.203 -12.797 -23.703 1 58.19 350 ALA B N 1
ATOM 6169 C CA . ALA B 1 350 ? -18.797 -12.969 -23.344 1 58.19 350 ALA B CA 1
ATOM 6170 C C . ALA B 1 350 ? -17.875 -12.344 -24.391 1 58.19 350 ALA B C 1
ATOM 6172 O O . ALA B 1 350 ? -16.906 -11.672 -24.047 1 58.19 350 ALA B O 1
ATOM 6173 N N . ALA B 1 351 ? -18.312 -12.578 -25.641 1 61.88 351 ALA B N 1
ATOM 6174 C CA . ALA B 1 351 ? -17.5 -12.016 -26.719 1 61.88 351 ALA B CA 1
ATOM 6175 C C . ALA B 1 351 ? -17.531 -10.492 -26.703 1 61.88 351 ALA B C 1
ATOM 6177 O O . ALA B 1 351 ? -16.516 -9.836 -26.891 1 61.88 351 ALA B O 1
ATOM 6178 N N . SER B 1 352 ? -18.688 -10.023 -26.281 1 74 352 SER B N 1
ATOM 6179 C CA . SER B 1 352 ? -18.828 -8.578 -26.219 1 74 352 SER B CA 1
ATOM 6180 C C . SER B 1 352 ? -18.047 -7.988 -25.062 1 74 352 SER B C 1
ATOM 6182 O O . SER B 1 352 ? -17.391 -6.953 -25.203 1 74 352 SER B O 1
ATOM 6184 N N . ALA B 1 353 ? -18.047 -8.781 -24.031 1 78.12 353 ALA B N 1
ATOM 6185 C CA . ALA B 1 353 ? -17.297 -8.305 -22.875 1 78.12 353 ALA B CA 1
ATOM 6186 C C . ALA B 1 353 ? -15.797 -8.336 -23.125 1 78.12 353 ALA B C 1
ATOM 6188 O O . ALA B 1 353 ? -15.07 -7.426 -22.734 1 78.12 353 ALA B O 1
ATOM 6189 N N . VAL B 1 354 ? -15.406 -9.344 -23.828 1 80.25 354 VAL B N 1
ATOM 6190 C CA . VAL B 1 354 ? -13.992 -9.469 -24.172 1 80.25 354 VAL B CA 1
ATOM 6191 C C . VAL B 1 354 ? -13.586 -8.359 -25.141 1 80.25 354 VAL B C 1
ATOM 6193 O O . VAL B 1 354 ? -12.547 -7.715 -24.953 1 80.25 354 VAL B O 1
ATOM 6196 N N . ALA B 1 355 ? -14.445 -8.188 -26.109 1 82.5 355 ALA B N 1
ATOM 6197 C CA . ALA B 1 355 ? -14.18 -7.141 -27.078 1 82.5 355 ALA B CA 1
ATOM 6198 C C . ALA B 1 355 ? -14.133 -5.77 -26.422 1 82.5 355 ALA B C 1
ATOM 6200 O O . ALA B 1 355 ? -13.258 -4.957 -26.719 1 82.5 355 ALA B O 1
ATOM 6201 N N . LEU B 1 356 ? -15.039 -5.551 -25.578 1 85 356 LEU B N 1
ATOM 6202 C CA . LEU B 1 356 ? -15.086 -4.285 -24.844 1 85 356 LEU B CA 1
ATOM 6203 C C . LEU B 1 356 ? -13.844 -4.105 -23.984 1 85 356 LEU B C 1
ATOM 6205 O O . LEU B 1 356 ? -13.258 -3.021 -23.953 1 85 356 LEU B O 1
ATOM 6209 N N . TRP B 1 357 ? -13.414 -5.113 -23.312 1 87.75 357 TRP B N 1
ATOM 6210 C CA . TRP B 1 357 ? -12.227 -5.074 -22.453 1 87.75 357 TRP B CA 1
ATOM 6211 C C . TRP B 1 357 ? -10.977 -4.75 -23.281 1 87.75 357 TRP B C 1
ATOM 6213 O O . TRP B 1 357 ? -10.172 -3.902 -22.875 1 87.75 357 TRP B O 1
ATOM 6223 N N . HIS B 1 358 ? -10.844 -5.316 -24.359 1 85.06 358 HIS B N 1
ATOM 6224 C CA . HIS B 1 358 ? -9.672 -5.074 -25.203 1 85.06 358 HIS B CA 1
ATOM 6225 C C . HIS B 1 358 ? -9.695 -3.666 -25.781 1 85.06 358 HIS B C 1
ATOM 6227 O O . HIS B 1 358 ? -8.656 -3.012 -25.875 1 85.06 358 HIS B O 1
ATOM 6233 N N . ALA B 1 359 ? -10.852 -3.291 -26.188 1 86.38 359 ALA B N 1
ATOM 6234 C CA . ALA B 1 359 ? -10.977 -1.922 -26.688 1 86.38 359 ALA B CA 1
ATOM 6235 C C . ALA B 1 359 ? -10.625 -0.911 -25.594 1 86.38 359 ALA B C 1
ATOM 6237 O O . ALA B 1 359 ? -9.969 0.099 -25.859 1 86.38 359 ALA B O 1
ATOM 6238 N N . PHE B 1 360 ? -11.141 -1.206 -24.453 1 90.94 360 PHE B N 1
ATOM 6239 C CA . PHE B 1 360 ? -10.828 -0.375 -23.297 1 90.94 360 PHE B CA 1
ATOM 6240 C C . PHE B 1 360 ? -9.328 -0.332 -23.047 1 90.94 360 PHE B C 1
ATOM 6242 O O . PHE B 1 360 ? -8.75 0.746 -22.891 1 90.94 360 PHE B O 1
ATOM 6249 N N . CYS B 1 361 ? -8.695 -1.434 -23.016 1 89.56 361 CYS B N 1
ATOM 6250 C CA . CYS B 1 361 ? -7.254 -1.538 -22.812 1 89.56 361 CYS B CA 1
ATOM 6251 C C . CYS B 1 361 ? -6.492 -0.747 -23.859 1 89.56 361 CYS B C 1
ATOM 6253 O O . CYS B 1 361 ? -5.602 0.041 -23.531 1 89.56 361 CYS B O 1
ATOM 6255 N N . ASP B 1 362 ? -6.867 -0.9 -25.047 1 86.75 362 ASP B N 1
ATOM 6256 C CA . ASP B 1 362 ? -6.156 -0.248 -26.156 1 86.75 362 ASP B CA 1
ATOM 6257 C C . ASP B 1 362 ? -6.305 1.271 -26.078 1 86.75 362 ASP B C 1
ATOM 6259 O O . ASP B 1 362 ? -5.336 2.006 -26.281 1 86.75 362 ASP B O 1
ATOM 6263 N N . ALA B 1 363 ? -7.449 1.697 -25.734 1 90.62 363 ALA B N 1
ATOM 6264 C CA . ALA B 1 363 ? -7.746 3.127 -25.75 1 90.62 363 ALA B CA 1
ATOM 6265 C C . ALA B 1 363 ? -7.055 3.838 -24.578 1 90.62 363 ALA B C 1
ATOM 6267 O O . ALA B 1 363 ? -6.672 5.004 -24.703 1 90.62 363 ALA B O 1
ATOM 6268 N N . PHE B 1 364 ? -6.914 3.152 -23.5 1 93.12 364 PHE B N 1
ATOM 6269 C CA . PHE B 1 364 ? -6.484 3.84 -22.281 1 93.12 364 PHE B CA 1
ATOM 6270 C C . PHE B 1 364 ? -5.109 3.354 -21.844 1 93.12 364 PHE B C 1
ATOM 6272 O O . PHE B 1 364 ? -4.652 3.676 -20.75 1 93.12 364 PHE B O 1
ATOM 6279 N N . PHE B 1 365 ? -4.41 2.6 -22.688 1 91.69 365 PHE B N 1
ATOM 6280 C CA . PHE B 1 365 ? -3.076 2.123 -22.344 1 91.69 365 PHE B CA 1
ATOM 6281 C C . PHE B 1 365 ? -2.119 3.291 -22.141 1 91.69 365 PHE B C 1
ATOM 6283 O O . PHE B 1 365 ? -2.064 4.207 -22.969 1 91.69 365 PHE B O 1
ATOM 6290 N N . GLY B 1 366 ? -1.434 3.344 -20.984 1 85.25 366 GLY B N 1
ATOM 6291 C CA . GLY B 1 366 ? -0.486 4.406 -20.688 1 85.25 366 GLY B CA 1
ATOM 6292 C C . GLY B 1 366 ? -1.063 5.48 -19.797 1 85.25 366 GLY B C 1
ATOM 6293 O O . GLY B 1 366 ? -0.327 6.32 -19.266 1 85.25 366 GLY B O 1
ATOM 6294 N N . ASP B 1 367 ? -2.344 5.461 -19.609 1 88.25 367 ASP B N 1
ATOM 6295 C CA . ASP B 1 367 ? -3.002 6.453 -18.766 1 88.25 367 ASP B CA 1
ATOM 6296 C C . ASP B 1 367 ? -3.172 5.93 -17.344 1 88.25 367 ASP B C 1
ATOM 6298 O O . ASP B 1 367 ? -3.189 4.719 -17.109 1 88.25 367 ASP B O 1
ATOM 6302 N N . ALA B 1 368 ? -3.146 6.871 -16.406 1 91.81 368 ALA B N 1
ATOM 6303 C CA . ALA B 1 368 ? -3.652 6.59 -15.07 1 91.81 368 ALA B CA 1
ATOM 6304 C C . ALA B 1 368 ? -5.129 6.953 -14.953 1 91.81 368 ALA B C 1
ATOM 6306 O O . ALA B 1 368 ? -5.527 8.078 -15.281 1 91.81 368 ALA B O 1
ATOM 6307 N N . LEU B 1 369 ? -5.922 6.016 -14.602 1 94 369 LEU B N 1
ATOM 6308 C CA . LEU B 1 369 ? -7.371 6.191 -14.539 1 94 369 LEU B CA 1
ATOM 6309 C C . LEU B 1 369 ? -7.84 6.316 -13.094 1 94 369 LEU B C 1
ATOM 6311 O O . LEU B 1 369 ? -7.316 5.645 -12.203 1 94 369 LEU B O 1
ATOM 6315 N N . VAL B 1 370 ? -8.812 7.195 -12.844 1 92.88 370 VAL B N 1
ATOM 6316 C CA . VAL B 1 370 ? -9.398 7.352 -11.516 1 92.88 370 VAL B CA 1
ATOM 6317 C C . VAL B 1 370 ? -10.805 6.766 -11.5 1 92.88 370 VAL B C 1
ATOM 6319 O O . VAL B 1 370 ? -11.641 7.125 -12.328 1 92.88 370 VAL B O 1
ATOM 6322 N N . PHE B 1 371 ? -11.016 5.836 -10.641 1 94.5 371 PHE B N 1
ATOM 6323 C CA . PHE B 1 371 ? -12.32 5.215 -10.445 1 94.5 371 PHE B CA 1
ATOM 6324 C C . PHE B 1 371 ? -12.906 5.594 -9.086 1 94.5 371 PHE B C 1
ATOM 6326 O O . PHE B 1 371 ? -12.164 5.863 -8.141 1 94.5 371 PHE B O 1
ATOM 6333 N N . ILE B 1 372 ? -14.219 5.633 -9.023 1 91.31 372 ILE B N 1
ATOM 6334 C CA . ILE B 1 372 ? -14.945 5.805 -7.77 1 91.31 372 ILE B CA 1
ATOM 6335 C C . ILE B 1 372 ? -15.797 4.57 -7.5 1 91.31 372 ILE B C 1
ATOM 6337 O O . ILE B 1 372 ? -16.406 4.016 -8.414 1 91.31 372 ILE B O 1
ATOM 6341 N N . GLY B 1 373 ? -15.68 4.086 -6.352 1 90.69 373 GLY B N 1
ATOM 6342 C CA . GLY B 1 373 ? -16.5 2.941 -5.965 1 90.69 373 GLY B CA 1
ATOM 6343 C C . GLY B 1 373 ? -16.875 2.951 -4.496 1 90.69 373 GLY B C 1
ATOM 6344 O O . GLY B 1 373 ? -16.266 3.672 -3.697 1 90.69 373 GLY B O 1
ATOM 6345 N N . GLU B 1 374 ? -17.953 2.248 -4.254 1 86.12 374 GLU B N 1
ATOM 6346 C CA . GLU B 1 374 ? -18.438 2.057 -2.887 1 86.12 374 GLU B CA 1
ATOM 6347 C C . GLU B 1 374 ? -18.578 0.575 -2.559 1 86.12 374 GLU B C 1
ATOM 6349 O O . GLU B 1 374 ? -19.078 -0.202 -3.379 1 86.12 374 GLU B O 1
ATOM 6354 N N . GLU B 1 375 ? -18.062 0.179 -1.363 1 85.44 375 GLU B N 1
ATOM 6355 C CA . GLU B 1 375 ? -18.203 -1.178 -0.843 1 85.44 375 GLU B CA 1
ATOM 6356 C C . GLU B 1 375 ? -17.656 -2.205 -1.828 1 85.44 375 GLU B C 1
ATOM 6358 O O . GLU B 1 375 ? -18.312 -3.205 -2.123 1 85.44 375 GLU B O 1
ATOM 6363 N N . THR B 1 376 ? -16.578 -1.909 -2.432 1 88.81 376 THR B N 1
ATOM 6364 C CA . THR B 1 376 ? -15.977 -2.803 -3.412 1 88.81 376 THR B CA 1
ATOM 6365 C C . THR B 1 376 ? -15.258 -3.959 -2.723 1 88.81 376 THR B C 1
ATOM 6367 O O . THR B 1 376 ? -14.977 -4.984 -3.346 1 88.81 376 THR B O 1
ATOM 6370 N N . GLY B 1 377 ? -14.969 -3.76 -1.45 1 85.88 377 GLY B N 1
ATOM 6371 C CA . GLY B 1 377 ? -14.18 -4.75 -0.731 1 85.88 377 GLY B CA 1
ATOM 6372 C C . GLY B 1 377 ? -12.688 -4.586 -0.926 1 85.88 377 GLY B C 1
ATOM 6373 O O . GLY B 1 377 ? -11.891 -5.316 -0.33 1 85.88 377 GLY B O 1
ATOM 6374 N N . MET B 1 378 ? -12.266 -3.613 -1.751 1 88.06 378 MET B N 1
ATOM 6375 C CA . MET B 1 378 ? -10.852 -3.342 -1.992 1 88.06 378 MET B CA 1
ATOM 6376 C C . MET B 1 378 ? -10.344 -2.232 -1.076 1 88.06 378 MET B C 1
ATOM 6378 O O . MET B 1 378 ? -9.141 -1.972 -1.015 1 88.06 378 MET B O 1
ATOM 6382 N N . GLU B 1 379 ? -11.305 -1.626 -0.385 1 85.25 379 GLU B N 1
ATOM 6383 C CA . GLU B 1 379 ? -10.961 -0.489 0.463 1 85.25 379 GLU B CA 1
ATOM 6384 C C . GLU B 1 379 ? -10.078 -0.919 1.631 1 85.25 379 GLU B C 1
ATOM 6386 O O . GLU B 1 379 ? -10.383 -1.894 2.32 1 85.25 379 GLU B O 1
ATOM 6391 N N . VAL B 1 380 ? -9 -0.189 1.732 1 77.75 380 VAL B N 1
ATOM 6392 C CA . VAL B 1 380 ? -8.117 -0.44 2.865 1 77.75 380 VAL B CA 1
ATOM 6393 C C . VAL B 1 380 ? -8.688 0.216 4.121 1 77.75 380 VAL B C 1
ATOM 6395 O O . VAL B 1 380 ? -8.641 -0.365 5.207 1 77.75 380 VAL B O 1
ATOM 6398 N N . CYS B 1 381 ? -9.133 1.498 3.939 1 72.94 381 CYS B N 1
ATOM 6399 C CA . CYS B 1 381 ? -9.711 2.217 5.066 1 72.94 381 CYS B CA 1
ATOM 6400 C C . CYS B 1 381 ? -11.203 2.457 4.852 1 72.94 381 CYS B C 1
ATOM 6402 O O . CYS B 1 381 ? -11.594 3.473 4.273 1 72.94 381 CYS B O 1
ATOM 6404 N N . ARG B 1 382 ? -11.953 1.533 5.266 1 68.75 382 ARG B N 1
ATOM 6405 C CA . ARG B 1 382 ? -13.398 1.612 5.062 1 68.75 382 ARG B CA 1
ATOM 6406 C C . ARG B 1 382 ? -13.984 2.83 5.77 1 68.75 382 ARG B C 1
ATOM 6408 O O . ARG B 1 382 ? -14.969 3.412 5.305 1 68.75 382 ARG B O 1
ATOM 6415 N N . LEU B 1 383 ? -13.32 3.195 6.902 1 66.12 383 LEU B N 1
ATOM 6416 C CA . LEU B 1 383 ? -13.859 4.277 7.719 1 66.12 383 LEU B CA 1
ATOM 6417 C C . LEU B 1 383 ? -13.25 5.617 7.312 1 66.12 383 LEU B C 1
ATOM 6419 O O . LEU B 1 383 ? -13.336 6.594 8.062 1 66.12 383 LEU B O 1
ATOM 6423 N N . ALA B 1 384 ? -12.734 5.438 6.082 1 66.81 384 ALA B N 1
ATOM 6424 C CA . ALA B 1 384 ? -12.195 6.719 5.641 1 66.81 384 ALA B CA 1
ATOM 6425 C C . ALA B 1 384 ? -13.273 7.805 5.664 1 66.81 384 ALA B C 1
ATOM 6427 O O . ALA B 1 384 ? -14.461 7.504 5.602 1 66.81 384 ALA B O 1
ATOM 6428 N N . LEU B 1 385 ? -12.969 8.969 5.918 1 66.62 385 LEU B N 1
ATOM 6429 C CA . LEU B 1 385 ? -13.883 10.102 6.066 1 66.62 385 LEU B CA 1
ATOM 6430 C C . LEU B 1 385 ? -14.711 10.297 4.805 1 66.62 385 LEU B C 1
ATOM 6432 O O . LEU B 1 385 ? -15.539 11.203 4.734 1 66.62 385 LEU B O 1
ATOM 6436 N N . GLN B 1 386 ? -14.523 9.383 3.869 1 69.81 386 GLN B N 1
ATOM 6437 C CA . GLN B 1 386 ? -15.25 9.492 2.611 1 69.81 386 GLN B CA 1
ATOM 6438 C C . GLN B 1 386 ? -16.219 8.328 2.43 1 69.81 386 GLN B C 1
ATOM 6440 O O . GLN B 1 386 ? -15.953 7.215 2.885 1 69.81 386 GLN B O 1
ATOM 6445 N N . ARG B 1 387 ? -17.406 8.68 1.894 1 71.5 387 ARG B N 1
ATOM 6446 C CA . ARG B 1 387 ? -18.359 7.633 1.557 1 71.5 387 ARG B CA 1
ATOM 6447 C C . ARG B 1 387 ? -17.875 6.797 0.379 1 71.5 387 ARG B C 1
ATOM 6449 O O . ARG B 1 387 ? -17.984 5.57 0.391 1 71.5 387 ARG B O 1
ATOM 6456 N N . HIS B 1 388 ? -17.391 7.633 -0.569 1 82.38 388 HIS B N 1
ATOM 6457 C CA . HIS B 1 388 ? -16.891 6.973 -1.767 1 82.38 388 HIS B CA 1
ATOM 6458 C C . HIS B 1 388 ? -15.367 6.898 -1.756 1 82.38 388 HIS B C 1
ATOM 6460 O O . HIS B 1 388 ? -14.703 7.848 -1.336 1 82.38 388 HIS B O 1
ATOM 6466 N N . HIS B 1 389 ? -14.992 5.801 -2.1 1 89.81 389 HIS B N 1
ATOM 6467 C CA . HIS B 1 389 ? -13.555 5.578 -2.211 1 89.81 389 HIS B CA 1
ATOM 6468 C C . HIS B 1 389 ? -13.078 5.762 -3.648 1 89.81 389 HIS B C 1
ATOM 6470 O O . HIS B 1 389 ? -13.805 5.441 -4.594 1 89.81 389 HIS B O 1
ATOM 6476 N N . HIS B 1 390 ? -11.961 6.371 -3.719 1 91.75 390 HIS B N 1
ATOM 6477 C CA . HIS B 1 390 ? -11.367 6.594 -5.031 1 91.75 390 HIS B CA 1
ATOM 6478 C C . HIS B 1 390 ? -10.172 5.668 -5.258 1 91.75 390 HIS B C 1
ATOM 6480 O O . HIS B 1 390 ? -9.422 5.383 -4.328 1 91.75 390 HIS B O 1
ATOM 6486 N N . PHE B 1 391 ? -10.039 5.215 -6.484 1 93.38 391 PHE B N 1
ATOM 6487 C CA . PHE B 1 391 ? -8.977 4.301 -6.867 1 93.38 391 PHE B CA 1
ATOM 6488 C C . PHE B 1 391 ? -8.234 4.816 -8.094 1 93.38 391 PHE B C 1
ATOM 6490 O O . PHE B 1 391 ? -8.82 5.469 -8.953 1 93.38 391 PHE B O 1
ATOM 6497 N N . VAL B 1 392 ? -6.992 4.605 -8.055 1 94.19 392 VAL B N 1
ATOM 6498 C CA . VAL B 1 392 ? -6.211 4.82 -9.266 1 94.19 392 VAL B CA 1
ATOM 6499 C C . VAL B 1 392 ? -5.891 3.475 -9.914 1 94.19 392 VAL B C 1
ATOM 6501 O O . VAL B 1 392 ? -5.602 2.496 -9.227 1 94.19 392 VAL B O 1
ATOM 6504 N N . ALA B 1 393 ? -6.008 3.416 -11.242 1 94.06 393 ALA B N 1
ATOM 6505 C CA . ALA B 1 393 ? -5.758 2.184 -11.984 1 94.06 393 ALA B CA 1
ATOM 6506 C C . ALA B 1 393 ? -4.98 2.463 -13.273 1 94.06 393 ALA B C 1
ATOM 6508 O O . ALA B 1 393 ? -5.051 3.566 -13.82 1 94.06 393 ALA B O 1
ATOM 6509 N N . TYR B 1 394 ? -4.238 1.542 -13.703 1 91.75 394 TYR B N 1
ATOM 6510 C CA . TYR B 1 394 ? -3.539 1.627 -14.984 1 91.75 394 TYR B CA 1
ATOM 6511 C C . TYR B 1 394 ? -3.35 0.244 -15.594 1 91.75 394 TYR B C 1
ATOM 6513 O O . TYR B 1 394 ? -3.262 -0.753 -14.875 1 91.75 394 TYR B O 1
ATOM 6521 N N . PHE B 1 395 ? -3.23 0.175 -16.938 1 90 395 PHE B N 1
ATOM 6522 C CA . PHE B 1 395 ? -3.096 -1.084 -17.656 1 90 395 PHE B CA 1
ATOM 6523 C C . PHE B 1 395 ? -1.638 -1.522 -17.719 1 90 395 PHE B C 1
ATOM 6525 O O . PHE B 1 395 ? -0.741 -0.694 -17.891 1 90 395 PHE B O 1
ATOM 6532 N N . MET B 1 396 ? -1.478 -2.781 -17.562 1 85.56 396 MET B N 1
ATOM 6533 C CA . MET B 1 396 ? -0.191 -3.428 -17.797 1 85.56 396 MET B CA 1
ATOM 6534 C C . MET B 1 396 ? -0.171 -4.105 -19.172 1 85.56 396 MET B C 1
ATOM 6536 O O . MET B 1 396 ? -1.223 -4.324 -19.766 1 85.56 396 MET B O 1
ATOM 6540 N N . PRO B 1 397 ? 1.02 -4.453 -19.672 1 78.62 397 PRO B N 1
ATOM 6541 C CA . PRO B 1 397 ? 1.11 -5.086 -20.984 1 78.62 397 PRO B CA 1
ATOM 6542 C C . PRO B 1 397 ? 0.365 -6.414 -21.062 1 78.62 397 PRO B C 1
ATOM 6544 O O . PRO B 1 397 ? -0.035 -6.848 -22.141 1 78.62 397 PRO B O 1
ATOM 6547 N N . ASP B 1 398 ? 0.151 -7.07 -20 1 74.56 398 ASP B N 1
ATOM 6548 C CA . ASP B 1 398 ? -0.579 -8.336 -19.984 1 74.56 398 ASP B CA 1
ATOM 6549 C C . ASP B 1 398 ? -2.088 -8.102 -20.016 1 74.56 398 ASP B C 1
ATOM 6551 O O . ASP B 1 398 ? -2.871 -9.031 -19.812 1 74.56 398 ASP B O 1
ATOM 6555 N N . LYS B 1 399 ? -2.539 -6.812 -20.125 1 81.19 399 LYS B N 1
ATOM 6556 C CA . LYS B 1 399 ? -3.916 -6.359 -20.297 1 81.19 399 LYS B CA 1
ATOM 6557 C C . LYS B 1 399 ? -4.707 -6.504 -19 1 81.19 399 LYS B C 1
ATOM 6559 O O . LYS B 1 399 ? -5.93 -6.66 -19.016 1 81.19 399 LYS B O 1
ATOM 6564 N N . THR B 1 400 ? -3.992 -6.582 -17.984 1 86.81 400 THR B N 1
ATOM 6565 C CA . THR B 1 400 ? -4.633 -6.445 -16.672 1 86.81 400 THR B CA 1
ATOM 6566 C C . THR B 1 400 ? -4.434 -5.035 -16.125 1 86.81 400 THR B C 1
ATOM 6568 O O . THR B 1 400 ? -3.594 -4.281 -16.625 1 86.81 400 THR B O 1
ATOM 6571 N N . MET B 1 401 ? -5.258 -4.746 -15.188 1 91.81 401 MET B N 1
ATOM 6572 C CA . MET B 1 401 ? -5.156 -3.428 -14.57 1 91.81 401 MET B CA 1
ATOM 6573 C C . MET B 1 401 ? -4.641 -3.539 -13.141 1 91.81 401 MET B C 1
ATOM 6575 O O . MET B 1 401 ? -5.047 -4.434 -12.398 1 91.81 401 MET B O 1
ATOM 6579 N N . ARG B 1 402 ? -3.676 -2.664 -12.82 1 92 402 ARG B N 1
ATOM 6580 C CA . ARG B 1 402 ? -3.281 -2.486 -11.43 1 92 402 ARG B CA 1
ATOM 6581 C C . ARG B 1 402 ? -4.102 -1.39 -10.766 1 92 402 ARG B C 1
ATOM 6583 O O . ARG B 1 402 ? -4.336 -0.333 -11.352 1 92 402 ARG B O 1
ATOM 6590 N N . VAL B 1 403 ? -4.602 -1.709 -9.57 1 93.5 403 VAL B N 1
ATOM 6591 C CA . VAL B 1 403 ? -5.52 -0.788 -8.906 1 93.5 403 VAL B CA 1
ATOM 6592 C C . VAL B 1 403 ? -5.086 -0.587 -7.457 1 93.5 403 VAL B C 1
ATOM 6594 O O . VAL B 1 403 ? -4.75 -1.551 -6.762 1 93.5 403 VAL B O 1
ATOM 6597 N N . ARG B 1 404 ? -5.105 0.67 -6.98 1 93 404 ARG B N 1
ATOM 6598 C CA . ARG B 1 404 ? -4.875 1.002 -5.578 1 93 404 ARG B CA 1
ATOM 6599 C C . ARG B 1 404 ? -5.781 2.143 -5.125 1 93 404 ARG B C 1
ATOM 6601 O O . ARG B 1 404 ? -6.16 2.996 -5.93 1 93 404 ARG B O 1
ATOM 6608 N N . GLU B 1 405 ? -6.105 2.092 -3.916 1 92.12 405 GLU B N 1
ATOM 6609 C CA . GLU B 1 405 ? -6.949 3.133 -3.338 1 92.12 405 GLU B CA 1
ATOM 6610 C C . GLU B 1 405 ? -6.164 4.422 -3.121 1 92.12 405 GLU B C 1
ATOM 6612 O O . GLU B 1 405 ? -4.992 4.387 -2.744 1 92.12 405 GLU B O 1
ATOM 6617 N N . ILE B 1 406 ? -6.812 5.547 -3.365 1 90.38 406 ILE B N 1
ATOM 6618 C CA . ILE B 1 406 ? -6.195 6.855 -3.168 1 90.38 406 ILE B CA 1
ATOM 6619 C C . ILE B 1 406 ? -6.488 7.355 -1.755 1 90.38 406 ILE B C 1
ATOM 6621 O O . ILE B 1 406 ? -7.625 7.273 -1.283 1 90.38 406 ILE B O 1
ATOM 6625 N N . VAL B 1 407 ? -5.457 7.867 -1.093 1 87.62 407 VAL B N 1
ATOM 6626 C CA . VAL B 1 407 ? -5.648 8.516 0.201 1 87.62 407 VAL B CA 1
ATOM 6627 C C . VAL B 1 407 ? -6.43 9.812 0.019 1 87.62 407 VAL B C 1
ATOM 6629 O O . VAL B 1 407 ? -6.02 10.688 -0.744 1 87.62 407 VAL B O 1
ATOM 6632 N N . PRO B 1 408 ? -7.531 9.875 0.628 1 84.75 408 PRO B N 1
ATOM 6633 C CA . PRO B 1 408 ? -8.266 11.141 0.52 1 84.75 408 PRO B CA 1
ATOM 6634 C C . PRO B 1 408 ? -7.441 12.336 0.983 1 84.75 408 PRO B C 1
ATOM 6636 O O . PRO B 1 408 ? -6.555 12.195 1.829 1 84.75 408 PRO B O 1
ATOM 6639 N N . PRO B 1 409 ? -7.762 13.484 0.388 1 79.5 409 PRO B N 1
ATOM 6640 C CA . PRO B 1 409 ? -6.988 14.68 0.729 1 79.5 409 PRO B CA 1
ATOM 6641 C C . PRO B 1 409 ? -7.012 14.992 2.225 1 79.5 409 PRO B C 1
ATOM 6643 O O . PRO B 1 409 ? -6.027 15.492 2.77 1 79.5 409 PRO B O 1
ATOM 6646 N N . GLU B 1 410 ? -8.078 14.656 2.889 1 78.12 410 GLU B N 1
ATOM 6647 C CA . GLU B 1 410 ? -8.25 14.969 4.305 1 78.12 410 GLU B CA 1
ATOM 6648 C C . GLU B 1 410 ? -7.262 14.188 5.168 1 78.12 410 GLU B C 1
ATOM 6650 O O . GLU B 1 410 ? -6.957 14.594 6.289 1 78.12 410 GLU B O 1
ATOM 6655 N N . LEU B 1 411 ? -6.75 13.148 4.586 1 83.62 411 LEU B N 1
ATOM 6656 C CA . LEU B 1 411 ? -5.887 12.273 5.375 1 83.62 411 LEU B CA 1
ATOM 6657 C C . LEU B 1 411 ? -4.426 12.445 4.969 1 83.62 411 LEU B C 1
ATOM 6659 O O . LEU B 1 411 ? -3.539 11.82 5.559 1 83.62 411 LEU B O 1
ATOM 6663 N N . ARG B 1 412 ? -4.227 13.242 4.047 1 83.38 412 ARG B N 1
ATOM 6664 C CA . ARG B 1 412 ? -2.871 13.375 3.523 1 83.38 412 ARG B CA 1
ATOM 6665 C C . ARG B 1 412 ? -2.008 14.227 4.449 1 83.38 412 ARG B C 1
ATOM 6667 O O . ARG B 1 412 ? -2.477 15.227 4.992 1 83.38 412 ARG B O 1
ATOM 6674 N N . LEU B 1 413 ? -0.839 13.828 4.609 1 83.94 413 LEU B N 1
ATOM 6675 C CA . LEU B 1 413 ? 0.154 14.609 5.34 1 83.94 413 LEU B CA 1
ATOM 6676 C C . LEU B 1 413 ? 0.891 15.562 4.402 1 83.94 413 LEU B C 1
ATOM 6678 O O . LEU B 1 413 ? 1.255 15.188 3.287 1 83.94 413 LEU B O 1
ATOM 6682 N N . VAL B 1 414 ? 0.962 16.766 4.855 1 77.06 414 VAL B N 1
ATOM 6683 C CA . VAL B 1 414 ? 1.782 17.734 4.148 1 77.06 414 VAL B CA 1
ATOM 6684 C C . VAL B 1 414 ? 3.027 18.062 4.973 1 77.06 414 VAL B C 1
ATOM 6686 O O . VAL B 1 414 ? 2.941 18.734 6.004 1 77.06 414 VAL B O 1
ATOM 6689 N N . PRO B 1 415 ? 4.125 17.547 4.508 1 73.12 415 PRO B N 1
ATOM 6690 C CA . PRO B 1 415 ? 5.328 17.75 5.32 1 73.12 415 PRO B CA 1
ATOM 6691 C C . PRO B 1 415 ? 5.793 19.219 5.324 1 73.12 415 PRO B C 1
ATOM 6693 O O . PRO B 1 415 ? 5.629 19.922 4.328 1 73.12 415 PRO B O 1
ATOM 6696 N N . LEU B 1 416 ? 6.316 19.594 6.527 1 73.38 416 LEU B N 1
ATOM 6697 C CA . LEU B 1 416 ? 6.988 20.891 6.602 1 73.38 416 LEU B CA 1
ATOM 6698 C C . LEU B 1 416 ? 8.328 20.844 5.867 1 73.38 416 LEU B C 1
ATOM 6700 O O . LEU B 1 416 ? 9.094 19.906 6.023 1 73.38 416 LEU B O 1
ATOM 6704 N N . PRO B 1 417 ? 8.453 21.719 4.898 1 62.59 417 PRO B N 1
ATOM 6705 C CA . PRO B 1 417 ? 9.758 21.734 4.227 1 62.59 417 PRO B CA 1
ATOM 6706 C C . PRO B 1 417 ? 10.922 21.875 5.203 1 62.59 417 PRO B C 1
ATOM 6708 O O . PRO B 1 417 ? 10.781 22.531 6.238 1 62.59 417 PRO B O 1
ATOM 6711 N N . ALA B 1 418 ? 11.961 20.953 5.102 1 57.56 418 ALA B N 1
ATOM 6712 C CA . ALA B 1 418 ? 13.148 21.047 5.945 1 57.56 418 ALA B CA 1
ATOM 6713 C C . ALA B 1 418 ? 13.859 22.375 5.75 1 57.56 418 ALA B C 1
ATOM 6715 O O . ALA B 1 418 ? 13.945 22.891 4.629 1 57.56 418 ALA B O 1
ATOM 6716 N N . PRO B 1 419 ? 14.102 23.078 6.875 1 52.84 419 PRO B N 1
ATOM 6717 C CA . PRO B 1 419 ? 14.852 24.328 6.672 1 52.84 419 PRO B CA 1
ATOM 6718 C C . PRO B 1 419 ? 16.188 24.094 5.977 1 52.84 419 PRO B C 1
ATOM 6720 O O . PRO B 1 419 ? 16.828 23.062 6.176 1 52.84 419 PRO B O 1
ATOM 6723 N N . PRO B 1 420 ? 16.438 24.75 4.824 1 50.16 420 PRO B N 1
ATOM 6724 C CA . PRO B 1 420 ? 17.75 24.609 4.199 1 50.16 420 PRO B CA 1
ATOM 6725 C C . PRO B 1 420 ? 18.891 24.922 5.16 1 50.16 420 PRO B C 1
ATOM 6727 O O . PRO B 1 420 ? 18.859 25.953 5.852 1 50.16 420 PRO B O 1
ATOM 6730 N N . THR B 1 421 ? 19.547 23.922 5.766 1 54.22 421 THR B N 1
ATOM 6731 C CA . THR B 1 421 ? 20.625 24.375 6.637 1 54.22 421 THR B CA 1
ATOM 6732 C C . THR B 1 421 ? 21.828 24.844 5.812 1 54.22 421 THR B C 1
ATOM 6734 O O . THR B 1 421 ? 22.203 24.203 4.828 1 54.22 421 THR B O 1
ATOM 6737 N N . ARG B 1 422 ? 22.203 26.078 5.785 1 52.47 422 ARG B N 1
ATOM 6738 C CA . ARG B 1 422 ? 23.359 26.656 5.121 1 52.47 422 ARG B CA 1
ATOM 6739 C C . ARG B 1 422 ? 24.609 25.797 5.316 1 52.47 422 ARG B C 1
ATOM 6741 O O . ARG B 1 422 ? 25.422 25.656 4.402 1 52.47 422 ARG B O 1
ATOM 6748 N N . GLU B 1 423 ? 24.875 25.375 6.48 1 52.75 423 GLU B N 1
ATOM 6749 C CA . GLU B 1 423 ? 26.109 24.672 6.781 1 52.75 423 GLU B CA 1
ATOM 6750 C C . GLU B 1 423 ? 26.188 23.344 6.023 1 52.75 423 GLU B C 1
ATOM 6752 O O . GLU B 1 423 ? 27.266 22.922 5.605 1 52.75 423 GLU B O 1
ATOM 6757 N N . GLY B 1 424 ? 25.172 22.672 5.703 1 53.41 424 GLY B N 1
ATOM 6758 C CA . GLY B 1 424 ? 25.141 21.375 5.043 1 53.41 424 GLY B CA 1
ATOM 6759 C C . GLY B 1 424 ? 25.672 21.422 3.623 1 53.41 424 GLY B C 1
ATOM 6760 O O . GLY B 1 424 ? 26.25 20.453 3.137 1 53.41 424 GLY B O 1
ATOM 6761 N N . LEU B 1 425 ? 25.609 22.656 3.057 1 56.53 425 LEU B N 1
ATOM 6762 C CA . LEU B 1 425 ? 26.031 22.797 1.667 1 56.53 425 LEU B CA 1
ATOM 6763 C C . LEU B 1 425 ? 27.547 22.719 1.55 1 56.53 425 LEU B C 1
ATOM 6765 O O . LEU B 1 425 ? 28.078 22.203 0.566 1 56.53 425 LEU B O 1
ATOM 6769 N N . ARG B 1 426 ? 28.297 23.344 2.457 1 58.78 426 ARG B N 1
ATOM 6770 C CA . ARG B 1 426 ? 29.75 23.328 2.334 1 58.78 426 ARG B CA 1
ATOM 6771 C C . ARG B 1 426 ? 30.281 21.906 2.365 1 58.78 426 ARG B C 1
ATOM 6773 O O . ARG B 1 426 ? 31.172 21.562 1.584 1 58.78 426 ARG B O 1
ATOM 6780 N N . GLU B 1 427 ? 29.891 21.047 3.219 1 64.06 427 GLU B N 1
ATOM 6781 C CA . GLU B 1 427 ? 30.375 19.688 3.369 1 64.06 427 GLU B CA 1
ATOM 6782 C C . GLU B 1 427 ? 29.797 18.781 2.289 1 64.06 427 GLU B C 1
ATOM 6784 O O . GLU B 1 427 ? 30.281 17.656 2.082 1 64.06 427 GLU B O 1
ATOM 6789 N N . GLN B 1 428 ? 28.875 19.25 1.56 1 67.25 428 GLN B N 1
ATOM 6790 C CA . GLN B 1 428 ? 28.219 18.469 0.522 1 67.25 428 GLN B CA 1
ATOM 6791 C C . GLN B 1 428 ? 29.188 18.109 -0.602 1 67.25 428 GLN B C 1
ATOM 6793 O O . GLN B 1 428 ? 29.125 17.016 -1.167 1 67.25 428 GLN B O 1
ATOM 6798 N N . ARG B 1 429 ? 30.094 19 -0.829 1 70.31 429 ARG B N 1
ATOM 6799 C CA . ARG B 1 429 ? 31.016 18.766 -1.934 1 70.31 429 ARG B CA 1
ATOM 6800 C C . ARG B 1 429 ? 31.906 17.562 -1.657 1 70.31 429 ARG B C 1
ATOM 6802 O O . ARG B 1 429 ? 32.219 16.797 -2.572 1 70.31 429 ARG B O 1
ATOM 6809 N N . ALA B 1 430 ? 32.25 17.438 -0.371 1 76.62 430 ALA B N 1
ATOM 6810 C CA . ALA B 1 430 ? 33.125 16.312 -0.025 1 76.62 430 ALA B CA 1
ATOM 6811 C C . ALA B 1 430 ? 32.406 14.984 -0.229 1 76.62 430 ALA B C 1
ATOM 6813 O O . ALA B 1 430 ? 33 14 -0.671 1 76.62 430 ALA B O 1
ATOM 6814 N N . TYR B 1 431 ? 31.188 15 -0.065 1 83.94 431 TYR B N 1
ATOM 6815 C CA . TYR B 1 431 ? 30.453 13.742 -0.119 1 83.94 431 TYR B CA 1
ATOM 6816 C C . TYR B 1 431 ? 29.922 13.477 -1.526 1 83.94 431 TYR B C 1
ATOM 6818 O O . TYR B 1 431 ? 29.562 12.344 -1.858 1 83.94 431 TYR B O 1
ATOM 6826 N N . GLY B 1 432 ? 29.969 14.445 -2.336 1 84 432 GLY B N 1
ATOM 6827 C CA . GLY B 1 432 ? 29.453 14.305 -3.688 1 84 432 GLY B CA 1
ATOM 6828 C C . GLY B 1 432 ? 30.219 13.289 -4.512 1 84 432 GLY B C 1
ATOM 6829 O O . GLY B 1 432 ? 29.609 12.43 -5.168 1 84 432 GLY B O 1
ATOM 6830 N N . ALA B 1 433 ? 31.484 13.43 -4.418 1 85.19 433 ALA B N 1
ATOM 6831 C CA . ALA B 1 433 ? 32.312 12.508 -5.184 1 85.19 433 ALA B CA 1
ATOM 6832 C C . ALA B 1 433 ? 32.156 11.078 -4.684 1 85.19 433 ALA B C 1
ATOM 6834 O O . ALA B 1 433 ? 32.094 10.133 -5.48 1 85.19 433 ALA B O 1
ATOM 6835 N N . GLU B 1 434 ? 32.156 10.938 -3.42 1 86.69 434 GLU B N 1
ATOM 6836 C CA . GLU B 1 434 ? 32 9.609 -2.83 1 86.69 434 GLU B CA 1
ATOM 6837 C C . GLU B 1 434 ? 30.688 8.977 -3.229 1 86.69 434 GLU B C 1
ATOM 6839 O O . GLU B 1 434 ? 30.625 7.789 -3.551 1 86.69 434 GLU B O 1
ATOM 6844 N N . MET B 1 435 ? 29.625 9.727 -3.234 1 89.81 435 MET B N 1
ATOM 6845 C CA . MET B 1 435 ? 28.312 9.211 -3.596 1 89.81 435 MET B CA 1
ATOM 6846 C C . MET B 1 435 ? 28.25 8.859 -5.078 1 89.81 435 MET B C 1
ATOM 6848 O O . MET B 1 435 ? 27.625 7.859 -5.461 1 89.81 435 MET B O 1
ATOM 6852 N N . GLN B 1 436 ? 28.953 9.625 -5.859 1 90 436 GLN B N 1
ATOM 6853 C CA . GLN B 1 436 ? 29 9.32 -7.285 1 90 436 GLN B CA 1
ATOM 6854 C C . GLN B 1 436 ? 29.75 8.023 -7.555 1 90 436 GLN B C 1
ATOM 6856 O O . GLN B 1 436 ? 29.375 7.246 -8.43 1 90 436 GLN B O 1
ATOM 6861 N N . ARG B 1 437 ? 30.797 7.828 -6.816 1 88.81 437 ARG B N 1
ATOM 6862 C CA . ARG B 1 437 ? 31.547 6.582 -6.941 1 88.81 437 ARG B CA 1
ATOM 6863 C C . ARG B 1 437 ? 30.688 5.387 -6.535 1 88.81 437 ARG B C 1
ATOM 6865 O O . ARG B 1 437 ? 30.703 4.355 -7.207 1 88.81 437 ARG B O 1
ATOM 6872 N N . LEU B 1 438 ? 30.031 5.539 -5.43 1 89.44 438 LEU B N 1
ATOM 6873 C CA . LEU B 1 438 ? 29.141 4.473 -4.98 1 89.44 438 LEU B CA 1
ATOM 6874 C C . LEU B 1 438 ? 28.094 4.156 -6.035 1 89.44 438 LEU B C 1
ATOM 6876 O O . LEU B 1 438 ? 27.828 2.986 -6.324 1 89.44 438 LEU B O 1
ATOM 6880 N N . ARG B 1 439 ? 27.469 5.156 -6.582 1 91.44 439 ARG B N 1
ATOM 6881 C CA . ARG B 1 439 ? 26.453 4.973 -7.617 1 91.44 439 ARG B CA 1
ATOM 6882 C C . ARG B 1 439 ? 27.031 4.207 -8.805 1 91.44 439 ARG B C 1
ATOM 6884 O O . ARG B 1 439 ? 26.406 3.268 -9.305 1 91.44 439 ARG B O 1
ATOM 6891 N N . GLN B 1 440 ? 28.25 4.613 -9.156 1 88.38 440 GLN B N 1
ATOM 6892 C CA . GLN B 1 440 ? 28.875 3.963 -10.297 1 88.38 440 GLN B CA 1
ATOM 6893 C C . GLN B 1 440 ? 29.188 2.5 -9.992 1 88.38 440 GLN B C 1
ATOM 6895 O O . GLN B 1 440 ? 29.031 1.635 -10.852 1 88.38 440 GLN B O 1
ATOM 6900 N N . GLN B 1 441 ? 29.609 2.271 -8.828 1 86.88 441 GLN B N 1
ATOM 6901 C CA . GLN B 1 441 ? 29.875 0.898 -8.406 1 86.88 441 GLN B CA 1
ATOM 6902 C C . GLN B 1 441 ? 28.594 0.054 -8.445 1 86.88 441 GLN B C 1
ATOM 6904 O O . GLN B 1 441 ? 28.609 -1.076 -8.938 1 86.88 441 GLN B O 1
ATOM 6909 N N . LEU B 1 442 ? 27.562 0.535 -7.965 1 88.81 442 LEU B N 1
ATOM 6910 C CA . LEU B 1 442 ? 26.281 -0.188 -7.93 1 88.81 442 LEU B CA 1
ATOM 6911 C C . LEU B 1 442 ? 25.75 -0.407 -9.344 1 88.81 442 LEU B C 1
ATOM 6913 O O . LEU B 1 442 ? 25.25 -1.49 -9.656 1 88.81 442 LEU B O 1
ATOM 6917 N N . LEU B 1 443 ? 25.828 0.614 -10.156 1 87.19 443 LEU B N 1
ATOM 6918 C CA . LEU B 1 443 ? 25.391 0.481 -11.539 1 87.19 443 LEU B CA 1
ATOM 6919 C C . LEU B 1 443 ? 26.172 -0.614 -12.258 1 87.19 443 LEU B C 1
ATOM 6921 O O . LEU B 1 443 ? 25.594 -1.411 -13 1 87.19 443 LEU B O 1
ATOM 6925 N N . SER B 1 444 ? 27.453 -0.62 -12 1 83.62 444 SER B N 1
ATOM 6926 C CA . SER B 1 444 ? 28.297 -1.64 -12.609 1 83.62 444 SER B CA 1
ATOM 6927 C C . SER B 1 444 ? 27.922 -3.033 -12.109 1 83.62 444 SER B C 1
ATOM 6929 O O . SER B 1 444 ? 27.875 -3.986 -12.891 1 83.62 444 SER B O 1
ATOM 6931 N N . CYS B 1 445 ? 27.656 -3.115 -10.867 1 83.75 445 CYS B N 1
ATOM 6932 C CA . CYS B 1 445 ? 27.266 -4.391 -10.281 1 83.75 445 CYS B CA 1
ATOM 6933 C C . CYS B 1 445 ? 25.938 -4.863 -10.844 1 83.75 445 CYS B C 1
ATOM 6935 O O . CYS B 1 445 ? 25.781 -6.039 -11.172 1 83.75 445 CYS B O 1
ATOM 6937 N N . CYS B 1 446 ? 24.984 -3.99 -10.977 1 84.12 446 CYS B N 1
ATOM 6938 C CA . CYS B 1 446 ? 23.641 -4.344 -11.422 1 84.12 446 CYS B CA 1
ATOM 6939 C C . CYS B 1 446 ? 23.609 -4.613 -12.922 1 84.12 446 CYS B C 1
ATOM 6941 O O . CYS B 1 446 ? 22.688 -5.254 -13.43 1 84.12 446 CYS B O 1
ATOM 6943 N N . ALA B 1 447 ? 24.578 -4.098 -13.625 1 76.25 447 ALA B N 1
ATOM 6944 C CA . ALA B 1 447 ? 24.672 -4.316 -15.062 1 76.25 447 ALA B CA 1
ATOM 6945 C C . ALA B 1 447 ? 25.391 -5.621 -15.383 1 76.25 447 ALA B C 1
ATOM 6947 O O . ALA B 1 447 ? 25.391 -6.086 -16.531 1 76.25 447 ALA B O 1
ATOM 6948 N N . SER B 1 448 ? 26 -6.145 -14.422 1 77.25 448 SER B N 1
ATOM 6949 C CA . SER B 1 448 ? 26.734 -7.387 -14.641 1 77.25 448 SER B CA 1
ATOM 6950 C C . SER B 1 448 ? 25.781 -8.539 -14.961 1 77.25 448 SER B C 1
ATOM 6952 O O . SER B 1 448 ? 24.625 -8.516 -14.547 1 77.25 448 SER B O 1
ATOM 6954 N N . ALA B 1 449 ? 26.203 -9.508 -15.719 1 73.06 449 ALA B N 1
ATOM 6955 C CA . ALA B 1 449 ? 25.406 -10.664 -16.125 1 73.06 449 ALA B CA 1
ATOM 6956 C C . ALA B 1 449 ? 25.047 -11.531 -14.93 1 73.06 449 ALA B C 1
ATOM 6958 O O . ALA B 1 449 ? 24.078 -12.289 -14.969 1 73.06 449 ALA B O 1
ATOM 6959 N N . SER B 1 450 ? 25.891 -11.344 -13.977 1 70.5 450 SER B N 1
ATOM 6960 C CA . SER B 1 450 ? 25.688 -12.195 -12.812 1 70.5 450 SER B CA 1
ATOM 6961 C C . SER B 1 450 ? 24.625 -11.609 -11.883 1 70.5 450 SER B C 1
ATOM 6963 O O . SER B 1 450 ? 24.172 -12.273 -10.938 1 70.5 450 SER B O 1
ATOM 6965 N N . PHE B 1 451 ? 24.156 -10.422 -12.188 1 77.81 451 PHE B N 1
ATOM 6966 C CA . PHE B 1 451 ? 23.188 -9.797 -11.289 1 77.81 451 PHE B CA 1
ATOM 6967 C C . PHE B 1 451 ? 21.766 -10.164 -11.68 1 77.81 451 PHE B C 1
ATOM 6969 O O . PHE B 1 451 ? 21.422 -10.133 -12.859 1 77.81 451 PHE B O 1
ATOM 6976 N N . SER B 1 452 ? 21.016 -10.68 -10.672 1 74.69 452 SER B N 1
ATOM 6977 C CA . SER B 1 452 ? 19.578 -10.906 -10.797 1 74.69 452 SER B CA 1
ATOM 6978 C C . SER B 1 452 ? 18.828 -10.367 -9.578 1 74.69 452 SER B C 1
ATOM 6980 O O . SER B 1 452 ? 19.141 -10.727 -8.445 1 74.69 452 SER B O 1
ATOM 6982 N N . LEU B 1 453 ? 17.953 -9.391 -9.914 1 79.25 453 LEU B N 1
ATOM 6983 C CA . LEU B 1 453 ? 17.156 -8.859 -8.82 1 79.25 453 LEU B CA 1
ATOM 6984 C C . LEU B 1 453 ? 16.484 -9.984 -8.047 1 79.25 453 LEU B C 1
ATOM 6986 O O . LEU B 1 453 ? 16.438 -9.961 -6.812 1 79.25 453 LEU B O 1
ATOM 6990 N N . ASP B 1 454 ? 15.969 -10.93 -8.75 1 74.06 454 ASP B N 1
ATOM 6991 C CA . ASP B 1 454 ? 15.281 -12.039 -8.094 1 74.06 454 ASP B CA 1
ATOM 6992 C C . ASP B 1 454 ? 16.234 -12.828 -7.199 1 74.06 454 ASP B C 1
ATOM 6994 O O . ASP B 1 454 ? 15.859 -13.281 -6.117 1 74.06 454 ASP B O 1
ATOM 6998 N N . ALA B 1 455 ? 17.406 -12.984 -7.703 1 74.88 455 ALA B N 1
ATOM 6999 C CA . ALA B 1 455 ? 18.406 -13.664 -6.883 1 74.88 455 ALA B CA 1
ATOM 7000 C C . ALA B 1 455 ? 18.703 -12.867 -5.613 1 74.88 455 ALA B C 1
ATOM 7002 O O . ALA B 1 455 ? 18.875 -13.445 -4.535 1 74.88 455 ALA B O 1
ATOM 7003 N N . LEU B 1 456 ? 18.828 -11.57 -5.832 1 79.25 456 LEU B N 1
ATOM 7004 C CA . LEU B 1 456 ? 19.078 -10.695 -4.688 1 79.25 456 LEU B CA 1
ATOM 7005 C C . LEU B 1 456 ? 17.953 -10.797 -3.674 1 79.25 456 LEU B C 1
ATOM 7007 O O . LEU B 1 456 ? 18.188 -10.789 -2.463 1 79.25 456 LEU B O 1
ATOM 7011 N N . LEU B 1 457 ? 16.75 -10.859 -4.191 1 79.25 457 LEU B N 1
ATOM 7012 C CA . LEU B 1 457 ? 15.57 -10.852 -3.342 1 79.25 457 LEU B CA 1
ATOM 7013 C C . LEU B 1 457 ? 15.352 -12.211 -2.689 1 79.25 457 LEU B C 1
ATOM 7015 O O . LEU B 1 457 ? 14.664 -12.312 -1.672 1 79.25 457 LEU B O 1
ATOM 7019 N N . SER B 1 458 ? 15.797 -13.227 -3.299 1 65.88 458 SER B N 1
ATOM 7020 C CA . SER B 1 458 ? 15.539 -14.586 -2.836 1 65.88 458 SER B CA 1
ATOM 7021 C C . SER B 1 458 ? 16.531 -14.992 -1.749 1 65.88 458 SER B C 1
ATOM 7023 O O . SER B 1 458 ? 17.734 -14.805 -1.9 1 65.88 458 SER B O 1
ATOM 7025 N N . SER B 1 459 ? 16.266 -14.523 -0.452 1 58.94 459 SER B N 1
ATOM 7026 C CA . SER B 1 459 ? 17.172 -15.031 0.578 1 58.94 459 SER B CA 1
ATOM 7027 C C . SER B 1 459 ? 16.562 -16.25 1.276 1 58.94 459 SER B C 1
ATOM 7029 O O . SER B 1 459 ? 17.281 -17 1.942 1 58.94 459 SER B O 1
ATOM 7031 N N . GLY B 1 460 ? 15.375 -16.281 1.497 1 51.09 460 GLY B N 1
ATOM 7032 C CA . GLY B 1 460 ? 14.664 -17.109 2.463 1 51.09 460 GLY B CA 1
ATOM 7033 C C . GLY B 1 460 ? 14.719 -18.594 2.146 1 51.09 460 GLY B C 1
ATOM 7034 O O . GLY B 1 460 ? 14.992 -19.406 3.025 1 51.09 460 GLY B O 1
ATOM 7035 N N . TRP B 1 461 ? 14.133 -18.922 0.973 1 46.53 461 TRP B N 1
ATOM 7036 C CA . TRP B 1 461 ? 13.922 -20.375 0.908 1 46.53 461 TRP B CA 1
ATOM 7037 C C . TRP B 1 461 ? 15.242 -21.125 0.999 1 46.53 461 TRP B C 1
ATOM 7039 O O . TRP B 1 461 ? 15.312 -22.203 1.589 1 46.53 461 TRP B O 1
ATOM 7049 N N . ARG B 1 462 ? 16.125 -20.578 0.38 1 44.34 462 ARG B N 1
ATOM 7050 C CA . ARG B 1 462 ? 17.375 -21.328 0.298 1 44.34 462 ARG B CA 1
ATOM 7051 C C . ARG B 1 462 ? 18.094 -21.344 1.641 1 44.34 462 ARG B C 1
ATOM 7053 O O . ARG B 1 462 ? 18.75 -22.328 1.991 1 44.34 462 ARG B O 1
ATOM 7060 N N . GLY B 1 463 ? 18.109 -20.234 2.229 1 40.22 463 GLY B N 1
ATOM 7061 C CA . GLY B 1 463 ? 18.781 -20.312 3.512 1 40.22 463 GLY B CA 1
ATOM 7062 C C . GLY B 1 463 ? 18.141 -21.297 4.469 1 40.22 463 GLY B C 1
ATOM 7063 O O . GLY B 1 463 ? 18.797 -21.812 5.379 1 40.22 463 GLY B O 1
ATOM 7064 N N . ALA B 1 464 ? 16.875 -21.266 4.57 1 35.75 464 ALA B N 1
ATOM 7065 C CA . ALA B 1 464 ? 16.297 -22.359 5.344 1 35.75 464 ALA B CA 1
ATOM 7066 C C . ALA B 1 464 ? 16.766 -23.703 4.809 1 35.75 464 ALA B C 1
ATOM 7068 O O . ALA B 1 464 ? 16.922 -24.656 5.578 1 35.75 464 ALA B O 1
ATOM 7069 N N . ALA B 1 465 ? 16.859 -23.844 3.625 1 36.59 465 ALA B N 1
ATOM 7070 C CA . ALA B 1 465 ? 17.312 -25.109 3.057 1 36.59 465 ALA B CA 1
ATOM 7071 C C . ALA B 1 465 ? 18.797 -25.328 3.32 1 36.59 465 ALA B C 1
ATOM 7073 O O . ALA B 1 465 ? 19.234 -26.453 3.523 1 36.59 465 ALA B O 1
ATOM 7074 N N . SER B 1 466 ? 19.578 -24.422 3.121 1 34.31 466 SER B N 1
ATOM 7075 C CA . SER B 1 466 ? 21.016 -24.672 3.283 1 34.31 466 SER B CA 1
ATOM 7076 C C . SER B 1 466 ? 21.391 -24.797 4.758 1 34.31 466 SER B C 1
ATOM 7078 O O . SER B 1 466 ? 22.516 -25.141 5.086 1 34.31 466 SER B O 1
ATOM 7080 N N . ALA B 1 467 ? 20.766 -24.25 5.578 1 32.56 467 ALA B N 1
ATOM 7081 C CA . ALA B 1 467 ? 21.109 -24.484 6.98 1 32.56 467 ALA B CA 1
ATOM 7082 C C . ALA B 1 467 ? 20.703 -25.875 7.426 1 32.56 467 ALA B C 1
ATOM 7084 O O . ALA B 1 467 ? 20.922 -26.266 8.578 1 32.56 467 ALA B O 1
ATOM 7085 N N . LEU B 1 468 ? 19.875 -26.406 6.828 1 30.11 468 LEU B N 1
ATOM 7086 C CA . LEU B 1 468 ? 19.734 -27.828 7.09 1 30.11 468 LEU B CA 1
ATOM 7087 C C . LEU B 1 468 ? 20.734 -28.641 6.266 1 30.11 468 LEU B C 1
ATOM 7089 O O . LEU B 1 468 ? 20.891 -28.391 5.066 1 30.11 468 LEU B O 1
#

Solvent-accessible surface area (backbone atoms only — not comparable to full-atom values): 52355 Å² total; per-residue (Å²): 132,82,74,70,74,66,58,81,40,44,33,40,37,38,38,39,45,29,38,31,64,86,86,40,64,52,43,56,44,45,44,51,46,49,42,52,50,51,43,47,52,51,32,50,29,38,61,49,40,21,80,74,53,50,36,38,34,39,33,39,30,45,32,45,86,87,48,74,48,80,44,81,33,76,45,70,23,57,55,87,82,57,61,76,61,58,57,42,49,53,41,48,61,48,44,39,66,57,69,68,60,62,76,30,60,67,52,68,75,49,71,76,56,77,80,48,66,70,51,65,78,52,49,62,53,55,51,50,55,52,63,76,39,68,64,28,43,31,39,37,39,37,38,28,50,50,48,50,70,68,50,48,53,59,58,53,67,67,55,78,66,71,84,43,93,42,49,35,40,39,34,42,29,42,32,86,82,35,87,52,67,42,80,42,75,80,47,100,43,30,38,38,33,38,19,26,64,47,56,65,48,45,46,11,52,50,49,66,58,45,39,61,72,63,41,63,73,62,55,56,66,33,66,32,29,39,33,54,84,92,42,75,37,56,27,32,34,30,50,49,41,54,58,58,52,47,43,85,82,57,52,67,72,72,56,65,84,70,78,72,73,72,76,77,81,73,85,82,75,88,85,91,82,87,89,82,80,92,78,94,79,83,90,69,84,68,75,79,68,76,68,83,74,71,73,74,92,72,80,80,48,31,42,34,35,64,75,41,58,43,63,52,90,70,62,60,67,54,45,34,41,45,51,32,28,34,37,35,78,37,60,66,67,31,54,57,58,42,67,63,79,69,86,65,79,36,63,54,60,30,31,45,43,46,3,41,49,50,17,44,47,66,60,45,56,75,38,26,33,31,28,39,29,46,85,56,79,74,64,80,50,75,62,40,74,31,80,59,44,40,30,41,32,34,57,43,97,87,69,31,29,43,34,32,37,46,55,43,67,89,36,52,64,51,76,68,71,75,77,84,63,73,70,22,57,71,51,17,59,68,32,31,57,55,33,44,51,51,50,51,51,32,50,54,51,54,66,34,90,85,47,44,71,63,59,70,51,54,55,17,73,57,49,61,51,65,71,96,134,83,74,69,71,66,57,82,37,45,33,40,37,39,38,39,44,27,38,31,69,83,86,42,61,51,44,54,43,46,43,53,44,49,42,51,50,49,44,47,52,52,29,50,28,39,61,49,39,20,82,72,54,48,35,41,35,38,32,40,31,44,32,46,87,87,49,74,48,78,44,79,33,74,47,66,25,58,53,86,82,57,61,76,62,57,54,41,51,51,41,48,61,50,43,41,67,56,68,67,58,61,76,29,59,66,52,68,74,46,71,74,56,78,79,47,65,70,49,64,80,50,48,60,54,55,52,49,56,53,63,75,39,70,62,27,43,32,38,38,38,36,38,27,50,52,49,50,72,67,50,49,52,59,57,53,67,68,53,78,67,69,86,42,92,43,48,35,40,39,35,42,27,42,33,87,83,36,88,51,67,42,81,42,74,80,46,100,44,29,38,38,34,39,19,26,62,46,58,64,48,45,46,10,52,48,49,67,57,45,38,60,72,63,40,63,72,61,55,54,67,32,69,30,28,39,33,55,85,94,45,73,37,56,27,33,34,30,51,49,39,53,58,67,49,45,44,84,81,57,64,66,73,72,53,68,81,70,77,71,75,70,76,81,74,86,64,92,80,91,92,86,85,83,81,73,85,72,81,86,86,79,90,75,78,73,69,79,73,68,70,73,84,72,60,73,95,73,83,81,50,32,43,34,35,64,75,40,57,43,63,55,90,70,62,58,66,55,45,34,42,45,49,30,30,33,38,34,80,36,60,66,66,28,54,57,61,42,69,65,78,70,87,64,76,36,65,54,59,31,32,45,44,46,3,41,51,50,16,44,46,66,59,45,57,75,37,25,34,31,30,38,30,46,86,59,78,74,66,81,52,76,63,42,73,32,80,59,43,40,29,41,31,34,56,44,96,87,69,32,29,43,34,32,38,47,54,44,65,89,36,51,64,51,77,68,72,74,76,82,60,73,68,18,57,70,50,17,62,70,31,33,58,56,34,44,50,51,49,51,51,33,48,53,50,54,66,34,88,85,48,44,72,63,60,68,52,52,54,17,69,57,48,62,51,65,72,95

Organism: Leishmania enriettii (NCBI:txid5663)

Radius of gyration: 33.17 Å; Cα contacts (8 Å, |Δi|>4): 1587; chains: 2; bounding box: 73×107×84 Å